Protein AF-A0A098G5D3-F1 (afdb_monomer)

Foldseek 3Di:
DADAAEPVQKDADDWDQPQATKGQQIWGHDPPPPDDIAGKIWTFPRVNDLVLQLLQQLLVLVLCLLAFQLQEWHKHFYAYPVRHTGTMITGDSLVSVCVVQPLPFFWWDQPDLAPARDIDTFRGPDSVSFDWDFQLRGDALVLLRVVVCVLVVQAAEPLLNVLSVLLSCLLQVAQQPWRRFKTWTWTQDPNHIYTHMHGYTRSCTNVLQACLLPDDDLCCLLADLQQSADALVCLLQPPDDDRHNRCADQLDANPAPDCPRSRGNNDNSRSVSNSCCSVDPSNNLSNLLSLVSLLLDDLVLSLQSLCNSFPCVFLQSVLVSLSVSLSSLLSSLSSQLSLVLDLSSLVSLLPDDPVSVVVSLVSNVVSHPDPHHPVSSVVVSVVSNVLSNDPPLDAAQDHSLLSLQSVLNAAQPSSCVRCVVQLAPAGPVRDGSLRSLLVVVVVDDPADPQPSNPSLQVNLSSVVSPRDDDPVNVVVCVPSVSVPDDHDDCLLVQLLVDQALVSNLVSLLVLSNPSSHRLVRSLVSNLNSLLSNCVNCLPRPCLLVSLVLVLCLLVVVDDSSSVSSNQSNQADDDSNSLCSHLQRGGHDDPSSVSSVVSSVVSNVVVVVVVVVVPPDDDDDDPPPVVVVVVVVVVVVVVVVVVVVVVNVVSNVVSVVVVVVSLVCLLPVVPDPDDPCVQVNVLSVVLSVQLVVLVVVLVVVVVCVVPPVDPQDNVNNVVVSSVSSSVSSVVSVVVVVVVVCVVVVVVVVVVVVVVLVVQLVVLVVLLVQLVVLLVVLVVVLVVDDPVQVVLSVLSVQLSVQLVVLSVQLSCCSNVCDDPRDGDDLVNSLVSSLVSNVVSLVVSQVSCCVRPVCNVVSVVSSVSSNVSSVCVVQVVCSPPPDDPPPVVVVVVVVVVVVVVVVVVVVVVDDDDD

pLDDT: mean 79.19, std 19.07, range [23.75, 98.5]

InterPro domains:
  IPR002110 Ankyrin repeat [PS50088] (396-428)
  IPR036770 Ankyrin repeat-containing domain superfamily [G3DSA:1.25.40.20] (390-555)
  IPR036770 Ankyrin repeat-containing domain superfamily [SSF48403] (396-473)
  IPR049972 Dot/Icm T4SS effector AnkK/LegA5 [NF043026] (1-617)

Structure (mmCIF, N/CA/C/O backbone):
data_AF-A0A098G5D3-F1
#
_entry.id   AF-A0A098G5D3-F1
#
loop_
_atom_site.group_PDB
_atom_site.id
_atom_site.type_symbol
_atom_site.label_atom_id
_atom_site.label_alt_id
_atom_site.label_comp_id
_atom_site.label_asym_id
_atom_site.label_entity_id
_atom_site.label_seq_id
_atom_site.pdbx_PDB_ins_code
_atom_site.Cartn_x
_atom_site.Cartn_y
_atom_site.Cartn_z
_atom_site.occupancy
_atom_site.B_iso_or_equiv
_atom_site.auth_seq_id
_atom_site.auth_comp_id
_atom_site.auth_asym_id
_atom_site.auth_atom_id
_atom_site.pdbx_PDB_model_num
ATOM 1 N N . MET A 1 1 ? 7.807 24.591 -5.733 1.00 51.72 1 MET A N 1
ATOM 2 C CA . MET A 1 1 ? 8.841 24.983 -4.747 1.00 51.72 1 MET A CA 1
ATOM 3 C C . MET A 1 1 ? 8.675 24.057 -3.554 1.00 51.72 1 MET A C 1
ATOM 5 O O . MET A 1 1 ? 7.588 24.029 -2.998 1.00 51.72 1 MET A O 1
ATOM 9 N N . VAL A 1 2 ? 9.691 23.255 -3.226 1.00 73.25 2 VAL A N 1
ATOM 10 C CA . VAL A 1 2 ? 9.621 22.284 -2.118 1.00 73.25 2 VAL A CA 1
ATOM 11 C C . VAL A 1 2 ? 9.628 23.028 -0.783 1.00 73.25 2 VAL A C 1
ATOM 13 O O . VAL A 1 2 ? 10.513 23.851 -0.540 1.00 73.25 2 VAL A O 1
ATOM 16 N N . TRP A 1 3 ? 8.666 22.740 0.093 1.00 76.19 3 TRP A N 1
ATOM 17 C CA . TRP A 1 3 ? 8.548 23.424 1.383 1.00 76.19 3 TRP A CA 1
ATOM 18 C C . TRP A 1 3 ? 9.537 22.841 2.401 1.00 76.19 3 TRP A C 1
ATOM 20 O O . TRP A 1 3 ? 9.471 21.664 2.752 1.00 76.19 3 TRP A O 1
ATOM 30 N N . GLN A 1 4 ? 10.458 23.668 2.901 1.00 89.00 4 GLN A N 1
ATOM 31 C CA . GLN A 1 4 ? 11.527 23.257 3.821 1.00 89.00 4 GLN A CA 1
ATOM 32 C C . GLN A 1 4 ? 11.666 24.260 4.969 1.00 89.00 4 GLN A C 1
ATOM 34 O O . GLN A 1 4 ? 11.330 25.434 4.815 1.00 89.00 4 GLN A O 1
ATOM 39 N N . TYR A 1 5 ? 12.185 23.811 6.111 1.00 92.56 5 TYR A N 1
ATOM 40 C CA . TYR A 1 5 ? 12.570 24.692 7.217 1.00 92.56 5 TYR A CA 1
ATOM 41 C C . TYR A 1 5 ? 14.080 24.888 7.254 1.00 92.56 5 TYR A C 1
ATOM 43 O O . TYR A 1 5 ? 14.839 23.946 7.021 1.00 92.56 5 TYR A O 1
ATOM 51 N N . ASN A 1 6 ? 14.525 26.095 7.598 1.00 92.88 6 ASN A N 1
ATOM 52 C CA . ASN A 1 6 ? 15.919 26.319 7.947 1.00 92.88 6 ASN A CA 1
ATOM 53 C C . ASN A 1 6 ? 16.126 25.978 9.430 1.00 92.88 6 ASN A C 1
ATOM 55 O O . ASN A 1 6 ? 15.341 26.375 10.287 1.00 92.88 6 ASN A O 1
ATOM 59 N N . ILE A 1 7 ? 17.197 25.255 9.753 1.00 94.81 7 ILE A N 1
ATOM 60 C CA . ILE A 1 7 ? 17.575 24.945 11.137 1.00 94.81 7 ILE A CA 1
ATOM 61 C C . ILE A 1 7 ? 17.798 26.206 11.985 1.00 94.81 7 ILE A C 1
ATOM 63 O O . ILE A 1 7 ? 17.567 26.169 13.188 1.00 94.81 7 ILE A O 1
ATOM 67 N N . GLY A 1 8 ? 18.216 27.319 11.372 1.00 92.62 8 GLY A N 1
ATOM 68 C CA . GLY A 1 8 ? 18.369 28.615 12.038 1.00 92.62 8 GLY A CA 1
ATOM 69 C C . GLY A 1 8 ? 17.053 29.193 12.566 1.00 92.62 8 GLY A C 1
ATOM 70 O O . GLY A 1 8 ? 17.076 29.956 13.527 1.00 92.62 8 GLY A O 1
ATOM 71 N N . ASP A 1 9 ? 15.924 28.762 12.002 1.00 93.50 9 ASP A N 1
ATOM 72 C CA . ASP A 1 9 ? 14.577 29.176 12.403 1.00 93.50 9 ASP A CA 1
ATOM 73 C C . ASP A 1 9 ? 13.982 28.249 13.479 1.00 93.50 9 ASP A C 1
ATOM 75 O O . ASP A 1 9 ? 12.862 28.461 13.948 1.00 93.50 9 ASP A O 1
ATOM 79 N N . ILE A 1 10 ? 14.704 27.192 13.875 1.00 95.25 10 ILE A N 1
ATOM 80 C CA . ILE A 1 10 ? 14.252 26.216 14.868 1.00 95.25 10 ILE A CA 1
ATOM 81 C C . ILE A 1 10 ? 15.061 26.391 16.151 1.00 95.25 10 ILE A C 1
ATOM 83 O O . ILE A 1 10 ? 16.245 26.053 16.236 1.00 95.25 10 ILE A O 1
ATOM 87 N N . LYS A 1 11 ? 14.390 26.849 17.207 1.00 95.88 11 LYS A N 1
ATOM 88 C CA . LYS A 1 11 ? 14.951 26.840 18.554 1.00 95.88 11 LYS A CA 1
ATOM 89 C C . LYS A 1 11 ? 14.867 25.426 19.122 1.00 95.88 11 LYS A C 1
ATOM 91 O O . LYS A 1 11 ? 13.780 24.905 19.368 1.00 95.88 11 LYS A O 1
ATOM 96 N N . LEU A 1 12 ? 16.028 24.821 19.350 1.00 94.81 12 LEU A N 1
ATOM 97 C CA . LEU A 1 12 ? 16.137 23.480 19.916 1.00 94.81 12 LEU A CA 1
ATOM 98 C C . LEU A 1 12 ? 15.788 23.474 21.412 1.00 94.81 12 LEU A C 1
ATOM 100 O O . LEU A 1 12 ? 16.213 24.351 22.166 1.00 94.81 12 LEU A O 1
ATOM 104 N N . GLY A 1 13 ? 15.023 22.463 21.828 1.00 90.12 13 GLY A N 1
ATOM 105 C CA . GLY A 1 13 ? 14.781 22.132 23.232 1.00 90.12 13 GLY A CA 1
ATOM 106 C C . GLY A 1 13 ? 15.877 21.233 23.817 1.00 90.12 13 GLY A C 1
ATOM 107 O O . GLY A 1 13 ? 17.011 21.199 23.335 1.00 90.12 13 GLY A O 1
ATOM 108 N N . LYS A 1 14 ? 15.539 20.458 24.854 1.00 91.19 14 LYS A N 1
ATOM 109 C CA . LYS A 1 14 ? 16.453 19.452 25.413 1.00 91.19 14 LYS A CA 1
ATOM 110 C C . LYS A 1 14 ? 16.555 18.247 24.459 1.00 91.19 14 LYS A C 1
ATOM 112 O O . LYS A 1 14 ? 15.519 17.769 23.990 1.00 91.19 14 LYS A O 1
ATOM 117 N N . PRO A 1 15 ? 17.764 17.732 24.172 1.00 91.75 15 PRO A N 1
ATOM 118 C CA . PRO A 1 15 ? 17.904 16.549 23.336 1.00 91.75 15 PRO A CA 1
ATOM 119 C C . PRO A 1 15 ? 17.349 15.313 24.052 1.00 91.75 15 PRO A C 1
ATOM 121 O O . PRO A 1 15 ? 17.557 15.115 25.252 1.00 91.75 15 PRO A O 1
ATOM 124 N N . THR A 1 16 ? 16.674 14.470 23.283 1.00 87.00 16 THR A N 1
ATOM 125 C CA . THR A 1 16 ? 16.162 13.153 23.667 1.00 87.00 16 THR A CA 1
ATOM 126 C C . THR A 1 16 ? 16.717 12.119 22.689 1.00 87.00 16 THR A C 1
ATOM 128 O O . THR A 1 16 ? 16.933 12.420 21.515 1.00 87.00 16 THR A O 1
ATOM 131 N N . TYR A 1 17 ? 16.979 10.899 23.157 1.00 74.88 17 TYR A N 1
ATOM 132 C CA . TYR A 1 17 ? 17.516 9.829 22.317 1.00 74.88 17 TYR A CA 1
ATOM 133 C C . TYR A 1 17 ? 16.481 8.713 22.150 1.00 74.88 17 TYR A C 1
ATOM 135 O O . TYR A 1 17 ? 16.288 7.895 23.047 1.00 74.88 17 TYR A O 1
ATOM 143 N N . LEU A 1 18 ? 15.814 8.690 20.995 1.00 62.41 18 LEU A N 1
ATOM 144 C CA . LEU A 1 18 ? 14.786 7.707 20.627 1.00 62.41 18 LEU A CA 1
ATOM 145 C C . LEU A 1 18 ? 15.260 6.949 19.381 1.00 62.41 18 LEU A C 1
ATOM 147 O O . LEU A 1 18 ? 14.765 7.137 18.275 1.00 62.41 18 LEU A O 1
ATOM 151 N N . GLY A 1 19 ? 16.326 6.163 19.541 1.00 66.44 19 GLY A N 1
ATOM 152 C CA . GLY A 1 19 ? 17.039 5.501 18.438 1.00 66.44 19 GLY A CA 1
ATOM 153 C C . GLY A 1 19 ? 18.017 6.419 17.692 1.00 66.44 19 GLY A C 1
ATOM 154 O O . GLY A 1 19 ? 19.091 5.973 17.299 1.00 66.44 19 GLY A O 1
ATOM 155 N N . HIS A 1 20 ? 17.690 7.704 17.554 1.00 77.19 20 HIS A N 1
ATOM 156 C CA . HIS A 1 20 ? 18.622 8.770 17.187 1.00 77.19 20 HIS A CA 1
ATOM 157 C C . HIS A 1 20 ? 18.248 10.078 17.905 1.00 77.19 20 HIS A C 1
ATOM 159 O O . HIS A 1 20 ? 17.261 10.140 18.639 1.00 77.19 20 HIS A O 1
ATOM 165 N N . GLU A 1 21 ? 19.085 11.104 17.761 1.00 88.25 21 GLU A N 1
ATOM 166 C CA . GLU A 1 21 ? 18.924 12.374 18.470 1.00 88.25 21 GLU A CA 1
ATOM 167 C C . GLU A 1 21 ? 17.714 13.168 17.946 1.00 88.25 21 GLU A C 1
ATOM 169 O O . GLU A 1 21 ? 17.652 13.521 16.764 1.00 88.25 21 GLU A O 1
ATOM 174 N N . ALA A 1 22 ? 16.778 13.472 18.845 1.00 91.81 22 ALA A N 1
ATOM 175 C CA . ALA A 1 22 ? 15.558 14.222 18.576 1.00 91.81 22 ALA A CA 1
ATOM 176 C C . ALA A 1 22 ? 15.315 15.300 19.647 1.00 91.81 22 ALA A C 1
ATOM 178 O O . ALA A 1 22 ? 15.796 15.208 20.774 1.00 91.81 22 ALA A O 1
ATOM 179 N N . TYR A 1 23 ? 14.543 16.322 19.299 1.00 93.44 23 TYR A N 1
ATOM 180 C CA . TYR A 1 23 ? 14.202 17.463 20.141 1.00 93.44 23 TYR A CA 1
ATOM 181 C C . TYR A 1 23 ? 12.683 17.610 20.132 1.00 93.44 23 TYR A C 1
ATOM 183 O O . TYR A 1 23 ? 12.112 18.138 19.179 1.00 93.44 23 TYR A O 1
ATOM 191 N N . ILE A 1 24 ? 12.038 17.088 21.175 1.00 90.12 24 ILE A N 1
ATOM 192 C CA . ILE A 1 24 ? 10.572 16.999 21.269 1.00 90.12 24 ILE A CA 1
ATOM 193 C C . ILE A 1 24 ? 9.955 18.374 21.573 1.00 90.12 24 ILE A C 1
ATOM 195 O O . ILE A 1 24 ? 8.889 18.695 21.065 1.00 90.12 24 ILE A O 1
ATOM 199 N N . ASP A 1 25 ? 10.676 19.215 22.320 1.00 89.56 25 ASP A N 1
ATOM 200 C CA . ASP A 1 25 ? 10.252 20.569 22.702 1.00 89.56 25 ASP A CA 1
ATOM 201 C C . ASP A 1 25 ? 10.810 21.661 21.769 1.00 89.56 25 ASP A C 1
ATOM 203 O O . ASP A 1 25 ? 11.112 22.774 22.213 1.00 89.56 25 ASP A O 1
ATOM 207 N N . ALA A 1 26 ? 11.049 21.349 20.491 1.00 94.44 26 ALA A N 1
ATOM 208 C CA . ALA A 1 26 ? 11.565 22.342 19.555 1.00 94.44 26 ALA A CA 1
ATOM 209 C C . ALA A 1 26 ? 10.469 23.340 19.139 1.00 94.44 26 ALA A C 1
ATOM 211 O O . ALA A 1 26 ? 9.277 23.029 19.095 1.00 94.44 26 ALA A O 1
ATOM 212 N N . VAL A 1 27 ? 10.878 24.573 18.838 1.00 95.00 27 VAL A N 1
ATOM 213 C CA . VAL A 1 27 ? 9.968 25.646 18.411 1.00 95.00 27 VAL A CA 1
ATOM 214 C C . VAL A 1 27 ? 10.452 26.205 17.085 1.00 95.00 27 VAL A C 1
ATOM 216 O O . VAL A 1 27 ? 11.589 26.667 16.987 1.00 95.00 27 VAL A O 1
ATOM 219 N N . TYR A 1 28 ? 9.587 26.166 16.079 1.00 94.25 28 TYR A N 1
ATOM 220 C CA . TYR A 1 28 ? 9.818 26.794 14.787 1.00 94.25 28 TYR A CA 1
ATOM 221 C C . TYR A 1 28 ? 9.283 28.228 14.803 1.00 94.25 28 TYR A C 1
ATOM 223 O O . TYR A 1 28 ? 8.112 28.456 15.118 1.00 94.25 28 TYR A O 1
ATOM 231 N N . SER A 1 29 ? 10.143 29.177 14.444 1.00 92.94 29 SER A N 1
ATOM 232 C CA . SER A 1 29 ? 9.831 30.599 14.325 1.00 92.94 29 SER A CA 1
ATOM 233 C C . SER A 1 29 ? 10.007 31.024 12.865 1.00 92.94 29 SER A C 1
ATOM 235 O O . SER A 1 29 ? 11.142 31.228 12.439 1.00 92.94 29 SER A O 1
ATOM 237 N N . PRO A 1 30 ? 8.923 31.128 12.078 1.00 84.31 30 PRO A N 1
ATOM 238 C CA . PRO A 1 30 ? 9.014 31.521 10.674 1.00 84.31 30 PRO A CA 1
ATOM 239 C C . PRO A 1 30 ? 9.644 32.912 10.502 1.00 84.31 30 PRO A C 1
ATOM 241 O O . PRO A 1 30 ? 9.499 33.786 11.354 1.00 84.31 30 PRO A O 1
ATOM 244 N N . ALA A 1 31 ? 10.320 33.124 9.370 1.00 77.75 31 ALA A N 1
ATOM 245 C CA . ALA A 1 31 ? 10.964 34.401 9.050 1.00 77.75 31 ALA A CA 1
ATOM 246 C C . ALA A 1 31 ? 9.963 35.556 8.832 1.00 77.75 31 ALA A C 1
ATOM 248 O O . ALA A 1 31 ? 10.325 36.724 8.976 1.00 77.75 31 ALA A O 1
ATOM 249 N N . ASP A 1 32 ? 8.710 35.238 8.490 1.00 78.75 32 ASP A N 1
ATOM 250 C CA . ASP A 1 32 ? 7.619 36.211 8.438 1.00 78.75 32 ASP A CA 1
ATOM 251 C C . ASP A 1 32 ? 7.222 36.631 9.860 1.00 78.75 32 ASP A C 1
ATOM 253 O O . ASP A 1 32 ? 6.693 35.832 10.632 1.00 78.75 32 ASP A O 1
ATOM 257 N N . GLN A 1 33 ? 7.443 37.906 10.189 1.00 64.06 33 GLN A N 1
ATOM 258 C CA . GLN A 1 33 ? 7.160 38.480 11.509 1.00 64.06 33 GLN A CA 1
ATOM 259 C C . GLN A 1 33 ? 5.670 38.434 11.893 1.00 64.06 33 GLN A C 1
ATOM 261 O O . GLN A 1 33 ? 5.346 38.587 13.072 1.00 64.06 33 GLN A O 1
ATOM 266 N N . ASN A 1 34 ? 4.767 38.214 10.932 1.00 68.62 34 ASN A N 1
ATOM 267 C CA . ASN A 1 34 ? 3.334 38.072 11.192 1.00 68.62 34 ASN A CA 1
ATOM 268 C C . ASN A 1 34 ? 2.919 36.631 11.535 1.00 68.62 34 ASN A C 1
ATOM 270 O O . ASN A 1 34 ? 1.821 36.419 12.060 1.00 68.62 34 ASN A O 1
ATOM 274 N N . ALA A 1 35 ? 3.768 35.638 11.259 1.00 76.19 35 ALA A N 1
ATOM 275 C CA . ALA A 1 35 ? 3.471 34.238 11.525 1.00 76.19 35 ALA A CA 1
ATOM 276 C C . ALA A 1 35 ? 3.901 33.850 12.951 1.00 76.19 35 ALA A C 1
ATOM 278 O O . ALA A 1 35 ? 5.009 34.131 13.406 1.00 76.19 35 ALA A O 1
ATOM 279 N N . ARG A 1 36 ? 2.992 33.209 13.697 1.00 82.12 36 ARG A N 1
ATOM 280 C CA . ARG A 1 36 ? 3.245 32.836 15.096 1.00 82.12 36 ARG A CA 1
ATOM 281 C C . ARG A 1 36 ? 4.224 31.657 15.183 1.00 82.12 36 ARG A C 1
ATOM 283 O O . ARG A 1 36 ? 4.116 30.733 14.375 1.00 82.12 36 ARG A O 1
ATOM 290 N N . PRO A 1 37 ? 5.127 31.638 16.183 1.00 89.06 37 PRO A N 1
ATOM 291 C CA . PRO A 1 37 ? 5.929 30.459 16.479 1.00 89.06 37 PRO A CA 1
ATOM 292 C C . PRO A 1 37 ? 5.047 29.239 16.756 1.00 89.06 37 PRO A C 1
ATOM 294 O O . PRO A 1 37 ? 3.973 29.367 17.346 1.00 89.06 37 PRO A O 1
ATOM 297 N N . SER A 1 38 ? 5.514 28.057 16.363 1.00 90.75 38 SER A N 1
ATOM 298 C CA . SER A 1 38 ? 4.783 26.794 16.523 1.00 90.75 38 SER A CA 1
ATOM 299 C C . SER A 1 38 ? 5.681 25.701 17.094 1.00 90.75 38 SER A C 1
ATOM 301 O O . SER A 1 38 ? 6.888 25.667 16.835 1.00 90.75 38 SER A O 1
ATOM 303 N N . LYS A 1 39 ? 5.103 24.800 17.895 1.00 93.81 39 LYS A N 1
ATOM 304 C CA . LYS A 1 39 ? 5.824 23.632 18.415 1.00 93.81 39 LYS A CA 1
ATOM 305 C C . LYS A 1 39 ? 6.048 22.598 17.314 1.00 93.81 39 LYS A C 1
ATOM 307 O O . LYS A 1 39 ? 5.129 22.245 16.573 1.00 93.81 39 LYS A O 1
ATOM 312 N N . VAL A 1 40 ? 7.265 22.073 17.250 1.00 94.44 40 VAL A N 1
ATOM 313 C CA . VAL A 1 40 ? 7.659 21.011 16.322 1.00 94.44 40 VAL A CA 1
ATOM 314 C C . VAL A 1 40 ? 8.517 19.978 17.044 1.00 94.44 40 VAL A C 1
ATOM 316 O O . VAL A 1 40 ? 9.235 20.295 17.987 1.00 94.44 40 VAL A O 1
ATOM 319 N N . ILE A 1 41 ? 8.489 18.742 16.562 1.00 93.62 41 ILE A N 1
ATOM 320 C CA . ILE A 1 41 ? 9.451 17.710 16.943 1.00 93.62 41 ILE A CA 1
ATOM 321 C C . ILE A 1 41 ? 10.535 17.697 15.872 1.00 93.62 41 ILE A C 1
ATOM 323 O O . ILE A 1 41 ? 10.262 17.379 14.715 1.00 93.62 41 ILE A O 1
ATOM 327 N N . PHE A 1 42 ? 11.767 18.041 16.240 1.00 95.00 42 PHE A N 1
ATOM 328 C CA . PHE A 1 42 ? 12.899 18.003 15.316 1.00 95.00 42 PHE A CA 1
ATOM 329 C C . PHE A 1 42 ? 13.721 16.728 15.514 1.00 95.00 42 PHE A C 1
ATOM 331 O O . PHE A 1 42 ? 14.325 16.530 16.566 1.00 95.00 42 PHE A O 1
ATOM 338 N N . LYS A 1 43 ? 13.781 15.877 14.490 1.00 94.00 43 LYS A N 1
ATOM 339 C CA . LYS A 1 43 ? 14.610 14.668 14.437 1.00 94.00 43 LYS A CA 1
ATOM 340 C C . LYS A 1 43 ? 15.840 14.938 13.568 1.00 94.00 43 LYS A C 1
ATOM 342 O O . LYS A 1 43 ? 15.698 15.356 12.418 1.00 94.00 43 LYS A O 1
ATOM 347 N N . LYS A 1 44 ? 17.057 14.710 14.077 1.00 94.19 44 LYS A N 1
ATOM 348 C CA . LYS A 1 44 ? 18.271 14.788 13.238 1.00 94.19 44 LYS A CA 1
ATOM 349 C C . LYS A 1 44 ? 18.321 13.618 12.254 1.00 94.19 44 LYS A C 1
ATOM 351 O O . LYS A 1 44 ? 17.718 12.582 12.485 1.00 94.19 44 LYS A O 1
ATOM 356 N N . ASN A 1 45 ? 19.111 13.739 11.187 1.00 90.94 45 ASN A N 1
ATOM 357 C CA . ASN A 1 45 ? 19.334 12.629 10.254 1.00 90.94 45 ASN A CA 1
ATOM 358 C C . ASN A 1 45 ? 19.728 11.328 10.986 1.00 90.94 45 ASN A C 1
ATOM 360 O O . ASN A 1 45 ? 20.809 11.243 11.580 1.00 90.94 45 ASN A O 1
ATOM 364 N N . LYS A 1 46 ? 18.897 10.285 10.869 1.00 83.38 46 LYS A N 1
ATOM 365 C CA . LYS A 1 46 ? 19.180 8.941 11.395 1.00 83.38 46 LYS A CA 1
ATOM 366 C C . LYS A 1 46 ? 20.495 8.412 10.801 1.00 83.38 46 LYS A C 1
ATOM 368 O O . LYS A 1 46 ? 20.660 8.379 9.579 1.00 83.38 46 LYS A O 1
ATOM 373 N N . TYR A 1 47 ? 21.451 8.052 11.661 1.00 81.94 47 TYR A N 1
ATOM 374 C CA . TYR A 1 47 ? 22.829 7.662 11.297 1.00 81.94 47 TYR A CA 1
ATOM 375 C C . TYR A 1 47 ? 23.611 8.714 10.483 1.00 81.94 47 TYR A C 1
ATOM 377 O O . TYR A 1 47 ? 24.514 8.369 9.724 1.00 81.94 47 TYR A O 1
ATOM 385 N N . GLY A 1 48 ? 23.234 9.995 10.565 1.00 82.44 48 GLY A N 1
ATOM 386 C CA . GLY A 1 48 ? 23.834 11.066 9.760 1.00 82.44 48 GLY A CA 1
ATOM 387 C C . GLY A 1 48 ? 23.457 11.030 8.272 1.00 82.44 48 GLY A C 1
ATOM 388 O O . GLY A 1 48 ? 23.955 11.841 7.492 1.00 82.44 48 GLY A O 1
ATOM 389 N N . LYS A 1 49 ? 22.558 10.127 7.853 1.00 83.62 49 LYS A N 1
ATOM 390 C CA . LYS A 1 49 ? 22.185 9.927 6.447 1.00 83.62 49 LYS A CA 1
ATOM 391 C C . LYS A 1 49 ? 20.962 10.775 6.080 1.00 83.62 49 LYS A C 1
ATOM 393 O O . LYS A 1 49 ? 19.831 10.404 6.371 1.00 83.62 49 LYS A O 1
ATOM 398 N N . ALA A 1 50 ? 21.179 11.869 5.346 1.00 88.00 50 ALA A N 1
ATOM 399 C CA . ALA A 1 50 ? 20.118 12.756 4.835 1.00 88.00 50 ALA A CA 1
ATOM 400 C C . ALA A 1 50 ? 19.031 12.041 4.009 1.00 88.00 50 ALA A C 1
ATOM 402 O O . ALA A 1 50 ? 17.891 12.492 3.933 1.00 88.00 50 ALA A O 1
ATOM 403 N N . ARG A 1 51 ? 19.383 10.916 3.380 1.00 84.69 51 ARG A N 1
ATOM 404 C CA . ARG A 1 51 ? 18.449 10.091 2.611 1.00 84.69 51 ARG A CA 1
ATOM 405 C C . ARG A 1 51 ? 17.301 9.543 3.465 1.00 84.69 51 ARG A C 1
ATOM 407 O O . ARG A 1 51 ? 16.192 9.462 2.957 1.00 84.69 51 ARG A O 1
ATOM 414 N N . ASN A 1 52 ? 17.559 9.194 4.726 1.00 86.44 52 ASN A N 1
ATOM 415 C CA . ASN A 1 52 ? 16.540 8.628 5.612 1.00 86.44 52 ASN A CA 1
ATOM 416 C C . ASN A 1 52 ? 15.457 9.669 5.913 1.00 86.44 52 ASN A C 1
ATOM 418 O O . ASN A 1 52 ? 14.285 9.384 5.729 1.00 86.44 52 ASN A O 1
ATOM 422 N N . SER A 1 53 ? 15.859 10.905 6.218 1.00 90.88 53 SER A N 1
ATOM 423 C CA . SER A 1 53 ? 14.950 12.045 6.398 1.00 90.88 53 SER A CA 1
ATOM 424 C C . SER A 1 53 ? 14.103 12.327 5.153 1.00 90.88 53 SER A C 1
ATOM 426 O O . SER A 1 53 ? 12.920 12.627 5.256 1.00 90.88 53 SER A O 1
ATOM 428 N N . ARG A 1 54 ? 14.693 12.204 3.953 1.00 90.88 54 ARG A N 1
ATOM 429 C CA . ARG A 1 54 ? 13.959 12.352 2.682 1.00 90.88 54 ARG A CA 1
ATOM 430 C C . ARG A 1 54 ? 12.901 11.271 2.489 1.00 90.88 54 ARG A C 1
ATOM 432 O O . ARG A 1 54 ? 11.821 11.590 2.012 1.00 90.88 54 ARG A O 1
ATOM 439 N N . PHE A 1 55 ? 13.205 10.025 2.845 1.00 90.81 55 PHE A N 1
ATOM 440 C CA . PHE A 1 55 ? 12.220 8.949 2.788 1.00 90.81 55 PHE A CA 1
ATOM 441 C C . PHE A 1 55 ? 11.143 9.097 3.856 1.00 90.81 55 PHE A C 1
ATOM 443 O O . PHE A 1 55 ? 9.980 8.978 3.511 1.00 90.81 55 PHE A O 1
ATOM 450 N N . GLU A 1 56 ? 11.500 9.425 5.098 1.00 92.31 56 GLU A N 1
ATOM 451 C CA . GLU A 1 56 ? 10.529 9.634 6.181 1.00 92.31 56 GLU A CA 1
ATOM 452 C C . GLU A 1 56 ? 9.492 10.700 5.798 1.00 92.31 56 GLU A C 1
ATOM 454 O O . GLU A 1 56 ? 8.293 10.441 5.871 1.00 92.31 56 GLU A O 1
ATOM 459 N N . VAL A 1 57 ? 9.938 11.850 5.274 1.00 94.00 57 VAL A N 1
ATOM 460 C CA . VAL A 1 57 ? 9.018 12.896 4.802 1.00 94.00 57 VAL A CA 1
ATOM 461 C C . VAL A 1 57 ? 8.185 12.411 3.612 1.00 94.00 57 VAL A C 1
ATOM 463 O O . VAL A 1 57 ? 6.975 12.604 3.623 1.00 94.00 57 VAL A O 1
ATOM 466 N N . ALA A 1 58 ? 8.788 11.756 2.614 1.00 94.56 58 ALA A N 1
ATOM 467 C CA . ALA A 1 58 ? 8.055 11.265 1.442 1.00 94.56 58 ALA A CA 1
ATOM 468 C C . ALA A 1 58 ? 7.006 10.197 1.797 1.00 94.56 58 ALA A C 1
ATOM 470 O O . ALA A 1 58 ? 5.869 10.269 1.336 1.00 94.56 58 ALA A O 1
ATOM 471 N N . PHE A 1 59 ? 7.350 9.244 2.665 1.00 95.25 59 PHE A N 1
ATOM 472 C CA . PHE A 1 59 ? 6.409 8.263 3.199 1.00 95.25 59 PHE A CA 1
ATOM 473 C C . PHE A 1 59 ? 5.330 8.930 4.032 1.00 95.25 59 PHE A C 1
ATOM 475 O O . PHE A 1 59 ? 4.175 8.543 3.928 1.00 95.25 59 PHE A O 1
ATOM 482 N N . SER A 1 60 ? 5.666 9.968 4.800 1.00 94.00 60 SER A N 1
ATOM 483 C CA . SER A 1 60 ? 4.661 10.726 5.533 1.00 94.00 60 SER A CA 1
ATOM 484 C C . SER A 1 60 ? 3.693 11.468 4.616 1.00 94.00 60 SER A C 1
ATOM 486 O O . SER A 1 60 ? 2.524 11.582 4.977 1.00 94.00 60 SER A O 1
ATOM 488 N N . GLN A 1 61 ? 4.141 11.958 3.456 1.00 92.94 61 GLN A N 1
ATOM 489 C CA . GLN A 1 61 ? 3.242 12.568 2.474 1.00 92.94 61 GLN A CA 1
ATOM 490 C C . GLN A 1 61 ? 2.323 11.535 1.828 1.00 92.94 61 GLN A C 1
ATOM 492 O O . GLN A 1 61 ? 1.121 11.763 1.752 1.00 92.94 61 GLN A O 1
ATOM 497 N N . LEU A 1 62 ? 2.850 10.363 1.466 1.00 94.00 62 LEU A N 1
ATOM 498 C CA . LEU A 1 62 ? 2.011 9.261 0.992 1.00 94.00 62 LEU A CA 1
ATOM 499 C C . LEU A 1 62 ? 1.022 8.813 2.069 1.00 94.00 62 LEU A C 1
ATOM 501 O O . LEU A 1 62 ? -0.170 8.753 1.805 1.00 94.00 62 LEU A O 1
ATOM 505 N N . ALA A 1 63 ? 1.479 8.565 3.297 1.00 94.56 63 ALA A N 1
ATOM 506 C CA . ALA A 1 63 ? 0.649 8.103 4.407 1.00 94.56 63 ALA A CA 1
ATOM 507 C C . ALA A 1 63 ? -0.571 8.994 4.652 1.00 94.56 63 ALA A C 1
ATOM 509 O O . ALA A 1 63 ? -1.640 8.475 4.955 1.00 94.56 63 ALA A O 1
ATOM 510 N N . ARG A 1 64 ? -0.433 10.316 4.484 1.00 92.69 64 ARG A N 1
ATOM 511 C CA . ARG A 1 64 ? -1.537 11.278 4.617 1.00 92.69 64 ARG A CA 1
ATOM 512 C C . ARG A 1 64 ? -2.680 11.032 3.632 1.00 92.69 64 ARG A C 1
ATOM 514 O O . ARG A 1 64 ? -3.815 11.302 3.992 1.00 92.69 64 ARG A O 1
ATOM 521 N N . LEU A 1 65 ? -2.393 10.510 2.440 1.00 93.19 65 LEU A N 1
ATOM 522 C CA . LEU A 1 65 ? -3.420 10.166 1.452 1.00 93.19 65 LEU A CA 1
ATOM 523 C C . LEU A 1 65 ? -4.228 8.937 1.879 1.00 93.19 65 LEU A C 1
ATOM 525 O O . LEU A 1 65 ? -5.429 8.854 1.640 1.00 93.19 65 LEU A O 1
ATOM 529 N N . PHE A 1 66 ? -3.567 7.963 2.506 1.00 95.06 66 PHE A N 1
ATOM 530 C CA . PHE A 1 66 ? -4.189 6.702 2.916 1.00 95.06 66 PHE A CA 1
ATOM 531 C C . PHE A 1 66 ? -4.941 6.875 4.240 1.00 95.06 66 PHE A C 1
ATOM 533 O O . PHE A 1 66 ? -6.104 6.491 4.354 1.00 95.06 66 PHE A O 1
ATOM 540 N N . LEU A 1 67 ? -4.330 7.568 5.199 1.00 94.94 67 LEU A N 1
ATOM 541 C CA . LEU A 1 67 ? -4.917 7.863 6.499 1.00 94.94 67 LEU A CA 1
ATOM 542 C C . LEU A 1 67 ? -6.102 8.830 6.394 1.00 94.94 67 LEU A C 1
ATOM 544 O O . LEU A 1 67 ? -6.153 9.703 5.531 1.00 94.94 67 LEU A O 1
ATOM 548 N N . ALA A 1 68 ? -7.050 8.695 7.314 1.00 92.50 68 ALA A N 1
ATOM 549 C CA . ALA A 1 68 ? -8.154 9.623 7.476 1.00 92.50 68 ALA A CA 1
ATOM 550 C C . ALA A 1 68 ? -7.648 11.030 7.799 1.00 92.50 68 ALA A C 1
ATOM 552 O O . ALA A 1 68 ? -6.659 11.206 8.522 1.00 92.50 68 ALA A O 1
ATOM 553 N N . ASP A 1 69 ? -8.360 12.040 7.301 1.00 88.69 69 ASP A N 1
ATOM 554 C CA . ASP A 1 69 ? -7.956 13.429 7.488 1.00 88.69 69 ASP A CA 1
ATOM 555 C C . ASP A 1 69 ? -7.768 13.782 8.976 1.00 88.69 69 ASP A C 1
ATOM 557 O O . ASP A 1 69 ? -8.515 13.340 9.860 1.00 88.69 69 ASP A O 1
ATOM 561 N N . GLY A 1 70 ? -6.727 14.563 9.257 1.00 87.75 70 GLY A N 1
ATOM 562 C CA . GLY A 1 70 ? -6.376 15.006 10.601 1.00 87.75 70 GLY A CA 1
ATOM 563 C C . GLY A 1 70 ? -5.960 13.889 11.566 1.00 87.75 70 GLY A C 1
ATOM 564 O O . GLY A 1 70 ? -6.010 14.099 12.776 1.00 87.75 70 GLY A O 1
ATOM 565 N N . THR A 1 71 ? -5.564 12.709 11.074 1.00 92.19 71 THR A N 1
ATOM 566 C CA . THR A 1 71 ? -5.069 11.606 11.927 1.00 92.19 71 THR A CA 1
ATOM 567 C C . THR A 1 71 ? -3.546 11.456 11.933 1.00 92.19 71 THR A C 1
ATOM 569 O O . THR A 1 71 ? -3.031 10.568 12.605 1.00 92.19 71 THR A O 1
ATOM 572 N N . THR A 1 72 ? -2.805 12.331 11.246 1.00 94.31 72 THR A N 1
ATOM 573 C CA . THR A 1 72 ? -1.334 12.367 11.292 1.00 94.31 72 THR A CA 1
ATOM 574 C C . THR A 1 72 ? -0.778 13.785 11.156 1.00 94.31 72 THR A C 1
ATOM 576 O O . THR A 1 72 ? -1.395 14.661 10.549 1.00 94.31 72 THR A O 1
ATOM 579 N N . SER A 1 73 ? 0.420 14.004 11.699 1.00 92.00 73 SER A N 1
ATOM 580 C CA . SER A 1 73 ? 1.170 15.258 11.594 1.00 92.00 73 SER A CA 1
ATOM 581 C C . SER A 1 73 ? 1.817 15.487 10.233 1.00 92.00 73 SER A C 1
ATOM 583 O O . SER A 1 73 ? 2.282 14.556 9.576 1.00 92.00 73 SER A O 1
ATOM 585 N N . HIS A 1 74 ? 1.933 16.765 9.864 1.00 90.50 74 HIS A N 1
ATOM 586 C CA . HIS A 1 74 ? 2.749 17.201 8.734 1.00 90.50 74 HIS A CA 1
ATOM 587 C C . HIS A 1 74 ? 4.232 17.085 9.064 1.00 90.50 74 HIS A C 1
ATOM 589 O O . HIS A 1 74 ? 4.659 17.384 10.183 1.00 90.50 74 HIS A O 1
ATOM 595 N N . GLN A 1 75 ? 5.029 16.726 8.063 1.00 92.94 75 GLN A N 1
ATOM 596 C CA . GLN A 1 75 ? 6.478 16.660 8.181 1.00 92.94 75 GLN A CA 1
ATOM 597 C C . GLN A 1 75 ? 7.147 17.476 7.085 1.00 92.94 75 GLN A C 1
ATOM 599 O O . GLN A 1 75 ? 6.680 17.519 5.947 1.00 92.94 75 GLN A O 1
ATOM 604 N N . LYS A 1 76 ? 8.263 18.119 7.428 1.00 93.06 76 LYS A N 1
ATOM 605 C CA . LYS A 1 76 ? 9.082 18.882 6.484 1.00 93.06 76 LYS A CA 1
ATOM 606 C C . LYS A 1 76 ? 10.555 18.583 6.671 1.00 93.06 76 LYS A C 1
ATOM 608 O O . LYS A 1 76 ? 11.029 18.337 7.782 1.00 93.06 76 LYS A O 1
ATOM 613 N N . LEU A 1 77 ? 11.295 18.658 5.569 1.00 94.81 77 LEU A N 1
ATOM 614 C CA . LEU A 1 77 ? 12.749 18.596 5.612 1.00 94.81 77 LEU A CA 1
ATOM 615 C C . LEU A 1 77 ? 13.306 19.839 6.298 1.00 94.81 77 LEU A C 1
ATOM 617 O O . LEU A 1 77 ? 12.850 20.959 6.058 1.00 94.81 77 LEU A O 1
ATOM 621 N N . VAL A 1 78 ? 14.334 19.629 7.114 1.00 95.25 78 VAL A N 1
ATOM 622 C CA . VAL A 1 78 ? 15.106 20.707 7.727 1.00 95.25 78 VAL A CA 1
ATOM 623 C C . VAL A 1 78 ? 16.458 20.783 7.043 1.00 95.25 78 VAL A C 1
ATOM 625 O O . VAL A 1 78 ? 17.179 19.783 6.964 1.00 95.25 78 VAL A O 1
ATOM 628 N N . VAL A 1 79 ? 16.815 21.969 6.566 1.00 94.94 79 VAL A N 1
ATOM 629 C CA . VAL A 1 79 ? 18.089 22.259 5.907 1.00 94.94 79 VAL A CA 1
ATOM 630 C C . VAL A 1 79 ? 18.918 23.247 6.716 1.00 94.94 79 VAL A C 1
ATOM 632 O O . VAL A 1 79 ? 18.402 24.016 7.520 1.00 94.94 79 VAL A O 1
ATOM 635 N N . ASN A 1 80 ? 20.231 23.226 6.516 1.00 93.69 80 ASN A N 1
ATOM 636 C CA . ASN A 1 80 ? 21.113 24.276 7.017 1.00 93.69 80 ASN A CA 1
ATOM 637 C C . ASN A 1 80 ? 21.265 25.424 6.000 1.00 93.69 80 ASN A C 1
ATOM 639 O O . ASN A 1 80 ? 20.785 25.341 4.872 1.00 93.69 80 ASN A O 1
ATOM 643 N N . ASN A 1 81 ? 22.033 26.456 6.359 1.00 89.88 81 ASN A N 1
ATOM 644 C CA . ASN A 1 81 ? 22.305 27.619 5.498 1.00 89.88 81 ASN A CA 1
ATOM 645 C C . ASN A 1 81 ? 23.022 27.296 4.171 1.00 89.88 81 ASN A C 1
ATOM 647 O O . ASN A 1 81 ? 23.088 28.148 3.295 1.00 89.88 81 ASN A O 1
ATOM 651 N N . SER A 1 82 ? 23.563 26.083 4.014 1.00 89.50 82 SER A N 1
ATOM 652 C CA . SER A 1 82 ? 24.160 25.604 2.754 1.00 89.50 82 SER A CA 1
ATOM 653 C C . SER A 1 82 ? 23.202 24.729 1.934 1.00 89.50 82 SER A C 1
ATOM 655 O O . SER A 1 82 ? 23.629 24.085 0.979 1.00 89.50 82 SER A O 1
ATOM 657 N N . GLY A 1 83 ? 21.927 24.645 2.327 1.00 86.88 83 GLY A N 1
ATOM 658 C CA . GLY A 1 83 ? 20.911 23.825 1.664 1.00 86.88 83 GLY A CA 1
ATOM 659 C C . GLY A 1 83 ? 21.058 22.318 1.904 1.00 86.88 83 GLY A C 1
ATOM 660 O O . GLY A 1 83 ? 20.381 21.517 1.263 1.00 86.88 83 GLY A O 1
ATOM 661 N N . ARG A 1 84 ? 21.937 21.886 2.822 1.00 90.75 84 ARG A N 1
ATOM 662 C CA . ARG A 1 84 ? 22.090 20.461 3.158 1.00 90.75 84 ARG A CA 1
ATOM 663 C C . ARG A 1 84 ? 21.012 20.041 4.148 1.00 90.75 84 ARG A C 1
ATOM 665 O O . ARG A 1 84 ? 20.845 20.688 5.178 1.00 90.75 84 ARG A O 1
ATOM 672 N N . VAL A 1 85 ? 20.344 18.922 3.870 1.00 93.62 85 VAL A N 1
ATOM 673 C CA . VAL A 1 85 ? 19.345 18.316 4.766 1.00 93.62 85 VAL A CA 1
ATOM 674 C C . VAL A 1 85 ? 20.019 17.826 6.049 1.00 93.62 85 VAL A C 1
ATOM 676 O O . VAL A 1 85 ? 20.929 16.994 5.997 1.00 93.62 85 VAL A O 1
ATOM 679 N N . VAL A 1 86 ? 19.556 18.320 7.195 1.00 95.50 86 VAL A N 1
ATOM 680 C CA . VAL A 1 86 ? 20.067 17.993 8.538 1.00 95.50 86 VAL A CA 1
ATOM 681 C C . VAL A 1 86 ? 19.088 17.169 9.379 1.00 95.50 86 VAL A C 1
ATOM 683 O O . VAL A 1 86 ? 19.502 16.593 10.388 1.00 95.50 86 VAL A O 1
ATOM 686 N N . GLY A 1 87 ? 17.822 17.074 8.968 1.00 94.88 87 GLY A N 1
ATOM 687 C CA . GLY A 1 87 ? 16.814 16.285 9.668 1.00 94.88 87 GLY A CA 1
ATOM 688 C C . GLY A 1 87 ? 15.396 16.491 9.142 1.00 94.88 87 GLY A C 1
ATOM 689 O O . GLY A 1 87 ? 15.203 16.987 8.028 1.00 94.88 87 GLY A O 1
ATOM 690 N N . VAL A 1 88 ? 14.423 16.134 9.978 1.00 94.88 88 VAL A N 1
ATOM 691 C CA . VAL A 1 88 ? 12.980 16.279 9.749 1.00 94.88 88 VAL A CA 1
ATOM 692 C C . VAL A 1 88 ? 12.366 17.064 10.902 1.00 94.88 88 VAL A C 1
ATOM 694 O O . VAL A 1 88 ? 12.697 16.832 12.064 1.00 94.88 88 VAL A O 1
ATOM 697 N N . ALA A 1 89 ? 11.462 17.986 10.591 1.00 95.06 89 ALA A N 1
ATOM 698 C CA . ALA A 1 89 ? 10.599 18.641 11.562 1.00 95.06 89 ALA A CA 1
ATOM 699 C C . ALA A 1 89 ? 9.174 18.120 11.380 1.00 95.06 89 ALA A C 1
ATOM 701 O O . ALA A 1 89 ? 8.613 18.206 10.289 1.00 95.06 89 ALA A O 1
ATOM 702 N N . THR A 1 90 ? 8.600 17.591 12.454 1.00 94.19 90 THR A N 1
ATOM 703 C CA . THR A 1 90 ? 7.216 17.117 12.509 1.00 94.19 90 THR A CA 1
ATOM 704 C C . THR A 1 90 ? 6.380 18.130 13.272 1.00 94.19 90 THR A C 1
ATOM 706 O O . THR A 1 90 ? 6.756 18.551 14.366 1.00 94.19 90 THR A O 1
ATOM 709 N N . GLU A 1 91 ? 5.250 18.536 12.707 1.00 92.94 91 GLU A N 1
ATOM 710 C CA . GLU A 1 91 ? 4.275 19.372 13.398 1.00 92.94 91 GLU A CA 1
ATOM 711 C C . GLU A 1 91 ? 3.750 18.662 14.651 1.00 92.94 91 GLU A C 1
ATOM 713 O O . GLU A 1 91 ? 3.461 17.462 14.632 1.00 92.94 91 GLU A O 1
ATOM 718 N N . HIS A 1 92 ? 3.603 19.397 15.752 1.00 92.88 92 HIS A N 1
ATOM 719 C CA . HIS A 1 92 ? 3.043 18.813 16.961 1.00 92.88 92 HIS A CA 1
ATOM 720 C C . HIS A 1 92 ? 1.575 18.405 16.748 1.00 92.88 92 HIS A C 1
ATOM 722 O O . HIS A 1 92 ? 0.755 19.188 16.264 1.00 92.88 92 HIS A O 1
ATOM 728 N N . LEU A 1 93 ? 1.235 17.178 17.146 1.00 92.88 93 LEU A N 1
ATOM 729 C CA . LEU A 1 93 ? -0.064 16.557 16.876 1.00 92.88 93 LEU A CA 1
ATOM 730 C C . LEU A 1 93 ? -1.254 17.372 17.404 1.00 92.88 93 LEU A C 1
ATOM 732 O O . LEU A 1 93 ? -2.323 17.385 16.802 1.00 92.88 93 LEU A O 1
ATOM 736 N N . CYS A 1 94 ? -1.063 18.106 18.500 1.00 93.31 94 CYS A N 1
ATOM 737 C CA . CYS A 1 94 ? -2.096 18.963 19.071 1.00 93.31 94 CYS A CA 1
ATOM 738 C C . CYS A 1 94 ? -2.678 19.969 18.057 1.00 93.31 94 CYS A C 1
ATOM 740 O O . CYS A 1 94 ? -3.876 20.232 18.080 1.00 93.31 94 CYS A O 1
ATOM 742 N N . TYR A 1 95 ? -1.872 20.485 17.119 1.00 94.00 95 TYR A N 1
ATOM 743 C CA . TYR A 1 95 ? -2.358 21.386 16.068 1.00 94.00 95 TYR A CA 1
ATOM 744 C C . TYR A 1 95 ? -3.200 20.656 15.021 1.00 94.00 95 TYR A C 1
ATOM 746 O O . TYR A 1 95 ? -4.170 21.214 14.513 1.00 94.00 95 TYR A O 1
ATOM 754 N N . VAL A 1 96 ? -2.862 19.400 14.732 1.00 93.06 96 VAL A N 1
ATOM 755 C CA . VAL A 1 96 ? -3.632 18.530 13.837 1.00 93.06 96 VAL A CA 1
ATOM 756 C C . VAL A 1 96 ? -5.003 18.246 14.446 1.00 93.06 96 VAL A C 1
ATOM 758 O O . VAL A 1 96 ? -6.022 18.499 13.806 1.00 93.06 96 VAL A O 1
ATOM 761 N N . ILE A 1 97 ? -5.030 17.819 15.713 1.00 94.88 97 ILE A N 1
ATOM 762 C CA . ILE A 1 97 ? -6.271 17.543 16.449 1.00 94.88 97 ILE A CA 1
ATOM 763 C C . ILE A 1 97 ? -7.111 18.821 16.566 1.00 94.88 97 ILE A C 1
ATOM 765 O O . ILE A 1 97 ? -8.311 18.800 16.306 1.00 94.88 97 ILE A O 1
ATOM 769 N N . GLY A 1 98 ? -6.480 19.954 16.890 1.00 94.31 98 GLY A N 1
ATOM 770 C CA . GLY A 1 98 ? -7.155 21.246 16.992 1.00 94.31 98 GLY A CA 1
ATOM 771 C C . GLY A 1 98 ? -7.801 21.703 15.681 1.00 94.31 98 GLY A C 1
ATOM 772 O O . GLY A 1 98 ? -8.883 22.284 15.723 1.00 94.31 98 GLY A O 1
ATOM 773 N N . ARG A 1 99 ? -7.189 21.411 14.522 1.00 92.19 99 ARG A N 1
ATOM 774 C CA . ARG A 1 99 ? -7.801 21.672 13.205 1.00 92.19 99 ARG A CA 1
ATOM 775 C C . ARG A 1 99 ? -8.956 20.723 12.898 1.00 92.19 99 ARG A C 1
ATOM 777 O O . ARG A 1 99 ? -9.976 21.185 12.400 1.00 92.19 99 ARG A O 1
ATOM 784 N N . LYS A 1 100 ? -8.809 19.433 13.217 1.00 91.50 100 LYS A N 1
ATOM 785 C CA . LYS A 1 100 ? -9.828 18.403 12.959 1.00 91.50 100 LYS A CA 1
ATOM 786 C C . LYS A 1 100 ? -11.088 18.598 13.804 1.00 91.50 100 LYS A C 1
ATOM 788 O O . LYS A 1 100 ? -12.199 18.504 13.295 1.00 91.50 100 LYS A O 1
ATOM 793 N N . GLU A 1 101 ? -10.921 18.855 15.098 1.00 93.06 101 GLU A N 1
ATOM 794 C CA . GLU A 1 101 ? -12.036 18.925 16.053 1.00 93.06 101 GLU A CA 1
ATOM 795 C C . GLU A 1 101 ? -12.539 20.350 16.306 1.00 93.06 101 GLU A C 1
ATOM 797 O O . GLU A 1 101 ? -13.674 20.539 16.750 1.00 93.06 101 GLU A O 1
ATOM 802 N N . GLY A 1 102 ? -11.699 21.353 16.036 1.00 92.00 102 GLY A N 1
ATOM 803 C CA . GLY A 1 102 ? -11.910 22.730 16.465 1.00 92.00 102 GLY A CA 1
ATOM 804 C C . GLY A 1 102 ? -11.655 22.921 17.965 1.00 92.00 102 GLY A C 1
ATOM 805 O O . GLY A 1 102 ? -11.953 22.065 18.796 1.00 92.00 102 GLY A O 1
ATOM 806 N N . LEU A 1 103 ? -11.153 24.097 18.351 1.00 90.31 103 LEU A N 1
ATOM 807 C CA . LEU A 1 103 ? -10.893 24.417 19.766 1.00 90.31 103 LEU A CA 1
ATOM 808 C C . LEU A 1 103 ? -12.173 24.597 20.599 1.00 90.31 103 LEU A C 1
ATOM 810 O O . LEU A 1 103 ? -12.128 24.519 21.820 1.00 90.31 103 LEU A O 1
ATOM 814 N N . ASN A 1 104 ? -13.321 24.794 19.943 1.00 84.75 104 ASN A N 1
ATOM 815 C CA . ASN A 1 104 ? -14.628 24.864 20.603 1.00 84.75 104 ASN A CA 1
ATOM 816 C C . ASN A 1 104 ? -15.172 23.474 20.993 1.00 84.75 104 ASN A C 1
ATOM 818 O O . ASN A 1 104 ? -16.217 23.382 21.640 1.00 84.75 104 ASN A O 1
ATOM 822 N N . GLY A 1 105 ? -14.503 22.392 20.576 1.00 82.69 105 GLY A N 1
ATOM 823 C CA . GLY A 1 105 ? -14.857 21.028 20.947 1.00 82.69 105 GLY A CA 1
ATOM 824 C C . GLY A 1 105 ? -14.699 20.775 22.449 1.00 82.69 105 GLY A C 1
ATOM 825 O O . GLY A 1 105 ? -13.830 21.332 23.114 1.00 82.69 105 GLY A O 1
ATOM 826 N N . THR A 1 106 ? -15.545 19.907 23.008 1.00 93.38 106 THR A N 1
ATOM 827 C CA . THR A 1 106 ? -15.405 19.472 24.406 1.00 93.38 106 THR A CA 1
ATOM 828 C C . THR A 1 106 ? -14.431 18.299 24.479 1.00 93.38 106 THR A C 1
ATOM 830 O O . THR A 1 106 ? -14.823 17.154 24.251 1.00 93.38 106 THR A O 1
ATOM 833 N N . PHE A 1 107 ? -13.170 18.581 24.791 1.00 96.94 107 PHE A N 1
ATOM 834 C CA . PHE A 1 107 ? -12.147 17.558 25.011 1.00 96.94 107 PHE A CA 1
ATOM 835 C C . PHE A 1 107 ? -12.259 16.943 26.406 1.00 96.94 107 PHE A C 1
ATOM 837 O O . PHE A 1 107 ? -12.689 17.600 27.360 1.00 96.94 107 PHE A O 1
ATOM 844 N N . LEU A 1 108 ? -11.857 15.680 26.526 1.00 96.38 108 LEU A N 1
ATOM 845 C CA . LEU A 1 108 ? -11.801 14.969 27.798 1.00 96.38 108 LEU A CA 1
ATOM 846 C C . LEU A 1 108 ? -10.387 14.460 28.070 1.00 96.38 108 LEU A C 1
ATOM 848 O O . LEU A 1 108 ? -9.650 14.102 27.154 1.00 96.38 108 LEU A O 1
ATOM 852 N N . THR A 1 109 ? -10.028 14.423 29.346 1.00 95.81 109 THR A N 1
ATOM 853 C CA . THR A 1 109 ? -8.797 13.812 29.852 1.00 95.81 109 THR A CA 1
ATOM 854 C C . THR A 1 109 ? -9.160 12.563 30.639 1.00 95.81 109 THR A C 1
ATOM 856 O O . THR A 1 109 ? -10.209 12.526 31.277 1.00 95.81 109 THR A O 1
ATOM 859 N N . LEU A 1 110 ? -8.294 11.554 30.612 1.00 94.44 110 LEU A N 1
ATOM 860 C CA . LEU A 1 110 ? -8.381 10.428 31.537 1.00 94.44 110 LEU A CA 1
ATOM 861 C C . LEU A 1 110 ? -8.108 10.922 32.964 1.00 94.44 110 LEU A C 1
ATOM 863 O O . LEU A 1 110 ? -7.159 11.687 33.170 1.00 94.44 110 LEU A O 1
ATOM 867 N N . ASP A 1 111 ? -8.930 10.487 33.919 1.00 90.56 111 ASP A N 1
ATOM 868 C CA . ASP A 1 111 ? -8.809 10.873 35.331 1.00 90.56 111 ASP A CA 1
ATOM 869 C C . ASP A 1 111 ? -7.611 10.182 35.996 1.00 90.56 111 ASP A C 1
ATOM 871 O O . ASP A 1 111 ? -6.816 10.823 36.684 1.00 90.56 111 ASP A O 1
ATOM 875 N N . ASP A 1 112 ? -7.449 8.880 35.739 1.00 86.75 112 ASP A N 1
ATOM 876 C CA . ASP A 1 112 ? -6.276 8.095 36.126 1.00 86.75 112 ASP A CA 1
ATOM 877 C C . ASP A 1 112 ? -5.856 7.167 34.966 1.00 86.75 112 ASP A C 1
ATOM 879 O O . ASP A 1 112 ? -6.336 6.030 34.873 1.00 86.75 112 ASP A O 1
ATOM 883 N N . PRO A 1 113 ? -4.919 7.613 34.099 1.00 81.81 113 PRO A N 1
ATOM 884 C CA . PRO A 1 113 ? -4.431 6.835 32.956 1.00 81.81 113 PRO A CA 1
ATOM 885 C C . PRO A 1 113 ? -3.813 5.478 33.328 1.00 81.81 113 PRO A C 1
ATOM 887 O O . PRO A 1 113 ? -3.542 4.663 32.449 1.00 81.81 113 PRO A O 1
ATOM 890 N N . THR A 1 114 ? -3.560 5.227 34.618 1.00 77.75 114 THR A N 1
ATOM 891 C CA . THR A 1 114 ? -2.944 3.987 35.100 1.00 77.75 114 THR A CA 1
ATOM 892 C C . THR A 1 114 ? -3.951 2.910 35.502 1.00 77.75 114 THR A C 1
ATOM 894 O O . THR A 1 114 ? -3.538 1.771 35.724 1.00 77.75 114 THR A O 1
ATOM 897 N N . LYS A 1 115 ? -5.251 3.233 35.602 1.00 73.75 115 LYS A N 1
ATOM 898 C CA . LYS A 1 115 ? -6.254 2.313 36.172 1.00 73.75 115 LYS A CA 1
ATOM 899 C C . LYS A 1 115 ? -7.463 2.039 35.291 1.00 73.75 115 LYS A C 1
ATOM 901 O O . LYS A 1 115 ? -7.882 0.886 35.223 1.00 73.75 115 LYS A O 1
ATOM 906 N N . ASN A 1 116 ? -8.069 3.062 34.691 1.00 79.38 116 ASN A N 1
ATOM 907 C CA . ASN A 1 116 ? -9.361 2.916 34.017 1.00 79.38 116 ASN A CA 1
ATOM 908 C C . ASN A 1 116 ? -9.534 3.900 32.848 1.00 79.38 116 ASN A C 1
ATOM 910 O O . ASN A 1 116 ? -8.607 4.617 32.472 1.00 79.38 116 ASN A O 1
ATOM 914 N N . CYS A 1 117 ? -10.724 3.882 32.247 1.00 89.31 117 CYS A N 1
ATOM 915 C CA . CYS A 1 117 ? -11.114 4.763 31.147 1.00 89.31 117 CYS A CA 1
ATOM 916 C C . CYS A 1 117 ? -12.038 5.907 31.604 1.00 89.31 117 CYS A C 1
ATOM 918 O O . CYS A 1 117 ? -12.695 6.527 30.765 1.00 89.31 117 CYS A O 1
ATOM 920 N N . ASP A 1 118 ? -12.104 6.183 32.913 1.00 89.81 118 ASP A N 1
ATOM 921 C CA . ASP A 1 118 ? -12.896 7.297 33.437 1.00 89.81 118 ASP A CA 1
ATOM 922 C C . ASP A 1 118 ? -12.298 8.617 32.951 1.00 89.81 118 ASP A C 1
ATOM 924 O O . ASP A 1 118 ? -11.075 8.783 32.867 1.00 89.81 118 ASP A O 1
ATOM 928 N N . CYS A 1 119 ? -13.171 9.554 32.591 1.00 93.06 119 CYS A N 1
ATOM 929 C CA . CYS A 1 119 ? -12.753 10.795 31.970 1.00 93.06 119 CYS A CA 1
ATOM 930 C C . CYS A 1 119 ? -13.532 12.009 32.472 1.00 93.06 119 CYS A C 1
ATOM 932 O O . CYS A 1 119 ? -14.748 11.975 32.682 1.00 93.06 119 CYS A O 1
ATOM 934 N N . SER A 1 120 ? -12.815 13.123 32.572 1.00 93.44 120 SER A N 1
ATOM 935 C CA . SER A 1 120 ? -13.351 14.427 32.939 1.00 93.44 120 SER A CA 1
ATOM 936 C C . SER A 1 120 ? -13.146 15.441 31.821 1.00 93.44 120 SER A C 1
ATOM 938 O O . SER A 1 120 ? -12.259 15.326 30.971 1.00 93.44 120 SER A O 1
ATOM 940 N N . VAL A 1 121 ? -14.014 16.451 31.792 1.00 94.00 121 VAL A N 1
ATOM 941 C CA . VAL A 1 121 ? -13.937 17.522 30.794 1.00 94.00 121 VAL A CA 1
ATOM 942 C C . VAL A 1 121 ? -12.673 18.348 31.026 1.00 94.00 121 VAL A C 1
ATOM 944 O O . VAL A 1 121 ? -12.431 18.836 32.131 1.00 94.00 121 VAL A O 1
ATOM 947 N N . LYS A 1 122 ? -11.902 18.562 29.958 1.00 93.38 122 LYS A N 1
ATOM 948 C CA . LYS A 1 122 ? -10.721 19.423 29.950 1.00 93.38 122 LYS A CA 1
ATOM 949 C C . LYS A 1 122 ? -11.048 20.735 29.243 1.00 93.38 122 LYS A C 1
ATOM 951 O O . LYS A 1 122 ? -11.474 20.740 28.092 1.00 93.38 122 LYS A O 1
ATOM 956 N N . GLN A 1 123 ? -10.811 21.856 29.920 1.00 89.00 123 GLN A N 1
ATOM 957 C CA . GLN A 1 123 ? -10.861 23.164 29.273 1.00 89.00 123 GLN A CA 1
ATOM 958 C C . GLN A 1 123 ? -9.633 23.331 28.370 1.00 89.00 123 GLN A C 1
ATOM 960 O O . GLN A 1 123 ? -8.502 23.252 28.850 1.00 89.00 123 GLN A O 1
ATOM 965 N N . VAL A 1 124 ? -9.877 23.562 27.082 1.00 93.00 124 VAL A N 1
ATOM 966 C CA . VAL A 1 124 ? -8.860 23.785 26.048 1.00 93.00 124 VAL A CA 1
ATOM 967 C C . VAL A 1 124 ? -9.005 25.225 25.563 1.00 93.00 124 VAL A C 1
ATOM 969 O O . VAL A 1 124 ? -10.060 25.593 25.052 1.00 93.00 124 VAL A O 1
ATOM 972 N N . LEU A 1 125 ? -7.981 26.059 25.771 1.00 90.69 125 LEU A N 1
ATOM 973 C CA . LEU A 1 125 ? -7.974 27.460 25.318 1.00 90.69 125 LEU A CA 1
ATOM 974 C C . LEU A 1 125 ? -7.124 27.641 24.057 1.00 90.69 125 LEU A C 1
ATOM 976 O O . LEU A 1 125 ? -7.401 28.508 23.229 1.00 90.69 125 LEU A O 1
ATOM 980 N N . GLN A 1 126 ? -6.102 26.806 23.910 1.00 93.19 126 GLN A N 1
ATOM 981 C CA . GLN A 1 126 ? -5.212 26.729 22.755 1.00 93.19 126 GLN A CA 1
ATOM 982 C C . GLN A 1 126 ? -4.941 25.260 22.416 1.00 93.19 126 GLN A C 1
ATOM 984 O O . GLN A 1 126 ? -5.164 24.373 23.240 1.00 93.19 126 GLN A O 1
ATOM 989 N N . ALA A 1 127 ? -4.460 24.990 21.202 1.00 92.88 127 ALA A N 1
ATOM 990 C CA . ALA A 1 127 ? -4.259 23.623 20.719 1.00 92.88 127 ALA A CA 1
ATOM 991 C C . ALA A 1 127 ? -3.338 22.807 21.643 1.00 92.88 127 ALA A C 1
ATOM 993 O O . ALA A 1 127 ? -3.581 21.634 21.887 1.00 92.88 127 ALA A O 1
ATOM 994 N N . GLU A 1 128 ? -2.317 23.436 22.213 1.00 92.81 128 GLU A N 1
ATOM 995 C CA . GLU A 1 128 ? -1.339 22.825 23.112 1.00 92.81 128 GLU A CA 1
ATOM 996 C C . GLU A 1 128 ? -1.936 22.301 24.426 1.00 92.81 128 GLU A C 1
ATOM 998 O O . GLU A 1 128 ? -1.272 21.518 25.103 1.00 92.81 128 GLU A O 1
ATOM 1003 N N . ASP A 1 129 ? -3.160 22.705 24.780 1.00 93.75 129 ASP A N 1
ATOM 1004 C CA . ASP A 1 129 ? -3.864 22.215 25.969 1.00 93.75 129 ASP A CA 1
ATOM 1005 C C . ASP A 1 129 ? -4.616 20.893 25.709 1.00 93.75 129 ASP A C 1
ATOM 1007 O O . ASP A 1 129 ? -5.148 20.298 26.652 1.00 93.75 129 ASP A O 1
ATOM 1011 N N . ILE A 1 130 ? -4.703 20.449 24.445 1.00 95.56 130 ILE A N 1
ATOM 1012 C CA . ILE A 1 130 ? -5.454 19.254 24.040 1.00 95.56 130 ILE A CA 1
ATOM 1013 C C . ILE A 1 130 ? -4.786 17.992 24.615 1.00 95.56 130 ILE A C 1
ATOM 1015 O O . ILE A 1 130 ? -3.625 17.718 24.293 1.00 95.56 130 ILE A O 1
ATOM 1019 N N . PRO A 1 131 ? -5.506 17.186 25.419 1.00 95.00 131 PRO A N 1
ATOM 1020 C CA . PRO A 1 131 ? -4.994 15.923 25.934 1.00 95.00 131 PRO A CA 1
ATOM 1021 C C . PRO A 1 131 ? -5.021 14.833 24.853 1.00 95.00 131 PRO A C 1
ATOM 1023 O O . PRO A 1 131 ? -6.014 14.656 24.147 1.00 95.00 131 PRO A O 1
ATOM 1026 N N . TYR A 1 132 ? -3.936 14.071 24.756 1.00 95.12 132 TYR A N 1
ATOM 1027 C CA . TYR A 1 132 ? -3.829 12.883 23.912 1.00 95.12 132 TYR A CA 1
ATOM 1028 C C . TYR A 1 132 ? -2.830 11.897 24.530 1.00 95.12 132 TYR A C 1
ATOM 1030 O O . TYR A 1 132 ? -1.990 12.287 25.344 1.00 95.12 132 TYR A O 1
ATOM 1038 N N . TYR A 1 133 ? -2.919 10.625 24.143 1.00 95.25 133 TYR A N 1
ATOM 1039 C CA . TYR A 1 133 ? -2.171 9.532 24.765 1.00 95.25 133 TYR A CA 1
ATOM 1040 C C . TYR A 1 133 ? -1.608 8.585 23.709 1.00 95.25 133 TYR A C 1
ATOM 1042 O O . TYR A 1 133 ? -2.314 8.212 22.773 1.00 95.25 133 TYR A O 1
ATOM 1050 N N . PHE A 1 134 ? -0.357 8.164 23.884 1.00 93.25 134 PHE A N 1
ATOM 1051 C CA . PHE A 1 134 ? 0.220 7.040 23.146 1.00 93.25 134 PHE A CA 1
ATOM 1052 C C . PHE A 1 134 ? 0.055 5.741 23.928 1.00 93.25 134 PHE A C 1
ATOM 1054 O O . PHE A 1 134 ? 0.078 5.746 25.160 1.00 93.25 134 PHE A O 1
ATOM 1061 N N . PHE A 1 135 ? -0.064 4.613 23.227 1.00 92.12 135 PHE A N 1
ATOM 1062 C CA . PHE A 1 135 ? -0.227 3.317 23.890 1.00 92.12 135 PHE A CA 1
ATOM 1063 C C . PHE A 1 135 ? 1.015 2.872 24.671 1.00 92.12 135 PHE A C 1
ATOM 1065 O O . PHE A 1 135 ? 0.875 2.133 25.640 1.00 92.12 135 PHE A O 1
ATOM 1072 N N . ASP A 1 136 ? 2.218 3.325 24.304 1.00 89.62 136 ASP A N 1
ATOM 1073 C CA . ASP A 1 136 ? 3.456 3.019 25.042 1.00 89.62 136 ASP A CA 1
ATOM 1074 C C . ASP A 1 136 ? 3.597 3.814 26.355 1.00 89.62 136 ASP A C 1
ATOM 1076 O O . ASP A 1 136 ? 4.460 3.512 27.184 1.00 89.62 136 ASP A O 1
ATOM 1080 N N . GLN A 1 137 ? 2.734 4.812 26.562 1.00 89.81 137 GLN A N 1
ATOM 1081 C CA . GLN A 1 137 ? 2.650 5.617 27.785 1.00 89.81 137 GLN A CA 1
ATOM 1082 C C . GLN A 1 137 ? 1.567 5.117 28.751 1.00 89.81 137 GLN A C 1
ATOM 1084 O O . GLN A 1 137 ? 1.453 5.629 29.865 1.00 89.81 137 GLN A O 1
ATOM 1089 N N . LEU A 1 138 ? 0.775 4.130 28.332 1.00 89.94 138 LEU A N 1
ATOM 1090 C CA . LEU A 1 138 ? -0.323 3.552 29.098 1.00 89.94 138 LEU A CA 1
ATOM 1091 C C . LEU A 1 138 ? 0.049 2.142 29.589 1.00 89.94 138 LEU A C 1
ATOM 1093 O O . LEU A 1 138 ? 0.969 1.520 29.050 1.00 89.94 138 LEU A O 1
ATOM 1097 N N . PRO A 1 139 ? -0.645 1.608 30.611 1.00 86.38 139 PRO A N 1
ATOM 1098 C CA . PRO A 1 139 ? -0.446 0.230 31.046 1.00 86.38 139 PRO A CA 1
ATOM 1099 C C . PRO A 1 139 ? -0.615 -0.775 29.898 1.00 86.38 139 PRO A C 1
ATOM 1101 O O . PRO A 1 139 ? -1.448 -0.603 29.008 1.00 86.38 139 PRO A O 1
ATOM 1104 N N . HIS A 1 140 ? 0.135 -1.875 29.938 1.00 84.50 140 HIS A N 1
ATOM 1105 C CA . HIS A 1 140 ? -0.123 -3.006 29.047 1.00 84.50 140 HIS A CA 1
ATOM 1106 C C . HIS A 1 140 ? -1.572 -3.499 29.212 1.00 84.50 140 HIS A C 1
ATOM 1108 O O . HIS A 1 140 ? -2.106 -3.473 30.319 1.00 84.50 140 HIS A O 1
ATOM 1114 N N . GLY A 1 141 ? -2.223 -3.907 28.117 1.00 85.25 141 GLY A N 1
ATOM 1115 C CA . GLY A 1 141 ? -3.638 -4.293 28.163 1.00 85.25 141 GLY A CA 1
ATOM 1116 C C . GLY A 1 141 ? -4.630 -3.137 28.017 1.00 85.25 141 GLY A C 1
ATOM 1117 O O . GLY A 1 141 ? -5.826 -3.393 27.910 1.00 85.25 141 GLY A O 1
ATOM 1118 N N . PHE A 1 142 ? -4.194 -1.870 27.965 1.00 91.75 142 PHE A N 1
ATOM 1119 C CA . PHE A 1 142 ? -5.124 -0.732 28.006 1.00 91.75 142 PHE A CA 1
ATOM 1120 C C . PHE A 1 142 ? -6.150 -0.722 26.861 1.00 91.75 142 PHE A C 1
ATOM 1122 O O . PHE A 1 142 ? -7.294 -0.323 27.066 1.00 91.75 142 PHE A O 1
ATOM 1129 N N . PHE A 1 143 ? -5.795 -1.208 25.666 1.00 94.38 143 PHE A N 1
ATOM 1130 C CA . PHE A 1 143 ? -6.769 -1.317 24.575 1.00 94.38 143 PHE A CA 1
ATOM 1131 C C . PHE A 1 143 ? -7.937 -2.267 24.908 1.00 94.38 143 PHE A C 1
ATOM 1133 O O . PHE A 1 143 ? -9.077 -1.994 24.533 1.00 94.38 143 PHE A O 1
ATOM 1140 N N . ALA A 1 144 ? -7.696 -3.332 25.682 1.00 92.12 144 ALA A N 1
ATOM 1141 C CA . ALA A 1 144 ? -8.763 -4.209 26.164 1.00 92.12 144 ALA A CA 1
ATOM 1142 C C . ALA A 1 144 ? -9.726 -3.464 27.105 1.00 92.12 144 ALA A C 1
ATOM 1144 O O . ALA A 1 144 ? -10.941 -3.649 27.014 1.00 92.12 144 ALA A O 1
ATOM 1145 N N . ASN A 1 145 ? -9.206 -2.556 27.938 1.00 92.62 145 ASN A N 1
ATOM 1146 C CA . ASN A 1 145 ? -10.032 -1.700 28.793 1.00 92.62 145 ASN A CA 1
ATOM 1147 C C . ASN A 1 145 ? -10.901 -0.741 27.969 1.00 92.62 145 ASN A C 1
ATOM 1149 O O . ASN A 1 145 ? -12.062 -0.547 28.315 1.00 92.62 145 ASN A O 1
ATOM 1153 N N . LEU A 1 146 ? -10.387 -0.195 26.858 1.00 94.88 146 LEU A N 1
ATOM 1154 C CA . LEU A 1 146 ? -11.182 0.643 25.948 1.00 94.88 146 LEU A CA 1
ATOM 1155 C C . LEU A 1 146 ? -12.361 -0.133 25.344 1.00 94.88 146 LEU A C 1
ATOM 1157 O O . LEU A 1 146 ? -13.488 0.359 25.370 1.00 94.88 146 LEU A O 1
ATOM 1161 N N . LEU A 1 147 ? -12.127 -1.357 24.852 1.00 94.44 147 LEU A N 1
ATOM 1162 C CA . LEU A 1 147 ? -13.204 -2.208 24.326 1.00 94.44 147 LEU A CA 1
ATOM 1163 C C . LEU A 1 147 ? -14.229 -2.583 25.402 1.00 94.44 147 LEU A C 1
ATOM 1165 O O . LEU A 1 147 ? -15.426 -2.669 25.121 1.00 94.44 147 LEU A O 1
ATOM 1169 N N . GLN A 1 148 ? -13.773 -2.817 26.633 1.00 93.00 148 GLN A N 1
ATOM 1170 C CA . GLN A 1 148 ? -14.661 -3.113 27.752 1.00 93.00 148 GLN A CA 1
ATOM 1171 C C . GLN A 1 148 ? -15.481 -1.877 28.159 1.00 93.00 148 GLN A C 1
ATOM 1173 O O . GLN A 1 148 ? -16.688 -1.987 28.346 1.00 93.00 148 GLN A O 1
ATOM 1178 N N . ALA A 1 149 ? -14.879 -0.687 28.202 1.00 93.81 149 ALA A N 1
ATOM 1179 C CA . ALA A 1 149 ? -15.586 0.563 28.484 1.00 93.81 149 ALA A CA 1
ATOM 1180 C C . ALA A 1 149 ? -16.634 0.900 27.407 1.00 93.81 149 ALA A C 1
ATOM 1182 O O . ALA A 1 149 ? -17.722 1.388 27.726 1.00 93.81 149 ALA A O 1
ATOM 1183 N N . GLU A 1 150 ? -16.351 0.599 26.135 1.00 95.25 150 GLU A N 1
ATOM 1184 C CA . GLU A 1 150 ? -17.351 0.688 25.067 1.00 95.25 150 GLU A CA 1
ATOM 1185 C C . GLU A 1 150 ? -18.510 -0.294 25.296 1.00 95.25 150 GLU A C 1
ATOM 1187 O O . GLU A 1 150 ? -19.675 0.106 25.226 1.00 95.25 150 GLU A O 1
ATOM 1192 N N . LYS A 1 151 ? -18.207 -1.557 25.640 1.00 93.31 151 LYS A N 1
ATOM 1193 C CA . LYS A 1 151 ? -19.216 -2.578 25.991 1.00 93.31 151 LYS A CA 1
ATOM 1194 C C . LYS A 1 151 ? -20.160 -2.106 27.085 1.00 93.31 151 LYS A C 1
ATOM 1196 O O . LYS A 1 151 ? -21.370 -2.311 27.003 1.00 93.31 151 LYS A O 1
ATOM 1201 N N . ASP A 1 152 ? -19.580 -1.475 28.098 1.00 94.25 152 ASP A N 1
ATOM 1202 C CA . ASP A 1 152 ? -20.279 -0.962 29.269 1.00 94.25 152 ASP A CA 1
ATOM 1203 C C . ASP A 1 152 ? -20.961 0.389 28.983 1.00 94.25 152 ASP A C 1
ATOM 1205 O O . ASP A 1 152 ? -21.519 1.019 29.883 1.00 94.25 152 ASP A O 1
ATOM 1209 N N . ASN A 1 153 ? -20.959 0.822 27.715 1.00 93.38 153 ASN A N 1
ATOM 1210 C CA . ASN A 1 153 ? -21.577 2.040 27.205 1.00 93.38 153 ASN A CA 1
ATOM 1211 C C . ASN A 1 153 ? -21.041 3.325 27.868 1.00 93.38 153 ASN A C 1
ATOM 1213 O O . ASN A 1 153 ? -21.741 4.338 27.922 1.00 93.38 153 ASN A O 1
ATOM 1217 N N . GLN A 1 154 ? -19.799 3.299 28.357 1.00 93.56 154 GLN A N 1
ATOM 1218 C CA . GLN A 1 154 ? -19.139 4.440 29.001 1.00 93.56 154 GLN A CA 1
ATOM 1219 C C . GLN A 1 154 ? -18.550 5.413 27.972 1.00 93.56 154 GLN A C 1
ATOM 1221 O O . GLN A 1 154 ? -18.579 6.627 28.167 1.00 93.56 154 GLN A O 1
ATOM 1226 N N . LEU A 1 155 ? -18.068 4.881 26.848 1.00 95.88 155 LEU A N 1
ATOM 1227 C CA . LEU A 1 155 ? -17.513 5.634 25.723 1.00 95.88 155 LEU A CA 1
ATOM 1228 C C . LEU A 1 155 ? -17.883 4.974 24.387 1.00 95.88 155 LEU A C 1
ATOM 1230 O O . LEU A 1 155 ? -18.447 3.880 24.378 1.00 95.88 155 LEU A O 1
ATOM 1234 N N . ASP A 1 156 ? -17.618 5.667 23.284 1.00 96.50 156 ASP A N 1
ATOM 1235 C CA . ASP A 1 156 ? -17.663 5.134 21.918 1.00 96.50 156 ASP A CA 1
ATOM 1236 C C . ASP A 1 156 ? -16.250 5.081 21.331 1.00 96.50 156 ASP A C 1
ATOM 1238 O O . ASP A 1 156 ? -15.425 5.964 21.597 1.00 96.50 156 ASP A O 1
ATOM 1242 N N . ILE A 1 157 ? -15.981 4.097 20.476 1.00 97.56 157 ILE A N 1
ATOM 1243 C CA . ILE A 1 157 ? -14.733 4.012 19.716 1.00 97.56 157 ILE A CA 1
ATOM 1244 C C . ILE A 1 157 ? -14.980 4.498 18.290 1.00 97.56 157 ILE A C 1
ATOM 1246 O O . ILE A 1 157 ? -15.899 4.062 17.597 1.00 97.56 157 ILE A O 1
ATOM 1250 N N . ASP A 1 158 ? -14.130 5.408 17.816 1.00 97.38 158 ASP A N 1
ATOM 1251 C CA . ASP A 1 158 ? -14.124 5.805 16.416 1.00 97.38 158 ASP A CA 1
ATOM 1252 C C . ASP A 1 158 ? -13.426 4.751 15.546 1.00 97.38 158 ASP A C 1
ATOM 1254 O O . ASP A 1 158 ? -12.259 4.897 15.158 1.00 97.38 158 ASP A O 1
ATOM 1258 N N . TYR A 1 159 ? -14.158 3.681 15.229 1.00 97.69 159 TYR A N 1
ATOM 1259 C CA . TYR A 1 159 ? -13.658 2.582 14.406 1.00 97.69 159 TYR A CA 1
ATOM 1260 C C . TYR A 1 159 ? -13.186 3.022 13.015 1.00 97.69 159 TYR A C 1
ATOM 1262 O O . TYR A 1 159 ? -12.306 2.365 12.467 1.00 97.69 159 TYR A O 1
ATOM 1270 N N . ALA A 1 160 ? -13.689 4.135 12.467 1.00 96.25 160 ALA A N 1
ATOM 1271 C CA . ALA A 1 160 ? -13.204 4.685 11.201 1.00 96.25 160 ALA A CA 1
ATOM 1272 C C . ALA A 1 160 ? -11.744 5.146 11.313 1.00 96.25 160 ALA A C 1
ATOM 1274 O O . ALA A 1 160 ? -10.905 4.743 10.507 1.00 96.25 160 ALA A O 1
ATOM 1275 N N . SER A 1 161 ? -11.412 5.912 12.359 1.00 97.31 161 SER A N 1
ATOM 1276 C CA . SER A 1 161 ? -10.033 6.361 12.604 1.00 97.31 161 SER A CA 1
ATOM 1277 C C . SER A 1 161 ? -9.075 5.193 12.879 1.00 97.31 161 SER A C 1
ATOM 1279 O O . SER A 1 161 ? -7.969 5.159 12.337 1.00 97.31 161 SER A O 1
ATOM 1281 N N . LEU A 1 162 ? -9.516 4.190 13.650 1.00 98.25 162 LEU A N 1
ATOM 1282 C CA . LEU A 1 162 ? -8.713 3.004 13.955 1.00 98.25 162 LEU A CA 1
ATOM 1283 C C . LEU A 1 162 ? -8.494 2.126 12.716 1.00 98.25 162 LEU A C 1
ATOM 1285 O O . LEU A 1 162 ? -7.365 1.720 12.438 1.00 98.25 162 LEU A O 1
ATOM 1289 N N . ALA A 1 163 ? -9.555 1.851 11.952 1.00 98.31 163 ALA A N 1
ATOM 1290 C CA . ALA A 1 163 ? -9.466 1.077 10.718 1.00 98.31 163 ALA A CA 1
ATOM 1291 C C . ALA A 1 163 ? -8.576 1.774 9.685 1.00 98.31 163 ALA A C 1
ATOM 1293 O O . ALA A 1 163 ? -7.750 1.107 9.071 1.00 98.31 163 ALA A O 1
ATOM 1294 N N . SER A 1 164 ? -8.678 3.101 9.557 1.00 97.38 164 SER A N 1
ATOM 1295 C CA . SER A 1 164 ? -7.796 3.913 8.714 1.00 97.38 164 SER A CA 1
ATOM 1296 C C . SER A 1 164 ? -6.317 3.675 9.039 1.00 97.38 164 SER A C 1
ATOM 1298 O O . SER A 1 164 ? -5.532 3.393 8.137 1.00 97.38 164 SER A O 1
ATOM 1300 N N . ILE A 1 165 ? -5.934 3.728 10.321 1.00 97.69 165 ILE A N 1
ATOM 1301 C CA . ILE A 1 165 ? -4.545 3.511 10.757 1.00 97.69 165 ILE A CA 1
ATOM 1302 C C . ILE A 1 165 ? -4.073 2.109 10.386 1.00 97.69 165 ILE A C 1
ATOM 1304 O O . ILE A 1 165 ? -3.067 1.959 9.694 1.00 97.69 165 ILE A O 1
ATOM 1308 N N . LEU A 1 166 ? -4.823 1.088 10.806 1.00 97.88 166 LEU A N 1
ATOM 1309 C CA . LEU A 1 166 ? -4.437 -0.305 10.596 1.00 97.88 166 LEU A CA 1
ATOM 1310 C C . LEU A 1 166 ? -4.380 -0.637 9.098 1.00 97.88 166 LEU A C 1
ATOM 1312 O O . LEU A 1 166 ? -3.394 -1.201 8.622 1.00 97.88 166 LEU A O 1
ATOM 1316 N N . ALA A 1 167 ? -5.410 -0.268 8.335 1.00 98.06 167 ALA A N 1
ATOM 1317 C CA . ALA A 1 167 ? -5.471 -0.540 6.904 1.00 98.06 167 ALA A CA 1
ATOM 1318 C C . ALA A 1 167 ? -4.367 0.207 6.141 1.00 98.06 167 ALA A C 1
ATOM 1320 O O . ALA A 1 167 ? -3.785 -0.363 5.214 1.00 98.06 167 ALA A O 1
ATOM 1321 N N . SER A 1 168 ? -4.060 1.458 6.513 1.00 97.25 168 SER A N 1
ATOM 1322 C CA . SER A 1 168 ? -2.998 2.251 5.870 1.00 97.25 168 SER A CA 1
ATOM 1323 C C . SER A 1 168 ? -1.633 1.623 6.111 1.00 97.25 168 SER A C 1
ATOM 1325 O O . SER A 1 168 ? -0.868 1.431 5.167 1.00 97.25 168 SER A O 1
ATOM 1327 N N . SER A 1 169 ? -1.352 1.227 7.355 1.00 96.12 169 SER A N 1
ATOM 1328 C CA . SER A 1 169 ? -0.126 0.517 7.726 1.00 96.12 169 SER A CA 1
ATOM 1329 C C . SER A 1 169 ? 0.038 -0.805 6.975 1.00 96.12 169 SER A C 1
ATOM 1331 O O . SER A 1 169 ? 1.126 -1.101 6.490 1.00 96.12 169 SER A O 1
ATOM 1333 N N . TYR A 1 170 ? -1.040 -1.576 6.812 1.00 95.88 170 TYR A N 1
ATOM 1334 C CA . TYR A 1 170 ? -1.008 -2.818 6.033 1.00 95.88 170 TYR A CA 1
ATOM 1335 C C . TYR A 1 170 ? -0.778 -2.569 4.535 1.00 95.88 170 TYR A C 1
ATOM 1337 O O . TYR A 1 170 ? 0.051 -3.223 3.891 1.00 95.88 170 TYR A O 1
ATOM 1345 N N . THR A 1 171 ? -1.499 -1.591 3.979 1.00 96.00 171 THR A N 1
ATOM 1346 C CA . THR A 1 171 ? -1.429 -1.243 2.555 1.00 96.00 171 THR A CA 1
ATOM 1347 C C . THR A 1 171 ? -0.032 -0.754 2.193 1.00 96.00 171 THR A C 1
ATOM 1349 O O . THR A 1 171 ? 0.547 -1.246 1.228 1.00 96.00 171 THR A O 1
ATOM 1352 N N . LEU A 1 172 ? 0.545 0.130 3.011 1.00 94.81 172 LEU A N 1
ATOM 1353 C CA . LEU A 1 172 ? 1.870 0.719 2.810 1.00 94.81 172 LEU A CA 1
ATOM 1354 C C . LEU A 1 172 ? 3.016 -0.118 3.401 1.00 94.81 172 LEU A C 1
ATOM 1356 O O . LEU A 1 172 ? 4.098 0.420 3.602 1.00 94.81 172 LEU A O 1
ATOM 1360 N N . GLU A 1 173 ? 2.812 -1.416 3.657 1.00 92.38 173 GLU A N 1
ATOM 1361 C CA . GLU A 1 173 ? 3.862 -2.355 4.098 1.00 92.38 173 GLU A CA 1
ATOM 1362 C C . GLU A 1 173 ? 4.662 -1.844 5.311 1.00 92.38 173 GLU A C 1
ATOM 1364 O O . GLU A 1 173 ? 5.892 -1.901 5.323 1.00 92.38 173 GLU A O 1
ATOM 1369 N N . GLU A 1 174 ? 3.992 -1.286 6.318 1.00 91.56 174 GLU A N 1
ATOM 1370 C CA . GLU A 1 174 ? 4.676 -0.797 7.511 1.00 91.56 174 GLU A CA 1
ATOM 1371 C C . GLU A 1 174 ? 5.137 -1.951 8.400 1.00 91.56 174 GLU A C 1
ATOM 1373 O O . GLU A 1 174 ? 4.332 -2.743 8.884 1.00 91.56 174 GLU A O 1
ATOM 1378 N N . ASP A 1 175 ? 6.435 -2.018 8.677 1.00 87.06 175 ASP A N 1
ATOM 1379 C CA . ASP A 1 175 ? 7.015 -3.083 9.504 1.00 87.06 175 ASP A CA 1
ATOM 1380 C C . ASP A 1 175 ? 7.074 -2.744 11.010 1.00 87.06 175 ASP A C 1
ATOM 1382 O O . ASP A 1 175 ? 7.332 -3.614 11.845 1.00 87.06 175 ASP A O 1
ATOM 1386 N N . ASP A 1 176 ? 6.844 -1.480 11.376 1.00 86.44 176 ASP A N 1
ATOM 1387 C CA . ASP A 1 176 ? 7.108 -0.943 12.717 1.00 86.44 176 ASP A CA 1
ATOM 1388 C C . ASP A 1 176 ? 5.888 -0.314 13.398 1.00 86.44 176 ASP A C 1
ATOM 1390 O O . ASP A 1 176 ? 6.011 0.703 14.077 1.00 86.44 176 ASP A O 1
ATOM 1394 N N . LEU A 1 177 ? 4.694 -0.895 13.252 1.00 91.31 177 LEU A N 1
ATOM 1395 C CA . LEU A 1 177 ? 3.499 -0.381 13.931 1.00 91.31 177 LEU A CA 1
ATOM 1396 C C . LEU A 1 177 ? 3.501 -0.761 15.424 1.00 91.31 177 LEU A C 1
ATOM 1398 O O . LEU A 1 177 ? 2.714 -1.591 15.880 1.00 91.31 177 LEU A O 1
ATOM 1402 N N . HIS A 1 178 ? 4.418 -0.180 16.195 1.00 89.38 178 HIS A N 1
ATOM 1403 C CA . HIS A 1 178 ? 4.556 -0.376 17.637 1.00 89.38 178 HIS A CA 1
ATOM 1404 C C . HIS A 1 178 ? 3.707 0.634 18.433 1.00 89.38 178 HIS A C 1
ATOM 1406 O O . HIS A 1 178 ? 3.293 1.669 17.906 1.00 89.38 178 HIS A O 1
ATOM 1412 N N . LYS A 1 179 ? 3.518 0.418 19.739 1.00 90.12 179 LYS A N 1
ATOM 1413 C CA . LYS A 1 179 ? 2.616 1.233 20.582 1.00 90.12 179 LYS A CA 1
ATOM 1414 C C . LYS A 1 179 ? 2.957 2.724 20.700 1.00 90.12 179 LYS A C 1
ATOM 1416 O O . LYS A 1 179 ? 2.088 3.522 21.025 1.00 90.12 179 LYS A O 1
ATOM 1421 N N . GLY A 1 180 ? 4.204 3.107 20.433 1.00 88.81 180 GLY A N 1
ATOM 1422 C CA . GLY A 1 180 ? 4.618 4.515 20.389 1.00 88.81 180 GLY A CA 1
ATOM 1423 C C . GLY A 1 180 ? 4.330 5.241 19.068 1.00 88.81 180 GLY A C 1
ATOM 1424 O O . GLY A 1 180 ? 4.562 6.442 18.991 1.00 88.81 180 GLY A O 1
ATOM 1425 N N . ASN A 1 181 ? 3.849 4.542 18.031 1.00 91.81 181 ASN A N 1
ATOM 1426 C CA . ASN A 1 181 ? 3.604 5.127 16.702 1.00 91.81 181 ASN A CA 1
ATOM 1427 C C . ASN A 1 181 ? 2.136 5.489 16.482 1.00 91.81 181 ASN A C 1
ATOM 1429 O O . ASN A 1 181 ? 1.790 6.129 15.497 1.00 91.81 181 ASN A O 1
ATOM 1433 N N . PHE A 1 182 ? 1.245 5.125 17.398 1.00 94.31 182 PHE A N 1
ATOM 1434 C CA . PHE A 1 182 ? -0.151 5.521 17.315 1.00 94.31 182 PHE A CA 1
ATOM 1435 C C . PHE A 1 182 ? -0.754 5.655 18.710 1.00 94.31 182 PHE A C 1
ATOM 1437 O O . PHE A 1 182 ? -0.244 5.123 19.698 1.00 94.31 182 PHE A O 1
ATOM 1444 N N . GLY A 1 183 ? -1.824 6.429 18.787 1.00 96.06 183 GLY A N 1
ATOM 1445 C CA . GLY A 1 183 ? -2.443 6.821 20.039 1.00 96.06 183 GLY A CA 1
ATOM 1446 C C . GLY A 1 183 ? -3.866 7.302 19.821 1.00 96.06 183 GLY A C 1
ATOM 1447 O O . GLY A 1 183 ? -4.444 7.102 18.750 1.00 96.06 183 GLY A O 1
ATOM 1448 N N . PHE A 1 184 ? -4.437 7.928 20.843 1.00 97.62 184 PHE A N 1
ATOM 1449 C CA . PHE A 1 184 ? -5.794 8.456 20.788 1.00 97.62 184 PHE A CA 1
ATOM 1450 C C . PHE A 1 184 ? -5.977 9.726 21.624 1.00 97.62 184 PHE A C 1
ATOM 1452 O O . PHE A 1 184 ? -5.213 10.018 22.547 1.00 97.62 184 PHE A O 1
ATOM 1459 N N . TYR A 1 185 ? -7.020 10.481 21.299 1.00 97.38 185 TYR A N 1
ATOM 1460 C CA . TYR A 1 185 ? -7.575 11.547 22.132 1.00 97.38 185 TYR A CA 1
ATOM 1461 C C . TYR A 1 185 ? -9.061 11.279 22.384 1.00 97.38 185 TYR A C 1
ATOM 1463 O O . TYR A 1 185 ? -9.670 10.422 21.737 1.00 97.38 185 TYR A O 1
ATOM 1471 N N . ILE A 1 186 ? -9.649 11.994 23.346 1.00 97.50 186 ILE A N 1
ATOM 1472 C CA . ILE A 1 186 ? -11.054 11.818 23.725 1.00 97.50 186 ILE A CA 1
ATOM 1473 C C . ILE A 1 186 ? -11.801 13.138 23.533 1.00 97.50 186 ILE A C 1
ATOM 1475 O O . ILE A 1 186 ? -11.411 14.181 24.063 1.00 97.50 186 ILE A O 1
ATOM 1479 N N . VAL A 1 187 ? -12.901 13.087 22.785 1.00 96.12 187 VAL A N 1
ATOM 1480 C CA . VAL A 1 187 ? -13.773 14.235 22.507 1.00 96.12 187 VAL A CA 1
ATOM 1481 C C . VAL A 1 187 ? -15.229 13.864 22.765 1.00 96.12 187 VAL A C 1
ATOM 1483 O O . VAL A 1 187 ? -15.647 12.731 22.538 1.00 96.12 187 VAL A O 1
ATOM 1486 N N . LYS A 1 188 ? -16.038 14.810 23.245 1.00 94.94 188 LYS A N 1
ATOM 1487 C CA . LYS A 1 188 ? -17.475 14.597 23.425 1.00 94.94 188 LYS A CA 1
ATOM 1488 C C . LYS A 1 188 ? -18.188 14.769 22.085 1.00 94.94 188 LYS A C 1
ATOM 1490 O O . LYS A 1 188 ? -18.203 15.869 21.531 1.00 94.94 188 LYS A O 1
ATOM 1495 N N . LYS A 1 189 ? -18.830 13.713 21.586 1.00 91.62 189 LYS A N 1
ATOM 1496 C CA . LYS A 1 189 ? -19.699 13.757 20.398 1.00 91.62 189 LYS A CA 1
ATOM 1497 C C . LYS A 1 189 ? -21.076 13.239 20.791 1.00 91.62 189 LYS A C 1
ATOM 1499 O O . LYS A 1 189 ? -21.184 12.254 21.510 1.00 91.62 189 LYS A O 1
ATOM 1504 N N . ASN A 1 190 ? -22.135 13.935 20.380 1.00 87.50 190 ASN A N 1
ATOM 1505 C CA . ASN A 1 190 ? -23.524 13.559 20.691 1.00 87.50 190 ASN A CA 1
ATOM 1506 C C . ASN A 1 190 ? -23.782 13.288 22.189 1.00 87.50 190 ASN A C 1
ATOM 1508 O O . ASN A 1 190 ? -24.564 12.420 22.557 1.00 87.50 190 ASN A O 1
ATOM 1512 N N . GLY A 1 191 ? -23.101 14.026 23.071 1.00 88.12 191 GLY A N 1
ATOM 1513 C CA . GLY A 1 191 ? -23.249 13.880 24.519 1.00 88.12 191 GLY A CA 1
ATOM 1514 C C . GLY A 1 191 ? -22.424 12.758 25.165 1.00 88.12 191 GLY A C 1
ATOM 1515 O O . GLY A 1 191 ? -22.367 12.732 26.395 1.00 88.12 191 GLY A O 1
ATOM 1516 N N . LYS A 1 192 ? -21.734 11.910 24.391 1.00 92.88 192 LYS A N 1
ATOM 1517 C CA . LYS A 1 192 ? -20.947 10.766 24.881 1.00 92.88 192 LYS A CA 1
ATOM 1518 C C . LYS A 1 192 ? -19.440 10.949 24.601 1.00 92.88 192 LYS A C 1
ATOM 1520 O O . LYS A 1 192 ? -19.091 11.581 23.598 1.00 92.88 192 LYS A O 1
ATOM 1525 N N . PRO A 1 193 ? -18.531 10.481 25.480 1.00 96.81 193 PRO A N 1
ATOM 1526 C CA . PRO A 1 193 ? -17.101 10.446 25.178 1.00 96.81 193 PRO A CA 1
ATOM 1527 C C . PRO A 1 193 ? -16.827 9.534 23.979 1.00 96.81 193 PRO A C 1
ATOM 1529 O O . PRO A 1 193 ? -17.307 8.405 23.945 1.00 96.81 193 PRO A O 1
ATOM 1532 N N . ARG A 1 194 ? -16.044 10.013 23.014 1.00 97.44 194 ARG A N 1
ATOM 1533 C CA . ARG A 1 194 ? -15.610 9.256 21.839 1.00 97.44 194 ARG A CA 1
ATOM 1534 C C . ARG A 1 194 ? -14.090 9.256 21.751 1.00 97.44 194 ARG A C 1
ATOM 1536 O O . ARG A 1 194 ? -13.467 10.317 21.807 1.00 97.44 194 ARG A O 1
ATOM 1543 N N . VAL A 1 195 ? -13.519 8.066 21.607 1.00 97.94 195 VAL A N 1
ATOM 1544 C CA . VAL A 1 195 ? -12.082 7.827 21.446 1.00 97.94 195 VAL A CA 1
ATOM 1545 C C . VAL A 1 195 ? -11.741 7.880 19.963 1.00 97.94 195 VAL A C 1
ATOM 1547 O O . VAL A 1 195 ? -12.286 7.099 19.185 1.00 97.94 195 VAL A O 1
ATOM 1550 N N . VAL A 1 196 ? -10.849 8.790 19.576 1.00 97.75 196 VAL A N 1
ATOM 1551 C CA . VAL A 1 196 ? -10.425 8.985 18.181 1.00 97.75 196 VAL A CA 1
ATOM 1552 C C . VAL A 1 196 ? -8.927 8.752 18.067 1.00 97.75 196 VAL A C 1
ATOM 1554 O O . VAL A 1 196 ? -8.152 9.273 18.872 1.00 97.75 196 VAL A O 1
ATOM 1557 N N . PHE A 1 197 ? -8.522 7.964 17.076 1.00 98.12 197 PHE A N 1
ATOM 1558 C CA . PHE A 1 197 ? -7.151 7.494 16.929 1.00 98.12 197 PHE A CA 1
ATOM 1559 C C . PHE A 1 197 ? -6.357 8.349 15.944 1.00 98.12 197 PHE A C 1
ATOM 1561 O O . PHE A 1 197 ? -6.891 8.892 14.975 1.00 98.12 197 PHE A O 1
ATOM 1568 N N . PHE A 1 198 ? -5.053 8.427 16.183 1.00 96.75 198 PHE A N 1
ATOM 1569 C CA . PHE A 1 198 ? -4.083 9.066 15.301 1.00 96.75 198 PHE A CA 1
ATOM 1570 C C . PHE A 1 198 ? -2.810 8.226 15.221 1.00 96.75 198 PHE A C 1
ATOM 1572 O O . PHE A 1 198 ? -2.534 7.400 16.095 1.00 96.75 198 PHE A O 1
ATOM 1579 N N . LYS A 1 199 ? -2.003 8.488 14.199 1.00 94.81 199 LYS A N 1
ATOM 1580 C CA . LYS A 1 199 ? -0.718 7.844 13.956 1.00 94.81 199 LYS A CA 1
ATOM 1581 C C . LYS A 1 199 ? 0.372 8.887 13.709 1.00 94.81 199 LYS A C 1
ATOM 1583 O O . LYS A 1 199 ? 0.110 9.972 13.195 1.00 94.81 199 LYS A O 1
ATOM 1588 N N . ILE A 1 200 ? 1.594 8.547 14.094 1.00 90.81 200 ILE A N 1
ATOM 1589 C CA . ILE A 1 200 ? 2.822 9.262 13.762 1.00 90.81 200 ILE A CA 1
ATOM 1590 C C . ILE A 1 200 ? 3.900 8.258 13.342 1.00 90.81 200 ILE A C 1
ATOM 1592 O O . ILE A 1 200 ? 3.742 7.058 13.529 1.00 90.81 200 ILE A O 1
ATOM 1596 N N . ASP A 1 201 ? 5.028 8.798 12.886 1.00 85.25 201 ASP A N 1
ATOM 1597 C CA . ASP A 1 201 ? 6.245 8.070 12.518 1.00 85.25 201 ASP A CA 1
ATOM 1598 C C . ASP A 1 201 ? 6.055 7.078 11.360 1.00 85.25 201 ASP A C 1
ATOM 1600 O O . ASP A 1 201 ? 5.345 6.084 11.449 1.00 85.25 201 ASP A O 1
ATOM 1604 N N . HIS A 1 202 ? 6.687 7.381 10.228 1.00 89.50 202 HIS A N 1
ATOM 1605 C CA . HIS A 1 202 ? 6.443 6.698 8.953 1.00 89.50 202 HIS A CA 1
ATOM 1606 C C . HIS A 1 202 ? 7.745 6.219 8.298 1.00 89.50 202 HIS A C 1
ATOM 1608 O O . HIS A 1 202 ? 7.782 5.952 7.098 1.00 89.50 202 HIS A O 1
ATOM 1614 N N . ASP A 1 203 ? 8.839 6.137 9.062 1.00 82.25 203 ASP A N 1
ATOM 1615 C CA . ASP A 1 203 ? 10.189 5.891 8.542 1.00 82.25 203 ASP A CA 1
ATOM 1616 C C . ASP A 1 203 ? 10.411 4.462 8.003 1.00 82.25 203 ASP A C 1
ATOM 1618 O O . ASP A 1 203 ? 11.394 4.221 7.297 1.00 82.25 203 ASP A O 1
ATOM 1622 N N . LEU A 1 204 ? 9.494 3.531 8.294 1.00 84.38 204 LEU A N 1
ATOM 1623 C CA . LEU A 1 204 ? 9.554 2.116 7.909 1.00 84.38 204 LEU A CA 1
ATOM 1624 C C . LEU A 1 204 ? 8.326 1.635 7.121 1.00 84.38 204 LEU A C 1
ATOM 1626 O O . LEU A 1 204 ? 7.930 0.471 7.213 1.00 84.38 204 LEU A O 1
ATOM 1630 N N . MET A 1 205 ? 7.753 2.531 6.317 1.00 90.88 205 MET A N 1
ATOM 1631 C CA . MET A 1 205 ? 6.807 2.181 5.255 1.00 90.88 205 MET A CA 1
ATOM 1632 C C . MET A 1 205 ? 7.518 1.653 4.008 1.00 90.88 205 MET A C 1
ATOM 1634 O O . MET A 1 205 ? 8.718 1.861 3.812 1.00 90.88 205 MET A O 1
ATOM 1638 N N . LEU A 1 206 ? 6.755 0.970 3.152 1.00 90.56 206 LEU A N 1
ATOM 1639 C CA . LEU A 1 206 ? 7.235 0.274 1.960 1.00 90.56 206 LEU A CA 1
ATOM 1640 C C . LEU A 1 206 ? 8.422 -0.627 2.321 1.00 90.56 206 LEU A C 1
ATOM 1642 O O . LEU A 1 206 ? 9.469 -0.610 1.659 1.00 90.56 206 LEU A O 1
ATOM 1646 N N . ALA A 1 207 ? 8.267 -1.363 3.432 1.00 86.44 207 ALA A N 1
ATOM 1647 C CA . ALA A 1 207 ? 9.319 -2.170 4.027 1.00 86.44 207 ALA A CA 1
ATOM 1648 C C . ALA A 1 207 ? 9.853 -3.200 3.035 1.00 86.44 207 ALA A C 1
ATOM 1650 O O . ALA A 1 207 ? 11.064 -3.278 2.843 1.00 86.44 207 ALA A O 1
ATOM 1651 N N . ASP A 1 208 ? 8.969 -3.928 2.352 1.00 85.00 208 ASP A N 1
ATOM 1652 C CA . ASP A 1 208 ? 9.371 -4.919 1.357 1.00 85.00 208 ASP A CA 1
ATOM 1653 C C . ASP A 1 208 ? 9.812 -4.255 0.051 1.00 85.00 208 ASP A C 1
ATOM 1655 O O . ASP A 1 208 ? 10.875 -4.578 -0.488 1.00 85.00 208 ASP A O 1
ATOM 1659 N N . SER A 1 209 ? 9.033 -3.288 -0.432 1.00 86.12 209 SER A N 1
ATOM 1660 C CA . SER A 1 209 ? 9.209 -2.718 -1.768 1.00 86.12 209 SER A CA 1
ATOM 1661 C C . SER A 1 209 ? 10.414 -1.776 -1.903 1.00 86.12 209 SER A C 1
ATOM 1663 O O . SER A 1 209 ? 11.007 -1.696 -2.981 1.00 86.12 209 SER A O 1
ATOM 1665 N N . ILE A 1 210 ? 10.800 -1.056 -0.840 1.00 86.56 210 ILE A N 1
ATOM 1666 C CA . ILE A 1 210 ? 11.845 -0.016 -0.897 1.00 86.56 210 ILE A CA 1
ATOM 1667 C C . ILE A 1 210 ? 12.843 -0.124 0.255 1.00 86.56 210 ILE A C 1
ATOM 1669 O O . ILE A 1 210 ? 14.057 -0.117 0.013 1.00 86.56 210 ILE A O 1
ATOM 1673 N N . MET A 1 211 ? 12.372 -0.176 1.502 1.00 82.38 211 MET A N 1
ATOM 1674 C CA . MET A 1 211 ? 13.261 -0.034 2.663 1.00 82.38 211 MET A CA 1
ATOM 1675 C C . MET A 1 211 ? 14.127 -1.268 2.912 1.00 82.38 211 MET A C 1
ATOM 1677 O O . MET A 1 211 ? 15.255 -1.122 3.388 1.00 82.38 211 MET A O 1
ATOM 1681 N N . SER A 1 212 ? 13.689 -2.443 2.465 1.00 74.75 212 SER A N 1
ATOM 1682 C CA . SER A 1 212 ? 14.471 -3.686 2.424 1.00 74.75 212 SER A CA 1
ATOM 1683 C C . SER A 1 212 ? 15.812 -3.548 1.691 1.00 74.75 212 SER A C 1
ATOM 1685 O O . SER A 1 212 ? 16.767 -4.258 1.992 1.00 74.75 212 SER A O 1
ATOM 1687 N N . PHE A 1 213 ? 15.924 -2.593 0.762 1.00 71.12 213 PHE A N 1
ATOM 1688 C CA . PHE A 1 213 ? 17.151 -2.285 0.023 1.00 71.12 213 PHE A CA 1
ATOM 1689 C C . PHE A 1 213 ? 18.045 -1.234 0.707 1.00 71.12 213 PHE A C 1
ATOM 1691 O O . PHE A 1 213 ? 18.990 -0.723 0.081 1.00 71.12 213 PHE A O 1
ATOM 1698 N N . LYS A 1 214 ? 17.678 -0.765 1.906 1.00 67.31 214 LYS A N 1
ATOM 1699 C CA . LYS A 1 214 ? 18.265 0.427 2.552 1.00 67.31 214 LYS A CA 1
ATOM 1700 C C . LYS A 1 214 ? 18.618 0.223 4.009 1.00 67.31 214 LYS A C 1
ATOM 1702 O O . LYS A 1 214 ? 19.639 0.740 4.457 1.00 67.31 214 LYS A O 1
ATOM 1707 N N . THR A 1 215 ? 17.747 -0.450 4.739 1.00 63.75 215 THR A N 1
ATOM 1708 C CA . THR A 1 215 ? 17.871 -0.657 6.174 1.00 63.75 215 THR A CA 1
ATOM 1709 C C . THR A 1 215 ? 17.514 -2.095 6.466 1.00 63.75 215 THR A C 1
ATOM 1711 O O . THR A 1 215 ? 16.417 -2.536 6.130 1.00 63.75 215 THR A O 1
ATOM 1714 N N . LEU A 1 216 ? 18.433 -2.814 7.096 1.00 56.19 216 LEU A N 1
ATOM 1715 C CA . LEU A 1 216 ? 18.201 -4.191 7.477 1.00 56.19 216 LEU A CA 1
ATOM 1716 C C . LEU A 1 216 ? 17.658 -4.263 8.901 1.00 56.19 216 LEU A C 1
ATOM 1718 O O . LEU A 1 216 ? 18.244 -3.687 9.822 1.00 56.19 216 LEU A O 1
ATOM 1722 N N . ARG A 1 217 ? 16.582 -5.028 9.094 1.00 60.97 217 ARG A N 1
ATOM 1723 C CA . ARG A 1 217 ? 16.263 -5.591 10.406 1.00 60.97 217 ARG A CA 1
ATOM 1724 C C . ARG A 1 217 ? 16.722 -7.049 10.433 1.00 60.97 217 ARG A C 1
ATOM 1726 O O . ARG A 1 217 ? 16.387 -7.796 9.514 1.00 60.97 217 ARG A O 1
ATOM 1733 N N . PRO A 1 218 ? 17.437 -7.485 11.483 1.00 52.94 218 PRO A N 1
ATOM 1734 C CA . PRO A 1 218 ? 17.990 -8.839 11.569 1.00 52.94 218 PRO A CA 1
ATOM 1735 C C . PRO A 1 218 ? 16.978 -9.980 11.444 1.00 52.94 218 PRO A C 1
ATOM 1737 O O . PRO A 1 218 ? 17.374 -11.111 11.208 1.00 52.94 218 PRO A O 1
ATOM 1740 N N . PHE A 1 219 ? 15.681 -9.717 11.603 1.00 57.53 219 PHE A N 1
ATOM 1741 C CA . PHE A 1 219 ? 14.639 -10.740 11.500 1.00 57.53 219 PHE A CA 1
ATOM 1742 C C . PHE A 1 219 ? 14.127 -10.945 10.070 1.00 57.53 219 PHE A C 1
ATOM 1744 O O . PHE A 1 219 ? 13.662 -12.032 9.736 1.00 57.53 219 PHE A O 1
ATOM 1751 N N . HIS A 1 220 ? 14.290 -9.951 9.190 1.00 62.19 220 HIS A N 1
ATOM 1752 C CA . HIS A 1 220 ? 13.813 -10.019 7.804 1.00 62.19 220 HIS A CA 1
ATOM 1753 C C . HIS A 1 220 ? 14.545 -11.066 6.958 1.00 62.19 220 HIS A C 1
ATOM 1755 O O . HIS A 1 220 ? 14.020 -11.528 5.953 1.00 62.19 220 HIS A O 1
ATOM 1761 N N . ILE A 1 221 ? 15.731 -11.514 7.372 1.00 53.34 221 ILE A N 1
ATOM 1762 C CA . ILE A 1 221 ? 16.428 -12.632 6.713 1.00 53.34 221 ILE A CA 1
ATOM 1763 C C . ILE A 1 221 ? 15.764 -13.994 6.966 1.00 53.34 221 ILE A C 1
ATOM 1765 O O . ILE A 1 221 ? 16.024 -14.931 6.215 1.00 53.34 221 ILE A O 1
ATOM 1769 N N . PHE A 1 222 ? 14.916 -14.110 7.997 1.00 53.09 222 PHE A N 1
ATOM 1770 C CA . PHE A 1 222 ? 14.094 -15.300 8.246 1.00 53.09 222 PHE A CA 1
ATOM 1771 C C . PHE A 1 222 ? 12.745 -15.230 7.530 1.00 53.09 222 PHE A C 1
ATOM 1773 O O . PHE A 1 222 ? 11.985 -16.196 7.558 1.00 53.09 222 PHE A O 1
ATOM 1780 N N . HIS A 1 223 ? 12.427 -14.096 6.905 1.00 64.25 223 HIS A N 1
ATOM 1781 C CA . HIS A 1 223 ? 11.179 -13.899 6.188 1.00 64.25 223 HIS A CA 1
ATOM 1782 C C . HIS A 1 223 ? 11.277 -14.480 4.773 1.00 64.25 223 HIS A C 1
ATOM 1784 O O . HIS A 1 223 ? 12.334 -14.477 4.142 1.00 64.25 223 HIS A O 1
ATOM 1790 N N . GLY A 1 224 ? 10.164 -15.035 4.288 1.00 57.88 224 GLY A N 1
ATOM 1791 C CA . GLY A 1 224 ? 10.064 -15.511 2.909 1.00 57.88 224 GLY A CA 1
ATOM 1792 C C . GLY A 1 224 ? 9.927 -14.354 1.928 1.00 57.88 224 GLY A C 1
ATOM 1793 O O . GLY A 1 224 ? 9.737 -13.201 2.314 1.00 57.88 224 GLY A O 1
ATOM 1794 N N . ALA A 1 225 ? 10.004 -14.669 0.637 1.00 65.50 225 ALA A N 1
ATOM 1795 C CA . ALA A 1 225 ? 9.748 -13.696 -0.422 1.00 65.50 225 ALA A CA 1
ATOM 1796 C C . ALA A 1 225 ? 8.324 -13.106 -0.348 1.00 65.50 225 ALA A C 1
ATOM 1798 O O . ALA A 1 225 ? 8.098 -12.004 -0.840 1.00 65.50 225 ALA A O 1
ATOM 1799 N N . ASP A 1 226 ? 7.401 -13.844 0.260 1.00 74.19 226 ASP A N 1
ATOM 1800 C CA . ASP A 1 226 ? 5.966 -13.616 0.443 1.00 74.19 226 ASP A CA 1
ATOM 1801 C C . ASP A 1 226 ? 5.607 -12.851 1.726 1.00 74.19 226 ASP A C 1
ATOM 1803 O O . ASP A 1 226 ? 4.437 -12.614 2.003 1.00 74.19 226 ASP A O 1
ATOM 1807 N N . ALA A 1 227 ? 6.596 -12.424 2.510 1.00 73.69 227 ALA A N 1
ATOM 1808 C CA . ALA A 1 227 ? 6.360 -11.964 3.873 1.00 73.69 227 ALA A CA 1
ATOM 1809 C C . ALA A 1 227 ? 5.520 -10.692 4.034 1.00 73.69 227 ALA A C 1
ATOM 1811 O O . ALA A 1 227 ? 5.160 -10.356 5.152 1.00 73.69 227 ALA A O 1
ATOM 1812 N N . PHE A 1 228 ? 5.215 -9.981 2.955 1.00 84.81 228 PHE A N 1
ATOM 1813 C CA . PHE A 1 228 ? 4.317 -8.827 2.964 1.00 84.81 228 PHE A CA 1
ATOM 1814 C C . PHE A 1 228 ? 3.192 -8.985 1.933 1.00 84.81 228 PHE A C 1
ATOM 1816 O O . PHE A 1 228 ? 2.553 -8.000 1.562 1.00 84.81 228 PHE A O 1
ATOM 1823 N N . ASP A 1 229 ? 2.943 -10.193 1.422 1.00 88.19 229 ASP A N 1
ATOM 1824 C CA . ASP A 1 229 ? 1.896 -10.415 0.425 1.00 88.19 229 ASP A CA 1
ATOM 1825 C C . ASP A 1 229 ? 0.500 -10.116 0.991 1.00 88.19 229 ASP A C 1
ATOM 1827 O O . ASP A 1 229 ? 0.194 -10.390 2.147 1.00 88.19 229 ASP A O 1
ATOM 1831 N N . ILE A 1 230 ? -0.347 -9.506 0.156 1.00 93.06 230 ILE A N 1
ATOM 1832 C CA . ILE A 1 230 ? -1.768 -9.297 0.448 1.00 93.06 230 ILE A CA 1
ATOM 1833 C C . ILE A 1 230 ? -2.515 -10.581 0.125 1.00 93.06 230 ILE A C 1
ATOM 1835 O O . ILE A 1 230 ? -2.522 -11.017 -1.028 1.00 93.06 230 ILE A O 1
ATOM 1839 N N . THR A 1 231 ? -3.169 -11.162 1.124 1.00 92.62 231 THR A N 1
ATOM 1840 C CA . THR A 1 231 ? -3.936 -12.400 0.969 1.00 92.62 231 THR A CA 1
ATOM 1841 C C . THR A 1 231 ? -5.401 -12.180 1.319 1.00 92.62 231 THR A C 1
ATOM 1843 O O . THR A 1 231 ? -5.755 -11.279 2.081 1.00 92.62 231 THR A O 1
ATOM 1846 N N . ALA A 1 232 ? -6.278 -13.002 0.738 1.00 94.06 232 ALA A N 1
ATOM 1847 C CA . ALA A 1 232 ? -7.702 -12.939 1.049 1.00 94.06 232 ALA A CA 1
ATOM 1848 C C . ALA A 1 232 ? -7.967 -13.278 2.524 1.00 94.06 232 ALA A C 1
ATOM 1850 O O . ALA A 1 232 ? -8.821 -12.657 3.148 1.00 94.06 232 ALA A O 1
ATOM 1851 N N . GLU A 1 233 ? -7.190 -14.212 3.081 1.00 92.56 233 GLU A N 1
ATOM 1852 C CA . GLU A 1 233 ? -7.234 -14.582 4.495 1.00 92.56 233 GLU A CA 1
ATOM 1853 C C . GLU A 1 233 ? -6.943 -13.375 5.394 1.00 92.56 233 GLU A C 1
ATOM 1855 O O . GLU A 1 233 ? -7.804 -13.011 6.192 1.00 92.56 233 GLU A O 1
ATOM 1860 N N . ASP A 1 234 ? -5.811 -12.687 5.186 1.00 93.88 234 ASP A N 1
ATOM 1861 C CA . ASP A 1 234 ? -5.429 -11.511 5.980 1.00 93.88 234 ASP A CA 1
ATOM 1862 C C . ASP A 1 234 ? -6.501 -10.411 5.932 1.00 93.88 234 ASP A C 1
ATOM 1864 O O . ASP A 1 234 ? -6.788 -9.784 6.951 1.00 93.88 234 ASP A O 1
ATOM 1868 N N . LEU A 1 235 ? -7.111 -10.168 4.764 1.00 96.75 235 LEU A N 1
ATOM 1869 C CA . LEU A 1 235 ? -8.156 -9.151 4.612 1.00 96.75 235 LEU A CA 1
ATOM 1870 C C . LEU A 1 235 ? -9.475 -9.562 5.289 1.00 96.75 235 LEU A C 1
ATOM 1872 O O . LEU A 1 235 ? -10.120 -8.728 5.938 1.00 96.75 235 LEU A O 1
ATOM 1876 N N . LEU A 1 236 ? -9.874 -10.833 5.188 1.00 94.75 236 LEU A N 1
ATOM 1877 C CA . LEU A 1 236 ? -11.080 -11.364 5.832 1.00 94.75 236 LEU A CA 1
ATOM 1878 C C . LEU A 1 236 ? -10.965 -11.301 7.359 1.00 94.75 236 LEU A C 1
ATOM 1880 O O . LEU A 1 236 ? -11.841 -10.719 8.008 1.00 94.75 236 LEU A O 1
ATOM 1884 N N . THR A 1 237 ? -9.855 -11.790 7.919 1.00 92.94 237 THR A N 1
ATOM 1885 C CA . THR A 1 237 ? -9.596 -11.810 9.370 1.00 92.94 237 THR A CA 1
ATOM 1886 C C . THR A 1 237 ? -8.995 -10.512 9.903 1.00 92.94 237 THR A C 1
ATOM 1888 O O . THR A 1 237 ? -8.705 -10.413 11.095 1.00 92.94 237 THR A O 1
ATOM 1891 N N . PHE A 1 238 ? -8.825 -9.494 9.053 1.00 96.44 238 PHE A N 1
ATOM 1892 C CA . PHE A 1 238 ? -8.202 -8.223 9.416 1.00 96.44 238 PHE A CA 1
ATOM 1893 C C . PHE A 1 238 ? -8.828 -7.606 10.685 1.00 96.44 238 PHE A C 1
ATOM 1895 O O . PHE A 1 238 ? -10.059 -7.467 10.720 1.00 96.44 238 PHE A O 1
ATOM 1902 N N . PRO A 1 239 ? -8.018 -7.200 11.689 1.00 95.25 239 PRO A N 1
ATOM 1903 C CA . PRO A 1 239 ? -6.568 -6.972 11.619 1.00 95.25 239 PRO A CA 1
ATOM 1904 C C . PRO A 1 239 ? -5.697 -8.174 12.014 1.00 95.25 239 PRO A C 1
ATOM 1906 O O . PRO A 1 239 ? -4.491 -8.010 12.190 1.00 95.25 239 PRO A O 1
ATOM 1909 N N . ASN A 1 240 ? -6.266 -9.370 12.176 1.00 91.50 240 ASN A N 1
ATOM 1910 C CA . ASN A 1 240 ? -5.495 -10.563 12.503 1.00 91.50 240 ASN A CA 1
ATOM 1911 C C . ASN A 1 240 ? -4.762 -11.097 11.261 1.00 91.50 240 ASN A C 1
ATOM 1913 O O . ASN A 1 240 ? -5.373 -11.751 10.418 1.00 91.50 240 ASN A O 1
ATOM 1917 N N . LEU A 1 241 ? -3.466 -10.787 11.152 1.00 87.25 241 LEU A N 1
ATOM 1918 C CA . LEU A 1 241 ? -2.628 -11.170 10.012 1.00 87.25 241 LEU A CA 1
ATOM 1919 C C . LEU A 1 241 ? -2.081 -12.593 10.178 1.00 87.25 241 LEU A C 1
ATOM 1921 O O . LEU A 1 241 ? -1.309 -12.859 11.109 1.00 87.25 241 LEU A O 1
ATOM 1925 N N . ALA A 1 242 ? -2.402 -13.471 9.233 1.00 76.50 242 ALA A N 1
ATOM 1926 C CA . ALA A 1 242 ? -1.877 -14.829 9.134 1.00 76.50 242 ALA A CA 1
ATOM 1927 C C . ALA A 1 242 ? -0.582 -14.884 8.306 1.00 76.50 242 ALA A C 1
ATOM 1929 O O . ALA A 1 242 ? 0.356 -15.586 8.682 1.00 76.50 242 ALA A O 1
ATOM 1930 N N . SER A 1 243 ? -0.514 -14.117 7.211 1.00 72.31 243 SER A N 1
ATOM 1931 C CA . SER A 1 243 ? 0.528 -14.254 6.179 1.00 72.31 243 SER A CA 1
ATOM 1932 C C . SER A 1 243 ? 1.593 -13.154 6.214 1.00 72.31 243 SER A C 1
ATOM 1934 O O . SER A 1 243 ? 2.770 -13.432 6.006 1.00 72.31 243 SER A O 1
ATOM 1936 N N . SER A 1 244 ? 1.222 -11.903 6.500 1.00 77.75 244 SER A N 1
ATOM 1937 C CA . SER A 1 244 ? 2.186 -10.789 6.502 1.00 77.75 244 SER A CA 1
ATOM 1938 C C . SER A 1 244 ? 3.046 -10.769 7.771 1.00 77.75 244 SER A C 1
ATOM 1940 O O . SER A 1 244 ? 2.498 -10.640 8.852 1.00 77.75 244 SER A O 1
ATOM 1942 N N . PHE A 1 245 ? 4.376 -10.862 7.703 1.00 73.31 245 PHE A N 1
ATOM 1943 C CA . PHE A 1 245 ? 5.322 -10.968 8.830 1.00 73.31 245 PHE A CA 1
ATOM 1944 C C . PHE A 1 245 ? 5.874 -9.616 9.321 1.00 73.31 245 PHE A C 1
ATOM 1946 O O . PHE A 1 245 ? 7.082 -9.425 9.405 1.00 73.31 245 PHE A O 1
ATOM 1953 N N . ASN A 1 246 ? 5.008 -8.667 9.677 1.00 81.94 246 ASN A N 1
ATOM 1954 C CA . ASN A 1 246 ? 5.439 -7.397 10.277 1.00 81.94 246 ASN A CA 1
ATOM 1955 C C . ASN A 1 246 ? 6.101 -7.642 11.648 1.00 81.94 246 ASN A C 1
ATOM 1957 O O . ASN A 1 246 ? 5.573 -8.420 12.454 1.00 81.94 246 ASN A O 1
ATOM 1961 N N . VAL A 1 247 ? 7.219 -6.962 11.928 1.00 74.75 247 VAL A N 1
ATOM 1962 C CA . VAL A 1 247 ? 7.935 -7.077 13.215 1.00 74.75 247 VAL A CA 1
ATOM 1963 C C . VAL A 1 247 ? 7.069 -6.593 14.379 1.00 74.75 247 VAL A C 1
ATOM 1965 O O . VAL A 1 247 ? 6.982 -7.277 15.399 1.00 74.75 247 VAL A O 1
ATOM 1968 N N . TYR A 1 248 ? 6.403 -5.446 14.222 1.00 81.62 248 TYR A N 1
ATOM 1969 C CA . TYR A 1 248 ? 5.405 -4.967 15.177 1.00 81.62 248 TYR A CA 1
ATOM 1970 C C . TYR A 1 248 ? 4.027 -4.905 14.533 1.00 81.62 248 TYR A C 1
ATOM 1972 O O . TYR A 1 248 ? 3.829 -4.222 13.529 1.00 81.62 248 TYR A O 1
ATOM 1980 N N . TRP A 1 249 ? 3.068 -5.597 15.150 1.00 90.19 249 TRP A N 1
ATOM 1981 C CA . TRP A 1 249 ? 1.667 -5.559 14.752 1.00 90.19 249 TRP A CA 1
ATOM 1982 C C . TRP A 1 249 ? 0.736 -5.815 15.951 1.00 90.19 249 TRP A C 1
ATOM 1984 O O . TRP A 1 249 ? 1.028 -6.725 16.731 1.00 90.19 249 TRP A O 1
ATOM 1994 N N . PRO A 1 250 ? -0.391 -5.088 16.104 1.00 90.44 250 PRO A N 1
ATOM 1995 C CA . PRO A 1 250 ? -1.232 -5.154 17.306 1.00 90.44 250 PRO A CA 1
ATOM 1996 C C . PRO A 1 250 ? -1.821 -6.521 17.672 1.00 90.44 250 PRO A C 1
ATOM 1998 O O . PRO A 1 250 ? -2.114 -6.754 18.839 1.00 90.44 250 PRO A O 1
ATOM 2001 N N . THR A 1 251 ? -1.999 -7.438 16.716 1.00 87.12 251 THR A N 1
ATOM 2002 C CA . THR A 1 251 ? -2.534 -8.791 16.984 1.00 87.12 251 THR A CA 1
ATOM 2003 C C . THR A 1 251 ? -1.446 -9.838 17.230 1.00 87.12 251 THR A C 1
ATOM 2005 O O . THR A 1 251 ? -1.735 -11.033 17.273 1.00 87.12 251 THR A O 1
ATOM 2008 N N . ARG A 1 252 ? -0.177 -9.426 17.367 1.00 80.69 252 ARG A N 1
ATOM 2009 C CA . ARG A 1 252 ? 0.959 -10.343 17.515 1.00 80.69 252 ARG A CA 1
ATOM 2010 C C . ARG A 1 252 ? 1.764 -10.050 18.760 1.00 80.69 252 ARG A C 1
ATOM 2012 O O . ARG A 1 252 ? 2.235 -8.938 18.965 1.00 80.69 252 ARG A O 1
ATOM 2019 N N . LEU A 1 253 ? 1.988 -11.094 19.550 1.00 69.62 253 LEU A N 1
ATOM 2020 C CA . LEU A 1 253 ? 2.859 -11.013 20.712 1.00 69.62 253 LEU A CA 1
ATOM 2021 C C . LEU A 1 253 ? 4.321 -10.885 20.271 1.00 69.62 253 LEU A C 1
ATOM 2023 O O . LEU A 1 253 ? 4.887 -11.769 19.624 1.00 69.62 253 LEU A O 1
ATOM 2027 N N . SER A 1 254 ? 4.938 -9.770 20.645 1.00 63.06 254 SER A N 1
ATOM 2028 C CA . SER A 1 254 ? 6.330 -9.461 20.336 1.00 63.06 254 SER A CA 1
ATOM 2029 C C . SER A 1 254 ? 7.249 -10.089 21.386 1.00 63.06 254 SER A C 1
ATOM 2031 O O . SER A 1 254 ? 7.642 -9.443 22.354 1.00 63.06 254 SER A O 1
ATOM 2033 N N . PHE A 1 255 ? 7.636 -11.350 21.189 1.00 49.47 255 PHE A N 1
ATOM 2034 C CA . PHE A 1 255 ? 8.542 -12.059 22.109 1.00 49.47 255 PHE A CA 1
ATOM 2035 C C . PHE A 1 255 ? 10.039 -11.801 21.857 1.00 49.47 255 PHE A C 1
ATOM 2037 O O . PHE A 1 255 ? 10.882 -12.251 22.631 1.00 49.47 255 PHE A O 1
ATOM 2044 N N . ILE A 1 256 ? 10.384 -11.111 20.766 1.00 44.31 256 ILE A N 1
ATOM 2045 C CA . ILE A 1 256 ? 11.712 -11.237 20.147 1.00 44.31 256 ILE A CA 1
ATOM 2046 C C . ILE A 1 256 ? 12.593 -9.987 20.342 1.00 44.31 256 ILE A C 1
ATOM 2048 O O . ILE A 1 256 ? 13.815 -10.102 20.409 1.00 44.31 256 ILE A O 1
ATOM 2052 N N . TYR A 1 257 ? 12.015 -8.790 20.492 1.00 43.84 257 TYR A N 1
ATOM 2053 C CA . TYR A 1 257 ? 12.788 -7.545 20.553 1.00 43.84 257 TYR A CA 1
ATOM 2054 C C . TYR A 1 257 ? 12.463 -6.739 21.812 1.00 43.84 257 TYR A C 1
ATOM 2056 O O . TYR A 1 257 ? 11.379 -6.182 21.939 1.00 43.84 257 TYR A O 1
ATOM 2064 N N . LYS A 1 258 ? 13.428 -6.698 22.743 1.00 44.72 258 LYS A N 1
ATOM 2065 C CA . LYS A 1 258 ? 13.364 -5.997 24.040 1.00 44.72 258 LYS A CA 1
ATOM 2066 C C . LYS A 1 258 ? 12.057 -6.278 24.810 1.00 44.72 258 LYS A C 1
ATOM 2068 O O . LYS A 1 258 ? 11.179 -5.424 24.846 1.00 44.72 258 LYS A O 1
ATOM 2073 N N . PRO A 1 259 ? 11.953 -7.420 25.513 1.00 40.84 259 PRO A N 1
ATOM 2074 C CA . PRO A 1 259 ? 10.734 -7.849 26.219 1.00 40.84 259 PRO A CA 1
ATOM 2075 C C . PRO A 1 259 ? 10.307 -6.947 27.397 1.00 40.84 259 PRO A C 1
ATOM 2077 O O . PRO A 1 259 ? 9.392 -7.291 28.130 1.00 40.84 259 PRO A O 1
ATOM 2080 N N . TRP A 1 260 ? 10.969 -5.805 27.585 1.00 45.84 260 TRP A N 1
ATOM 2081 C CA . TRP A 1 260 ? 10.706 -4.810 28.626 1.00 45.84 260 TRP A CA 1
ATOM 2082 C C . TRP A 1 260 ? 10.511 -3.402 28.038 1.00 45.84 260 TRP A C 1
ATOM 2084 O O . TRP A 1 260 ? 10.515 -2.422 28.775 1.00 45.84 260 TRP A O 1
ATOM 2094 N N . ASP A 1 261 ? 10.438 -3.283 26.707 1.00 65.12 261 ASP A N 1
ATOM 2095 C CA . ASP A 1 261 ? 10.137 -2.027 26.028 1.00 65.12 261 ASP A CA 1
ATOM 2096 C C . ASP A 1 261 ? 8.617 -1.846 25.978 1.00 65.12 261 ASP A C 1
ATOM 2098 O O . ASP A 1 261 ? 7.906 -2.672 25.399 1.00 65.12 261 ASP A O 1
ATOM 2102 N N . ASN A 1 262 ? 8.116 -0.754 26.557 1.00 72.19 262 ASN A N 1
ATOM 2103 C CA . ASN A 1 262 ? 6.688 -0.425 26.557 1.00 72.19 262 ASN A CA 1
ATOM 2104 C C . ASN A 1 262 ? 6.116 -0.265 25.139 1.00 72.19 262 ASN A C 1
ATOM 2106 O O . ASN A 1 262 ? 4.901 -0.272 24.962 1.00 72.19 262 ASN A O 1
ATOM 2110 N N . LYS A 1 263 ? 6.972 -0.139 24.118 1.00 78.56 263 LYS A N 1
ATOM 2111 C CA . LYS A 1 263 ? 6.566 -0.081 22.711 1.00 78.56 263 LYS A CA 1
ATOM 2112 C C . LYS A 1 263 ? 6.054 -1.416 22.165 1.00 78.56 263 LYS A C 1
ATOM 2114 O O . LYS A 1 263 ? 5.325 -1.416 21.173 1.00 78.56 263 LYS A O 1
ATOM 2119 N N . ALA A 1 264 ? 6.423 -2.541 22.777 1.00 77.75 264 ALA A N 1
ATOM 2120 C CA . ALA A 1 264 ? 6.076 -3.874 22.297 1.00 77.75 264 ALA A CA 1
ATOM 2121 C C . ALA A 1 264 ? 4.678 -4.342 22.752 1.00 77.75 264 ALA A C 1
ATOM 2123 O O . ALA A 1 264 ? 4.192 -4.001 23.834 1.00 77.75 264 ALA A O 1
ATOM 2124 N N . TYR A 1 265 ? 4.043 -5.191 21.938 1.00 79.88 265 TYR A N 1
ATOM 2125 C CA . TYR A 1 265 ? 2.813 -5.904 22.300 1.00 79.88 265 TYR A CA 1
ATOM 2126 C C . TYR A 1 265 ? 3.166 -7.155 23.104 1.00 79.88 265 TYR A C 1
ATOM 2128 O O . TYR A 1 265 ? 3.473 -8.205 22.544 1.00 79.88 265 TYR A O 1
ATOM 2136 N N . LEU A 1 266 ? 3.194 -7.013 24.426 1.00 72.25 266 LEU A N 1
ATOM 2137 C CA . LEU A 1 266 ? 3.586 -8.080 25.355 1.00 72.25 266 LEU A CA 1
ATOM 2138 C C . LEU A 1 266 ? 2.390 -8.744 26.047 1.00 72.25 266 LEU A C 1
ATOM 2140 O O . LEU A 1 266 ? 2.548 -9.792 26.667 1.00 72.25 266 LEU A O 1
ATOM 2144 N N . ASP A 1 267 ? 1.208 -8.137 25.954 1.00 77.81 267 ASP A N 1
ATOM 2145 C CA . ASP A 1 267 ? 0.022 -8.565 26.684 1.00 77.81 267 ASP A CA 1
ATOM 2146 C C . ASP A 1 267 ? -0.940 -9.355 25.790 1.00 77.81 267 ASP A C 1
ATOM 2148 O O . ASP A 1 267 ? -1.348 -8.917 24.709 1.00 77.81 267 ASP A O 1
ATOM 2152 N N . SER A 1 268 ? -1.294 -10.560 26.237 1.00 74.69 268 SER A N 1
ATOM 2153 C CA . SER A 1 268 ? -2.176 -11.446 25.478 1.00 74.69 268 SER A CA 1
ATOM 2154 C C . SER A 1 268 ? -3.612 -10.932 25.423 1.00 74.69 268 SER A C 1
ATOM 2156 O O . SER A 1 268 ? -4.263 -11.119 24.403 1.00 74.69 268 SER A O 1
ATOM 2158 N N . GLN A 1 269 ? -4.101 -10.260 26.471 1.00 81.06 269 GLN A N 1
ATOM 2159 C CA . GLN A 1 269 ? -5.461 -9.706 26.485 1.00 81.06 269 GLN A CA 1
ATOM 2160 C C . GLN A 1 269 ? -5.578 -8.530 25.513 1.00 81.06 269 GLN A C 1
ATOM 2162 O O . GLN A 1 269 ? -6.596 -8.367 24.851 1.00 81.06 269 GLN A O 1
ATOM 2167 N N . GLU A 1 270 ? -4.524 -7.730 25.384 1.00 86.00 270 GLU A N 1
ATOM 2168 C CA . GLU A 1 270 ? -4.443 -6.635 24.424 1.00 86.00 270 GLU A CA 1
ATOM 2169 C C . GLU A 1 270 ? -4.430 -7.131 22.978 1.00 86.00 270 GLU A C 1
ATOM 2171 O O . GLU A 1 270 ? -5.194 -6.646 22.145 1.00 86.00 270 GLU A O 1
ATOM 2176 N N . THR A 1 271 ? -3.577 -8.113 22.676 1.00 85.44 271 THR A N 1
ATOM 2177 C CA . THR A 1 271 ? -3.496 -8.699 21.328 1.00 85.44 271 THR A CA 1
ATOM 2178 C C . THR A 1 271 ? -4.788 -9.433 20.956 1.00 85.44 271 THR A C 1
ATOM 2180 O O . THR A 1 271 ? -5.248 -9.337 19.814 1.00 85.44 271 THR A O 1
ATOM 2183 N N . GLU A 1 272 ? -5.434 -10.094 21.921 1.00 86.25 272 GLU A N 1
ATOM 2184 C CA . GLU A 1 272 ? -6.774 -10.668 21.770 1.00 86.25 272 GLU A CA 1
ATOM 2185 C C . GLU A 1 272 ? -7.831 -9.577 21.543 1.00 86.25 272 GLU A C 1
ATOM 2187 O O . GLU A 1 272 ? -8.634 -9.696 20.620 1.00 86.25 272 GLU A O 1
ATOM 2192 N N . ALA A 1 273 ? -7.788 -8.471 22.290 1.00 91.75 273 ALA A N 1
ATOM 2193 C CA . ALA A 1 273 ? -8.683 -7.330 22.102 1.00 91.75 273 ALA A CA 1
ATOM 2194 C C . ALA A 1 273 ? -8.583 -6.742 20.684 1.00 91.75 273 ALA A C 1
ATOM 2196 O O . ALA A 1 273 ? -9.608 -6.546 20.030 1.00 91.75 273 ALA A O 1
ATOM 2197 N N . PHE A 1 274 ? -7.373 -6.534 20.157 1.00 94.69 274 PHE A N 1
ATOM 2198 C CA . PHE A 1 274 ? -7.203 -6.139 18.753 1.00 94.69 274 PHE A CA 1
ATOM 2199 C C . PHE A 1 274 ? -7.730 -7.199 17.779 1.00 94.69 274 PHE A C 1
ATOM 2201 O O . PHE A 1 274 ? -8.322 -6.849 16.760 1.00 94.69 274 PHE A O 1
ATOM 2208 N N . SER A 1 275 ? -7.565 -8.485 18.088 1.00 91.94 275 SER A N 1
ATOM 2209 C CA . SER A 1 275 ? -8.073 -9.574 17.243 1.00 91.94 275 SER A CA 1
ATOM 2210 C C . SER A 1 275 ? -9.606 -9.604 17.198 1.00 91.94 275 SER A C 1
ATOM 2212 O O . SER A 1 275 ? -10.180 -9.835 16.137 1.00 91.94 275 SER A O 1
ATOM 2214 N N . LEU A 1 276 ? -10.282 -9.280 18.307 1.00 91.62 276 LEU A N 1
ATOM 2215 C CA . LEU A 1 276 ? -11.747 -9.201 18.391 1.00 91.62 276 LEU A CA 1
ATOM 2216 C C . LEU A 1 276 ? -12.358 -8.108 17.498 1.00 91.62 276 LEU A C 1
ATOM 2218 O O . LEU A 1 276 ? -13.553 -8.169 17.206 1.00 91.62 276 LEU A O 1
ATOM 2222 N N . LEU A 1 277 ? -11.568 -7.136 17.023 1.00 95.31 277 LEU A N 1
ATOM 2223 C CA . LEU A 1 277 ? -12.019 -6.157 16.025 1.00 95.31 277 LEU A CA 1
ATOM 2224 C C . LEU A 1 277 ? -12.506 -6.835 14.744 1.00 95.31 277 LEU A C 1
ATOM 2226 O O . LEU A 1 277 ? -13.458 -6.360 14.125 1.00 95.31 277 LEU A O 1
ATOM 2230 N N . ALA A 1 278 ? -11.907 -7.977 14.392 1.00 92.69 278 ALA A N 1
ATOM 2231 C CA . ALA A 1 278 ? -12.300 -8.765 13.235 1.00 92.69 278 ALA A CA 1
ATOM 2232 C C . ALA A 1 278 ? -13.741 -9.278 13.321 1.00 92.69 278 ALA A C 1
ATOM 2234 O O . ALA A 1 278 ? -14.265 -9.668 12.290 1.00 92.69 278 ALA A O 1
ATOM 2235 N N . GLU A 1 279 ? -14.399 -9.238 14.487 1.00 91.62 279 GLU A N 1
ATOM 2236 C CA . GLU A 1 279 ? -15.799 -9.640 14.668 1.00 91.62 279 GLU A CA 1
ATOM 2237 C C . GLU A 1 279 ? -16.780 -8.470 14.817 1.00 91.62 279 GLU A C 1
ATOM 2239 O O . GLU A 1 279 ? -17.993 -8.681 14.834 1.00 91.62 279 GLU A O 1
ATOM 2244 N N . ARG A 1 280 ? -16.292 -7.225 14.867 1.00 94.75 280 ARG A N 1
ATOM 2245 C CA . ARG A 1 280 ? -17.129 -6.028 15.042 1.00 94.75 280 ARG A CA 1
ATOM 2246 C C . ARG A 1 280 ? -17.739 -5.567 13.720 1.00 94.75 280 ARG A C 1
ATOM 2248 O O . ARG A 1 280 ? -16.973 -5.242 12.813 1.00 94.75 280 ARG A O 1
ATOM 2255 N N . PRO A 1 281 ? -19.075 -5.472 13.585 1.00 95.50 281 PRO A N 1
ATOM 2256 C CA . PRO A 1 281 ? -19.706 -4.982 12.357 1.00 95.50 281 PRO A CA 1
ATOM 2257 C C . PRO A 1 281 ? -19.239 -3.578 11.945 1.00 95.50 281 PRO A C 1
ATOM 2259 O O . PRO A 1 281 ? -18.942 -3.346 10.772 1.00 95.50 281 PRO A O 1
ATOM 2262 N N . GLU A 1 282 ? -19.108 -2.663 12.905 1.00 95.62 282 GLU A N 1
ATOM 2263 C CA . GLU A 1 282 ? -18.688 -1.276 12.686 1.00 95.62 282 GLU A CA 1
ATOM 2264 C C . GLU A 1 282 ? -17.247 -1.210 12.174 1.00 95.62 282 GLU A C 1
ATOM 2266 O O . GLU A 1 282 ? -16.963 -0.516 11.198 1.00 95.62 282 GLU A O 1
ATOM 2271 N N . PHE A 1 283 ? -16.343 -1.992 12.776 1.00 97.81 283 PHE A N 1
ATOM 2272 C CA . PHE A 1 283 ? -14.963 -2.099 12.307 1.00 97.81 283 PHE A CA 1
ATOM 2273 C C . PHE A 1 283 ? -14.870 -2.809 10.953 1.00 97.81 283 PHE A C 1
ATOM 2275 O O . PHE A 1 283 ? -14.126 -2.349 10.091 1.00 97.81 283 PHE A O 1
ATOM 2282 N N . LYS A 1 284 ? -15.632 -3.894 10.729 1.00 96.88 284 LYS A N 1
ATOM 2283 C CA . LYS A 1 284 ? -15.699 -4.601 9.434 1.00 96.88 284 LYS A CA 1
ATOM 2284 C C . LYS A 1 284 ? -16.072 -3.634 8.311 1.00 96.88 284 LYS A C 1
ATOM 2286 O O . LYS A 1 284 ? -15.405 -3.613 7.280 1.00 96.88 284 LYS A O 1
ATOM 2291 N N . LYS A 1 285 ? -17.091 -2.798 8.527 1.00 96.06 285 LYS A N 1
ATOM 2292 C CA . LYS A 1 285 ? -17.484 -1.774 7.554 1.00 96.06 285 LYS A CA 1
ATOM 2293 C C . LYS A 1 285 ? -16.389 -0.720 7.380 1.00 96.06 285 LYS A C 1
ATOM 2295 O O . LYS A 1 285 ? -15.983 -0.442 6.255 1.00 96.06 285 LYS A O 1
ATOM 2300 N N . ALA A 1 286 ? -15.857 -0.193 8.483 1.00 97.25 286 ALA A N 1
ATOM 2301 C CA . ALA A 1 286 ? -14.805 0.819 8.459 1.00 97.25 286 ALA A CA 1
ATOM 2302 C C . ALA A 1 286 ? -13.530 0.350 7.733 1.00 97.25 286 ALA A C 1
ATOM 2304 O O . ALA A 1 286 ? -12.970 1.112 6.946 1.00 97.25 286 ALA A O 1
ATOM 2305 N N . LYS A 1 287 ? -13.090 -0.903 7.929 1.00 97.56 287 LYS A N 1
ATOM 2306 C CA . LYS A 1 287 ? -11.923 -1.449 7.216 1.00 97.56 287 LYS A CA 1
ATOM 2307 C C . LYS A 1 287 ? -12.171 -1.560 5.716 1.00 97.56 287 LYS A C 1
ATOM 2309 O O . LYS A 1 287 ? -11.268 -1.253 4.944 1.00 97.56 287 LYS A O 1
ATOM 2314 N N . TRP A 1 288 ? -13.375 -1.950 5.289 1.00 97.94 288 TRP A N 1
ATOM 2315 C CA . TRP A 1 288 ? -13.700 -2.031 3.865 1.00 97.94 288 TRP A CA 1
ATOM 2316 C C . TRP A 1 288 ? -13.727 -0.660 3.212 1.00 97.94 288 TRP A C 1
ATOM 2318 O O . TRP A 1 288 ? -13.166 -0.511 2.130 1.00 97.94 288 TRP A O 1
ATOM 2328 N N . LEU A 1 289 ? -14.278 0.349 3.888 1.00 96.94 289 LEU A N 1
ATOM 2329 C CA . LEU A 1 289 ? -14.241 1.730 3.407 1.00 96.94 289 LEU A CA 1
ATOM 2330 C C . LEU A 1 289 ? -12.808 2.274 3.327 1.00 96.94 289 LEU A C 1
ATOM 2332 O O . LEU A 1 289 ? -12.450 2.878 2.318 1.00 96.94 289 LEU A O 1
ATOM 2336 N N . ALA A 1 290 ? -11.965 1.995 4.327 1.00 97.56 290 ALA A N 1
ATOM 2337 C CA . ALA A 1 290 ? -10.554 2.383 4.298 1.00 97.56 290 ALA A CA 1
ATOM 2338 C C . ALA A 1 290 ? -9.808 1.715 3.129 1.00 97.56 290 ALA A C 1
ATOM 2340 O O . ALA A 1 290 ? -9.174 2.389 2.321 1.00 97.56 290 ALA A O 1
ATOM 2341 N N . PHE A 1 291 ? -9.940 0.396 2.960 1.00 98.50 291 PHE A N 1
ATOM 2342 C CA . PHE A 1 291 ? -9.332 -0.302 1.825 1.00 98.50 291 PHE A CA 1
ATOM 2343 C C . PHE A 1 291 ? -9.879 0.166 0.473 1.00 98.50 291 PHE A C 1
ATOM 2345 O O . PHE A 1 291 ? -9.116 0.252 -0.491 1.00 98.50 291 PHE A O 1
ATOM 2352 N N . TYR A 1 292 ? -11.167 0.507 0.399 1.00 97.69 292 TYR A N 1
ATOM 2353 C CA . TYR A 1 292 ? -11.770 1.052 -0.811 1.00 97.69 292 TYR A CA 1
ATOM 2354 C C . TYR A 1 292 ? -11.168 2.409 -1.175 1.00 97.69 292 TYR A C 1
ATOM 2356 O O . TYR A 1 292 ? -10.718 2.588 -2.305 1.00 97.69 292 TYR A O 1
ATOM 2364 N N . LYS A 1 293 ? -11.038 3.321 -0.202 1.00 95.75 293 LYS A N 1
ATOM 2365 C CA . LYS A 1 293 ? -10.310 4.585 -0.373 1.00 95.75 293 LYS A CA 1
ATOM 2366 C C . LYS A 1 293 ? -8.916 4.348 -0.952 1.00 95.75 293 LYS A C 1
ATOM 2368 O O . LYS A 1 293 ? -8.536 4.988 -1.928 1.00 95.75 293 LYS A O 1
ATOM 2373 N N . HIS A 1 294 ? -8.169 3.394 -0.397 1.00 97.12 294 HIS A N 1
ATOM 2374 C CA . HIS A 1 294 ? -6.791 3.138 -0.818 1.00 97.12 294 HIS A CA 1
ATOM 2375 C C . HIS A 1 294 ? -6.670 2.746 -2.290 1.00 97.12 294 HIS A C 1
ATOM 2377 O O . HIS A 1 294 ? -5.696 3.130 -2.927 1.00 97.12 294 HIS A O 1
ATOM 2383 N N . ILE A 1 295 ? -7.627 1.992 -2.840 1.00 96.25 295 ILE A N 1
ATOM 2384 C CA . ILE A 1 295 ? -7.598 1.570 -4.251 1.00 96.25 295 ILE A CA 1
ATOM 2385 C C . ILE A 1 295 ? -8.204 2.601 -5.218 1.00 96.25 295 ILE A C 1
ATOM 2387 O O . ILE A 1 295 ? -8.133 2.395 -6.432 1.00 96.25 295 ILE A O 1
ATOM 2391 N N . LEU A 1 296 ? -8.791 3.682 -4.691 1.00 94.19 296 LEU A N 1
ATOM 2392 C CA . LEU A 1 296 ? -9.306 4.823 -5.454 1.00 94.19 296 LEU A CA 1
ATOM 2393 C C . LEU A 1 296 ? -8.268 5.937 -5.638 1.00 94.19 296 LEU A C 1
ATOM 2395 O O . LEU A 1 296 ? -8.394 6.722 -6.573 1.00 94.19 296 LEU A O 1
ATOM 2399 N N . LEU A 1 297 ? -7.251 6.008 -4.772 1.00 92.19 297 LEU A N 1
ATOM 2400 C CA . LEU A 1 297 ? -6.172 6.992 -4.887 1.00 92.19 297 LEU A CA 1
ATOM 2401 C C . LEU A 1 297 ? -5.442 6.832 -6.227 1.00 92.19 297 LEU A C 1
ATOM 2403 O O . LEU A 1 297 ? -4.851 5.783 -6.500 1.00 92.19 297 LEU A O 1
ATOM 2407 N N . SER A 1 298 ? -5.482 7.878 -7.054 1.00 89.62 298 SER A N 1
ATOM 2408 C CA . SER A 1 298 ? -4.851 7.877 -8.370 1.00 89.62 298 SER A CA 1
ATOM 2409 C C . SER A 1 298 ? -3.360 8.209 -8.291 1.00 89.62 298 SER A C 1
ATOM 2411 O O . SER A 1 298 ? -2.855 8.734 -7.294 1.00 89.62 298 SER A O 1
ATOM 2413 N N . LYS A 1 299 ? -2.643 7.917 -9.379 1.00 89.56 299 LYS A N 1
ATOM 2414 C CA . LYS A 1 299 ? -1.232 8.285 -9.540 1.00 89.56 299 LYS A CA 1
ATOM 2415 C C . LYS A 1 299 ? -1.022 9.789 -9.388 1.00 89.56 299 LYS A C 1
ATOM 2417 O O . LYS A 1 299 ? -0.052 10.206 -8.771 1.00 89.56 299 LYS A O 1
ATOM 2422 N N . GLU A 1 300 ? -1.905 10.583 -9.974 1.00 88.38 300 GLU A N 1
ATOM 2423 C CA . GLU A 1 300 ? -1.782 12.037 -10.047 1.00 88.38 300 GLU A CA 1
ATOM 2424 C C . GLU A 1 300 ? -1.771 12.644 -8.641 1.00 88.38 300 GLU A C 1
ATOM 2426 O O . GLU A 1 300 ? -0.884 13.436 -8.334 1.00 88.38 300 GLU A O 1
ATOM 2431 N N . ILE A 1 301 ? -2.658 12.166 -7.761 1.00 89.31 301 ILE A N 1
ATOM 2432 C CA . ILE A 1 301 ? -2.702 12.571 -6.349 1.00 89.31 301 ILE A CA 1
ATOM 2433 C C . ILE A 1 301 ? -1.416 12.162 -5.617 1.00 89.31 301 ILE A C 1
ATOM 2435 O O . ILE A 1 301 ? -0.870 12.929 -4.823 1.00 89.31 301 ILE A O 1
ATOM 2439 N N . MET A 1 302 ? -0.903 10.955 -5.877 1.00 91.88 302 MET A N 1
ATOM 2440 C CA . MET A 1 302 ? 0.344 10.490 -5.259 1.00 91.88 302 MET A CA 1
ATOM 2441 C C . MET A 1 302 ? 1.551 11.330 -5.695 1.00 91.88 302 MET A C 1
ATOM 2443 O O . MET A 1 302 ? 2.363 11.717 -4.852 1.00 91.88 302 MET A O 1
ATOM 2447 N N . ASP A 1 303 ? 1.658 11.640 -6.987 1.00 90.94 303 ASP A N 1
ATOM 2448 C CA . ASP A 1 303 ? 2.737 12.467 -7.531 1.00 90.94 303 ASP A CA 1
ATOM 2449 C C . ASP A 1 303 ? 2.671 13.903 -6.992 1.00 90.94 303 ASP A C 1
ATOM 2451 O O . ASP A 1 303 ? 3.707 14.485 -6.666 1.00 90.94 303 ASP A O 1
ATOM 2455 N N . GLU A 1 304 ? 1.465 14.459 -6.854 1.00 89.25 304 GLU A N 1
ATOM 2456 C CA . GLU A 1 304 ? 1.229 15.777 -6.261 1.00 89.25 304 GLU A CA 1
ATOM 2457 C C . GLU A 1 304 ? 1.685 15.827 -4.796 1.00 89.25 304 GLU A C 1
ATOM 2459 O O . GLU A 1 304 ? 2.497 16.683 -4.430 1.00 89.25 304 GLU A O 1
ATOM 2464 N N . ALA A 1 305 ? 1.248 14.863 -3.978 1.00 90.75 305 ALA A N 1
ATOM 2465 C CA . ALA A 1 305 ? 1.627 14.780 -2.568 1.00 90.75 305 ALA A CA 1
ATOM 2466 C C . ALA A 1 305 ? 3.144 14.606 -2.388 1.00 90.75 305 ALA A C 1
ATOM 2468 O O . ALA A 1 305 ? 3.767 15.238 -1.529 1.00 90.75 305 ALA A O 1
ATOM 2469 N N . LEU A 1 306 ? 3.777 13.780 -3.226 1.00 92.88 306 LEU A N 1
ATOM 2470 C CA . LEU A 1 306 ? 5.232 13.627 -3.231 1.00 92.88 306 LEU A CA 1
ATOM 2471 C C . LEU A 1 306 ? 5.941 14.910 -3.695 1.00 92.88 306 LEU A C 1
ATOM 2473 O O . LEU A 1 306 ? 6.999 15.246 -3.152 1.00 92.88 306 LEU A O 1
ATOM 2477 N N . GLY A 1 307 ? 5.343 15.653 -4.629 1.00 91.00 307 GLY A N 1
ATOM 2478 C CA . GLY A 1 307 ? 5.810 16.949 -5.127 1.00 91.00 307 GLY A CA 1
ATOM 2479 C C . GLY A 1 307 ? 5.937 18.037 -4.052 1.00 91.00 307 GLY A C 1
ATOM 2480 O O . GLY A 1 307 ? 6.725 18.974 -4.206 1.00 91.00 307 GLY A O 1
ATOM 2481 N N . GLU A 1 308 ? 5.242 17.900 -2.915 1.00 87.25 308 GLU A N 1
ATOM 2482 C CA . GLU A 1 308 ? 5.415 18.798 -1.763 1.00 87.25 308 GLU A CA 1
ATOM 2483 C C . GLU A 1 308 ? 6.815 18.694 -1.134 1.00 87.25 308 GLU A C 1
ATOM 2485 O O . GLU A 1 308 ? 7.313 19.664 -0.546 1.00 87.25 308 GLU A O 1
ATOM 2490 N N . CYS A 1 309 ? 7.452 17.520 -1.245 1.00 89.12 309 CYS A N 1
ATOM 2491 C CA . CYS A 1 309 ? 8.723 17.194 -0.592 1.00 89.12 309 CYS A CA 1
ATOM 2492 C C . CYS A 1 309 ? 9.869 16.827 -1.555 1.00 89.12 309 CYS A C 1
ATOM 2494 O O . CYS A 1 309 ? 11.034 16.824 -1.139 1.00 89.12 309 CYS A O 1
ATOM 2496 N N . LEU A 1 310 ? 9.559 16.551 -2.824 1.00 90.50 310 LEU A N 1
ATOM 2497 C CA . LEU A 1 310 ? 10.494 16.197 -3.8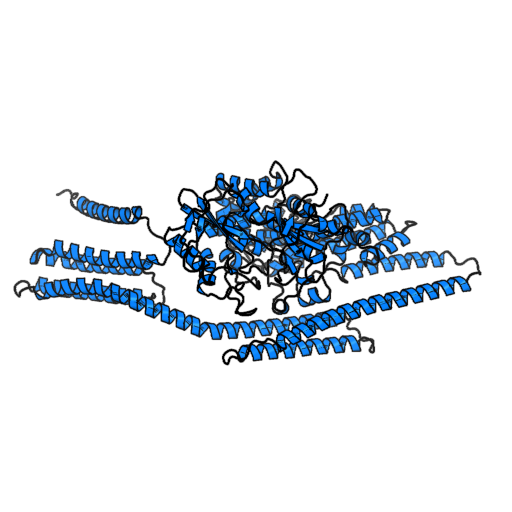93 1.00 90.50 310 LEU A CA 1
ATOM 2498 C C . LEU A 1 310 ? 10.272 17.123 -5.094 1.00 90.50 310 LEU A C 1
ATOM 2500 O O . LEU A 1 310 ? 9.142 17.315 -5.531 1.00 90.50 310 LEU A O 1
ATOM 2504 N N . ASP A 1 311 ? 11.341 17.700 -5.643 1.00 88.62 311 ASP A N 1
ATOM 2505 C CA . ASP A 1 311 ? 11.209 18.621 -6.777 1.00 88.62 311 ASP A CA 1
ATOM 2506 C C . ASP A 1 311 ? 11.142 17.852 -8.104 1.00 88.62 311 ASP A C 1
ATOM 2508 O O . ASP A 1 311 ? 12.129 17.257 -8.537 1.00 88.62 311 ASP A O 1
ATOM 2512 N N . ASN A 1 312 ? 9.988 17.885 -8.775 1.00 86.88 312 ASN A N 1
ATOM 2513 C CA . ASN A 1 312 ? 9.793 17.199 -10.056 1.00 86.88 312 ASN A CA 1
ATOM 2514 C C . ASN A 1 312 ? 10.620 17.812 -11.213 1.00 86.88 312 ASN A C 1
ATOM 2516 O O . ASN A 1 312 ? 10.814 17.179 -12.250 1.00 86.88 312 ASN A O 1
ATOM 2520 N N . LEU A 1 313 ? 11.153 19.029 -11.047 1.00 88.75 313 LEU A N 1
ATOM 2521 C CA . LEU A 1 313 ? 12.084 19.629 -12.013 1.00 88.75 313 LEU A CA 1
ATOM 2522 C C . LEU A 1 313 ? 13.511 19.084 -11.865 1.00 88.75 313 LEU A C 1
ATOM 2524 O O . LEU A 1 313 ? 14.338 19.261 -12.761 1.00 88.75 313 LEU A O 1
ATOM 2528 N N . VAL A 1 314 ? 13.811 18.420 -10.746 1.00 89.81 314 VAL A N 1
ATOM 2529 C CA . VAL A 1 314 ? 15.125 17.853 -10.452 1.00 89.81 314 VAL A CA 1
ATOM 2530 C C . VAL A 1 314 ? 15.132 16.366 -10.836 1.00 89.81 314 VAL A C 1
ATOM 2532 O O . VAL A 1 314 ? 14.407 15.578 -10.221 1.00 89.81 314 VAL A O 1
ATOM 2535 N N . PRO A 1 315 ? 15.971 15.927 -11.801 1.00 89.88 315 PRO A N 1
ATOM 2536 C CA . PRO A 1 315 ? 15.896 14.574 -12.363 1.00 89.88 315 PRO A CA 1
ATOM 2537 C C . PRO A 1 315 ? 15.925 13.442 -11.329 1.00 89.88 315 PRO A C 1
ATOM 2539 O O . PRO A 1 315 ? 15.151 12.491 -11.423 1.00 89.88 315 PRO A O 1
ATOM 2542 N N . HIS A 1 316 ? 16.784 13.530 -10.310 1.00 88.50 316 HIS A N 1
ATOM 2543 C CA . HIS A 1 316 ? 16.888 12.479 -9.294 1.00 88.50 316 HIS A CA 1
ATOM 2544 C C . HIS A 1 316 ? 15.720 12.439 -8.298 1.00 88.50 316 HIS A C 1
ATOM 2546 O O . HIS A 1 316 ? 15.477 11.387 -7.700 1.00 88.50 316 HIS A O 1
ATOM 2552 N N . ASP A 1 317 ? 15.043 13.566 -8.068 1.00 90.56 317 ASP A N 1
ATOM 2553 C CA . ASP A 1 317 ? 13.855 13.628 -7.215 1.00 90.56 317 ASP A CA 1
ATOM 2554 C C . ASP A 1 317 ? 12.632 13.150 -8.007 1.00 90.56 317 ASP A C 1
ATOM 2556 O O . ASP A 1 317 ? 11.903 12.298 -7.505 1.00 90.56 317 ASP A O 1
ATOM 2560 N N . ARG A 1 318 ? 12.507 13.528 -9.284 1.00 91.75 318 ARG A N 1
ATOM 2561 C CA . ARG A 1 318 ? 11.538 12.958 -10.236 1.00 91.75 318 ARG A CA 1
ATOM 2562 C C . ARG A 1 318 ? 11.644 11.435 -10.367 1.00 91.75 318 ARG A C 1
ATOM 2564 O O . ARG A 1 318 ? 10.651 10.734 -10.200 1.00 91.75 318 ARG A O 1
ATOM 2571 N N . ALA A 1 319 ? 12.851 10.892 -10.537 1.00 90.75 319 ALA A N 1
ATOM 2572 C CA . ALA A 1 319 ? 13.061 9.438 -10.545 1.00 90.75 319 ALA A CA 1
ATOM 2573 C C . ALA A 1 319 ? 12.671 8.771 -9.207 1.00 90.75 319 ALA A C 1
ATOM 2575 O O . ALA A 1 319 ? 12.292 7.600 -9.172 1.00 90.75 319 ALA A O 1
ATOM 2576 N N . ARG A 1 320 ? 12.761 9.501 -8.085 1.00 90.94 320 ARG A N 1
ATOM 2577 C CA . ARG A 1 320 ? 12.318 9.009 -6.773 1.00 90.94 320 ARG A CA 1
ATOM 2578 C C . ARG A 1 320 ? 10.799 9.048 -6.629 1.00 90.94 320 ARG A C 1
ATOM 2580 O O . ARG A 1 320 ? 10.267 8.105 -6.052 1.00 90.94 320 ARG A O 1
ATOM 2587 N N . ILE A 1 321 ? 10.134 10.083 -7.149 1.00 93.56 321 ILE A N 1
ATOM 2588 C CA . ILE A 1 321 ? 8.670 10.130 -7.267 1.00 93.56 321 ILE A CA 1
ATOM 2589 C C . ILE A 1 321 ? 8.215 8.900 -8.054 1.00 93.56 321 ILE A C 1
ATOM 2591 O O . ILE A 1 321 ? 7.476 8.084 -7.516 1.00 93.56 321 ILE A O 1
ATOM 2595 N N . ALA A 1 322 ? 8.789 8.675 -9.241 1.00 92.75 322 ALA A N 1
ATOM 2596 C CA . ALA A 1 322 ? 8.448 7.529 -10.078 1.00 92.75 322 ALA A CA 1
ATOM 2597 C C . ALA A 1 322 ? 8.610 6.182 -9.344 1.00 92.75 322 ALA A C 1
ATOM 2599 O O . ALA A 1 322 ? 7.710 5.349 -9.377 1.00 92.75 322 ALA A O 1
ATOM 2600 N N . LEU A 1 323 ? 9.714 5.986 -8.612 1.00 92.81 323 LEU A N 1
ATOM 2601 C CA . LEU A 1 323 ? 9.941 4.784 -7.799 1.00 92.81 323 LEU A CA 1
ATOM 2602 C C . LEU A 1 323 ? 8.870 4.580 -6.710 1.00 92.81 323 LEU A C 1
ATOM 2604 O O . LEU A 1 323 ? 8.399 3.459 -6.513 1.00 92.81 323 LEU A O 1
ATOM 2608 N N . LEU A 1 324 ? 8.542 5.636 -5.961 1.00 93.94 324 LEU A N 1
ATOM 2609 C CA . LEU A 1 324 ? 7.584 5.583 -4.850 1.00 93.94 324 LEU A CA 1
ATOM 2610 C C . LEU A 1 324 ? 6.158 5.350 -5.358 1.00 93.94 324 LEU A C 1
ATOM 2612 O O . LEU A 1 324 ? 5.432 4.514 -4.812 1.00 93.94 324 LEU A O 1
ATOM 2616 N N . THR A 1 325 ? 5.792 6.042 -6.433 1.00 94.06 325 THR A N 1
ATOM 2617 C CA . THR A 1 325 ? 4.511 5.889 -7.115 1.00 94.06 325 THR A CA 1
ATOM 2618 C C . THR A 1 325 ? 4.387 4.494 -7.729 1.00 94.06 325 THR A C 1
ATOM 2620 O O . THR A 1 325 ? 3.382 3.833 -7.497 1.00 94.06 325 THR A O 1
ATOM 2623 N N . ASP A 1 326 ? 5.415 3.975 -8.416 1.00 91.88 326 ASP A N 1
ATOM 2624 C CA . ASP A 1 326 ? 5.416 2.603 -8.956 1.00 91.88 326 ASP A CA 1
ATOM 2625 C C . ASP A 1 326 ? 5.195 1.551 -7.864 1.00 91.88 326 ASP A C 1
ATOM 2627 O O . ASP A 1 326 ? 4.360 0.659 -8.023 1.00 91.88 326 ASP A O 1
ATOM 2631 N N . ALA A 1 327 ? 5.931 1.654 -6.751 1.00 92.56 327 ALA A N 1
ATOM 2632 C CA . ALA A 1 327 ? 5.800 0.721 -5.636 1.00 92.56 327 ALA A CA 1
ATOM 2633 C C . ALA A 1 327 ? 4.377 0.745 -5.055 1.00 92.56 327 ALA A C 1
ATOM 2635 O O . ALA A 1 327 ? 3.773 -0.309 -4.845 1.00 92.56 327 ALA A O 1
ATOM 2636 N N . THR A 1 328 ? 3.820 1.943 -4.860 1.00 94.88 328 THR A N 1
ATOM 2637 C CA . THR A 1 328 ? 2.470 2.120 -4.313 1.00 94.88 328 THR A CA 1
ATOM 2638 C C . THR A 1 328 ? 1.391 1.637 -5.286 1.00 94.88 328 THR A C 1
ATOM 2640 O O . THR A 1 328 ? 0.510 0.882 -4.881 1.00 94.88 328 THR A O 1
ATOM 2643 N N . VAL A 1 329 ? 1.488 1.962 -6.579 1.00 93.00 329 VAL A N 1
ATOM 2644 C CA . VAL A 1 329 ? 0.540 1.508 -7.614 1.00 93.00 329 VAL A CA 1
ATOM 2645 C C . VAL A 1 329 ? 0.558 -0.013 -7.758 1.00 93.00 329 VAL A C 1
ATOM 2647 O O . VAL A 1 329 ? -0.500 -0.643 -7.814 1.00 93.00 329 VAL A O 1
ATOM 2650 N N . ALA A 1 330 ? 1.742 -0.634 -7.773 1.00 92.56 330 ALA A N 1
ATOM 2651 C CA . ALA A 1 330 ? 1.852 -2.092 -7.815 1.00 92.56 330 ALA A CA 1
ATOM 2652 C C . ALA A 1 330 ? 1.170 -2.731 -6.595 1.00 92.56 330 ALA A C 1
ATOM 2654 O O . ALA A 1 330 ? 0.476 -3.743 -6.715 1.00 92.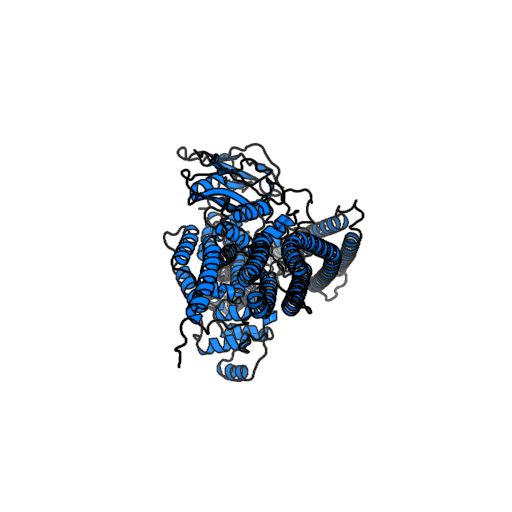56 330 ALA A O 1
ATOM 2655 N N . ARG A 1 331 ? 1.322 -2.117 -5.419 1.00 93.69 331 ARG A N 1
ATOM 2656 C CA . ARG A 1 331 ? 0.693 -2.557 -4.174 1.00 93.69 331 ARG A CA 1
ATOM 2657 C C . ARG A 1 331 ? -0.830 -2.379 -4.185 1.00 93.69 331 ARG A C 1
ATOM 2659 O O . ARG A 1 331 ? -1.540 -3.311 -3.808 1.00 93.69 331 ARG A O 1
ATOM 2666 N N . GLN A 1 332 ? -1.335 -1.250 -4.682 1.00 95.81 332 GLN A N 1
ATOM 2667 C CA . GLN A 1 332 ? -2.769 -1.000 -4.865 1.00 95.81 332 GLN A CA 1
ATOM 2668 C C . GLN A 1 332 ? -3.406 -1.996 -5.838 1.00 95.81 332 GLN A C 1
ATOM 2670 O O . GLN A 1 332 ? -4.484 -2.506 -5.549 1.00 95.81 332 GLN A O 1
ATOM 2675 N N . ALA A 1 333 ? -2.751 -2.316 -6.958 1.00 95.00 333 ALA A N 1
ATOM 2676 C CA . ALA A 1 333 ? -3.268 -3.285 -7.927 1.00 95.00 333 ALA A CA 1
ATOM 2677 C C . ALA A 1 333 ? -3.413 -4.687 -7.310 1.00 95.00 333 ALA A C 1
ATOM 2679 O O . ALA A 1 333 ? -4.428 -5.359 -7.504 1.00 95.00 333 ALA A O 1
ATOM 2680 N N . ARG A 1 334 ? -2.434 -5.105 -6.494 1.00 95.38 334 ARG A N 1
ATOM 2681 C CA . ARG A 1 334 ? -2.503 -6.355 -5.718 1.00 95.38 334 ARG A CA 1
ATOM 2682 C C . ARG A 1 334 ? -3.657 -6.329 -4.720 1.00 95.38 334 ARG A C 1
ATOM 2684 O O . ARG A 1 334 ? -4.448 -7.267 -4.687 1.00 95.38 334 ARG A O 1
ATOM 2691 N N . LEU A 1 335 ? -3.775 -5.247 -3.947 1.00 97.94 335 LEU A N 1
ATOM 2692 C CA . LEU A 1 335 ? -4.861 -5.062 -2.985 1.00 97.94 335 LEU A CA 1
ATOM 2693 C C . LEU A 1 335 ? -6.225 -5.140 -3.676 1.00 97.94 335 LEU A C 1
ATOM 2695 O O . LEU A 1 335 ? -7.087 -5.899 -3.249 1.00 97.94 335 LEU A O 1
ATOM 2699 N N . LYS A 1 336 ? -6.388 -4.414 -4.782 1.00 97.69 336 LYS A N 1
ATOM 2700 C CA . LYS A 1 336 ? -7.611 -4.374 -5.584 1.00 97.69 336 LYS A CA 1
ATOM 2701 C C . LYS A 1 336 ? -7.998 -5.765 -6.087 1.00 97.69 336 LYS A C 1
ATOM 2703 O O . LYS A 1 336 ? -9.122 -6.195 -5.859 1.00 97.69 336 LYS A O 1
ATOM 2708 N N . ALA A 1 337 ? -7.066 -6.500 -6.691 1.00 97.94 337 ALA A N 1
ATOM 2709 C CA . ALA A 1 337 ? -7.319 -7.856 -7.175 1.00 97.94 337 ALA A CA 1
ATOM 2710 C C . ALA A 1 337 ? -7.824 -8.796 -6.063 1.00 97.94 337 ALA A C 1
ATOM 2712 O O . ALA A 1 337 ? -8.786 -9.536 -6.264 1.00 97.94 337 ALA A O 1
ATOM 2713 N N . VAL A 1 338 ? -7.222 -8.738 -4.870 1.00 98.25 338 VAL A N 1
ATOM 2714 C CA . VAL A 1 338 ? -7.655 -9.568 -3.736 1.00 98.25 338 VAL A CA 1
ATOM 2715 C C . VAL A 1 338 ? -9.001 -9.096 -3.182 1.00 98.25 338 VAL A C 1
ATOM 2717 O O . VAL A 1 338 ? -9.889 -9.923 -2.995 1.00 98.25 338 VAL A O 1
ATOM 2720 N N . LEU A 1 339 ? -9.203 -7.791 -2.981 1.00 98.44 339 LEU A N 1
ATOM 2721 C CA . LEU A 1 339 ? -10.470 -7.241 -2.486 1.00 98.44 339 LEU A CA 1
ATOM 2722 C C . LEU A 1 339 ? -11.653 -7.652 -3.367 1.00 98.44 339 LEU A C 1
ATOM 2724 O O . LEU A 1 339 ? -12.646 -8.162 -2.859 1.00 98.44 339 LEU A O 1
ATOM 2728 N N . PHE A 1 340 ? -11.534 -7.509 -4.688 1.00 97.62 340 PHE A N 1
ATOM 2729 C CA . PHE A 1 340 ? -12.611 -7.884 -5.606 1.00 97.62 340 PHE A CA 1
ATOM 2730 C C . PHE A 1 340 ? -12.802 -9.397 -5.745 1.00 97.62 340 PHE A C 1
ATOM 2732 O O . PHE A 1 340 ? -13.868 -9.817 -6.186 1.00 97.62 340 PHE A O 1
ATOM 2739 N N . SER A 1 341 ? -11.846 -10.229 -5.318 1.00 96.81 341 SER A N 1
ATOM 2740 C CA . SER A 1 341 ? -12.067 -11.678 -5.183 1.00 96.81 341 SER A CA 1
ATOM 2741 C C . SER A 1 341 ? -12.934 -12.038 -3.962 1.00 96.81 341 SER A C 1
ATOM 2743 O O . SER A 1 341 ? -13.636 -13.049 -3.974 1.00 96.81 341 SER A O 1
ATOM 2745 N N . ILE A 1 342 ? -12.986 -11.168 -2.946 1.00 97.19 342 ILE A N 1
ATOM 2746 C CA . ILE A 1 342 ? -13.725 -11.383 -1.694 1.00 97.19 342 ILE A CA 1
ATOM 2747 C C . ILE A 1 342 ? -15.180 -10.925 -1.839 1.00 97.19 342 ILE A C 1
ATOM 2749 O O . ILE A 1 342 ? -15.459 -9.757 -2.120 1.00 97.19 342 ILE A O 1
ATOM 2753 N N . LYS A 1 343 ? -16.130 -11.832 -1.591 1.00 95.00 343 LYS A N 1
ATOM 2754 C CA . LYS A 1 343 ? -17.564 -11.540 -1.722 1.00 95.00 343 LYS A CA 1
ATOM 2755 C C . LYS A 1 343 ? -18.029 -10.475 -0.726 1.00 95.00 343 LYS A C 1
ATOM 2757 O O . LYS A 1 343 ? -18.742 -9.557 -1.109 1.00 95.00 343 LYS A O 1
ATOM 2762 N N . GLU A 1 344 ? -17.582 -10.554 0.522 1.00 95.81 344 GLU A N 1
ATOM 2763 C CA . GLU A 1 344 ? -17.948 -9.637 1.605 1.00 95.81 344 GLU A CA 1
ATOM 2764 C C . GLU A 1 344 ? -17.561 -8.187 1.293 1.00 95.81 344 GLU A C 1
ATOM 2766 O O . GLU A 1 344 ? -18.290 -7.258 1.643 1.00 95.81 344 GLU A O 1
ATOM 2771 N N . PHE A 1 345 ? -16.430 -7.986 0.611 1.00 97.50 345 PHE A N 1
ATOM 2772 C CA . PHE A 1 345 ? -16.025 -6.667 0.142 1.00 97.50 345 PHE A CA 1
ATOM 2773 C C . PHE A 1 345 ? -16.936 -6.188 -0.992 1.00 97.50 345 PHE A C 1
ATOM 2775 O O . PHE A 1 345 ? -17.453 -5.074 -0.919 1.00 97.50 345 PHE A O 1
ATOM 2782 N N . ARG A 1 346 ? -17.194 -7.029 -2.006 1.00 96.62 346 ARG A N 1
ATOM 2783 C CA . ARG A 1 346 ? -18.101 -6.676 -3.113 1.00 96.62 346 ARG A CA 1
ATOM 2784 C C . ARG A 1 346 ? -19.500 -6.313 -2.615 1.00 96.62 346 ARG A C 1
ATOM 2786 O O . ARG A 1 346 ? -20.037 -5.288 -3.026 1.00 96.62 346 ARG A O 1
ATOM 2793 N N . ASP A 1 347 ? -20.048 -7.095 -1.686 1.00 94.94 347 ASP A N 1
ATOM 2794 C CA . ASP A 1 347 ? -21.344 -6.827 -1.056 1.00 94.94 347 ASP A CA 1
ATOM 2795 C C . ASP A 1 347 ? -21.331 -5.470 -0.325 1.00 94.94 347 ASP A C 1
ATOM 2797 O O . ASP A 1 347 ? -22.267 -4.680 -0.463 1.00 94.94 347 ASP A O 1
ATOM 2801 N N . CYS A 1 348 ? -20.245 -5.159 0.398 1.00 95.69 348 CYS A N 1
ATOM 2802 C CA . CYS A 1 348 ? -20.071 -3.863 1.056 1.00 95.69 348 CYS A CA 1
ATOM 2803 C C . CYS A 1 348 ? -20.129 -2.709 0.044 1.00 95.69 348 CYS A C 1
ATOM 2805 O O . CYS A 1 348 ? -20.888 -1.764 0.257 1.00 95.69 348 CYS A O 1
ATOM 2807 N N . ILE A 1 349 ? -19.389 -2.801 -1.068 1.00 95.75 349 ILE A N 1
ATOM 2808 C CA . ILE A 1 349 ? -19.367 -1.766 -2.115 1.00 95.75 349 ILE A CA 1
ATOM 2809 C C . ILE A 1 349 ? -20.724 -1.640 -2.820 1.00 95.75 349 ILE A C 1
ATOM 2811 O O . ILE A 1 349 ? -21.206 -0.529 -3.041 1.00 95.75 349 ILE A O 1
ATOM 2815 N N . ALA A 1 350 ? -21.381 -2.761 -3.125 1.00 94.06 350 ALA A N 1
ATOM 2816 C CA . ALA A 1 350 ? -22.710 -2.760 -3.734 1.00 94.06 350 ALA A CA 1
ATOM 2817 C C . ALA A 1 350 ? -23.751 -2.042 -2.853 1.00 94.06 350 ALA A C 1
ATOM 2819 O O . ALA A 1 350 ? -24.659 -1.400 -3.387 1.00 94.06 350 ALA A O 1
ATOM 2820 N N . SER A 1 351 ? -23.586 -2.126 -1.526 1.00 93.50 351 SER A N 1
ATOM 2821 C CA . SER A 1 351 ? -24.498 -1.586 -0.506 1.00 93.50 351 SER A CA 1
ATOM 2822 C C . SER A 1 351 ? -24.196 -0.160 -0.015 1.00 93.50 351 SER A C 1
ATOM 2824 O O . SER A 1 351 ? -24.867 0.303 0.909 1.00 93.50 351 SER A O 1
ATOM 2826 N N . LEU A 1 352 ? -23.209 0.538 -0.593 1.00 93.19 352 LEU A N 1
ATOM 2827 C CA . LEU A 1 352 ? -22.831 1.893 -0.161 1.00 93.19 352 LEU A CA 1
ATOM 2828 C C . LEU A 1 352 ? -24.004 2.876 -0.237 1.00 93.19 352 LEU A C 1
ATOM 2830 O O . LEU A 1 352 ? -24.664 2.991 -1.275 1.00 93.19 352 LEU A O 1
ATOM 2834 N N . THR A 1 353 ? -24.228 3.629 0.844 1.00 90.88 353 THR A N 1
ATOM 2835 C CA . THR A 1 353 ? -25.263 4.673 0.868 1.00 90.88 353 THR A CA 1
ATOM 2836 C C . THR A 1 353 ? -24.773 5.975 0.213 1.00 90.88 353 THR A C 1
ATOM 2838 O O . THR A 1 353 ? -23.563 6.199 0.100 1.00 90.88 353 THR A O 1
ATOM 2841 N N . PRO A 1 354 ? -25.680 6.878 -0.212 1.00 89.44 354 PRO A N 1
ATOM 2842 C CA . PRO A 1 354 ? -25.299 8.192 -0.743 1.00 89.44 354 PRO A CA 1
ATOM 2843 C C . PRO A 1 354 ? -24.448 9.031 0.225 1.00 89.44 354 PRO A C 1
ATOM 2845 O O . PRO A 1 354 ? -23.543 9.756 -0.199 1.00 89.44 354 PRO A O 1
ATOM 2848 N N . GLU A 1 355 ? -24.709 8.924 1.529 1.00 89.31 355 GLU A N 1
ATOM 2849 C CA . GLU A 1 355 ? -23.939 9.608 2.571 1.00 89.31 355 GLU A CA 1
ATOM 2850 C C . GLU A 1 355 ? -22.513 9.060 2.662 1.00 89.31 355 GLU A C 1
ATOM 2852 O O . GLU A 1 355 ? -21.567 9.831 2.809 1.00 89.31 355 GLU A O 1
ATOM 2857 N N . GLU A 1 356 ? -22.340 7.744 2.528 1.00 91.00 356 GLU A N 1
ATOM 2858 C CA . GLU A 1 356 ? -21.022 7.101 2.550 1.00 91.00 356 GLU A CA 1
ATOM 2859 C C . GLU A 1 356 ? -20.203 7.448 1.313 1.00 91.00 356 GLU A C 1
ATOM 2861 O O . GLU A 1 356 ? -19.015 7.748 1.429 1.00 91.00 356 GLU A O 1
ATOM 2866 N N . HIS A 1 357 ? -20.853 7.504 0.148 1.00 88.44 357 HIS A N 1
ATOM 2867 C CA . HIS A 1 357 ? -20.244 8.027 -1.075 1.00 88.44 357 HIS A CA 1
ATOM 2868 C C . HIS A 1 357 ? -19.750 9.456 -0.892 1.00 88.44 357 HIS A C 1
ATOM 2870 O O . HIS A 1 357 ? -18.596 9.750 -1.195 1.00 88.44 357 HIS A O 1
ATOM 2876 N N . THR A 1 358 ? -20.597 10.325 -0.341 1.00 87.44 358 THR A N 1
ATOM 2877 C CA . THR A 1 358 ? -20.253 11.732 -0.099 1.00 87.44 358 THR A CA 1
ATOM 2878 C C . THR A 1 358 ? -19.119 11.863 0.921 1.00 87.44 358 THR A C 1
ATOM 2880 O O . THR A 1 358 ? -18.207 12.666 0.734 1.00 87.44 358 THR A O 1
ATOM 2883 N N . SER A 1 359 ? -19.136 11.055 1.985 1.00 88.38 359 SER A N 1
ATOM 2884 C CA . SER A 1 359 ? -18.078 11.044 3.000 1.00 88.38 359 SER A CA 1
ATOM 2885 C C . SER A 1 359 ? -16.734 10.610 2.416 1.00 88.38 359 SER A C 1
ATOM 2887 O O . SER A 1 359 ? -15.717 11.242 2.693 1.00 88.38 359 SER A O 1
ATOM 2889 N N . LEU A 1 360 ? -16.724 9.556 1.597 1.00 89.62 360 LEU A N 1
ATOM 2890 C CA . LEU A 1 360 ? -15.513 9.058 0.947 1.00 89.62 360 LEU A CA 1
ATOM 2891 C C . LEU A 1 360 ? -14.969 10.061 -0.077 1.00 89.62 360 LEU A C 1
ATOM 2893 O O . LEU A 1 360 ? -13.766 10.302 -0.133 1.00 89.62 360 LEU A O 1
ATOM 2897 N N . GLN A 1 361 ? -15.862 10.687 -0.843 1.00 87.94 361 GLN A N 1
ATOM 2898 C CA . GLN A 1 361 ? -15.532 11.775 -1.758 1.00 87.94 361 GLN A CA 1
ATOM 2899 C C . GLN A 1 361 ? -14.871 12.948 -1.025 1.00 87.94 361 GLN A C 1
ATOM 2901 O O . GLN A 1 361 ? -13.804 13.402 -1.431 1.00 87.94 361 GLN A O 1
ATOM 2906 N N . TYR A 1 362 ? -15.456 13.399 0.086 1.00 84.56 362 TYR A N 1
ATOM 2907 C CA . TYR A 1 362 ? -14.875 14.467 0.899 1.00 84.56 362 TYR A CA 1
ATOM 2908 C C . TYR A 1 362 ? -13.479 14.096 1.419 1.00 84.56 362 TYR A C 1
ATOM 2910 O O . TYR A 1 362 ? -12.558 14.905 1.353 1.00 84.56 362 TYR A O 1
ATOM 2918 N N . GLU A 1 363 ? -13.294 12.861 1.888 1.00 85.19 363 GLU A N 1
ATOM 2919 C CA . GLU A 1 363 ? -11.995 12.388 2.376 1.00 85.19 363 GLU A CA 1
ATOM 2920 C C . GLU A 1 363 ? -10.923 12.350 1.271 1.00 85.19 363 GLU A C 1
ATOM 2922 O O . GLU A 1 363 ? -9.762 12.697 1.509 1.00 85.19 363 GLU A O 1
ATOM 2927 N N . LEU A 1 364 ? -11.311 11.976 0.048 1.00 84.50 364 LEU A N 1
ATOM 2928 C CA . LEU A 1 364 ? -10.433 12.007 -1.122 1.00 84.50 364 LEU A CA 1
ATOM 2929 C C . LEU A 1 364 ? -10.115 13.445 -1.553 1.00 84.50 364 LEU A C 1
ATOM 2931 O O . LEU A 1 364 ? -8.963 13.723 -1.866 1.00 84.50 364 LEU A O 1
ATOM 2935 N N . LEU A 1 365 ? -11.081 14.368 -1.492 1.00 81.19 365 LEU A N 1
ATOM 2936 C CA . LEU A 1 365 ? -10.868 15.784 -1.815 1.00 81.19 365 LEU A CA 1
ATOM 2937 C C . LEU A 1 365 ? -9.849 16.436 -0.874 1.00 81.19 365 LEU A C 1
ATOM 2939 O O . LEU A 1 365 ? -8.930 17.104 -1.334 1.00 81.19 365 LEU A O 1
ATOM 2943 N N . VAL A 1 366 ? -9.971 16.201 0.437 1.00 74.38 366 VAL A N 1
ATOM 2944 C CA . VAL A 1 366 ? -9.032 16.741 1.441 1.00 74.38 366 VAL A CA 1
ATOM 2945 C C . VAL A 1 366 ? -7.607 16.207 1.245 1.00 74.38 366 VAL A C 1
ATOM 2947 O O . VAL A 1 366 ? -6.636 16.830 1.674 1.00 74.38 366 VAL A O 1
ATOM 2950 N N . SER A 1 367 ? -7.470 15.072 0.561 1.00 67.44 367 SER A N 1
ATOM 2951 C CA . SER A 1 367 ? -6.178 14.488 0.204 1.00 67.44 367 SER A CA 1
ATOM 2952 C C . SER A 1 367 ? -5.530 15.152 -1.027 1.00 67.44 367 SER A C 1
ATOM 2954 O O . SER A 1 367 ? -4.399 14.811 -1.359 1.00 67.44 367 SER A O 1
ATOM 2956 N N . THR A 1 368 ? -6.209 16.097 -1.688 1.00 64.38 368 THR A N 1
ATOM 2957 C CA . THR A 1 368 ? -5.729 16.837 -2.873 1.00 64.38 368 THR A CA 1
ATOM 2958 C C . THR A 1 368 ? -5.615 18.334 -2.581 1.00 64.38 368 THR A C 1
ATOM 2960 O O . THR A 1 368 ? -6.318 18.846 -1.707 1.00 64.38 368 THR A O 1
ATOM 2963 N N . SER A 1 369 ? -4.768 19.071 -3.312 1.00 63.41 369 SER A N 1
ATOM 2964 C CA . SER A 1 369 ? -4.811 20.546 -3.271 1.00 63.41 369 SER A CA 1
ATOM 2965 C C . SER A 1 369 ? -5.910 21.143 -4.164 1.00 63.41 369 SER A C 1
ATOM 2967 O O . SER A 1 369 ? -6.050 22.368 -4.242 1.00 63.41 369 SER A O 1
ATOM 2969 N N . GLU A 1 370 ? -6.696 20.292 -4.828 1.00 64.81 370 GLU A N 1
ATOM 2970 C CA . GLU A 1 370 ? -7.747 20.686 -5.756 1.00 64.81 370 GLU A CA 1
ATOM 2971 C C . GLU A 1 370 ? -9.039 21.113 -5.039 1.00 64.81 370 GLU A C 1
ATOM 2973 O O . GLU A 1 370 ? -9.337 20.726 -3.910 1.00 64.81 370 GLU A O 1
ATOM 2978 N N . LEU A 1 371 ? -9.825 21.954 -5.719 1.00 62.53 371 LEU A N 1
ATOM 2979 C CA . LEU A 1 371 ? -11.141 22.400 -5.243 1.00 62.53 371 LEU A CA 1
ATOM 2980 C C . LEU A 1 371 ? -12.258 21.399 -5.576 1.00 62.53 371 LEU A C 1
ATOM 2982 O O . LEU A 1 371 ? -13.356 21.509 -5.031 1.00 62.53 371 LEU A O 1
ATOM 2986 N N . GLU A 1 372 ? -11.987 20.444 -6.466 1.00 69.75 372 GLU A N 1
ATOM 2987 C CA . GLU A 1 372 ? -12.926 19.428 -6.935 1.00 69.75 372 GLU A CA 1
ATOM 2988 C C . GLU A 1 372 ? -12.221 18.072 -7.023 1.00 69.75 372 GLU A C 1
ATOM 2990 O O . GLU A 1 372 ? -11.011 18.003 -7.202 1.00 69.75 372 GLU A O 1
ATOM 2995 N N . ILE A 1 373 ? -12.978 16.983 -6.871 1.00 72.06 373 ILE A N 1
ATOM 2996 C CA . ILE A 1 373 ? -12.420 15.629 -6.947 1.00 72.06 373 ILE A CA 1
ATOM 2997 C C . ILE A 1 373 ? -12.121 15.313 -8.412 1.00 72.06 373 ILE A C 1
ATOM 2999 O O . ILE A 1 373 ? -13.013 15.499 -9.250 1.00 72.06 373 ILE A O 1
ATOM 3003 N N . PRO A 1 374 ? -10.943 14.745 -8.727 1.00 79.31 374 PRO A N 1
ATOM 3004 C CA . PRO A 1 374 ? -10.629 14.311 -10.079 1.00 79.31 374 PRO A CA 1
ATOM 3005 C C . PRO A 1 374 ? -11.732 13.423 -10.664 1.00 79.31 374 PRO A C 1
ATOM 3007 O O . PRO A 1 374 ? -12.142 12.425 -10.060 1.00 79.31 374 PRO A O 1
ATOM 3010 N N . THR A 1 375 ? -12.206 13.757 -11.868 1.00 81.25 375 THR A N 1
ATOM 3011 C CA . THR A 1 375 ? -13.309 13.040 -12.533 1.00 81.25 375 THR A CA 1
ATOM 3012 C C . THR A 1 375 ? -13.035 11.538 -12.642 1.00 81.25 375 THR A C 1
ATOM 3014 O O . THR A 1 375 ? -13.949 10.737 -12.462 1.00 81.25 375 THR A O 1
ATOM 3017 N N . GLN A 1 376 ? -11.770 11.138 -12.824 1.00 82.56 376 GLN A N 1
ATOM 3018 C CA . GLN A 1 376 ? -11.378 9.728 -12.918 1.00 82.56 376 GLN A CA 1
ATOM 3019 C C . GLN A 1 376 ? -11.689 8.930 -11.641 1.00 82.56 376 GLN A C 1
ATOM 3021 O O . GLN A 1 376 ? -11.977 7.733 -11.715 1.00 82.56 376 GLN A O 1
ATOM 3026 N N . ILE A 1 377 ? -11.639 9.566 -10.467 1.00 85.50 377 ILE A N 1
ATOM 3027 C CA . ILE A 1 377 ? -11.961 8.918 -9.188 1.00 85.50 377 ILE A CA 1
ATOM 3028 C C . ILE A 1 377 ? -13.459 8.674 -9.097 1.00 85.50 377 ILE A C 1
ATOM 3030 O O . ILE A 1 377 ? -13.877 7.570 -8.759 1.00 85.50 377 ILE A O 1
ATOM 3034 N N . ILE A 1 378 ? -14.260 9.677 -9.456 1.00 85.56 378 ILE A N 1
ATOM 3035 C CA . ILE A 1 378 ? -15.721 9.568 -9.485 1.00 85.56 378 ILE A CA 1
ATOM 3036 C C . ILE A 1 378 ? -16.143 8.462 -10.465 1.00 85.56 378 ILE A C 1
ATOM 3038 O O . ILE A 1 378 ? -16.924 7.582 -10.105 1.00 85.56 378 ILE A O 1
ATOM 3042 N N . GLU A 1 379 ? -15.573 8.454 -11.672 1.00 88.06 379 GLU A N 1
ATOM 3043 C CA . GLU A 1 379 ? -15.800 7.406 -12.675 1.00 88.06 379 GLU A CA 1
ATOM 3044 C C . GLU A 1 379 ? -15.402 6.017 -12.157 1.00 88.06 379 GLU A C 1
ATOM 3046 O O . GLU A 1 379 ? -16.153 5.056 -12.328 1.00 88.06 379 GLU A O 1
ATOM 3051 N N . SER A 1 380 ? -14.259 5.909 -11.470 1.00 90.62 380 SER A N 1
ATOM 3052 C CA . SER A 1 380 ? -13.812 4.651 -10.860 1.00 90.62 380 SER A CA 1
ATOM 3053 C C . SER A 1 380 ? -14.776 4.175 -9.774 1.00 90.62 380 SER A C 1
ATOM 3055 O O . SER A 1 380 ? -15.108 2.993 -9.736 1.00 90.62 380 SER A O 1
ATOM 3057 N N . MET A 1 381 ? -15.268 5.081 -8.923 1.00 91.31 381 MET A N 1
ATOM 3058 C CA . MET A 1 381 ? -16.224 4.745 -7.867 1.00 91.31 381 MET A CA 1
ATOM 3059 C C . MET A 1 381 ? -17.530 4.186 -8.433 1.00 91.31 381 MET A C 1
ATOM 3061 O O . MET A 1 381 ? -18.011 3.155 -7.958 1.00 91.31 381 MET A O 1
ATOM 3065 N N . PHE A 1 382 ? -18.085 4.839 -9.460 1.00 89.31 382 PHE A N 1
ATOM 3066 C CA . PHE A 1 382 ? -19.296 4.365 -10.129 1.00 89.31 382 PHE A CA 1
ATOM 3067 C C . PHE A 1 382 ? -19.070 3.027 -10.831 1.00 89.31 382 PHE A C 1
ATOM 3069 O O . PHE A 1 382 ? -19.849 2.100 -10.625 1.00 89.31 382 PHE A O 1
ATOM 3076 N N . SER A 1 383 ? -17.977 2.905 -11.588 1.00 91.31 383 SER A N 1
ATOM 3077 C CA . SER A 1 383 ? -17.621 1.674 -12.300 1.00 91.31 383 SER A CA 1
ATOM 3078 C C . SER A 1 383 ? -17.477 0.486 -11.344 1.00 91.31 383 SER A C 1
ATOM 3080 O O . SER A 1 383 ? -18.061 -0.573 -11.560 1.00 91.31 383 SER A O 1
ATOM 3082 N N . TYR A 1 384 ? -16.770 0.661 -10.226 1.00 94.25 384 TYR A N 1
ATOM 3083 C CA . TYR A 1 384 ? -16.609 -0.393 -9.226 1.00 94.25 384 TYR A CA 1
ATOM 3084 C C . TYR A 1 384 ? -17.919 -0.771 -8.538 1.00 94.25 384 TYR A C 1
ATOM 3086 O O . TYR A 1 384 ? -18.162 -1.956 -8.308 1.00 94.25 384 TYR A O 1
ATOM 3094 N N . GLN A 1 385 ? -18.777 0.202 -8.227 1.00 92.06 385 GLN A N 1
ATOM 3095 C CA . GLN A 1 385 ? -20.084 -0.095 -7.649 1.00 92.06 385 GLN A CA 1
ATOM 3096 C C . GLN A 1 385 ? -20.987 -0.841 -8.639 1.00 92.06 385 GLN A C 1
ATOM 3098 O O . GLN A 1 385 ? -21.611 -1.829 -8.254 1.00 92.06 385 GLN A O 1
ATOM 3103 N N . GLU A 1 386 ? -21.010 -0.425 -9.906 1.00 92.00 386 GLU A N 1
ATOM 3104 C CA . GLU A 1 386 ? -21.751 -1.102 -10.975 1.00 92.00 386 GLU A CA 1
ATOM 3105 C C . GLU A 1 386 ? -21.259 -2.543 -11.165 1.00 92.00 386 GLU A C 1
ATOM 3107 O O . GLU A 1 386 ? -22.064 -3.477 -11.210 1.00 92.00 386 GLU A O 1
ATOM 3112 N N . LEU A 1 387 ? -19.939 -2.751 -11.185 1.00 91.94 387 LEU A N 1
ATOM 3113 C CA . LEU A 1 387 ? -19.341 -4.084 -11.248 1.00 91.94 387 LEU A CA 1
ATOM 3114 C C . LEU A 1 387 ? -19.746 -4.953 -10.049 1.00 91.94 387 LEU A C 1
ATOM 3116 O O . LEU A 1 387 ? -20.035 -6.131 -10.224 1.00 91.94 387 LEU A O 1
ATOM 3120 N N . CYS A 1 388 ? -19.811 -4.400 -8.838 1.00 93.06 388 CYS A N 1
ATOM 3121 C CA . CYS A 1 388 ? -20.248 -5.151 -7.657 1.00 93.06 388 CYS A CA 1
ATOM 3122 C C . CYS A 1 388 ? -21.758 -5.451 -7.646 1.00 93.06 388 CYS A C 1
ATOM 3124 O O . CYS A 1 388 ? -22.176 -6.418 -7.011 1.00 93.06 388 CYS A O 1
ATOM 3126 N N . GLN A 1 389 ? -22.576 -4.647 -8.328 1.00 90.38 389 GLN A N 1
ATOM 3127 C CA . GLN A 1 389 ? -24.027 -4.851 -8.442 1.00 90.38 389 GLN A CA 1
ATOM 3128 C C . GLN A 1 389 ? -24.410 -5.781 -9.603 1.00 90.38 389 GLN A C 1
ATOM 3130 O O . GLN A 1 389 ? -25.487 -6.382 -9.587 1.00 90.38 389 GLN A O 1
ATOM 3135 N N . SER A 1 390 ? -23.546 -5.909 -10.610 1.00 89.25 390 SER A N 1
ATOM 3136 C CA . SER A 1 390 ? -23.792 -6.745 -11.779 1.00 89.25 390 SER A CA 1
ATOM 3137 C C . SER A 1 390 ? -23.665 -8.242 -11.446 1.00 89.25 390 SER A C 1
ATOM 3139 O O . SER A 1 390 ? -22.595 -8.690 -11.025 1.00 89.25 390 SER A O 1
ATOM 3141 N N . PRO A 1 391 ? -24.702 -9.064 -11.703 1.00 78.25 391 PRO A N 1
ATOM 3142 C CA . PRO A 1 391 ? -24.721 -10.485 -11.336 1.00 78.25 391 PRO A CA 1
ATOM 3143 C C . PRO A 1 391 ? -23.735 -11.361 -12.128 1.00 78.25 391 PRO A C 1
ATOM 3145 O O . PRO A 1 391 ? -23.582 -12.538 -11.811 1.00 78.25 391 PRO A O 1
ATOM 3148 N N . HIS A 1 392 ? -23.093 -10.822 -13.169 1.00 77.25 392 HIS A N 1
ATOM 3149 C CA . HIS A 1 392 ? -22.161 -11.554 -14.036 1.00 77.25 392 HIS A CA 1
ATOM 3150 C C . HIS A 1 392 ? -20.771 -10.913 -14.122 1.00 77.25 392 HIS A C 1
ATOM 3152 O O . HIS A 1 392 ? -19.930 -11.383 -14.885 1.00 77.25 392 HIS A O 1
ATOM 3158 N N . ALA A 1 393 ? -20.517 -9.835 -13.373 1.00 87.19 393 ALA A N 1
ATOM 3159 C CA . ALA A 1 393 ? -19.203 -9.201 -13.368 1.00 87.19 393 ALA A CA 1
ATOM 3160 C C . ALA A 1 393 ? -18.175 -10.069 -12.630 1.00 87.19 393 ALA A C 1
ATOM 3162 O O . ALA A 1 393 ? -17.126 -10.388 -13.185 1.00 87.19 393 ALA A O 1
ATOM 3163 N N . PHE A 1 394 ? -18.501 -10.526 -11.420 1.00 92.69 394 PHE A N 1
ATOM 3164 C CA . PHE A 1 394 ? -17.669 -11.437 -10.632 1.00 92.69 394 PHE A CA 1
ATOM 3165 C C . PHE A 1 394 ? -18.421 -12.732 -10.354 1.00 92.69 394 PHE A C 1
ATOM 3167 O O . PHE A 1 394 ? -19.578 -12.701 -9.941 1.00 92.69 394 PHE A O 1
ATOM 3174 N N . ASP A 1 395 ? -17.749 -13.856 -10.574 1.00 92.12 395 ASP A N 1
ATOM 3175 C CA . ASP A 1 395 ? -18.296 -15.179 -10.297 1.00 92.12 395 ASP A CA 1
ATOM 3176 C C . ASP A 1 395 ? -17.841 -15.623 -8.902 1.00 92.12 395 ASP A C 1
ATOM 3178 O O . ASP A 1 395 ? -16.747 -15.279 -8.439 1.00 92.12 395 ASP A O 1
ATOM 3182 N N . ASP A 1 396 ? -18.660 -16.419 -8.217 1.00 90.06 396 ASP A N 1
ATOM 3183 C CA . ASP A 1 396 ? -18.227 -17.022 -6.959 1.00 90.06 396 ASP A CA 1
ATOM 3184 C C . ASP A 1 396 ? -16.990 -17.904 -7.190 1.00 90.06 396 ASP A C 1
ATOM 3186 O O . ASP A 1 396 ? -16.865 -18.599 -8.200 1.00 90.06 396 ASP A O 1
ATOM 3190 N N . GLY A 1 397 ? -16.049 -17.876 -6.248 1.00 92.06 397 GLY A N 1
ATOM 3191 C CA . GLY A 1 397 ? -14.782 -18.596 -6.382 1.00 92.06 397 GLY A CA 1
ATOM 3192 C C . GLY A 1 397 ? -13.782 -17.962 -7.356 1.00 92.06 397 GLY A C 1
ATOM 3193 O O . GLY A 1 397 ? -12.734 -18.563 -7.596 1.00 92.06 397 GLY A O 1
ATOM 3194 N N . ASP A 1 398 ? -14.054 -16.771 -7.907 1.00 96.75 398 ASP A N 1
ATOM 3195 C CA . ASP A 1 398 ? -13.032 -15.994 -8.614 1.00 96.75 398 ASP A CA 1
ATOM 3196 C C . ASP A 1 398 ? -11.806 -15.798 -7.712 1.00 96.75 398 ASP A C 1
ATOM 3198 O O . ASP A 1 398 ? -11.888 -15.239 -6.620 1.00 96.75 398 ASP A O 1
ATOM 3202 N N . THR A 1 399 ? -10.646 -16.249 -8.182 1.00 97.88 399 THR A N 1
ATOM 3203 C CA . THR A 1 399 ? -9.363 -15.980 -7.517 1.00 97.88 399 THR A CA 1
ATOM 3204 C C . THR A 1 399 ? -8.914 -14.534 -7.780 1.00 97.88 399 THR A C 1
ATOM 3206 O O . THR A 1 399 ? -9.376 -13.913 -8.745 1.00 97.88 399 THR A O 1
ATOM 3209 N N . PRO A 1 400 ? -7.943 -13.992 -7.018 1.00 98.12 400 PRO A N 1
ATOM 3210 C CA . PRO A 1 400 ? -7.362 -12.679 -7.313 1.00 98.12 400 PRO A CA 1
ATOM 3211 C C . PRO A 1 400 ? -6.842 -12.540 -8.752 1.00 98.12 400 PRO A C 1
ATOM 3213 O O . PRO A 1 400 ? -6.883 -11.456 -9.329 1.00 98.12 400 PRO A O 1
ATOM 3216 N N . LEU A 1 401 ? -6.399 -13.641 -9.370 1.00 98.25 401 LEU A N 1
ATOM 3217 C CA . LEU A 1 401 ? -5.971 -13.637 -10.766 1.00 98.25 401 LEU A CA 1
ATOM 3218 C C . LEU A 1 401 ? -7.141 -13.410 -11.741 1.00 98.25 401 LEU A C 1
ATOM 3220 O O . LEU A 1 401 ? -6.996 -12.629 -12.677 1.00 98.25 401 LEU A O 1
ATOM 3224 N N . HIS A 1 402 ? -8.306 -14.023 -11.502 1.00 98.00 402 HIS A N 1
ATOM 3225 C CA . HIS A 1 402 ? -9.518 -13.732 -12.281 1.00 98.00 402 HIS A CA 1
ATOM 3226 C C . HIS A 1 402 ? -9.923 -12.266 -12.119 1.00 98.00 402 HIS A C 1
ATOM 3228 O O . HIS A 1 402 ? -10.179 -11.576 -13.107 1.00 98.00 402 HIS A O 1
ATOM 3234 N N . ALA A 1 403 ? -9.932 -11.778 -10.874 1.00 97.44 403 ALA A N 1
ATOM 3235 C CA . ALA A 1 403 ? -10.322 -10.411 -10.562 1.00 97.44 403 ALA A CA 1
ATOM 3236 C C . ALA A 1 403 ? -9.414 -9.379 -11.249 1.00 97.44 403 ALA A C 1
ATOM 3238 O O . ALA A 1 403 ? -9.921 -8.432 -11.842 1.00 97.44 403 ALA A O 1
ATOM 3239 N N . ALA A 1 404 ? -8.090 -9.583 -11.252 1.00 97.44 404 ALA A N 1
ATOM 3240 C CA . ALA A 1 404 ? -7.148 -8.693 -11.938 1.00 97.44 404 ALA A CA 1
ATOM 3241 C C . ALA A 1 404 ? -7.445 -8.550 -13.444 1.00 97.44 404 ALA A C 1
ATOM 3243 O O . ALA A 1 404 ? -7.346 -7.450 -13.988 1.00 97.44 404 ALA A O 1
ATOM 3244 N N . ILE A 1 405 ? -7.841 -9.647 -14.104 1.00 96.31 405 ILE A N 1
ATOM 3245 C CA . ILE A 1 405 ? -8.215 -9.657 -15.527 1.00 96.31 405 ILE A CA 1
ATOM 3246 C C . ILE A 1 405 ? -9.541 -8.916 -15.732 1.00 96.31 405 ILE A C 1
ATOM 3248 O O . ILE A 1 405 ? -9.608 -8.014 -16.565 1.00 96.31 405 ILE A O 1
ATOM 3252 N N . LYS A 1 406 ? -10.571 -9.243 -14.938 1.00 94.56 406 LYS A N 1
ATOM 3253 C CA . LYS A 1 406 ? -11.911 -8.628 -15.015 1.00 94.56 406 LYS A CA 1
ATOM 3254 C C . LYS A 1 406 ? -11.887 -7.118 -14.776 1.00 94.56 406 LYS A C 1
ATOM 3256 O O . LYS A 1 406 ? -12.621 -6.381 -15.424 1.00 94.56 406 LYS A O 1
ATOM 3261 N N . LEU A 1 407 ? -11.008 -6.662 -13.887 1.00 93.06 407 LEU A N 1
ATOM 3262 C CA . LEU A 1 407 ? -10.795 -5.246 -13.589 1.00 93.06 407 LEU A CA 1
ATOM 3263 C C . LEU A 1 407 ? -9.974 -4.505 -14.660 1.00 93.06 407 LEU A C 1
ATOM 3265 O O . LEU A 1 407 ? -9.888 -3.281 -14.601 1.00 93.06 407 LEU A O 1
ATOM 3269 N N . GLY A 1 408 ? -9.336 -5.213 -15.601 1.00 92.31 408 GLY A N 1
ATOM 3270 C CA . GLY A 1 408 ? -8.401 -4.608 -16.555 1.00 92.31 408 GLY A CA 1
ATOM 3271 C C . GLY A 1 408 ? -7.144 -4.029 -15.893 1.00 92.31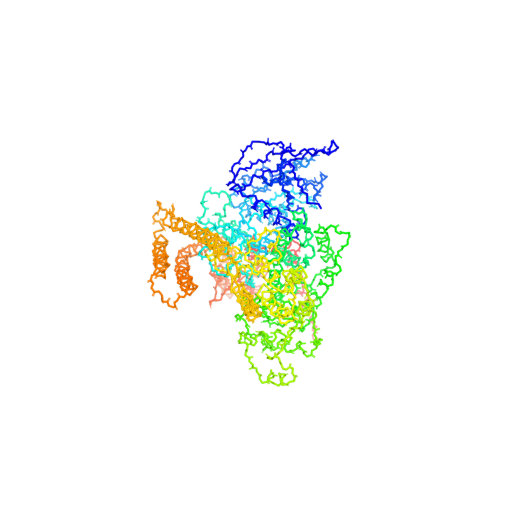 408 GLY A C 1
ATOM 3272 O O . GLY A 1 408 ? -6.562 -3.076 -16.407 1.00 92.31 408 GLY A O 1
ATOM 3273 N N . ASP A 1 409 ? -6.736 -4.578 -14.744 1.00 92.75 409 ASP A N 1
ATOM 3274 C CA . ASP A 1 409 ? -5.571 -4.136 -13.958 1.00 92.75 409 ASP A CA 1
ATOM 3275 C C . ASP A 1 409 ? -4.516 -5.256 -13.870 1.00 92.75 409 ASP A C 1
ATOM 3277 O O . ASP A 1 409 ? -3.836 -5.446 -12.859 1.00 92.75 409 ASP A O 1
ATOM 3281 N N . TYR A 1 410 ? -4.400 -6.049 -14.939 1.00 95.19 410 TYR A N 1
ATOM 3282 C CA . TYR A 1 410 ? -3.433 -7.136 -15.044 1.00 95.19 410 TYR A CA 1
ATOM 3283 C C . TYR A 1 410 ? -2.028 -6.578 -15.334 1.00 95.19 410 TYR A C 1
ATOM 3285 O O . TYR A 1 410 ? -1.757 -6.039 -16.405 1.00 95.19 410 TYR A O 1
ATOM 3293 N N . ARG A 1 411 ? -1.102 -6.718 -14.378 1.00 94.25 411 ARG A N 1
ATOM 3294 C CA . ARG A 1 411 ? 0.254 -6.129 -14.398 1.00 94.25 411 ARG A CA 1
ATOM 3295 C C . ARG A 1 411 ? 1.359 -7.140 -14.727 1.00 94.25 411 ARG A C 1
ATOM 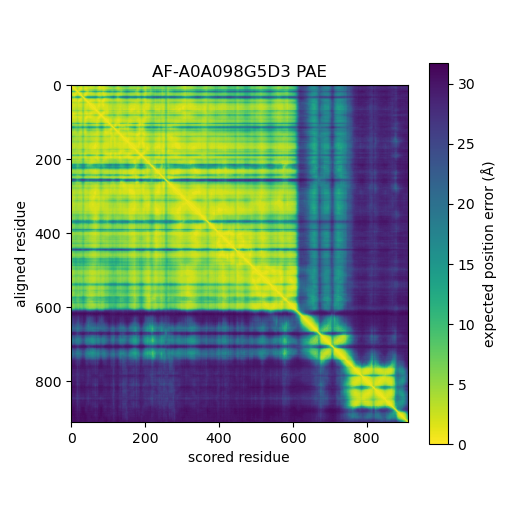3297 O O . ARG A 1 411 ? 2.486 -7.027 -14.239 1.00 94.25 411 ARG A O 1
ATOM 3304 N N . TYR A 1 412 ? 1.048 -8.131 -15.561 1.00 94.12 412 TYR A N 1
ATOM 3305 C CA . TYR A 1 412 ? 2.011 -9.093 -16.116 1.00 94.12 412 TYR A CA 1
ATOM 3306 C C . TYR A 1 412 ? 2.852 -9.780 -15.042 1.00 94.12 412 TYR A C 1
ATOM 3308 O O . TYR A 1 412 ? 2.304 -10.515 -14.218 1.00 94.12 412 TYR A O 1
ATOM 3316 N N . GLU A 1 413 ? 4.169 -9.572 -15.017 1.00 91.69 413 GLU A N 1
ATOM 3317 C CA . GLU A 1 413 ? 5.031 -10.274 -14.071 1.00 91.69 413 GLU A CA 1
ATOM 3318 C C . GLU A 1 413 ? 4.772 -9.911 -12.616 1.00 91.69 413 GLU A C 1
ATOM 3320 O O . GLU A 1 413 ? 4.964 -10.768 -11.764 1.00 91.69 413 GLU A O 1
ATOM 3325 N N . GLU A 1 414 ? 4.270 -8.711 -12.316 1.00 91.56 414 GLU A N 1
ATOM 3326 C CA . GLU A 1 414 ? 3.863 -8.369 -10.948 1.00 91.56 414 GLU A CA 1
ATOM 3327 C C . GLU A 1 414 ? 2.632 -9.175 -10.511 1.00 91.56 414 GLU A C 1
ATOM 3329 O O . GLU A 1 414 ? 2.570 -9.620 -9.365 1.00 91.56 414 GLU A O 1
ATOM 3334 N N . THR A 1 415 ? 1.686 -9.410 -11.427 1.00 94.62 415 THR A N 1
ATOM 3335 C CA . THR A 1 415 ? 0.489 -10.226 -11.177 1.00 94.62 415 THR A CA 1
ATOM 3336 C C . THR A 1 415 ? 0.831 -11.715 -11.118 1.00 94.62 415 THR A C 1
ATOM 3338 O O . THR A 1 415 ? 0.402 -12.393 -10.188 1.00 94.62 415 THR A O 1
ATOM 3341 N N . MET A 1 416 ? 1.643 -12.237 -12.045 1.00 93.12 416 MET A N 1
ATOM 3342 C CA . MET A 1 416 ? 2.065 -13.648 -12.032 1.00 93.12 416 MET A CA 1
ATOM 3343 C C . MET A 1 416 ? 2.940 -13.988 -10.829 1.00 93.12 416 MET A C 1
ATOM 3345 O O . MET A 1 416 ? 2.773 -15.049 -10.235 1.00 93.12 416 MET A O 1
ATOM 3349 N N . GLN A 1 417 ? 3.835 -13.085 -10.428 1.00 88.44 417 GLN A N 1
ATOM 3350 C CA . GLN A 1 417 ? 4.682 -13.279 -9.252 1.00 88.44 417 GLN A CA 1
ATOM 3351 C C . GLN A 1 417 ? 3.861 -13.503 -7.975 1.00 88.44 417 GLN A C 1
ATOM 3353 O O . GLN A 1 417 ? 4.337 -14.183 -7.067 1.00 88.44 417 GLN A O 1
ATOM 3358 N N . MET A 1 418 ? 2.662 -12.925 -7.893 1.00 87.81 418 MET A N 1
ATOM 3359 C CA . MET A 1 418 ? 1.816 -13.015 -6.707 1.00 87.81 418 MET A CA 1
ATOM 3360 C C . MET A 1 418 ? 0.718 -14.073 -6.837 1.00 87.81 418 MET A C 1
ATOM 3362 O O . MET A 1 418 ? 0.493 -14.857 -5.921 1.00 87.81 418 MET A O 1
ATOM 3366 N N . PHE A 1 419 ? 0.048 -14.122 -7.986 1.00 95.00 419 PHE A N 1
ATOM 3367 C CA . PHE A 1 419 ? -1.161 -14.920 -8.191 1.00 95.00 419 PHE A CA 1
ATOM 3368 C C . PHE A 1 419 ? -0.983 -16.033 -9.228 1.00 95.00 419 PHE A C 1
ATOM 3370 O O . PHE A 1 419 ? -1.951 -16.709 -9.563 1.00 95.00 419 PHE A O 1
ATOM 3377 N N . GLY A 1 420 ? 0.233 -16.261 -9.736 1.00 94.25 420 GLY A N 1
ATOM 3378 C CA . GLY A 1 420 ? 0.508 -17.278 -10.759 1.00 94.25 420 GLY A CA 1
ATOM 3379 C C . GLY A 1 420 ? 0.175 -18.705 -10.318 1.00 94.25 420 GLY A C 1
ATOM 3380 O O . GLY A 1 420 ? -0.179 -19.535 -11.145 1.00 94.25 420 GLY A O 1
ATOM 3381 N N . HIS A 1 421 ? 0.169 -18.985 -9.013 1.00 93.19 421 HIS A N 1
ATOM 3382 C CA . HIS A 1 421 ? -0.300 -20.270 -8.482 1.00 93.19 421 HIS A CA 1
ATOM 3383 C C . HIS A 1 421 ? -1.801 -20.529 -8.738 1.00 93.19 421 HIS A C 1
ATOM 3385 O O . HIS A 1 421 ? -2.247 -21.668 -8.634 1.00 93.19 421 HIS A O 1
ATOM 3391 N N . PHE A 1 422 ? -2.573 -19.506 -9.126 1.00 97.12 422 PHE A N 1
ATOM 3392 C CA . PHE A 1 422 ? -3.974 -19.624 -9.533 1.00 97.12 422 PHE A CA 1
ATOM 3393 C C . PHE A 1 422 ? -4.182 -19.755 -11.052 1.00 97.12 422 PHE A C 1
ATOM 3395 O O . PHE A 1 422 ? -5.330 -19.748 -11.492 1.00 97.12 422 PHE A O 1
ATOM 3402 N N . ILE A 1 423 ? -3.122 -19.858 -11.865 1.00 97.62 423 ILE A N 1
ATOM 3403 C CA . ILE A 1 423 ? -3.207 -19.736 -13.335 1.00 97.62 423 ILE A CA 1
ATOM 3404 C C . ILE A 1 423 ? -4.156 -20.737 -14.010 1.00 97.62 423 ILE A C 1
ATOM 3406 O O . ILE A 1 423 ? -4.773 -20.392 -15.012 1.00 97.62 423 ILE A O 1
ATOM 3410 N N . ASN A 1 424 ? -4.327 -21.925 -13.423 1.00 97.56 424 ASN A N 1
ATOM 3411 C CA . ASN A 1 424 ? -5.234 -22.977 -13.902 1.00 97.56 424 ASN A CA 1
ATOM 3412 C C . ASN A 1 424 ? -6.361 -23.297 -12.901 1.00 97.56 424 ASN A C 1
ATOM 3414 O O . ASN A 1 424 ? -7.082 -24.282 -13.061 1.00 97.56 424 ASN A O 1
ATOM 3418 N N . VAL A 1 425 ? -6.518 -22.492 -11.843 1.00 97.75 425 VAL A N 1
ATOM 3419 C CA . VAL A 1 425 ? -7.581 -22.699 -10.851 1.00 97.75 425 VAL A CA 1
ATOM 3420 C C . VAL A 1 425 ? -8.900 -22.237 -11.444 1.00 97.75 425 VAL A C 1
ATOM 3422 O O . VAL A 1 425 ? -8.986 -21.135 -11.973 1.00 97.75 425 VAL A O 1
ATOM 3425 N N . LYS A 1 426 ? -9.925 -23.083 -11.355 1.00 97.62 426 LYS A N 1
ATOM 3426 C CA . LYS A 1 426 ? -11.266 -22.765 -11.844 1.00 97.62 426 LYS A CA 1
ATOM 3427 C C . LYS A 1 426 ? -12.090 -22.085 -10.758 1.00 97.62 426 LYS A C 1
ATOM 3429 O O . LYS A 1 426 ? -12.051 -22.522 -9.609 1.00 97.62 426 LYS A O 1
ATOM 3434 N N . ASN A 1 427 ? -12.852 -21.063 -11.133 1.00 96.38 427 ASN A N 1
ATOM 3435 C CA . ASN A 1 427 ? -13.901 -20.501 -10.283 1.00 96.38 427 ASN A CA 1
ATOM 3436 C C . ASN A 1 427 ? -15.124 -21.445 -10.198 1.00 96.38 427 ASN A C 1
ATOM 3438 O O . ASN A 1 427 ? -15.148 -22.514 -10.822 1.00 96.38 427 ASN A O 1
ATOM 3442 N N . ASN A 1 428 ? -16.175 -21.059 -9.465 1.00 95.38 428 ASN A N 1
ATOM 3443 C CA . ASN A 1 428 ? -17.376 -21.895 -9.306 1.00 95.38 428 ASN A CA 1
ATOM 3444 C C . ASN A 1 428 ? -18.208 -22.008 -10.596 1.00 95.38 428 ASN A C 1
ATOM 3446 O O . ASN A 1 428 ? -19.032 -22.914 -10.709 1.00 95.38 428 ASN A O 1
ATOM 3450 N N . ALA A 1 429 ? -17.971 -21.141 -11.586 1.00 93.69 429 ALA A N 1
ATOM 3451 C CA . ALA A 1 429 ? -18.518 -21.270 -12.937 1.00 93.69 429 ALA A CA 1
ATOM 3452 C C . ALA A 1 429 ? -17.699 -22.234 -13.826 1.00 93.69 429 ALA A C 1
ATOM 3454 O O . ALA A 1 429 ? -18.020 -22.419 -15.001 1.00 93.69 429 ALA A O 1
ATOM 3455 N N . GLY A 1 430 ? -16.639 -22.850 -13.290 1.00 95.69 430 GLY A N 1
ATOM 3456 C CA . GLY A 1 430 ? -15.779 -23.791 -14.005 1.00 95.69 430 GLY A CA 1
ATOM 3457 C C . GLY A 1 430 ? -14.776 -23.137 -14.959 1.00 95.69 430 GLY A C 1
ATOM 3458 O O . GLY A 1 430 ? -14.161 -23.853 -15.753 1.00 95.69 430 GLY A O 1
ATOM 3459 N N . LYS A 1 431 ? -14.604 -21.811 -14.890 1.00 96.12 431 LYS A N 1
ATOM 3460 C CA . LYS A 1 431 ? -13.718 -21.032 -15.765 1.00 96.12 431 LYS A CA 1
ATOM 3461 C C . LYS A 1 431 ? -12.361 -20.819 -15.113 1.00 96.12 431 LYS A C 1
ATOM 3463 O O . LYS A 1 431 ? -12.297 -20.506 -13.930 1.00 96.12 431 LYS A O 1
ATOM 3468 N N . THR A 1 432 ? -11.299 -20.973 -15.893 1.00 97.69 432 THR A N 1
ATOM 3469 C CA . THR A 1 432 ? -9.940 -20.544 -15.538 1.00 97.69 432 THR A CA 1
ATOM 3470 C C . THR A 1 432 ? -9.739 -19.049 -15.838 1.00 97.69 432 THR A C 1
ATOM 3472 O O . THR A 1 432 ? -10.541 -18.449 -16.563 1.00 97.69 432 THR A O 1
ATOM 3475 N N . PRO A 1 433 ? -8.635 -18.430 -15.380 1.00 98.19 433 PRO A N 1
ATOM 3476 C CA . PRO A 1 433 ? -8.276 -17.073 -15.784 1.00 98.19 433 PRO A CA 1
ATOM 3477 C C . PRO A 1 433 ? -8.154 -16.896 -17.306 1.00 98.19 433 PRO A C 1
ATOM 3479 O O . PRO A 1 433 ? -8.535 -15.849 -17.830 1.00 98.19 433 PRO A O 1
ATOM 3482 N N . LEU A 1 434 ? -7.672 -17.920 -18.025 1.00 97.88 434 LEU A N 1
ATOM 3483 C CA . LEU A 1 434 ? -7.604 -17.902 -19.490 1.00 97.88 434 LEU A CA 1
ATOM 3484 C C . LEU A 1 434 ? -9.007 -17.882 -20.115 1.00 97.88 434 LEU A C 1
ATOM 3486 O O . LEU A 1 434 ? -9.254 -17.083 -21.017 1.00 97.88 434 LEU A O 1
ATOM 3490 N N . ASP A 1 435 ? -9.939 -18.689 -19.595 1.00 96.31 435 ASP A N 1
ATOM 3491 C CA . ASP A 1 435 ? -11.334 -18.705 -20.061 1.00 96.31 435 ASP A CA 1
ATOM 3492 C C . ASP A 1 435 ? -12.017 -17.344 -19.863 1.00 96.31 435 ASP A C 1
ATOM 3494 O O . ASP A 1 435 ? -12.726 -16.864 -20.748 1.00 96.31 435 ASP A O 1
ATOM 3498 N N . VAL A 1 436 ? -11.773 -16.694 -18.721 1.00 95.44 436 VAL A N 1
ATOM 3499 C CA . VAL A 1 436 ? -12.296 -15.349 -18.440 1.00 95.44 436 VAL A CA 1
ATOM 3500 C C . VAL A 1 436 ? -11.720 -14.317 -19.409 1.00 95.44 436 VAL A C 1
ATOM 3502 O O . VAL A 1 436 ? -12.473 -13.514 -19.963 1.00 95.44 436 VAL A O 1
ATOM 3505 N N . ALA A 1 437 ? -10.411 -14.351 -19.669 1.00 95.56 437 ALA A N 1
ATOM 3506 C CA . ALA A 1 437 ? -9.787 -13.442 -20.628 1.00 95.56 437 ALA A CA 1
ATOM 3507 C C . ALA A 1 437 ? -10.346 -13.628 -22.054 1.00 95.56 437 ALA A C 1
ATOM 3509 O O . ALA A 1 437 ? -10.587 -12.639 -22.751 1.00 95.56 437 ALA A O 1
ATOM 3510 N N . MET A 1 438 ? -10.617 -14.873 -22.467 1.00 94.06 438 MET A N 1
ATOM 3511 C CA . MET A 1 438 ? -11.263 -15.175 -23.749 1.00 94.06 438 MET A CA 1
ATOM 3512 C C . MET A 1 438 ? -12.691 -14.626 -23.833 1.00 94.06 438 MET A C 1
ATOM 3514 O O . MET A 1 438 ? -13.054 -14.011 -24.837 1.00 94.06 438 MET A O 1
ATOM 3518 N N . ASP A 1 439 ? -13.499 -14.827 -22.787 1.00 92.12 439 ASP A N 1
ATOM 3519 C CA . ASP A 1 439 ? -14.874 -14.313 -22.728 1.00 92.12 439 ASP A CA 1
ATOM 3520 C C . ASP A 1 439 ? -14.900 -12.784 -22.872 1.00 92.12 439 ASP A C 1
ATOM 3522 O O . ASP A 1 439 ? -15.717 -12.233 -23.613 1.00 92.12 439 ASP A O 1
ATOM 3526 N N . MET A 1 440 ? -13.961 -12.095 -22.220 1.00 91.19 440 MET A N 1
ATOM 3527 C CA . MET A 1 440 ? -13.817 -10.643 -22.338 1.00 91.19 440 MET A CA 1
ATOM 3528 C C . MET A 1 440 ? -13.348 -10.222 -23.736 1.00 91.19 440 MET A C 1
ATOM 3530 O O . MET A 1 440 ? -13.863 -9.249 -24.291 1.00 91.19 440 MET A O 1
ATOM 3534 N N . ALA A 1 441 ? -12.415 -10.959 -24.346 1.00 90.25 441 ALA A N 1
ATOM 3535 C CA . ALA A 1 441 ? -11.888 -10.644 -25.674 1.00 90.25 441 ALA A CA 1
ATOM 3536 C C . ALA A 1 441 ? -12.958 -10.653 -26.778 1.00 90.25 441 ALA A C 1
ATOM 3538 O O . ALA A 1 441 ? -12.843 -9.868 -27.723 1.00 90.25 441 ALA A O 1
ATOM 3539 N N . ALA A 1 442 ? -14.020 -11.454 -26.624 1.00 81.25 442 ALA A N 1
ATOM 3540 C CA . ALA A 1 442 ? -15.161 -11.487 -27.544 1.00 81.25 442 ALA A CA 1
ATOM 3541 C C . ALA A 1 442 ? -15.946 -10.160 -27.605 1.00 81.25 442 ALA A C 1
ATOM 3543 O O . ALA A 1 442 ? -16.633 -9.891 -28.589 1.00 81.25 442 ALA A O 1
ATOM 3544 N N . THR A 1 443 ? -15.842 -9.321 -26.570 1.00 80.94 443 THR A N 1
ATOM 3545 C CA . THR A 1 443 ? -16.545 -8.026 -26.474 1.00 80.94 443 THR A CA 1
ATOM 3546 C C . THR A 1 443 ? -15.596 -6.822 -26.489 1.00 80.94 443 THR A C 1
ATOM 3548 O O . THR A 1 443 ? -16.034 -5.680 -26.635 1.00 80.94 443 THR A O 1
ATOM 3551 N N . ALA A 1 444 ? -14.286 -7.058 -26.369 1.00 77.69 444 ALA A N 1
ATOM 3552 C CA . ALA A 1 444 ? -13.279 -6.015 -26.239 1.00 77.69 444 ALA A CA 1
ATOM 3553 C C . ALA A 1 444 ? -12.957 -5.310 -27.571 1.00 77.69 444 ALA A C 1
ATOM 3555 O O . ALA A 1 444 ? -12.874 -5.925 -28.637 1.00 77.69 444 ALA A O 1
ATOM 3556 N N . LYS A 1 445 ? -12.662 -4.003 -27.495 1.00 66.75 445 LYS A N 1
ATOM 3557 C CA . LYS A 1 445 ? -12.061 -3.241 -28.608 1.00 66.75 445 LYS A CA 1
ATOM 3558 C C . LYS A 1 445 ? -10.731 -3.887 -29.020 1.00 66.75 445 LYS A C 1
ATOM 3560 O O . LYS A 1 445 ? -10.006 -4.394 -28.169 1.00 66.75 445 LYS A O 1
ATOM 3565 N N . LYS A 1 446 ? -10.380 -3.832 -30.314 1.00 67.81 446 LYS A N 1
ATOM 3566 C CA . LYS A 1 446 ? -9.204 -4.554 -30.838 1.00 67.81 446 LYS A CA 1
ATOM 3567 C C . LYS A 1 446 ? -7.874 -4.168 -30.172 1.00 67.81 446 LYS A C 1
ATOM 3569 O O . LYS A 1 446 ? -7.077 -5.069 -29.958 1.00 67.81 446 LYS A O 1
ATOM 3574 N N . HIS A 1 447 ? -7.657 -2.901 -29.791 1.00 71.44 447 HIS A N 1
ATOM 3575 C CA . HIS A 1 447 ? -6.411 -2.467 -29.136 1.00 71.44 447 HIS A CA 1
ATOM 3576 C C . HIS A 1 447 ? -6.647 -1.336 -28.117 1.00 71.44 447 HIS A C 1
ATOM 3578 O O . HIS A 1 447 ? -6.946 -0.209 -28.527 1.00 71.44 447 HIS A O 1
ATOM 3584 N N . PRO A 1 448 ? -6.543 -1.595 -26.802 1.00 83.06 448 PRO A N 1
ATOM 3585 C CA . PRO A 1 448 ? -6.575 -0.541 -25.794 1.00 83.06 448 PRO A CA 1
ATOM 3586 C C . PRO A 1 448 ? -5.238 0.211 -25.722 1.00 83.06 448 PRO A C 1
ATOM 3588 O O . PRO A 1 448 ? -4.182 -0.315 -26.061 1.00 83.06 448 PRO A O 1
ATOM 3591 N N . VAL A 1 449 ? -5.291 1.467 -25.264 1.00 82.25 449 VAL A N 1
ATOM 3592 C CA . VAL A 1 449 ? -4.093 2.299 -25.035 1.00 82.25 449 VAL A CA 1
ATOM 3593 C C . VAL A 1 449 ? -3.355 1.878 -23.760 1.00 82.25 449 VAL A C 1
ATOM 3595 O O . VAL A 1 449 ? -2.135 2.009 -23.680 1.00 82.25 449 VAL A O 1
ATOM 3598 N N . ASP A 1 450 ? -4.090 1.398 -22.755 1.00 88.44 450 ASP A N 1
ATOM 3599 C CA . ASP A 1 450 ? -3.526 0.844 -21.528 1.00 88.44 450 ASP A CA 1
ATOM 3600 C C . ASP A 1 450 ? -3.264 -0.650 -21.710 1.00 88.44 450 ASP A C 1
ATOM 3602 O O . ASP A 1 450 ? -4.185 -1.422 -21.981 1.00 88.44 450 ASP A O 1
ATOM 3606 N N . ILE A 1 451 ? -2.003 -1.043 -21.544 1.00 90.44 451 ILE A N 1
ATOM 3607 C CA . ILE A 1 451 ? -1.570 -2.430 -21.677 1.00 90.44 451 ILE A CA 1
ATOM 3608 C C . ILE A 1 451 ? -2.303 -3.350 -20.697 1.00 90.44 451 ILE A C 1
ATOM 3610 O O . ILE A 1 451 ? -2.663 -4.458 -21.068 1.00 90.44 451 ILE A O 1
ATOM 3614 N N . ARG A 1 452 ? -2.614 -2.879 -19.483 1.00 91.81 452 ARG A N 1
ATOM 3615 C CA . ARG A 1 452 ? -3.260 -3.688 -18.435 1.00 91.81 452 ARG A CA 1
ATOM 3616 C C . ARG A 1 452 ? -4.663 -4.156 -18.822 1.00 91.81 452 ARG A C 1
ATOM 3618 O O . ARG A 1 452 ? -5.127 -5.184 -18.334 1.00 91.81 452 ARG A O 1
ATOM 3625 N N . ALA A 1 453 ? -5.309 -3.414 -19.721 1.00 90.62 453 ALA A N 1
ATOM 3626 C CA . ALA A 1 453 ? -6.618 -3.728 -20.277 1.00 90.62 453 ALA A CA 1
ATOM 3627 C C . ALA A 1 453 ? -6.538 -4.533 -21.591 1.00 90.62 453 ALA A C 1
ATOM 3629 O O . ALA A 1 453 ? -7.577 -4.911 -22.139 1.00 90.62 453 ALA A O 1
ATOM 3630 N N . ASP A 1 454 ? -5.340 -4.798 -22.131 1.00 93.12 454 ASP A N 1
ATOM 3631 C CA . ASP A 1 454 ? -5.168 -5.622 -23.330 1.00 93.12 454 ASP A CA 1
ATOM 3632 C C . ASP A 1 454 ? -5.337 -7.104 -22.978 1.00 93.12 454 ASP A C 1
ATOM 3634 O O . ASP A 1 454 ? -4.397 -7.819 -22.615 1.00 93.12 454 ASP A O 1
ATOM 3638 N N . VAL A 1 455 ? -6.578 -7.575 -23.096 1.00 93.88 455 VAL A N 1
ATOM 3639 C CA . VAL A 1 455 ? -6.945 -8.971 -22.836 1.00 93.88 455 VAL A CA 1
ATOM 3640 C C . VAL A 1 455 ? -6.249 -9.949 -23.786 1.00 93.88 455 VAL A C 1
ATOM 3642 O O . VAL A 1 455 ? -5.936 -11.061 -23.371 1.00 93.88 455 VAL A O 1
ATOM 3645 N N . ARG A 1 456 ? -5.923 -9.549 -25.026 1.00 93.81 456 ARG A N 1
ATOM 3646 C CA . ARG A 1 456 ? -5.200 -10.409 -25.984 1.00 93.81 456 ARG A CA 1
ATOM 3647 C C . ARG A 1 456 ? -3.752 -10.590 -25.566 1.00 93.81 456 ARG A C 1
ATOM 3649 O O . ARG A 1 456 ? -3.260 -11.719 -25.527 1.00 93.81 456 ARG A O 1
ATOM 3656 N N . PHE A 1 457 ? -3.100 -9.503 -25.162 1.00 94.19 457 PHE A N 1
ATOM 3657 C CA . PHE A 1 457 ? -1.753 -9.583 -24.610 1.00 94.19 457 PHE A CA 1
ATOM 3658 C C . PHE A 1 457 ? -1.724 -10.313 -23.260 1.00 94.19 457 PHE A C 1
ATOM 3660 O O . PHE A 1 457 ? -0.803 -11.077 -22.982 1.00 94.19 457 PHE A O 1
ATOM 3667 N N . THR A 1 458 ? -2.763 -10.148 -22.439 1.00 96.00 458 THR A N 1
ATOM 3668 C CA . THR A 1 458 ? -2.932 -10.908 -21.193 1.00 96.00 458 THR A CA 1
ATOM 3669 C C . THR A 1 458 ? -3.031 -12.410 -21.458 1.00 96.00 458 THR A C 1
ATOM 3671 O O . THR A 1 458 ? -2.296 -13.171 -20.834 1.00 96.00 458 THR A O 1
ATOM 3674 N N . MET A 1 459 ? -3.854 -12.851 -22.419 1.00 96.62 459 MET A N 1
ATOM 3675 C CA . MET A 1 459 ? -3.933 -14.268 -22.806 1.00 96.62 459 MET A CA 1
ATOM 3676 C C . MET A 1 459 ? -2.575 -14.802 -23.275 1.00 96.62 459 MET A C 1
ATOM 3678 O O . MET A 1 459 ? -2.139 -15.852 -22.807 1.00 96.62 459 MET A O 1
ATOM 3682 N N . GLN A 1 460 ? -1.875 -14.057 -24.137 1.00 96.06 460 GLN A N 1
ATOM 3683 C CA . GLN A 1 460 ? -0.530 -14.418 -24.595 1.00 96.06 460 GLN A CA 1
ATOM 3684 C C . GLN A 1 460 ? 0.431 -14.618 -23.412 1.00 96.06 460 GLN A C 1
ATOM 3686 O O . GLN A 1 460 ? 1.148 -15.620 -23.350 1.00 96.06 460 GLN A O 1
ATOM 3691 N N . HIS A 1 461 ? 0.399 -13.708 -22.438 1.00 96.75 461 HIS A N 1
ATOM 3692 C CA . HIS A 1 461 ? 1.250 -13.795 -21.259 1.00 96.75 461 HIS A CA 1
ATOM 3693 C C . HIS A 1 461 ? 0.870 -14.962 -20.338 1.00 96.75 461 HIS A C 1
ATOM 3695 O O . HIS A 1 461 ? 1.758 -15.606 -19.783 1.00 96.75 461 HIS A O 1
ATOM 3701 N N . LEU A 1 462 ? -0.421 -15.253 -20.156 1.00 97.75 462 LEU A N 1
ATOM 3702 C CA . LEU A 1 462 ? -0.879 -16.408 -19.374 1.00 97.75 462 LEU A CA 1
ATOM 3703 C C . LEU A 1 462 ? -0.358 -17.720 -19.982 1.00 97.75 462 LEU A C 1
ATOM 3705 O O . LEU A 1 462 ? 0.217 -18.543 -19.272 1.00 97.75 462 LEU A O 1
ATOM 3709 N N . LEU A 1 463 ? -0.461 -17.884 -21.303 1.00 97.19 463 LEU A N 1
ATOM 3710 C CA . LEU A 1 463 ? 0.057 -19.064 -22.012 1.00 97.19 463 LEU A CA 1
ATOM 3711 C C . LEU A 1 463 ? 1.571 -19.211 -21.839 1.00 97.19 463 LEU A C 1
ATOM 3713 O O . LEU A 1 463 ? 2.058 -20.297 -21.529 1.00 97.19 463 LEU A O 1
ATOM 3717 N N . ALA A 1 464 ? 2.312 -18.105 -21.953 1.00 95.50 464 ALA A N 1
ATOM 3718 C CA . ALA A 1 464 ? 3.758 -18.087 -21.736 1.00 95.50 464 ALA A CA 1
ATOM 3719 C C . ALA A 1 464 ? 4.171 -18.478 -20.301 1.00 95.50 464 ALA A C 1
ATOM 3721 O O . ALA A 1 464 ? 5.328 -18.827 -20.076 1.00 95.50 464 ALA A O 1
ATOM 3722 N N . ASN A 1 465 ? 3.240 -18.434 -19.340 1.00 95.75 465 ASN A N 1
ATOM 3723 C CA . ASN A 1 465 ? 3.459 -18.805 -17.940 1.00 95.75 465 ASN A CA 1
ATOM 3724 C C . ASN A 1 465 ? 2.755 -20.119 -17.542 1.00 95.75 465 ASN A C 1
ATOM 3726 O O . ASN A 1 465 ? 2.670 -20.423 -16.354 1.00 95.75 465 ASN A O 1
ATOM 3730 N N . GLY A 1 466 ? 2.296 -20.919 -18.512 1.00 96.12 466 GLY A N 1
ATOM 3731 C CA . GLY A 1 466 ? 1.790 -22.274 -18.263 1.00 96.12 466 GLY A CA 1
ATOM 3732 C C . GLY A 1 466 ? 0.275 -22.396 -18.090 1.00 96.12 466 GLY A C 1
ATOM 3733 O O . GLY A 1 466 ? -0.183 -23.378 -17.504 1.00 96.12 466 GLY A O 1
ATOM 3734 N N . ALA A 1 467 ? -0.506 -21.431 -18.588 1.00 97.44 467 ALA A N 1
ATOM 3735 C CA . ALA A 1 467 ? -1.955 -21.594 -18.675 1.00 97.44 467 ALA A CA 1
ATOM 3736 C C . ALA A 1 467 ? -2.323 -22.760 -19.612 1.00 97.44 467 ALA A C 1
ATOM 3738 O O . ALA A 1 467 ? -1.820 -22.855 -20.736 1.00 97.44 467 ALA A O 1
ATOM 3739 N N . GLU A 1 468 ? -3.203 -23.643 -19.146 1.00 96.75 468 GLU A N 1
ATOM 3740 C CA . GLU A 1 468 ? -3.660 -24.806 -19.905 1.00 96.75 468 GLU A CA 1
ATOM 3741 C C . GLU A 1 468 ? -4.635 -24.398 -21.012 1.00 96.75 468 GLU A C 1
ATOM 3743 O O . GLU A 1 468 ? -5.618 -23.692 -20.782 1.00 96.75 468 GLU A O 1
ATOM 3748 N N . LYS A 1 469 ? -4.377 -24.882 -22.228 1.00 95.19 469 LYS A N 1
ATOM 3749 C CA . LYS A 1 469 ? -5.259 -24.673 -23.377 1.00 95.19 469 LYS A CA 1
ATOM 3750 C C . LYS A 1 469 ? -6.380 -25.702 -23.361 1.00 95.19 469 LYS A C 1
ATOM 3752 O O . LYS A 1 469 ? -6.138 -26.889 -23.144 1.00 95.19 469 LYS A O 1
ATOM 3757 N N . ASN A 1 470 ? -7.595 -25.259 -23.655 1.00 90.50 470 ASN A N 1
ATOM 3758 C CA . ASN A 1 470 ? -8.724 -26.141 -23.926 1.00 90.50 470 ASN A CA 1
ATOM 3759 C C . ASN A 1 470 ? -9.132 -26.061 -25.407 1.00 90.50 470 ASN A C 1
ATOM 3761 O O . ASN A 1 470 ? -8.676 -25.191 -26.148 1.00 90.50 470 ASN A O 1
ATOM 3765 N N . GLU A 1 471 ? -10.012 -26.964 -25.845 1.00 92.69 471 GLU A N 1
ATOM 3766 C CA . GLU A 1 471 ? -10.485 -27.010 -27.240 1.00 92.69 471 GLU A CA 1
ATOM 3767 C C . GLU A 1 471 ? -11.109 -25.681 -27.696 1.00 92.69 471 GLU A C 1
ATOM 3769 O O . GLU A 1 471 ? -10.947 -25.265 -28.844 1.00 92.69 471 GLU A O 1
ATOM 3774 N N . ARG A 1 472 ? -11.781 -24.977 -26.776 1.00 91.50 472 ARG A N 1
ATOM 3775 C CA . ARG A 1 472 ? -12.383 -23.667 -27.035 1.00 91.50 472 ARG A CA 1
ATOM 3776 C C . ARG A 1 472 ? -11.318 -22.609 -27.337 1.00 91.50 472 ARG A C 1
ATOM 3778 O O . ARG A 1 472 ? -11.512 -21.802 -28.244 1.00 91.50 472 ARG A O 1
ATOM 3785 N N . PHE A 1 473 ? -10.212 -22.611 -26.594 1.00 94.06 473 PHE A N 1
ATOM 3786 C CA . PHE A 1 473 ? -9.083 -21.714 -26.826 1.00 94.06 473 PHE A CA 1
ATOM 3787 C C . PHE A 1 473 ? -8.439 -21.986 -28.184 1.00 94.06 473 PHE A C 1
ATOM 3789 O O . PHE A 1 473 ? -8.179 -21.043 -28.922 1.00 94.06 473 PHE A O 1
ATOM 3796 N N . GLU A 1 474 ? -8.224 -23.254 -28.541 1.00 93.50 474 GLU A N 1
ATOM 3797 C CA . GLU A 1 474 ? -7.613 -23.605 -29.830 1.00 93.50 474 GLU A CA 1
ATOM 3798 C C . GLU A 1 474 ? -8.435 -23.079 -31.013 1.00 93.50 474 GLU A C 1
ATOM 3800 O O . GLU A 1 474 ? -7.875 -22.518 -31.952 1.00 93.50 474 GLU A O 1
ATOM 3805 N N . TRP A 1 475 ? -9.766 -23.178 -30.942 1.00 91.38 475 TRP A N 1
ATOM 3806 C CA . TRP A 1 475 ? -10.647 -22.594 -31.955 1.00 91.38 475 TRP A CA 1
ATOM 3807 C C . TRP A 1 475 ? -10.549 -21.062 -31.998 1.00 91.38 475 TRP A C 1
ATOM 3809 O O . TRP A 1 475 ? -10.372 -20.483 -33.066 1.00 91.38 475 TRP A O 1
ATOM 3819 N N . PHE A 1 476 ? -10.584 -20.403 -30.838 1.00 91.44 476 PHE A N 1
ATOM 3820 C CA . PHE A 1 476 ? -10.440 -18.948 -30.743 1.00 91.44 476 PHE A CA 1
ATOM 3821 C C . PHE A 1 476 ? -9.084 -18.451 -31.287 1.00 91.44 476 PHE A C 1
ATOM 3823 O O . PHE A 1 476 ? -9.004 -17.441 -31.989 1.00 91.44 476 PHE A O 1
ATOM 3830 N N . ASN A 1 477 ? -8.002 -19.182 -31.011 1.00 93.56 477 ASN A N 1
ATOM 3831 C CA . ASN A 1 477 ? -6.641 -18.825 -31.409 1.00 93.56 477 ASN A CA 1
ATOM 3832 C C . ASN A 1 477 ? -6.401 -18.943 -32.926 1.00 93.56 477 ASN A C 1
ATOM 3834 O O . ASN A 1 477 ? -5.521 -18.258 -33.452 1.00 93.56 477 ASN A O 1
ATOM 3838 N N . GLN A 1 478 ? -7.179 -19.764 -33.642 1.00 91.44 478 GLN A N 1
ATOM 3839 C CA . GLN A 1 478 ? -7.100 -19.854 -35.107 1.00 91.44 478 GLN A CA 1
ATOM 3840 C C . GLN A 1 478 ? -7.443 -18.526 -35.790 1.00 91.44 478 GLN A C 1
ATOM 3842 O O . GLN A 1 478 ? -6.868 -18.225 -36.835 1.00 91.44 478 GLN A O 1
ATOM 3847 N N . GLU A 1 479 ? -8.343 -17.737 -35.200 1.00 87.31 479 GLU A N 1
ATOM 3848 C CA . GLU A 1 479 ? -8.755 -16.438 -35.739 1.00 87.31 479 GLU A CA 1
ATOM 3849 C C . GLU A 1 479 ? -7.936 -15.274 -35.162 1.00 87.31 479 GLU A C 1
ATOM 3851 O O . GLU A 1 479 ? -7.586 -14.339 -35.881 1.00 87.31 479 GLU A O 1
ATOM 3856 N N . GLU A 1 480 ? -7.622 -15.318 -33.865 1.00 89.12 480 GLU A N 1
ATOM 3857 C CA . GLU A 1 480 ? -7.037 -14.177 -33.143 1.00 89.12 480 GLU A CA 1
ATOM 3858 C C . GLU A 1 480 ? -5.501 -14.229 -33.025 1.00 89.12 480 GLU A C 1
ATOM 3860 O O . GLU A 1 480 ? -4.877 -13.227 -32.673 1.00 89.12 480 GLU A O 1
ATOM 3865 N N . HIS A 1 481 ? -4.873 -15.370 -33.339 1.00 92.56 481 HIS A N 1
ATOM 3866 C CA . HIS A 1 481 ? -3.413 -15.564 -33.349 1.00 92.56 481 HIS A CA 1
ATOM 3867 C C . HIS A 1 481 ? -2.696 -15.104 -32.061 1.00 92.56 481 HIS A C 1
ATOM 3869 O O . HIS A 1 481 ? -1.602 -14.525 -32.104 1.00 92.56 481 HIS A O 1
ATOM 3875 N N . ILE A 1 482 ? -3.305 -15.392 -30.908 1.00 93.88 482 ILE A N 1
ATOM 3876 C CA . ILE A 1 482 ? -2.916 -14.924 -29.571 1.00 93.88 482 ILE A CA 1
ATOM 3877 C C . ILE A 1 482 ? -1.456 -15.226 -29.233 1.00 93.88 482 ILE A C 1
ATOM 3879 O O . ILE A 1 482 ? -0.766 -14.369 -28.693 1.00 93.88 482 ILE A O 1
ATOM 3883 N N . GLU A 1 483 ? -0.940 -16.400 -29.586 1.00 91.88 483 GLU A N 1
ATOM 3884 C CA . GLU A 1 483 ? 0.447 -16.778 -29.264 1.00 91.88 483 GLU A CA 1
ATOM 3885 C C . GLU A 1 483 ? 1.498 -15.867 -29.917 1.00 91.88 483 GLU A C 1
ATOM 3887 O O . GLU A 1 483 ? 2.593 -15.686 -29.383 1.00 91.88 483 GLU A O 1
ATOM 3892 N N . SER A 1 484 ? 1.153 -15.271 -31.060 1.00 91.75 484 SER A N 1
ATOM 3893 C CA . SER A 1 484 ? 2.003 -14.331 -31.797 1.00 91.75 484 SER A CA 1
ATOM 3894 C C . SER A 1 484 ? 1.669 -12.863 -31.520 1.00 91.75 484 SER A C 1
ATOM 3896 O O . SER A 1 484 ? 2.336 -11.968 -32.048 1.00 91.75 484 SER A O 1
ATOM 3898 N N . TYR A 1 485 ? 0.640 -12.608 -30.706 1.00 91.75 485 TYR A N 1
ATOM 3899 C CA . TYR A 1 485 ? 0.147 -11.267 -30.435 1.00 91.75 485 TYR A CA 1
ATOM 3900 C C . TYR A 1 485 ? 1.214 -10.421 -29.735 1.00 91.75 485 TYR A C 1
ATOM 3902 O O . TYR A 1 485 ? 1.869 -10.855 -28.785 1.00 91.75 485 TYR A O 1
ATOM 3910 N N . LYS A 1 486 ? 1.363 -9.174 -30.190 1.00 88.56 486 LYS A N 1
ATOM 3911 C CA . LYS A 1 486 ? 2.264 -8.186 -29.595 1.00 88.56 486 LYS A CA 1
ATOM 3912 C C . LYS A 1 486 ? 1.498 -6.927 -29.236 1.00 88.56 486 LYS A C 1
ATOM 3914 O O . LYS A 1 486 ? 0.724 -6.407 -30.041 1.00 88.56 486 LYS A O 1
ATOM 3919 N N . PHE A 1 487 ? 1.773 -6.404 -28.046 1.00 88.62 487 PHE A N 1
ATOM 3920 C CA . PHE A 1 487 ? 1.286 -5.091 -27.659 1.00 88.62 487 PHE A CA 1
ATOM 3921 C C . PHE A 1 487 ? 1.978 -4.000 -28.487 1.00 88.62 487 PHE A C 1
ATOM 3923 O O . PHE A 1 487 ? 3.205 -3.972 -28.605 1.00 88.62 487 PHE A O 1
ATOM 3930 N N . HIS A 1 488 ? 1.186 -3.095 -29.061 1.00 84.50 488 HIS A N 1
ATOM 3931 C CA . HIS A 1 488 ? 1.692 -1.998 -29.879 1.00 84.50 488 HIS A CA 1
ATOM 3932 C C . HIS A 1 488 ? 1.851 -0.745 -29.026 1.00 84.50 488 HIS A C 1
ATOM 3934 O O . HIS A 1 488 ? 0.900 -0.279 -28.406 1.00 84.50 488 HIS A O 1
ATOM 3940 N N . THR A 1 489 ? 3.050 -0.166 -29.033 1.00 88.56 489 THR A N 1
ATOM 3941 C CA . THR A 1 489 ? 3.355 1.034 -28.256 1.00 88.56 489 THR A CA 1
ATOM 3942 C C . THR A 1 489 ? 4.048 2.103 -29.089 1.00 88.56 489 THR A C 1
ATOM 3944 O O . THR A 1 489 ? 4.844 1.813 -29.986 1.00 88.56 489 THR A O 1
ATOM 3947 N N . LEU A 1 490 ? 3.759 3.366 -28.771 1.00 91.62 490 LEU A N 1
ATOM 3948 C CA . LEU A 1 490 ? 4.342 4.520 -29.448 1.00 91.62 490 LEU A CA 1
ATOM 3949 C C . LEU A 1 490 ? 5.836 4.682 -29.142 1.00 91.62 490 LEU A C 1
ATOM 3951 O O . LEU A 1 490 ? 6.543 5.257 -29.970 1.00 91.62 490 LEU A O 1
ATOM 3955 N N . TYR A 1 491 ? 6.340 4.137 -28.028 1.00 95.19 491 TYR A N 1
ATOM 3956 C CA . TYR A 1 491 ? 7.746 4.282 -27.629 1.00 95.19 491 TYR A CA 1
ATOM 3957 C C . TYR A 1 491 ? 8.726 3.758 -28.679 1.00 95.19 491 TYR A C 1
ATOM 3959 O O . TYR A 1 491 ? 9.702 4.440 -28.978 1.00 95.19 491 TYR A O 1
ATOM 3967 N N . ILE A 1 492 ? 8.424 2.621 -29.316 1.00 93.81 492 ILE A N 1
ATOM 3968 C CA . ILE A 1 492 ? 9.267 2.055 -30.382 1.00 93.81 492 ILE A CA 1
ATOM 3969 C C . ILE A 1 492 ? 9.325 3.017 -31.576 1.00 93.81 492 ILE A C 1
ATOM 3971 O O . ILE A 1 492 ? 10.389 3.308 -32.115 1.00 93.81 492 ILE A O 1
ATOM 3975 N N . SER A 1 493 ? 8.180 3.571 -31.985 1.00 93.50 493 SER A N 1
ATOM 3976 C CA . SER A 1 493 ? 8.141 4.537 -33.089 1.00 93.50 493 SER A CA 1
ATOM 3977 C C . SER A 1 493 ? 8.839 5.860 -32.742 1.00 93.50 493 SER A C 1
ATOM 3979 O O . SER A 1 493 ? 9.449 6.491 -33.606 1.00 93.50 493 SER A O 1
ATOM 3981 N N . SER A 1 494 ? 8.778 6.288 -31.480 1.00 95.94 494 SER A N 1
ATOM 3982 C CA . SER A 1 494 ? 9.479 7.475 -30.992 1.00 95.94 494 SER A CA 1
ATOM 3983 C C . SER A 1 494 ? 10.987 7.248 -30.910 1.00 95.94 494 SER A C 1
ATOM 3985 O O . SER A 1 494 ? 11.733 8.127 -31.336 1.00 95.94 494 SER A O 1
ATOM 3987 N N . SER A 1 495 ? 11.449 6.065 -30.490 1.00 95.94 495 SER A N 1
ATOM 3988 C CA . SER A 1 495 ? 12.881 5.742 -30.477 1.00 95.94 495 SER A CA 1
ATOM 3989 C C . SER A 1 495 ? 13.464 5.699 -31.891 1.00 95.94 495 SER A C 1
ATOM 3991 O O . SER A 1 495 ? 14.533 6.246 -32.127 1.00 95.94 495 SER A O 1
ATOM 3993 N N . VAL A 1 496 ? 12.736 5.164 -32.876 1.00 95.62 496 VAL A N 1
ATOM 3994 C CA . VAL A 1 496 ? 13.154 5.188 -34.293 1.00 95.62 496 VAL A CA 1
ATOM 3995 C C . VAL A 1 496 ? 13.260 6.615 -34.847 1.00 95.62 496 VAL A C 1
ATOM 3997 O O . VAL A 1 496 ? 14.076 6.877 -35.736 1.00 95.62 496 VAL A O 1
ATOM 4000 N N . ARG A 1 497 ? 12.438 7.552 -34.357 1.00 95.62 497 ARG A N 1
ATOM 4001 C CA . ARG A 1 497 ? 12.445 8.960 -34.790 1.00 95.62 497 ARG A CA 1
ATOM 4002 C C . ARG A 1 497 ? 13.513 9.809 -34.107 1.00 95.62 497 ARG A C 1
ATOM 4004 O O . ARG A 1 497 ? 13.893 10.817 -34.693 1.00 95.62 497 ARG A O 1
ATOM 4011 N N . ALA A 1 498 ? 14.001 9.404 -32.937 1.00 96.06 498 ALA A N 1
ATOM 4012 C CA . ALA A 1 498 ? 15.083 10.102 -32.257 1.00 96.06 498 ALA A CA 1
ATOM 4013 C C . ALA A 1 498 ? 16.352 10.140 -33.132 1.00 96.06 498 ALA A C 1
ATOM 4015 O O . ALA A 1 498 ? 16.693 9.171 -33.825 1.00 96.06 498 ALA A O 1
ATOM 4016 N N . ARG A 1 499 ? 17.031 11.285 -33.110 1.00 93.69 499 ARG A N 1
ATOM 4017 C CA . ARG A 1 499 ? 18.279 11.589 -33.828 1.00 93.69 499 ARG A CA 1
ATOM 4018 C C . ARG A 1 499 ? 19.400 11.991 -32.880 1.00 93.69 499 ARG A C 1
ATOM 4020 O O . ARG A 1 499 ? 20.564 11.811 -33.215 1.00 93.69 499 ARG A O 1
ATOM 4027 N N . THR A 1 500 ? 19.064 12.497 -31.695 1.00 95.94 500 THR A N 1
ATOM 4028 C CA . THR A 1 500 ? 20.049 12.896 -30.681 1.00 95.94 500 THR A CA 1
ATOM 4029 C C . THR A 1 500 ? 20.003 11.996 -29.450 1.00 95.94 500 THR A C 1
ATOM 4031 O O . THR A 1 500 ? 19.002 11.326 -29.181 1.00 95.94 500 THR A O 1
ATOM 4034 N N . TYR A 1 501 ? 21.078 12.023 -28.655 1.00 96.38 501 TYR A N 1
ATOM 4035 C CA . TYR A 1 501 ? 21.099 11.347 -27.358 1.00 96.38 501 TYR A CA 1
ATOM 4036 C C . TYR A 1 501 ? 19.974 11.838 -26.435 1.00 96.38 501 TYR A C 1
ATOM 4038 O O . TYR A 1 501 ? 19.325 11.025 -25.788 1.00 96.38 501 TYR A O 1
ATOM 4046 N N . GLN A 1 502 ? 19.698 13.146 -26.409 1.00 96.50 502 GLN A N 1
ATOM 4047 C CA . GLN A 1 502 ? 18.670 13.717 -25.532 1.00 96.50 502 GLN A CA 1
ATOM 4048 C C . GLN A 1 502 ? 17.254 13.284 -25.928 1.00 96.50 502 GLN A C 1
ATOM 4050 O O . GLN A 1 502 ? 16.447 12.966 -25.060 1.00 96.50 502 GLN A O 1
ATOM 4055 N N . GLU A 1 503 ? 16.962 13.191 -27.227 1.00 97.19 503 GLU A N 1
ATOM 4056 C CA . GLU A 1 503 ? 15.678 12.663 -27.704 1.00 97.19 503 GLU A CA 1
ATOM 4057 C C . GLU A 1 503 ? 15.504 11.186 -27.332 1.00 97.19 503 GLU A C 1
ATOM 4059 O O . GLU A 1 503 ? 14.447 10.798 -26.836 1.00 97.19 503 GLU A O 1
ATOM 4064 N N . LEU A 1 504 ? 16.546 10.362 -27.509 1.00 97.44 504 LEU A N 1
ATOM 4065 C CA . LEU A 1 504 ? 16.509 8.958 -27.093 1.00 97.44 504 LEU A CA 1
ATOM 4066 C C . LEU A 1 504 ? 16.347 8.830 -25.571 1.00 97.44 504 LEU A C 1
ATOM 4068 O O . LEU A 1 504 ? 15.523 8.048 -25.101 1.00 97.44 504 LEU A O 1
ATOM 4072 N N . LYS A 1 505 ? 17.106 9.616 -24.802 1.00 97.25 505 LYS A N 1
ATOM 4073 C CA . LYS A 1 505 ? 17.043 9.654 -23.339 1.00 97.25 505 LYS A CA 1
ATOM 4074 C C . LYS A 1 505 ? 15.651 10.048 -22.853 1.00 97.25 505 LYS A C 1
ATOM 4076 O O . LYS A 1 505 ? 15.158 9.405 -21.934 1.00 97.25 505 LYS A O 1
ATOM 4081 N N . SER A 1 506 ? 14.998 11.013 -23.503 1.00 97.00 506 SER A N 1
ATOM 4082 C CA . SER A 1 506 ? 13.607 11.385 -23.214 1.00 97.00 506 SER A CA 1
ATOM 4083 C C . SER A 1 506 ? 12.655 10.208 -23.426 1.00 97.00 506 SER A C 1
ATOM 4085 O O . SER A 1 506 ? 11.855 9.917 -22.548 1.00 97.00 506 SER A O 1
ATOM 4087 N N . VAL A 1 507 ? 12.781 9.465 -24.533 1.00 97.75 507 VAL A N 1
ATOM 4088 C CA . VAL A 1 507 ? 11.945 8.271 -24.772 1.00 97.75 507 VAL A CA 1
ATOM 4089 C C . VAL A 1 507 ? 12.159 7.216 -23.682 1.00 97.75 507 VAL A C 1
ATOM 4091 O O . VAL A 1 507 ? 11.198 6.636 -23.182 1.00 97.75 507 VAL A O 1
ATOM 4094 N N . LEU A 1 508 ? 13.413 6.958 -23.300 1.00 97.69 508 LEU A N 1
ATOM 4095 C CA . LEU A 1 508 ? 13.738 5.993 -22.245 1.00 97.69 508 LEU A CA 1
ATOM 4096 C C . LEU A 1 508 ? 13.254 6.446 -20.868 1.00 97.69 508 LEU A C 1
ATOM 4098 O O . LEU A 1 508 ? 12.851 5.604 -20.064 1.00 97.69 508 LEU A O 1
ATOM 4102 N N . GLN A 1 509 ? 13.282 7.751 -20.614 1.00 96.25 509 GLN A N 1
ATOM 4103 C CA . GLN A 1 509 ? 12.751 8.361 -19.408 1.00 96.25 509 GLN A CA 1
ATOM 4104 C C . GLN A 1 509 ? 11.235 8.190 -19.318 1.00 96.25 509 GLN A C 1
ATOM 4106 O O . GLN A 1 509 ? 10.739 7.719 -18.296 1.00 96.25 509 GLN A O 1
ATOM 4111 N N . ASP A 1 510 ? 10.519 8.491 -20.403 1.00 96.00 510 ASP A N 1
ATOM 4112 C CA . ASP A 1 510 ? 9.065 8.353 -20.466 1.00 96.00 510 ASP A CA 1
ATOM 4113 C C . ASP A 1 510 ? 8.629 6.896 -20.230 1.00 96.00 510 ASP A C 1
ATOM 4115 O O . ASP A 1 510 ? 7.590 6.658 -19.625 1.00 96.00 510 ASP A O 1
ATOM 4119 N N . ILE A 1 511 ? 9.434 5.908 -20.649 1.00 95.69 511 ILE A N 1
ATOM 4120 C CA . ILE A 1 511 ? 9.210 4.488 -20.316 1.00 95.69 511 ILE A CA 1
ATOM 4121 C C . ILE A 1 511 ? 9.384 4.240 -18.812 1.00 95.69 511 ILE A C 1
ATOM 4123 O O . ILE A 1 511 ? 8.576 3.541 -18.198 1.00 95.69 511 ILE A O 1
ATOM 4127 N N . GLY A 1 512 ? 10.447 4.784 -18.213 1.00 93.44 512 GLY A N 1
ATOM 4128 C CA . GLY A 1 512 ? 10.729 4.647 -16.783 1.00 93.44 512 GLY A CA 1
ATOM 4129 C C . GLY A 1 512 ? 9.614 5.209 -15.900 1.00 93.44 512 GLY A C 1
ATOM 4130 O O . GLY A 1 512 ? 9.322 4.652 -14.843 1.00 93.44 512 GLY A O 1
ATOM 4131 N N . GLU A 1 513 ? 8.951 6.259 -16.374 1.00 93.38 513 GLU A N 1
ATOM 4132 C CA . GLU A 1 513 ? 7.920 7.018 -15.659 1.00 93.38 513 GLU A CA 1
ATOM 4133 C C . GLU A 1 513 ? 6.486 6.624 -16.059 1.00 93.38 513 GLU A C 1
ATOM 4135 O O . GLU A 1 513 ? 5.517 7.192 -15.560 1.00 93.38 513 GLU A O 1
ATOM 4140 N N . ASP A 1 514 ? 6.315 5.617 -16.921 1.00 92.38 514 ASP A N 1
ATOM 4141 C CA . ASP A 1 514 ? 4.994 5.107 -17.289 1.00 92.38 514 ASP A CA 1
ATOM 4142 C C . ASP A 1 514 ? 4.558 3.945 -16.385 1.00 92.38 514 ASP A C 1
ATOM 4144 O O . ASP A 1 514 ? 4.878 2.774 -16.597 1.00 92.38 514 ASP A O 1
ATOM 4148 N N . HIS A 1 515 ? 3.772 4.280 -15.367 1.00 90.44 515 HIS A N 1
ATOM 4149 C CA . HIS A 1 515 ? 3.297 3.364 -14.325 1.00 90.44 515 HIS A CA 1
ATOM 4150 C C . HIS A 1 515 ? 2.304 2.299 -14.811 1.00 90.44 515 HIS A C 1
ATOM 4152 O O . HIS A 1 515 ? 1.960 1.384 -14.050 1.00 90.44 515 HIS A O 1
ATOM 4158 N N . ARG A 1 516 ? 1.839 2.374 -16.065 1.00 89.38 516 ARG A N 1
ATOM 4159 C CA . ARG A 1 516 ? 1.014 1.313 -16.666 1.00 89.38 516 ARG A CA 1
ATOM 4160 C C . ARG A 1 516 ? 1.823 0.035 -16.865 1.00 89.38 516 ARG A C 1
ATOM 4162 O O . ARG A 1 516 ? 1.267 -1.057 -16.788 1.00 89.38 516 ARG A O 1
ATOM 4169 N N . PHE A 1 517 ? 3.134 0.162 -17.071 1.00 91.00 517 PHE A N 1
ATOM 4170 C CA . PHE A 1 517 ? 4.034 -0.975 -17.218 1.00 91.00 517 PHE A CA 1
ATOM 4171 C C . PHE A 1 517 ? 4.612 -1.410 -15.872 1.00 91.00 517 PHE A C 1
ATOM 4173 O O . PHE A 1 517 ? 5.011 -0.589 -15.047 1.00 91.00 517 PHE A O 1
ATOM 4180 N N . CYS A 1 518 ? 4.733 -2.721 -15.677 1.00 91.56 518 CYS A N 1
ATOM 4181 C CA . CYS A 1 518 ? 5.554 -3.267 -14.603 1.00 91.56 518 CYS A CA 1
ATOM 4182 C C . CYS A 1 518 ? 7.048 -3.040 -14.900 1.00 91.56 518 CYS A C 1
ATOM 4184 O O . CYS A 1 518 ? 7.464 -2.887 -16.055 1.00 91.56 518 CYS A O 1
ATOM 4186 N N . LEU A 1 519 ? 7.894 -3.092 -13.869 1.00 91.06 519 LEU A N 1
ATOM 4187 C CA . LEU A 1 519 ? 9.331 -2.819 -14.022 1.00 91.06 519 LEU A CA 1
ATOM 4188 C C . LEU A 1 519 ? 10.033 -3.749 -15.031 1.00 91.06 519 LEU A C 1
ATOM 4190 O O . LEU A 1 519 ? 10.946 -3.320 -15.738 1.00 91.06 519 LEU A O 1
ATOM 4194 N N . LYS A 1 520 ? 9.636 -5.027 -15.118 1.00 91.56 520 LYS A N 1
ATOM 4195 C CA . LYS A 1 520 ? 10.227 -5.954 -16.100 1.00 91.56 520 LYS A CA 1
ATOM 4196 C C . LYS A 1 520 ? 9.844 -5.567 -17.529 1.00 91.56 520 LYS A C 1
ATOM 4198 O O . LYS A 1 520 ? 10.715 -5.551 -18.395 1.00 91.56 520 LYS A O 1
ATOM 4203 N N . PHE A 1 521 ? 8.591 -5.189 -17.757 1.00 92.31 521 PHE A N 1
ATOM 4204 C CA . PHE A 1 521 ? 8.146 -4.734 -19.067 1.00 92.31 521 PHE A CA 1
ATOM 4205 C C . PHE A 1 521 ? 8.848 -3.435 -19.481 1.00 92.31 521 PHE A C 1
ATOM 4207 O O . PHE A 1 521 ? 9.359 -3.367 -20.596 1.00 92.31 521 PHE A O 1
ATOM 4214 N N . LYS A 1 522 ? 8.977 -2.452 -18.572 1.00 94.69 522 LYS A N 1
ATOM 4215 C CA . LYS A 1 522 ? 9.746 -1.212 -18.815 1.00 94.69 522 LYS A CA 1
ATOM 4216 C C . LYS A 1 522 ? 11.162 -1.517 -19.313 1.00 94.69 522 LYS A C 1
ATOM 4218 O O . LYS A 1 522 ? 11.613 -0.962 -20.309 1.00 94.69 522 LYS A O 1
ATOM 4223 N N . LYS A 1 523 ? 11.851 -2.443 -18.641 1.00 95.12 523 LYS A N 1
ATOM 4224 C CA . LYS A 1 523 ? 13.211 -2.880 -18.994 1.00 95.12 523 LYS A CA 1
ATOM 4225 C C . LYS A 1 523 ? 13.290 -3.537 -20.371 1.00 95.12 523 LYS A C 1
ATOM 4227 O O . LYS A 1 523 ? 14.164 -3.187 -21.157 1.00 95.12 523 LYS A O 1
ATOM 4232 N N . ASN A 1 524 ? 12.372 -4.453 -20.671 1.00 94.06 524 ASN A N 1
ATOM 4233 C CA . ASN A 1 524 ? 12.323 -5.119 -21.973 1.00 94.06 524 ASN A CA 1
ATOM 4234 C C . ASN A 1 524 ? 12.012 -4.120 -23.096 1.00 94.06 524 ASN A C 1
ATOM 4236 O O . ASN A 1 524 ? 12.632 -4.150 -24.154 1.00 94.06 524 ASN A O 1
ATOM 4240 N N . LEU A 1 525 ? 11.095 -3.186 -22.844 1.00 95.00 525 LEU A N 1
ATOM 4241 C CA . LEU A 1 525 ? 10.762 -2.136 -23.795 1.00 95.00 525 LEU A CA 1
ATOM 4242 C C . LEU A 1 525 ? 11.942 -1.184 -24.037 1.00 95.00 525 LEU A C 1
ATOM 4244 O O . LEU A 1 525 ? 12.158 -0.768 -25.172 1.00 95.00 525 LEU A O 1
ATOM 4248 N N . ALA A 1 526 ? 12.734 -0.873 -23.007 1.00 97.25 526 ALA A N 1
ATOM 4249 C CA . ALA A 1 526 ? 13.958 -0.087 -23.155 1.00 97.25 526 ALA A CA 1
ATOM 4250 C C . ALA A 1 526 ? 14.972 -0.773 -24.087 1.00 97.25 526 ALA A C 1
ATOM 4252 O O . ALA A 1 526 ? 15.497 -0.120 -24.991 1.00 97.25 526 ALA A O 1
ATOM 4253 N N . ILE A 1 527 ? 15.193 -2.084 -23.916 1.00 96.81 527 ILE A N 1
ATOM 4254 C CA . ILE A 1 527 ? 16.048 -2.892 -24.804 1.00 96.81 527 ILE A CA 1
ATOM 4255 C C . ILE A 1 527 ? 15.553 -2.794 -26.252 1.00 96.81 527 ILE A C 1
ATOM 4257 O O . ILE A 1 527 ? 16.323 -2.439 -27.148 1.00 96.81 527 ILE A O 1
ATOM 4261 N N . GLU A 1 528 ? 14.262 -3.047 -26.481 1.00 96.31 528 GLU A N 1
ATOM 4262 C CA . GLU A 1 528 ? 13.665 -2.987 -27.820 1.00 96.31 528 GLU A CA 1
ATOM 4263 C C . GLU A 1 528 ? 13.802 -1.593 -28.444 1.00 96.31 528 GLU A C 1
ATOM 4265 O O . GLU A 1 528 ? 14.242 -1.456 -29.589 1.00 96.31 528 GLU A O 1
ATOM 4270 N N . CYS A 1 529 ? 13.508 -0.536 -27.685 1.00 97.31 529 CYS A N 1
ATOM 4271 C CA . CYS A 1 529 ? 13.642 0.842 -28.146 1.00 97.31 529 CYS A CA 1
ATOM 4272 C C . CYS A 1 529 ? 15.078 1.183 -28.561 1.00 97.31 529 CYS A C 1
ATOM 4274 O O . CYS A 1 529 ? 15.258 1.811 -29.609 1.00 97.31 529 CYS A O 1
ATOM 4276 N N . ILE A 1 530 ? 16.083 0.755 -27.789 1.00 97.62 530 ILE A N 1
ATOM 4277 C CA . ILE A 1 530 ? 17.506 0.981 -28.092 1.00 97.62 530 ILE A CA 1
ATOM 4278 C C . ILE A 1 530 ? 17.928 0.179 -29.325 1.00 97.62 530 ILE A C 1
ATOM 4280 O O . ILE A 1 530 ? 18.549 0.734 -30.231 1.00 97.62 530 ILE A O 1
ATOM 4284 N N . ASN A 1 531 ? 17.535 -1.091 -29.420 1.00 97.31 531 ASN A N 1
ATOM 4285 C CA . ASN A 1 531 ? 17.809 -1.935 -30.585 1.00 97.31 531 ASN A CA 1
ATOM 4286 C C . ASN A 1 531 ? 17.233 -1.320 -31.876 1.00 97.31 531 ASN A C 1
ATOM 4288 O O . ASN A 1 531 ? 17.907 -1.241 -32.908 1.00 97.31 531 ASN A O 1
ATOM 4292 N N . HIS A 1 532 ? 15.991 -0.833 -31.816 1.00 96.69 532 HIS A N 1
ATOM 4293 C CA . HIS A 1 532 ? 15.335 -0.156 -32.932 1.00 96.69 532 HIS A CA 1
ATOM 4294 C C . HIS A 1 532 ? 15.981 1.195 -33.272 1.00 96.69 532 HIS A C 1
ATOM 4296 O O . HIS A 1 532 ? 16.180 1.480 -34.456 1.00 96.69 532 HIS A O 1
ATOM 4302 N N . PHE A 1 533 ? 16.367 1.990 -32.268 1.00 97.50 533 PHE A N 1
ATOM 4303 C CA . PHE A 1 533 ? 17.122 3.231 -32.468 1.00 97.50 533 PHE A CA 1
ATOM 4304 C C . PHE A 1 533 ? 18.450 2.959 -33.181 1.00 97.50 533 PHE A C 1
ATOM 4306 O O . PHE A 1 533 ? 18.747 3.614 -34.183 1.00 97.50 533 PHE A O 1
ATOM 4313 N N . ILE A 1 534 ? 19.209 1.957 -32.715 1.00 96.88 534 ILE A N 1
ATOM 4314 C CA . ILE A 1 534 ? 20.487 1.558 -33.309 1.00 96.88 534 ILE A CA 1
ATOM 4315 C C . ILE A 1 534 ? 20.295 1.188 -34.774 1.00 96.88 534 ILE A C 1
ATOM 4317 O O . ILE A 1 534 ? 20.971 1.737 -35.639 1.00 96.88 534 ILE A O 1
ATOM 4321 N N . LYS A 1 535 ? 19.334 0.307 -35.073 1.00 95.44 535 LYS A N 1
ATOM 4322 C CA . LYS A 1 535 ? 19.039 -0.135 -36.445 1.00 95.44 535 LYS A CA 1
ATOM 4323 C C . LYS A 1 535 ? 18.632 1.018 -37.365 1.00 95.44 535 LYS A C 1
ATOM 4325 O O . LYS A 1 535 ? 19.072 1.047 -38.513 1.00 95.44 535 LYS A O 1
ATOM 4330 N N . ALA A 1 536 ? 17.817 1.952 -36.878 1.00 94.38 536 ALA A N 1
ATOM 4331 C CA . ALA A 1 536 ? 17.330 3.080 -37.669 1.00 94.38 536 ALA A CA 1
ATOM 4332 C C . ALA A 1 536 ? 18.407 4.148 -37.927 1.00 94.38 536 ALA A C 1
ATOM 4334 O O . ALA A 1 536 ? 18.405 4.770 -38.988 1.00 94.38 536 ALA A O 1
ATOM 4335 N N . ASN A 1 537 ? 19.341 4.334 -36.990 1.00 92.88 537 ASN A N 1
ATOM 4336 C CA . ASN A 1 537 ? 20.347 5.398 -37.028 1.00 92.88 537 ASN A CA 1
ATOM 4337 C C . ASN A 1 537 ? 21.777 4.885 -37.304 1.00 92.88 537 ASN A C 1
ATOM 4339 O O . ASN A 1 537 ? 22.738 5.620 -37.105 1.00 92.88 537 ASN A O 1
ATOM 4343 N N . ARG A 1 538 ? 21.948 3.658 -37.828 1.00 89.88 538 ARG A N 1
ATOM 4344 C CA . ARG A 1 538 ? 23.270 3.021 -38.065 1.00 89.88 538 ARG A CA 1
ATOM 4345 C C . ARG A 1 538 ? 24.291 3.861 -38.839 1.00 89.88 538 ARG A C 1
ATOM 4347 O O . ARG A 1 538 ? 25.492 3.648 -38.691 1.00 89.88 538 ARG A O 1
ATOM 4354 N N . ASN A 1 539 ? 23.821 4.741 -39.720 1.00 88.19 539 ASN A N 1
ATOM 4355 C CA . ASN A 1 539 ? 24.667 5.590 -40.565 1.00 88.19 539 ASN A CA 1
ATOM 4356 C C . ASN A 1 539 ? 24.684 7.056 -40.096 1.00 88.19 539 ASN A C 1
ATOM 4358 O O . ASN A 1 539 ? 25.129 7.926 -40.841 1.00 88.19 539 ASN A O 1
ATOM 4362 N N . HIS A 1 540 ? 24.151 7.349 -38.909 1.00 89.38 540 HIS A N 1
ATOM 4363 C CA . HIS A 1 540 ? 24.136 8.697 -38.360 1.00 89.38 540 HIS A CA 1
ATOM 4364 C C . HIS A 1 540 ? 25.567 9.128 -37.985 1.00 89.38 540 HIS A C 1
ATOM 4366 O O . HIS A 1 540 ? 26.272 8.346 -37.345 1.00 89.38 540 HIS A O 1
ATOM 4372 N N . PRO A 1 541 ? 26.012 10.345 -38.350 1.00 87.62 541 PRO A N 1
ATOM 4373 C CA . PRO A 1 541 ? 27.386 10.794 -38.103 1.00 87.62 541 PRO A CA 1
ATOM 4374 C C . PRO A 1 541 ? 27.743 10.808 -36.610 1.00 87.62 541 PRO A C 1
ATOM 4376 O O . PRO A 1 541 ? 28.832 10.394 -36.235 1.00 87.62 541 PRO A O 1
ATOM 4379 N N . ASP A 1 542 ? 26.793 11.176 -35.749 1.00 91.50 542 ASP A N 1
ATOM 4380 C CA . ASP A 1 542 ? 27.007 11.241 -34.296 1.00 91.50 542 ASP A CA 1
ATOM 4381 C C . ASP A 1 542 ? 26.682 9.930 -33.559 1.00 91.50 542 ASP A C 1
ATOM 4383 O O . ASP A 1 542 ? 26.484 9.925 -32.344 1.00 91.50 542 ASP A O 1
ATOM 4387 N N . MET A 1 543 ? 26.586 8.797 -34.261 1.00 93.44 543 MET A N 1
ATOM 4388 C CA . MET A 1 543 ? 26.148 7.543 -33.636 1.00 93.44 543 MET A CA 1
ATOM 4389 C C . MET A 1 543 ? 27.091 7.083 -32.514 1.00 93.44 543 MET A C 1
ATOM 4391 O O . MET A 1 543 ? 26.637 6.715 -31.433 1.00 93.44 543 MET A O 1
ATOM 4395 N N . GLN A 1 544 ? 28.405 7.151 -32.736 1.00 93.94 544 GLN A N 1
ATOM 4396 C CA . GLN A 1 544 ? 29.407 6.769 -31.739 1.00 93.94 544 GLN A CA 1
ATOM 4397 C C . GLN A 1 544 ? 29.330 7.600 -30.444 1.00 93.94 544 GLN A C 1
ATOM 4399 O O . GLN A 1 544 ? 29.192 6.988 -29.380 1.00 93.94 544 GLN A O 1
ATOM 4404 N N . PRO A 1 545 ? 29.357 8.951 -30.474 1.00 95.31 545 PRO A N 1
ATOM 4405 C CA . PRO A 1 545 ? 29.234 9.741 -29.248 1.00 95.31 545 PRO A CA 1
ATOM 4406 C C . PRO A 1 545 ? 27.875 9.559 -28.552 1.00 95.31 545 PRO A C 1
ATOM 4408 O O . PRO A 1 545 ? 27.827 9.548 -27.321 1.00 95.31 545 PRO A O 1
ATOM 4411 N N . ILE A 1 546 ? 26.780 9.345 -29.297 1.00 96.88 546 ILE A N 1
ATOM 4412 C CA . ILE A 1 546 ? 25.465 9.036 -28.706 1.00 96.88 546 ILE A CA 1
ATOM 4413 C C . ILE A 1 546 ? 25.519 7.732 -27.900 1.00 96.88 546 ILE A C 1
ATOM 4415 O O . ILE A 1 546 ? 25.075 7.696 -26.751 1.00 96.88 546 ILE A O 1
ATOM 4419 N N . LEU A 1 547 ? 26.069 6.665 -28.485 1.00 96.56 547 LEU A N 1
ATOM 4420 C CA . LEU A 1 547 ? 26.159 5.354 -27.842 1.00 96.56 547 LEU A CA 1
ATOM 4421 C C . LEU A 1 547 ? 27.091 5.355 -26.626 1.00 96.56 547 LEU A C 1
ATOM 4423 O O . LEU A 1 547 ? 26.762 4.758 -25.600 1.00 96.56 547 LEU A O 1
ATOM 4427 N N . GLN A 1 548 ? 28.220 6.062 -26.709 1.00 95.88 548 GLN A N 1
ATOM 4428 C CA . GLN A 1 548 ? 29.139 6.222 -25.580 1.00 95.88 548 GLN A CA 1
ATOM 4429 C C . GLN A 1 548 ? 28.470 6.951 -24.408 1.00 95.88 548 GLN A C 1
ATOM 4431 O O . GLN A 1 548 ? 28.593 6.511 -23.263 1.00 95.88 548 GLN A O 1
ATOM 4436 N N . GLN A 1 549 ? 27.716 8.022 -24.680 1.00 96.88 549 GLN A N 1
ATOM 4437 C CA . GLN A 1 549 ? 27.001 8.749 -23.631 1.00 96.88 549 GLN A CA 1
ATOM 4438 C C . GLN A 1 549 ? 25.865 7.914 -23.018 1.00 96.88 549 GLN A C 1
ATOM 4440 O O . GLN A 1 549 ? 25.712 7.907 -21.796 1.00 96.88 549 GLN A O 1
ATOM 4445 N N . LEU A 1 550 ? 25.115 7.167 -23.838 1.00 96.31 550 LEU A N 1
ATOM 4446 C CA . LEU A 1 550 ? 24.090 6.233 -23.360 1.00 96.31 550 LEU A CA 1
ATOM 4447 C C . LEU A 1 550 ? 24.682 5.196 -22.401 1.00 96.31 550 LEU A C 1
ATOM 4449 O O . LEU A 1 550 ? 24.143 4.991 -21.313 1.00 96.31 550 LEU A O 1
ATOM 4453 N N . LYS A 1 551 ? 25.803 4.576 -22.785 1.00 95.06 551 LYS A N 1
ATOM 4454 C CA . LYS A 1 551 ? 26.505 3.591 -21.954 1.00 95.06 551 LYS A CA 1
ATOM 4455 C C . LYS A 1 551 ? 26.943 4.199 -20.621 1.00 95.06 551 LYS A C 1
ATOM 4457 O O . LYS A 1 551 ? 26.656 3.631 -19.568 1.00 95.06 551 LYS A O 1
ATOM 4462 N N . LYS A 1 552 ? 27.547 5.390 -20.662 1.00 94.25 552 LYS A N 1
ATOM 4463 C CA . LYS A 1 552 ? 28.016 6.117 -19.477 1.00 94.25 552 LYS A CA 1
ATOM 4464 C C . LYS A 1 552 ? 26.883 6.415 -18.484 1.00 94.25 552 LYS A C 1
ATOM 4466 O O . LYS A 1 552 ? 26.988 6.093 -17.298 1.00 94.25 552 LYS A O 1
ATOM 4471 N N . ASP A 1 553 ? 25.777 6.989 -18.958 1.00 93.19 553 ASP A N 1
ATOM 4472 C CA . ASP A 1 553 ? 24.631 7.335 -18.104 1.00 93.19 553 ASP A CA 1
ATOM 4473 C C . ASP A 1 553 ? 23.939 6.080 -17.558 1.00 93.19 553 ASP A C 1
ATOM 4475 O O . ASP A 1 553 ? 23.618 6.010 -16.369 1.00 93.19 553 ASP A O 1
ATOM 4479 N N . MET A 1 554 ? 23.756 5.056 -18.399 1.00 92.06 554 MET A N 1
ATOM 4480 C CA . MET A 1 554 ? 23.151 3.787 -17.993 1.00 92.06 554 MET A CA 1
ATOM 4481 C C . MET A 1 554 ? 24.003 3.045 -16.957 1.00 92.06 554 MET A C 1
ATOM 4483 O O . MET A 1 554 ? 23.445 2.409 -16.066 1.00 92.06 554 MET A O 1
ATOM 4487 N N . ASN A 1 555 ? 25.333 3.130 -17.026 1.00 86.88 555 ASN A N 1
ATOM 4488 C CA . ASN A 1 555 ? 26.232 2.493 -16.059 1.00 86.88 555 ASN A CA 1
ATOM 4489 C C . ASN A 1 555 ? 26.410 3.305 -14.766 1.00 86.88 555 ASN A C 1
ATOM 4491 O O . ASN A 1 555 ? 26.935 2.796 -13.772 1.00 86.88 555 ASN A O 1
ATOM 4495 N N . GLY A 1 556 ? 25.883 4.530 -14.709 1.00 84.81 556 GLY A N 1
ATOM 4496 C CA . GLY A 1 556 ? 26.032 5.427 -13.562 1.00 84.81 556 GLY A CA 1
ATOM 4497 C C . GLY A 1 556 ? 27.390 6.112 -13.474 1.00 84.81 556 GLY A C 1
ATOM 4498 O O . GLY A 1 556 ? 27.790 6.496 -12.379 1.00 84.81 556 GLY A O 1
ATOM 4499 N N . GLU A 1 557 ? 28.098 6.222 -14.594 1.00 88.12 557 GLU A N 1
ATOM 4500 C CA . GLU A 1 557 ? 29.416 6.860 -14.695 1.00 88.12 557 GLU A CA 1
ATOM 4501 C C . GLU A 1 557 ? 29.303 8.387 -14.901 1.00 88.12 557 GLU A C 1
ATOM 4503 O O . GLU A 1 557 ? 30.297 9.117 -14.867 1.00 88.12 557 GLU A O 1
ATOM 4508 N N . SER A 1 558 ? 28.087 8.890 -15.128 1.00 89.88 558 SER A N 1
ATOM 4509 C CA . SER A 1 558 ? 27.771 10.319 -15.195 1.00 89.88 558 SER A CA 1
ATOM 4510 C C . SER A 1 558 ? 27.296 10.872 -13.847 1.00 89.88 558 SER A C 1
ATOM 4512 O O . SER A 1 558 ? 27.237 10.173 -12.835 1.00 89.88 558 SER A O 1
ATOM 4514 N N . SER A 1 559 ? 26.958 12.165 -13.803 1.00 89.69 559 SER A N 1
ATOM 4515 C CA . SER A 1 559 ? 26.394 12.778 -12.596 1.00 89.69 559 SER A CA 1
ATOM 4516 C C . SER A 1 559 ? 25.074 12.100 -12.192 1.00 89.69 559 SER A C 1
ATOM 4518 O O . SER A 1 559 ? 24.394 11.481 -13.013 1.00 89.69 559 SER A O 1
ATOM 4520 N N . LYS A 1 560 ? 24.671 12.241 -10.922 1.00 85.56 560 LYS A N 1
ATOM 4521 C CA . LYS A 1 560 ? 23.408 11.661 -10.428 1.00 85.56 560 LYS A CA 1
ATOM 4522 C C . LYS A 1 560 ? 22.190 12.129 -11.223 1.00 85.56 560 LYS A C 1
ATOM 4524 O O . LYS A 1 560 ? 21.289 11.327 -11.437 1.00 85.56 560 LYS A O 1
ATOM 4529 N N . ASP A 1 561 ? 22.181 13.388 -11.649 1.00 88.50 561 ASP A N 1
ATOM 4530 C CA . ASP A 1 561 ? 21.079 13.964 -12.420 1.00 88.50 561 ASP A CA 1
ATOM 4531 C C . ASP A 1 561 ? 21.065 13.443 -13.856 1.00 88.50 561 ASP A C 1
ATOM 4533 O O . ASP A 1 561 ? 20.001 13.121 -14.376 1.00 88.50 561 ASP A O 1
ATOM 4537 N N . GLU A 1 562 ? 22.238 13.257 -14.465 1.00 90.94 562 GLU A N 1
ATOM 4538 C CA . GLU A 1 562 ? 22.330 12.664 -15.799 1.00 90.94 562 GLU A CA 1
ATOM 4539 C C . GLU A 1 562 ? 21.907 11.192 -15.797 1.00 90.94 562 GLU A C 1
ATOM 4541 O O . GLU A 1 562 ? 21.222 10.745 -16.712 1.00 90.94 562 GLU A O 1
ATOM 4546 N N . CYS A 1 563 ? 22.249 10.430 -14.761 1.00 90.88 563 CYS A N 1
ATOM 4547 C CA . CYS A 1 563 ? 21.890 9.012 -14.695 1.00 90.88 563 CYS A CA 1
ATOM 4548 C C . CYS A 1 563 ? 20.424 8.785 -14.290 1.00 90.88 563 CYS A C 1
ATOM 4550 O O . CYS A 1 563 ? 19.869 7.725 -14.580 1.00 90.88 563 CYS A O 1
ATOM 4552 N N . ALA A 1 564 ? 19.801 9.751 -13.601 1.00 91.19 564 ALA A N 1
ATOM 4553 C CA . ALA A 1 564 ? 18.485 9.600 -12.982 1.00 91.19 564 ALA A CA 1
ATOM 4554 C C . ALA A 1 564 ? 17.387 9.061 -13.921 1.00 91.19 564 ALA A C 1
ATOM 4556 O O . ALA A 1 564 ? 16.715 8.106 -13.520 1.00 91.19 564 ALA A O 1
ATOM 4557 N N . PRO A 1 565 ? 17.243 9.562 -15.166 1.00 93.94 565 PRO A N 1
ATOM 4558 C CA . PRO A 1 565 ? 16.224 9.085 -16.105 1.00 93.94 565 PRO A CA 1
ATOM 4559 C C . PRO A 1 565 ? 16.329 7.597 -16.469 1.00 93.94 565 PRO A C 1
ATOM 4561 O O . PRO A 1 565 ? 15.347 6.983 -16.874 1.00 93.94 565 PRO A O 1
ATOM 4564 N N . LEU A 1 566 ? 17.519 7.005 -16.326 1.00 95.00 566 LEU A N 1
ATOM 4565 C CA . LEU A 1 566 ? 17.811 5.625 -16.723 1.00 95.00 566 LEU A CA 1
ATOM 4566 C C . LEU A 1 566 ? 17.928 4.673 -15.520 1.00 95.00 566 LEU A C 1
ATOM 4568 O O . LEU A 1 566 ? 18.172 3.479 -15.697 1.00 95.00 566 LEU A O 1
ATOM 4572 N N . LEU A 1 567 ? 17.736 5.160 -14.286 1.00 91.75 567 LEU A N 1
ATOM 4573 C CA . LEU A 1 567 ? 17.952 4.368 -13.065 1.00 91.75 567 LEU A CA 1
ATOM 4574 C C . LEU A 1 567 ? 17.091 3.102 -12.993 1.00 91.75 567 LEU A C 1
ATOM 4576 O O . LEU A 1 567 ? 17.555 2.091 -12.458 1.00 91.75 567 LEU A O 1
ATOM 4580 N N . TYR A 1 568 ? 15.875 3.121 -13.549 1.00 93.75 568 TYR A N 1
ATOM 4581 C CA . TYR A 1 568 ? 14.989 1.953 -13.549 1.00 93.75 568 TYR A CA 1
ATOM 4582 C C . TYR A 1 568 ? 15.612 0.754 -14.284 1.00 93.75 568 TYR A C 1
ATOM 4584 O O . TYR A 1 568 ? 15.395 -0.388 -13.879 1.00 93.75 568 TYR A O 1
ATOM 4592 N N . ILE A 1 569 ? 16.470 0.980 -15.290 1.00 91.88 569 ILE A N 1
ATOM 4593 C CA . ILE A 1 569 ? 17.203 -0.085 -15.997 1.00 91.88 569 ILE A CA 1
ATOM 4594 C C . ILE A 1 569 ? 18.076 -0.867 -15.011 1.00 91.88 569 ILE A C 1
ATOM 4596 O O . ILE A 1 569 ? 18.129 -2.095 -15.066 1.00 91.88 569 ILE A O 1
ATOM 4600 N N . ARG A 1 570 ? 18.674 -0.180 -14.034 1.00 87.75 570 ARG A N 1
ATOM 4601 C CA . ARG A 1 570 ? 19.523 -0.765 -12.985 1.00 87.75 570 ARG A CA 1
ATOM 4602 C C . ARG A 1 570 ? 18.764 -1.210 -11.738 1.00 87.75 570 ARG A C 1
ATOM 4604 O O . ARG A 1 570 ? 19.364 -1.786 -10.831 1.00 87.75 570 ARG A O 1
ATOM 4611 N N . GLN A 1 571 ? 17.465 -0.936 -11.651 1.00 88.44 571 GLN A N 1
ATOM 4612 C CA . GLN A 1 571 ? 16.675 -1.285 -10.475 1.00 88.44 571 GLN A CA 1
ATOM 4613 C C . GLN A 1 571 ? 16.558 -2.803 -10.331 1.00 88.44 571 GLN A C 1
ATOM 4615 O O . GLN A 1 571 ? 16.210 -3.514 -11.280 1.00 88.44 571 GLN A O 1
ATOM 4620 N N . LEU A 1 572 ? 16.854 -3.319 -9.144 1.00 81.06 572 LEU A N 1
ATOM 4621 C CA . LEU A 1 572 ? 16.797 -4.749 -8.868 1.00 81.06 572 LEU A CA 1
ATOM 4622 C C . LEU A 1 572 ? 15.361 -5.208 -8.598 1.00 81.06 572 LEU A C 1
ATOM 4624 O O . LEU A 1 572 ? 14.572 -4.501 -7.981 1.00 81.06 572 LEU A O 1
ATOM 4628 N N . ARG A 1 573 ? 15.033 -6.417 -9.071 1.00 78.69 573 ARG A N 1
ATOM 4629 C CA . ARG A 1 573 ? 13.691 -7.029 -8.974 1.00 78.69 573 ARG A CA 1
ATOM 4630 C C . ARG A 1 573 ? 13.611 -8.188 -7.976 1.00 78.69 573 ARG A C 1
ATOM 4632 O O . ARG A 1 573 ? 12.593 -8.864 -7.908 1.00 78.69 573 ARG A O 1
ATOM 4639 N N . SER A 1 574 ? 14.693 -8.471 -7.248 1.00 72.25 574 SER A N 1
ATOM 4640 C CA . SER A 1 574 ? 14.730 -9.615 -6.331 1.00 72.25 574 SER A CA 1
ATOM 4641 C C . SER A 1 574 ? 13.757 -9.426 -5.167 1.00 72.25 574 SER A C 1
ATOM 4643 O O . SER A 1 574 ? 13.682 -8.331 -4.610 1.00 72.25 574 SER A O 1
ATOM 4645 N N . ARG A 1 575 ? 13.064 -10.503 -4.774 1.00 71.88 575 ARG A N 1
ATOM 4646 C CA . ARG A 1 575 ? 12.270 -10.581 -3.534 1.00 71.88 575 ARG A CA 1
ATOM 4647 C C . ARG A 1 575 ? 13.076 -11.061 -2.325 1.00 71.88 575 ARG A C 1
ATOM 4649 O O . ARG A 1 575 ? 12.600 -11.006 -1.199 1.00 71.88 575 ARG A O 1
ATOM 4656 N N . LEU A 1 576 ? 14.284 -11.573 -2.551 1.00 66.69 576 LEU A N 1
ATOM 4657 C CA . LEU A 1 576 ? 15.104 -12.139 -1.488 1.00 66.69 576 LEU A CA 1
ATOM 4658 C C . LEU A 1 576 ? 15.818 -11.020 -0.741 1.00 66.69 576 LEU A C 1
ATOM 4660 O O . LEU A 1 576 ? 16.707 -10.373 -1.294 1.00 66.69 576 LEU A O 1
ATOM 4664 N N . TRP A 1 577 ? 15.456 -10.835 0.526 1.00 66.50 577 TRP A N 1
ATOM 4665 C CA . TRP A 1 577 ? 15.981 -9.790 1.407 1.00 66.50 577 TRP A CA 1
ATOM 4666 C C . TRP A 1 577 ? 17.510 -9.733 1.439 1.00 66.50 577 TRP A C 1
ATOM 4668 O O . TRP A 1 577 ? 18.086 -8.652 1.344 1.00 66.50 577 TRP A O 1
ATOM 4678 N N . ILE A 1 578 ? 18.181 -10.888 1.448 1.00 58.50 578 ILE A N 1
ATOM 4679 C CA . ILE A 1 578 ? 19.647 -10.952 1.400 1.00 58.50 578 ILE A CA 1
ATOM 4680 C C . ILE A 1 578 ? 20.227 -10.375 0.098 1.00 58.50 578 ILE A C 1
ATOM 4682 O O . ILE A 1 578 ? 21.233 -9.677 0.121 1.00 58.50 578 ILE A O 1
ATOM 4686 N N . ILE A 1 579 ? 19.570 -10.581 -1.048 1.00 62.34 579 ILE A N 1
ATOM 4687 C CA . ILE A 1 579 ? 20.016 -10.005 -2.328 1.00 62.34 579 ILE A CA 1
ATOM 4688 C C . ILE A 1 579 ? 19.813 -8.488 -2.323 1.00 62.34 579 ILE A C 1
ATOM 4690 O O . ILE A 1 579 ? 20.669 -7.748 -2.814 1.00 62.34 579 ILE A O 1
ATOM 4694 N N . ARG A 1 580 ? 18.686 -8.031 -1.765 1.00 70.25 580 ARG A N 1
ATOM 4695 C CA . ARG A 1 580 ? 18.347 -6.607 -1.651 1.00 70.25 580 ARG A CA 1
ATOM 4696 C C . ARG A 1 580 ? 19.344 -5.851 -0.771 1.00 70.25 580 ARG A C 1
ATOM 4698 O O . ARG A 1 580 ? 19.708 -4.728 -1.113 1.00 70.25 580 ARG A O 1
ATOM 4705 N N . LEU A 1 581 ? 19.808 -6.487 0.304 1.00 61.47 581 LEU A N 1
ATOM 4706 C CA . LEU A 1 581 ? 20.839 -5.958 1.193 1.00 61.47 581 LEU A CA 1
ATOM 4707 C C . LEU A 1 581 ? 22.155 -5.728 0.443 1.00 61.47 581 LEU A C 1
ATOM 4709 O O . LEU A 1 581 ? 22.665 -4.615 0.387 1.00 61.47 581 LEU A O 1
ATOM 4713 N N . ILE A 1 582 ? 22.660 -6.785 -0.191 1.00 59.00 582 ILE A N 1
ATOM 4714 C CA . ILE A 1 582 ? 24.023 -6.825 -0.729 1.00 59.00 582 ILE A CA 1
ATOM 4715 C C . ILE A 1 582 ? 24.161 -5.960 -1.978 1.00 59.00 582 ILE A C 1
ATOM 4717 O O . ILE A 1 582 ? 25.152 -5.257 -2.156 1.00 59.00 582 ILE A O 1
ATOM 4721 N N . ARG A 1 583 ? 23.163 -6.003 -2.865 1.00 61.69 583 ARG A N 1
ATOM 4722 C CA . ARG A 1 583 ? 23.221 -5.279 -4.142 1.00 61.69 583 ARG A CA 1
ATOM 4723 C C . ARG A 1 583 ? 22.536 -3.913 -4.084 1.00 61.69 583 ARG A C 1
ATOM 4725 O O . ARG A 1 583 ? 22.611 -3.151 -5.047 1.00 61.69 583 ARG A O 1
ATOM 4732 N N . GLY A 1 584 ? 21.865 -3.597 -2.977 1.00 68.81 584 GLY A N 1
ATOM 4733 C CA . GLY A 1 584 ? 21.060 -2.392 -2.842 1.00 68.81 584 GLY A CA 1
ATOM 4734 C C . GLY A 1 584 ? 19.903 -2.338 -3.845 1.00 68.81 584 GLY A C 1
ATOM 4735 O O . GLY A 1 584 ? 19.505 -3.330 -4.440 1.00 68.81 584 GLY A O 1
ATOM 4736 N N . LEU A 1 585 ? 19.338 -1.143 -4.031 1.00 79.19 585 LEU A N 1
ATOM 4737 C CA . LEU A 1 585 ? 18.175 -0.934 -4.913 1.00 79.19 585 LEU A CA 1
ATOM 4738 C C . LEU A 1 585 ? 18.573 -0.869 -6.394 1.00 79.19 585 LEU A C 1
ATOM 4740 O O . LEU A 1 585 ? 17.826 -1.313 -7.261 1.00 79.19 585 LEU A O 1
ATOM 4744 N N . TYR A 1 586 ? 19.743 -0.293 -6.666 1.00 81.94 586 TYR A N 1
ATOM 4745 C CA . TYR A 1 586 ? 20.290 -0.110 -8.003 1.00 81.94 586 TYR A CA 1
ATOM 4746 C C . TYR A 1 586 ? 21.611 -0.868 -8.072 1.00 81.94 586 TYR A C 1
ATOM 4748 O O . TYR A 1 586 ? 22.503 -0.594 -7.270 1.00 81.94 586 TYR A O 1
ATOM 4756 N N . GLY A 1 587 ? 21.734 -1.795 -9.016 1.00 72.31 587 GLY A N 1
ATOM 4757 C CA . GLY A 1 587 ? 22.931 -2.615 -9.196 1.00 72.31 587 GLY A CA 1
ATOM 4758 C C . GLY A 1 587 ? 23.081 -3.069 -10.644 1.00 72.31 587 GLY A C 1
ATOM 4759 O O . GLY A 1 587 ? 22.336 -2.620 -11.514 1.00 72.31 587 GLY A O 1
ATOM 4760 N N . SER A 1 588 ? 24.041 -3.957 -10.911 1.00 69.75 588 SER A N 1
ATOM 4761 C CA . SER A 1 588 ? 24.155 -4.590 -12.230 1.00 69.75 588 SER A CA 1
ATOM 4762 C C . SER A 1 588 ? 22.903 -5.416 -12.513 1.00 69.75 588 SER A C 1
ATOM 4764 O O . SER A 1 588 ? 22.395 -6.073 -11.604 1.00 69.75 588 SER A O 1
ATOM 4766 N N . THR A 1 589 ? 22.370 -5.396 -13.730 1.00 78.31 589 THR A N 1
ATOM 4767 C CA . THR A 1 589 ? 21.186 -6.200 -14.088 1.00 78.31 589 THR A CA 1
ATOM 4768 C C . THR A 1 589 ? 21.364 -6.833 -15.458 1.00 78.31 589 THR A C 1
ATOM 4770 O O . THR A 1 589 ? 22.087 -6.284 -16.282 1.00 78.31 589 THR A O 1
ATOM 4773 N N . SER A 1 590 ? 20.668 -7.941 -15.726 1.00 78.38 590 SER A N 1
ATOM 4774 C CA . SER A 1 590 ? 20.699 -8.584 -17.046 1.00 78.38 590 SER A CA 1
ATOM 4775 C C . SER A 1 590 ? 20.305 -7.619 -18.169 1.00 78.38 590 SER A C 1
ATOM 4777 O O . SER A 1 590 ? 20.964 -7.578 -19.195 1.00 78.38 590 SER A O 1
ATOM 4779 N N . THR A 1 591 ? 19.304 -6.765 -17.932 1.00 85.00 591 THR A N 1
ATOM 4780 C CA . THR A 1 591 ? 18.879 -5.716 -18.872 1.00 85.00 591 THR A CA 1
ATOM 4781 C C . THR A 1 591 ? 20.010 -4.746 -19.199 1.00 85.00 591 THR A C 1
ATOM 4783 O O . THR A 1 591 ? 20.219 -4.405 -20.356 1.00 85.00 591 THR A O 1
ATOM 4786 N N . GLN A 1 592 ? 20.751 -4.298 -18.185 1.00 88.00 592 GLN A N 1
ATOM 4787 C CA . GLN A 1 592 ? 21.901 -3.424 -18.396 1.00 88.00 592 GLN A CA 1
ATOM 4788 C C . GLN A 1 592 ? 22.991 -4.136 -19.209 1.00 88.00 592 GLN A C 1
ATOM 4790 O O . GLN A 1 592 ? 23.560 -3.530 -20.112 1.00 88.00 592 GLN A O 1
ATOM 4795 N N . SER A 1 593 ? 23.274 -5.407 -18.905 1.00 82.38 593 SER A N 1
ATOM 4796 C CA . SER A 1 593 ? 24.252 -6.209 -19.648 1.00 82.38 593 SER A CA 1
ATOM 4797 C C . SER A 1 593 ? 23.858 -6.380 -21.116 1.00 82.38 593 SER A C 1
ATOM 4799 O O . SER A 1 593 ? 24.690 -6.172 -21.988 1.00 82.38 593 SER A O 1
ATOM 4801 N N . GLU A 1 594 ? 22.588 -6.674 -21.392 1.00 90.50 594 GLU A N 1
ATOM 4802 C CA . GLU A 1 594 ? 22.063 -6.835 -22.753 1.00 90.50 594 GLU A CA 1
ATOM 4803 C C . GLU A 1 594 ? 22.126 -5.525 -23.552 1.00 90.50 594 GLU A C 1
ATOM 4805 O O . GLU A 1 594 ? 22.539 -5.513 -24.710 1.00 90.50 594 GLU A O 1
ATOM 4810 N N . ILE A 1 595 ? 21.797 -4.389 -22.928 1.00 92.75 595 ILE A N 1
ATOM 4811 C CA . ILE A 1 595 ? 21.959 -3.080 -23.576 1.00 92.75 595 ILE A CA 1
ATOM 4812 C C . ILE A 1 595 ? 23.441 -2.783 -23.834 1.00 92.75 595 ILE A C 1
ATOM 4814 O O . ILE A 1 595 ? 23.775 -2.299 -24.914 1.00 92.75 595 ILE A O 1
ATOM 4818 N N . ASN A 1 596 ? 24.330 -3.075 -22.880 1.00 92.88 596 ASN A N 1
ATOM 4819 C CA . ASN A 1 596 ? 25.772 -2.908 -23.072 1.00 92.88 596 ASN A CA 1
ATOM 4820 C C . ASN A 1 596 ? 26.276 -3.743 -24.255 1.00 92.88 596 ASN A C 1
ATOM 4822 O O . ASN A 1 596 ? 27.000 -3.212 -25.087 1.00 92.88 596 ASN A O 1
ATOM 4826 N N . GLU A 1 597 ? 25.834 -4.994 -24.381 1.00 93.94 597 GLU A N 1
ATOM 4827 C CA . GLU A 1 597 ? 26.180 -5.860 -25.510 1.00 93.94 597 GLU A CA 1
ATOM 4828 C C . GLU A 1 597 ? 25.684 -5.287 -26.849 1.00 93.94 597 GLU A C 1
ATOM 4830 O O . GLU A 1 597 ? 26.440 -5.232 -27.820 1.00 93.94 597 GLU A O 1
ATOM 4835 N N . LEU A 1 598 ? 24.440 -4.793 -26.913 1.00 95.19 598 LEU A N 1
ATOM 4836 C CA . LEU A 1 598 ? 23.910 -4.128 -28.112 1.00 95.19 598 LEU A CA 1
ATOM 4837 C C . LEU A 1 598 ? 24.737 -2.897 -28.507 1.00 95.19 598 LEU A C 1
ATOM 4839 O O . LEU A 1 598 ? 24.990 -2.675 -29.694 1.00 95.19 598 LEU A O 1
ATOM 4843 N N . VAL A 1 599 ? 25.139 -2.096 -27.519 1.00 95.56 599 VAL A N 1
ATOM 4844 C CA . VAL A 1 599 ? 25.956 -0.896 -27.719 1.00 95.56 599 VAL A CA 1
ATOM 4845 C C . VAL A 1 599 ? 27.365 -1.266 -28.183 1.00 95.56 599 VAL A C 1
ATOM 4847 O O . VAL A 1 599 ? 27.845 -0.697 -29.163 1.00 95.56 599 VAL A O 1
ATOM 4850 N N . ASP A 1 600 ? 28.007 -2.226 -27.523 1.00 95.19 600 ASP A N 1
ATOM 4851 C CA . ASP A 1 600 ? 29.388 -2.628 -27.800 1.00 95.19 600 ASP A CA 1
ATOM 4852 C C . ASP A 1 600 ? 29.523 -3.248 -29.191 1.00 95.19 600 ASP A C 1
ATOM 4854 O O . ASP A 1 600 ? 30.380 -2.823 -29.968 1.00 95.19 600 ASP A O 1
ATOM 4858 N N . ASN A 1 601 ? 28.593 -4.130 -29.568 1.00 94.31 601 ASN A N 1
ATOM 4859 C CA . ASN A 1 601 ? 28.534 -4.706 -30.913 1.00 94.31 601 ASN A CA 1
ATOM 4860 C C . ASN A 1 601 ? 28.432 -3.627 -32.007 1.00 94.31 601 ASN A C 1
ATOM 4862 O O . ASN A 1 601 ? 29.054 -3.730 -33.069 1.00 94.31 601 ASN A O 1
ATOM 4866 N N . GLU A 1 602 ? 27.646 -2.573 -31.775 1.00 95.00 602 GLU A N 1
ATOM 4867 C CA . GLU A 1 602 ? 27.498 -1.492 -32.750 1.00 95.00 602 GLU A CA 1
ATOM 4868 C C . GLU A 1 602 ? 28.720 -0.557 -32.776 1.00 95.00 602 GLU A C 1
ATOM 4870 O O . GLU A 1 602 ? 29.133 -0.128 -33.857 1.00 95.00 602 GLU A O 1
ATOM 4875 N N . LEU A 1 603 ? 29.341 -0.278 -31.626 1.00 93.44 603 LEU A N 1
ATOM 4876 C CA . LEU A 1 603 ? 30.586 0.495 -31.548 1.00 93.44 603 LEU A CA 1
ATOM 4877 C C . LEU A 1 603 ? 31.742 -0.219 -32.267 1.00 93.44 603 LEU A C 1
ATOM 4879 O O . LEU A 1 603 ? 32.454 0.410 -33.052 1.00 93.44 603 LEU A O 1
ATOM 4883 N N . GLU A 1 604 ? 31.893 -1.533 -32.087 1.00 92.50 604 GLU A N 1
ATOM 4884 C CA . GLU A 1 604 ? 32.876 -2.344 -32.823 1.00 92.50 604 GLU A CA 1
ATOM 4885 C C . GLU A 1 604 ? 32.647 -2.290 -34.342 1.00 92.50 604 GLU A C 1
ATOM 4887 O O . GLU A 1 604 ? 33.589 -2.154 -35.136 1.00 92.50 604 GLU A O 1
ATOM 4892 N N . ARG A 1 605 ? 31.382 -2.318 -34.776 1.00 92.00 605 ARG A N 1
ATOM 4893 C CA . ARG A 1 605 ? 31.003 -2.174 -36.190 1.00 92.00 605 ARG A CA 1
ATOM 4894 C C . ARG A 1 605 ? 31.348 -0.794 -36.763 1.00 92.00 605 ARG A C 1
ATOM 4896 O O . ARG A 1 605 ? 31.629 -0.683 -37.959 1.00 92.00 605 ARG A O 1
ATOM 4903 N N . ILE A 1 606 ? 31.254 0.270 -35.968 1.00 89.06 606 ILE A N 1
ATOM 4904 C CA . ILE A 1 606 ? 31.631 1.627 -36.396 1.00 89.06 606 ILE A CA 1
ATOM 4905 C C . ILE A 1 606 ? 33.157 1.711 -36.531 1.00 89.06 606 ILE A C 1
ATOM 4907 O O . ILE A 1 606 ? 33.653 2.028 -37.614 1.00 89.06 606 ILE A O 1
ATOM 4911 N N . ASN A 1 607 ? 33.890 1.283 -35.500 1.00 85.31 607 ASN A N 1
ATOM 4912 C CA . ASN A 1 607 ? 35.357 1.308 -35.471 1.00 85.31 607 ASN A CA 1
ATOM 4913 C C . ASN A 1 607 ? 35.991 0.466 -36.600 1.00 85.31 607 ASN A C 1
ATOM 4915 O O . ASN A 1 607 ? 36.996 0.857 -37.193 1.00 85.31 607 ASN A O 1
ATOM 4919 N N . SER A 1 608 ? 35.389 -0.676 -36.951 1.00 79.62 608 SER A N 1
ATOM 4920 C CA . SER A 1 608 ? 35.850 -1.533 -38.059 1.00 79.62 608 SER A CA 1
ATOM 4921 C C . SER A 1 608 ? 35.579 -0.963 -39.460 1.00 79.62 608 SER A C 1
ATOM 4923 O O . SER A 1 608 ? 36.252 -1.343 -40.422 1.00 79.62 608 SER A O 1
ATOM 4925 N N . LYS A 1 609 ? 34.617 -0.043 -39.619 1.00 66.00 609 LYS A N 1
ATOM 4926 C CA . LYS A 1 609 ? 34.427 0.696 -40.881 1.00 66.00 609 LYS A CA 1
ATOM 4927 C C . LYS A 1 609 ? 35.437 1.829 -41.024 1.00 66.00 609 LYS A C 1
ATOM 4929 O O . LYS A 1 609 ? 35.956 2.026 -42.121 1.00 66.00 609 LYS A O 1
ATOM 4934 N N . GLU A 1 610 ? 35.743 2.527 -39.934 1.00 59.97 610 GLU A N 1
ATOM 4935 C CA . GLU A 1 610 ? 36.760 3.581 -39.935 1.00 59.97 610 GLU A CA 1
ATOM 4936 C C . GLU A 1 610 ? 38.155 3.011 -40.226 1.00 59.97 610 GLU A C 1
ATOM 4938 O O . GLU A 1 610 ? 38.852 3.535 -41.099 1.00 59.97 610 GLU A O 1
ATOM 4943 N N . SER A 1 611 ? 38.520 1.870 -39.626 1.00 52.75 611 SER A N 1
ATOM 4944 C CA . SER A 1 611 ? 39.819 1.219 -39.872 1.00 52.75 611 SER A CA 1
ATOM 4945 C C . SER A 1 611 ? 40.011 0.754 -41.324 1.00 52.75 611 SER A C 1
ATOM 4947 O O . SER A 1 611 ? 41.119 0.829 -41.853 1.00 52.75 611 SER A O 1
ATOM 4949 N N . ASN A 1 612 ? 38.935 0.354 -42.011 1.00 46.31 612 ASN A N 1
ATOM 4950 C CA . ASN A 1 612 ? 38.977 -0.008 -43.431 1.00 46.31 612 ASN A CA 1
ATOM 4951 C C . ASN A 1 612 ? 39.038 1.213 -44.372 1.00 46.31 612 ASN A C 1
ATOM 4953 O O . ASN A 1 612 ? 39.487 1.083 -45.511 1.00 46.31 612 ASN A O 1
ATOM 4957 N N . SER A 1 613 ? 38.624 2.397 -43.909 1.00 46.19 613 SER A N 1
ATOM 4958 C CA . SER A 1 613 ? 38.601 3.634 -44.709 1.00 46.19 613 SER A CA 1
ATOM 4959 C C . SER A 1 613 ? 39.910 4.439 -44.684 1.00 46.19 613 SER A C 1
ATOM 4961 O O . SER A 1 613 ? 40.100 5.315 -45.523 1.00 46.19 613 SER A O 1
ATOM 4963 N N . PHE A 1 614 ? 40.837 4.109 -43.777 1.00 41.69 614 PHE A N 1
ATOM 4964 C CA . PHE A 1 614 ? 42.107 4.824 -43.576 1.00 41.69 614 PHE A CA 1
ATOM 4965 C C . PHE A 1 614 ? 43.357 4.085 -44.095 1.00 41.69 614 PHE A C 1
ATOM 4967 O O . PHE A 1 614 ? 44.483 4.484 -43.803 1.00 41.69 614 PHE A O 1
ATOM 4974 N N . SER A 1 615 ? 43.205 3.049 -44.928 1.00 37.00 615 SER A N 1
ATOM 4975 C CA . SER A 1 615 ? 44.334 2.290 -45.505 1.00 37.00 615 SER A CA 1
ATOM 4976 C C . SER A 1 615 ? 45.071 3.000 -46.661 1.00 37.00 615 SER A C 1
ATOM 4978 O O . SER A 1 615 ? 45.550 2.368 -47.600 1.00 37.00 615 SER A O 1
ATOM 4980 N N . SER A 1 616 ? 45.226 4.322 -46.579 1.00 42.06 616 SER A N 1
ATOM 4981 C CA . SER A 1 616 ? 46.134 5.086 -47.438 1.00 42.06 616 SER A CA 1
ATOM 4982 C C . SER A 1 616 ? 46.486 6.425 -46.790 1.00 42.06 616 SER A C 1
ATOM 4984 O O . SER A 1 616 ? 45.753 7.389 -46.960 1.00 42.06 616 SER A O 1
ATOM 4986 N N . PHE A 1 617 ? 47.562 6.445 -45.999 1.00 39.09 617 PHE A N 1
ATOM 4987 C CA . PHE A 1 617 ? 48.649 7.442 -45.939 1.00 39.09 617 PHE A CA 1
ATOM 4988 C C . PHE A 1 617 ? 49.431 7.234 -44.630 1.00 39.09 617 PHE A C 1
ATOM 4990 O O . PHE A 1 617 ? 48.877 7.235 -43.537 1.00 39.09 617 PHE A O 1
ATOM 4997 N N . HIS A 1 618 ? 50.733 6.986 -44.762 1.00 38.88 618 HIS A N 1
ATOM 4998 C CA . HIS A 1 618 ? 51.635 6.643 -43.666 1.00 38.88 618 HIS A CA 1
ATOM 4999 C C . HIS A 1 618 ? 52.088 7.857 -42.831 1.00 38.88 618 HIS A C 1
ATOM 5001 O O . HIS A 1 618 ? 52.335 8.934 -43.366 1.00 38.88 618 HIS A O 1
ATOM 5007 N N . THR A 1 619 ? 52.331 7.561 -41.545 1.00 44.78 619 THR A N 1
ATOM 5008 C CA . THR A 1 619 ? 53.358 8.102 -40.625 1.00 44.78 619 THR A CA 1
ATOM 5009 C C . THR A 1 619 ? 53.295 9.574 -40.213 1.00 44.78 619 THR A C 1
ATOM 5011 O O . THR A 1 619 ? 53.779 10.440 -40.934 1.00 44.78 619 THR A O 1
ATOM 5014 N N . ALA A 1 620 ? 52.842 9.814 -38.975 1.00 44.47 620 ALA A N 1
ATOM 5015 C CA . ALA A 1 620 ? 53.596 10.487 -37.903 1.00 44.47 620 ALA A CA 1
ATOM 5016 C C . ALA A 1 620 ? 52.666 10.756 -36.701 1.00 44.47 620 ALA A C 1
ATOM 5018 O O . ALA A 1 620 ? 51.984 11.773 -36.706 1.00 44.47 620 ALA A O 1
ATOM 5019 N N . ASN A 1 621 ? 52.614 9.850 -35.708 1.00 47.16 621 ASN A N 1
ATOM 5020 C CA . ASN A 1 621 ? 52.364 10.177 -34.283 1.00 47.16 621 ASN A CA 1
ATOM 5021 C C . ASN A 1 621 ? 52.372 8.958 -33.329 1.00 47.16 621 ASN A C 1
ATOM 5023 O O . ASN A 1 621 ? 51.681 8.945 -32.313 1.00 47.16 621 ASN A O 1
ATOM 5027 N N . ASP A 1 622 ? 53.217 7.953 -33.581 1.00 49.03 622 ASP A N 1
ATOM 5028 C CA . ASP A 1 622 ? 53.278 6.752 -32.728 1.00 49.03 622 ASP A CA 1
ATOM 5029 C C . ASP A 1 622 ? 53.767 7.024 -31.291 1.00 49.03 622 ASP A C 1
ATOM 5031 O O . ASP A 1 622 ? 53.555 6.202 -30.407 1.00 49.03 622 ASP A O 1
ATOM 5035 N N . ALA A 1 623 ? 54.401 8.169 -31.014 1.00 46.06 623 ALA A N 1
ATOM 5036 C CA . ALA A 1 623 ? 54.834 8.518 -29.658 1.00 46.06 623 ALA A CA 1
ATOM 5037 C C . ALA A 1 623 ? 53.694 9.115 -28.810 1.00 46.06 623 ALA A C 1
ATOM 5039 O O . ALA A 1 623 ? 53.504 8.701 -27.670 1.00 46.06 623 ALA A O 1
ATOM 5040 N N . ASP A 1 624 ? 52.904 10.026 -29.382 1.00 49.88 624 ASP A N 1
ATOM 5041 C CA . ASP A 1 624 ? 51.846 10.759 -28.670 1.00 49.88 624 ASP A CA 1
ATOM 5042 C C . ASP A 1 624 ? 50.572 9.901 -28.526 1.00 49.88 624 ASP A C 1
ATOM 5044 O O . ASP A 1 624 ? 49.898 9.921 -27.498 1.00 49.88 624 ASP A O 1
ATOM 5048 N N . GLU A 1 625 ? 50.279 9.045 -29.514 1.00 48.34 625 GLU A N 1
ATOM 5049 C CA . GLU A 1 625 ? 49.158 8.097 -29.455 1.00 48.34 625 GLU A CA 1
ATOM 5050 C C . GLU A 1 625 ? 49.429 6.935 -28.488 1.00 48.34 625 GLU A C 1
ATOM 5052 O O . GLU A 1 625 ? 48.528 6.496 -27.772 1.00 48.34 625 GLU A O 1
ATOM 5057 N N . ASN A 1 626 ? 50.679 6.469 -28.406 1.00 49.72 626 ASN A N 1
ATOM 5058 C CA . ASN A 1 626 ? 51.073 5.433 -27.456 1.00 49.72 626 ASN A CA 1
ATOM 5059 C C . ASN A 1 626 ? 51.111 5.989 -26.023 1.00 49.72 626 ASN A C 1
ATOM 5061 O O . ASN A 1 626 ? 50.660 5.323 -25.097 1.00 49.72 626 ASN A O 1
ATOM 5065 N N . GLU A 1 627 ? 51.537 7.240 -25.824 1.00 53.81 627 GLU A N 1
ATOM 5066 C CA . GLU A 1 627 ? 51.485 7.898 -24.512 1.00 53.81 627 GLU A CA 1
ATOM 5067 C C . GLU A 1 627 ? 50.038 8.176 -24.053 1.00 53.81 627 GLU A C 1
ATOM 5069 O O . GLU A 1 627 ? 49.719 8.013 -22.869 1.00 53.81 627 GLU A O 1
ATOM 5074 N N . ARG A 1 628 ? 49.129 8.501 -24.985 1.00 55.03 628 ARG A N 1
ATOM 5075 C CA . ARG A 1 628 ? 47.686 8.642 -24.722 1.00 55.03 628 ARG A CA 1
ATOM 5076 C C . ARG A 1 628 ? 47.023 7.300 -24.411 1.00 55.03 628 ARG A C 1
ATOM 5078 O O . ARG A 1 628 ? 46.341 7.212 -23.397 1.00 55.03 628 ARG A O 1
ATOM 5085 N N . LYS A 1 629 ? 47.318 6.241 -25.177 1.00 54.16 629 LYS A N 1
ATOM 5086 C CA . LYS A 1 629 ? 46.867 4.859 -24.909 1.00 54.16 629 LYS A CA 1
ATOM 5087 C C . LYS A 1 629 ? 47.404 4.320 -23.585 1.00 54.16 629 LYS A C 1
ATOM 5089 O O . LYS A 1 629 ? 46.673 3.650 -22.865 1.00 54.16 629 LYS A O 1
ATOM 5094 N N . ILE A 1 630 ? 48.645 4.644 -23.216 1.00 63.56 630 ILE A N 1
ATOM 5095 C CA . ILE A 1 630 ? 49.225 4.284 -21.913 1.00 63.56 630 ILE A CA 1
ATOM 5096 C C . ILE A 1 630 ? 48.529 5.051 -20.781 1.00 63.56 630 ILE A C 1
ATOM 5098 O O . ILE A 1 630 ? 48.227 4.453 -19.749 1.00 63.56 630 ILE A O 1
ATOM 5102 N N . LYS A 1 631 ? 48.233 6.347 -20.958 1.00 60.28 631 LYS A N 1
ATOM 5103 C CA . LYS A 1 631 ? 47.460 7.134 -19.980 1.00 60.28 631 LYS A CA 1
ATOM 5104 C C . LYS A 1 631 ? 46.021 6.642 -19.850 1.00 60.28 631 LYS A C 1
ATOM 5106 O O . LYS A 1 631 ? 45.560 6.481 -18.729 1.00 60.28 631 LYS A O 1
ATOM 5111 N N . GLU A 1 632 ? 45.337 6.357 -20.950 1.00 52.66 632 GLU A N 1
ATOM 5112 C CA . GLU A 1 632 ? 43.968 5.830 -20.967 1.00 52.66 632 GLU A CA 1
ATOM 5113 C C . GLU A 1 632 ? 43.901 4.416 -20.387 1.00 52.66 632 GLU A C 1
ATOM 5115 O O . GLU A 1 632 ? 43.036 4.148 -19.564 1.00 52.66 632 GLU A O 1
ATOM 5120 N N . ALA A 1 633 ? 44.856 3.537 -20.706 1.00 52.03 633 ALA A N 1
ATOM 5121 C CA . ALA A 1 633 ? 44.957 2.211 -20.097 1.00 52.03 633 ALA A CA 1
ATOM 5122 C C . ALA A 1 633 ? 45.287 2.290 -18.602 1.00 52.03 633 ALA A C 1
ATOM 5124 O O . ALA A 1 633 ? 44.790 1.483 -17.819 1.00 52.03 633 ALA A O 1
ATOM 5125 N N . LYS A 1 634 ? 46.100 3.266 -18.181 1.00 59.69 634 LYS A N 1
ATOM 5126 C CA . LYS A 1 634 ? 46.398 3.503 -16.766 1.00 59.69 634 LYS A CA 1
ATOM 5127 C C . LYS A 1 634 ? 45.172 4.024 -16.018 1.00 59.69 634 LYS A C 1
ATOM 5129 O O . LYS A 1 634 ? 44.858 3.480 -14.969 1.00 59.69 634 LYS A O 1
ATOM 5134 N N . VAL A 1 635 ? 44.454 4.994 -16.583 1.00 56.56 635 VAL A N 1
ATOM 5135 C CA . VAL A 1 635 ? 43.207 5.539 -16.023 1.00 56.56 635 VAL A CA 1
ATOM 5136 C C . VAL A 1 635 ? 42.110 4.475 -16.002 1.00 56.56 635 VAL A C 1
ATOM 5138 O O . VAL A 1 635 ? 41.452 4.325 -14.986 1.00 56.56 635 VAL A O 1
ATOM 5141 N N . ALA A 1 636 ? 41.956 3.671 -17.056 1.00 44.94 636 ALA A N 1
ATOM 5142 C CA . ALA A 1 636 ? 41.011 2.554 -17.097 1.00 44.94 636 ALA A CA 1
ATOM 5143 C C . ALA A 1 636 ? 41.369 1.458 -16.086 1.00 44.94 636 ALA A C 1
ATOM 5145 O O . ALA A 1 636 ? 40.481 0.878 -15.473 1.00 44.94 636 ALA A O 1
ATOM 5146 N N . LYS A 1 637 ? 42.662 1.195 -15.866 1.00 50.41 637 LYS A N 1
ATOM 5147 C CA . LYS A 1 637 ? 43.131 0.253 -14.843 1.00 50.41 637 LYS A CA 1
ATOM 5148 C C . LYS A 1 637 ? 42.941 0.801 -13.427 1.00 50.41 637 LYS A C 1
ATOM 5150 O O . LYS A 1 637 ? 42.617 0.029 -12.536 1.00 50.41 637 LYS A O 1
ATOM 5155 N N . GLU A 1 638 ? 43.115 2.106 -13.225 1.00 51.69 638 GLU A N 1
ATOM 5156 C CA . GLU A 1 638 ? 42.835 2.794 -11.958 1.00 51.69 638 GLU A CA 1
ATOM 5157 C C . GLU A 1 638 ? 41.325 2.847 -11.670 1.00 51.69 638 GLU A C 1
ATOM 5159 O O . GLU A 1 638 ? 40.930 2.520 -10.560 1.00 51.69 638 GLU A O 1
ATOM 5164 N N . LEU A 1 639 ? 40.478 3.128 -12.667 1.00 46.81 639 LEU A N 1
ATOM 5165 C CA . LEU A 1 639 ? 39.011 3.074 -12.563 1.00 46.81 639 LEU A CA 1
ATOM 5166 C C . LEU A 1 639 ? 38.492 1.651 -12.359 1.00 46.81 639 LEU A C 1
ATOM 5168 O O . LEU A 1 639 ? 37.611 1.448 -11.535 1.00 46.81 639 LEU A O 1
ATOM 5172 N N . ALA A 1 640 ? 39.047 0.658 -13.057 1.00 42.19 640 ALA A N 1
ATOM 5173 C CA . ALA A 1 640 ? 38.707 -0.745 -12.838 1.00 42.19 640 ALA A CA 1
ATOM 5174 C C . ALA A 1 640 ? 39.140 -1.204 -11.441 1.00 42.19 640 ALA A C 1
ATOM 5176 O O . ALA A 1 640 ? 38.399 -1.927 -10.786 1.00 42.19 640 ALA A O 1
ATOM 5177 N N . ALA A 1 641 ? 40.299 -0.745 -10.957 1.00 43.97 641 ALA A N 1
ATOM 5178 C CA . ALA A 1 641 ? 40.749 -0.998 -9.593 1.00 43.97 641 ALA A CA 1
ATOM 5179 C C . ALA A 1 641 ? 39.887 -0.268 -8.551 1.00 43.97 641 ALA A C 1
ATOM 5181 O O . ALA A 1 641 ? 39.643 -0.824 -7.488 1.00 43.97 641 ALA A O 1
ATOM 5182 N N . GLU A 1 642 ? 39.398 0.941 -8.839 1.00 43.34 642 GLU A N 1
ATOM 5183 C CA . GLU A 1 642 ? 38.498 1.698 -7.962 1.00 43.34 642 GLU A CA 1
ATOM 5184 C C . GLU A 1 642 ? 37.090 1.090 -7.942 1.00 43.34 642 GLU A C 1
ATOM 5186 O O . GLU A 1 642 ? 36.509 0.921 -6.876 1.00 43.34 642 GLU A O 1
ATOM 5191 N N . GLU A 1 643 ? 36.557 0.667 -9.089 1.00 42.16 643 GLU A N 1
ATOM 5192 C CA . GLU A 1 643 ? 35.279 -0.041 -9.183 1.00 42.16 643 GLU A CA 1
ATOM 5193 C C . GLU A 1 643 ? 35.364 -1.424 -8.530 1.00 42.16 643 GLU A C 1
ATOM 5195 O O . GLU A 1 643 ? 34.449 -1.827 -7.812 1.00 42.16 643 GLU A O 1
ATOM 5200 N N . GLN A 1 644 ? 36.479 -2.134 -8.715 1.00 43.38 644 GLN A N 1
ATOM 5201 C CA . GLN A 1 644 ? 36.760 -3.381 -8.017 1.00 43.38 644 GLN A CA 1
ATOM 5202 C C . GLN A 1 644 ? 36.914 -3.147 -6.513 1.00 43.38 644 GLN A C 1
ATOM 5204 O O . GLN A 1 644 ? 36.299 -3.874 -5.745 1.00 43.38 644 GLN A O 1
ATOM 5209 N N . ALA A 1 645 ? 37.604 -2.092 -6.076 1.00 44.94 645 ALA A N 1
ATOM 5210 C CA . ALA A 1 645 ? 37.709 -1.732 -4.664 1.00 44.94 645 ALA A CA 1
ATOM 5211 C C . ALA A 1 645 ? 36.353 -1.331 -4.065 1.00 44.94 645 ALA A C 1
ATOM 5213 O O . ALA A 1 645 ? 36.063 -1.698 -2.931 1.00 44.94 645 ALA A O 1
ATOM 5214 N N . ILE A 1 646 ? 35.486 -0.642 -4.814 1.00 44.31 646 ILE A N 1
ATOM 5215 C CA . ILE A 1 646 ? 34.112 -0.327 -4.402 1.00 44.31 646 ILE A CA 1
ATOM 5216 C C . ILE A 1 646 ? 33.274 -1.606 -4.335 1.00 44.31 646 ILE A C 1
ATOM 5218 O O . ILE A 1 646 ? 32.526 -1.781 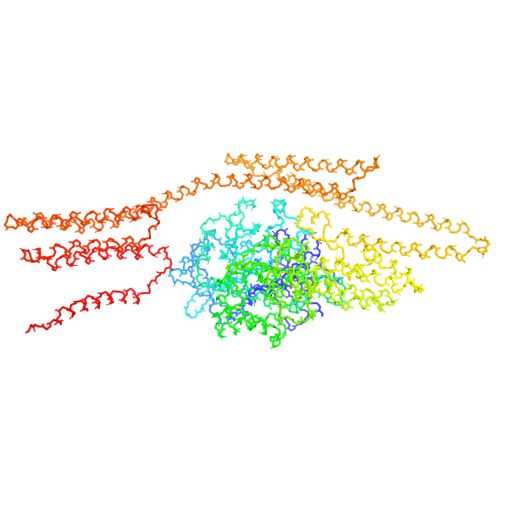-3.379 1.00 44.31 646 ILE A O 1
ATOM 5222 N N . ARG A 1 647 ? 33.398 -2.526 -5.299 1.00 44.69 647 ARG A N 1
ATOM 5223 C CA . ARG A 1 647 ? 32.708 -3.828 -5.280 1.00 44.69 647 ARG A CA 1
ATOM 5224 C C . ARG A 1 647 ? 33.192 -4.701 -4.131 1.00 44.69 647 ARG A C 1
ATOM 5226 O O . ARG A 1 647 ? 32.365 -5.295 -3.449 1.00 44.69 647 ARG A O 1
ATOM 5233 N N . GLU A 1 648 ? 34.494 -4.754 -3.885 1.00 48.44 648 GLU A N 1
ATOM 5234 C CA . GLU A 1 648 ? 35.109 -5.447 -2.755 1.00 48.44 648 GLU A CA 1
ATOM 5235 C C . GLU A 1 648 ? 34.712 -4.795 -1.438 1.00 48.44 648 GLU A C 1
ATOM 5237 O O . GLU A 1 648 ? 34.420 -5.505 -0.485 1.00 48.44 648 GLU A O 1
ATOM 5242 N N . GLN A 1 649 ? 34.622 -3.466 -1.379 1.00 45.44 649 GLN A N 1
ATOM 5243 C CA . GLN A 1 649 ? 34.180 -2.745 -0.194 1.00 45.44 649 GLN A CA 1
ATOM 5244 C C . GLN A 1 649 ? 32.688 -2.940 0.069 1.00 45.44 649 GLN A C 1
ATOM 5246 O O . GLN A 1 649 ? 32.335 -3.227 1.202 1.00 45.44 649 GLN A O 1
ATOM 5251 N N . ILE A 1 650 ? 31.824 -2.888 -0.946 1.00 45.47 650 ILE A N 1
ATOM 5252 C CA . ILE A 1 650 ? 30.394 -3.216 -0.826 1.00 45.47 650 ILE A CA 1
ATOM 5253 C C . ILE A 1 650 ? 30.230 -4.680 -0.426 1.00 45.47 650 ILE A C 1
ATOM 5255 O O . ILE A 1 650 ? 29.444 -4.978 0.463 1.00 45.47 650 ILE A O 1
ATOM 5259 N N . THR A 1 651 ? 30.993 -5.594 -1.030 1.00 47.47 651 THR A N 1
ATOM 5260 C CA . THR A 1 651 ? 30.970 -7.022 -0.684 1.00 47.47 651 THR A CA 1
ATOM 5261 C C . THR A 1 651 ? 31.479 -7.239 0.735 1.00 47.47 651 THR A C 1
ATOM 5263 O O . THR A 1 651 ? 30.906 -8.031 1.466 1.00 47.47 651 THR A O 1
ATOM 5266 N N . LYS A 1 652 ? 32.507 -6.511 1.170 1.00 51.59 652 LYS A N 1
ATOM 5267 C CA . LYS A 1 652 ? 33.052 -6.564 2.527 1.00 51.59 652 LYS A CA 1
ATOM 5268 C C . LYS A 1 652 ? 32.117 -5.924 3.545 1.00 51.59 652 LYS A C 1
ATOM 5270 O O . LYS A 1 652 ? 31.991 -6.462 4.629 1.00 51.59 652 LYS A O 1
ATOM 5275 N N . GLU A 1 653 ? 31.454 -4.820 3.224 1.00 47.28 653 GLU A N 1
ATOM 5276 C CA . GLU A 1 653 ? 30.428 -4.186 4.060 1.00 47.28 653 GLU A CA 1
ATOM 5277 C C . GLU A 1 653 ? 29.205 -5.099 4.179 1.00 47.28 653 GLU A C 1
ATOM 5279 O O . GLU A 1 653 ? 28.774 -5.380 5.288 1.00 47.28 653 GLU A O 1
ATOM 5284 N N . ALA A 1 654 ? 28.744 -5.680 3.072 1.00 46.72 654 ALA A N 1
ATOM 5285 C CA . ALA A 1 654 ? 27.718 -6.715 3.043 1.00 46.72 654 ALA A CA 1
ATOM 5286 C C . ALA A 1 654 ? 28.116 -7.970 3.831 1.00 46.72 654 ALA A C 1
ATOM 5288 O O . ALA A 1 654 ? 27.300 -8.514 4.565 1.00 46.72 654 ALA A O 1
ATOM 5289 N N . MET A 1 655 ? 29.357 -8.446 3.696 1.00 54.28 655 MET A N 1
ATOM 5290 C CA . MET A 1 655 ? 29.863 -9.593 4.454 1.00 54.28 655 MET A CA 1
ATOM 5291 C C . MET A 1 655 ? 30.073 -9.246 5.925 1.00 54.28 655 MET A C 1
ATOM 5293 O O . MET A 1 655 ? 29.819 -10.095 6.761 1.00 54.28 655 MET A O 1
ATOM 5297 N N . ASN A 1 656 ? 30.448 -8.011 6.260 1.00 53.97 656 ASN A N 1
ATOM 5298 C CA . ASN A 1 656 ? 30.499 -7.525 7.637 1.00 53.97 656 ASN A CA 1
ATOM 5299 C C . ASN A 1 656 ? 29.092 -7.428 8.232 1.00 53.97 656 ASN A C 1
ATOM 5301 O O . ASN A 1 656 ? 28.922 -7.774 9.390 1.00 53.97 656 ASN A O 1
ATOM 5305 N N . GLU A 1 657 ? 28.089 -7.003 7.460 1.00 47.41 657 GLU A N 1
ATOM 5306 C CA . GLU A 1 657 ? 26.683 -7.022 7.872 1.00 47.41 657 GLU A CA 1
ATOM 5307 C C . GLU A 1 657 ? 26.185 -8.465 8.030 1.00 47.41 657 GLU A C 1
ATOM 5309 O O . GLU A 1 657 ? 25.529 -8.773 9.018 1.00 47.41 657 GLU A O 1
ATOM 5314 N N . VAL A 1 658 ? 26.550 -9.386 7.129 1.00 48.75 658 VAL A N 1
ATOM 5315 C CA . VAL A 1 658 ? 26.277 -10.830 7.267 1.00 48.75 658 VAL A CA 1
ATOM 5316 C C . VAL A 1 658 ? 26.985 -11.418 8.484 1.00 48.75 658 VAL A C 1
ATOM 5318 O O . VAL A 1 658 ? 26.383 -12.202 9.211 1.00 48.75 658 VAL A O 1
ATOM 5321 N N . ASP A 1 659 ? 28.226 -11.031 8.749 1.00 55.97 659 ASP A N 1
ATOM 5322 C CA . ASP A 1 659 ? 28.999 -11.488 9.898 1.00 55.97 659 ASP A CA 1
ATOM 5323 C C . ASP A 1 659 ? 28.453 -10.865 11.195 1.00 55.97 659 ASP A C 1
ATOM 5325 O O . ASP A 1 659 ? 28.368 -11.558 12.204 1.00 55.97 659 ASP A O 1
ATOM 5329 N N . GLU A 1 660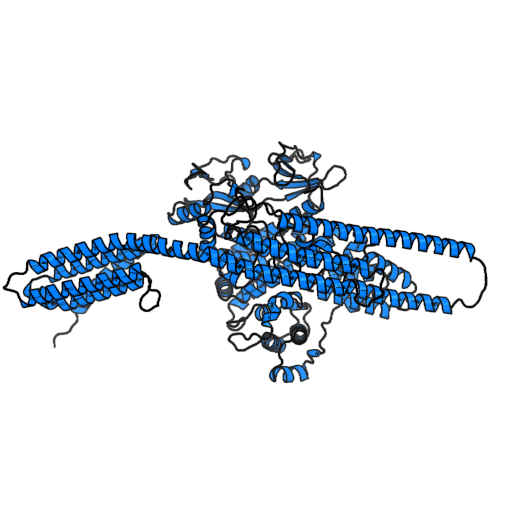 ? 27.981 -9.614 11.176 1.00 52.00 660 GLU A N 1
ATOM 5330 C CA . GLU A 1 660 ? 27.273 -8.958 12.282 1.00 52.00 660 GLU A CA 1
ATOM 5331 C C . GLU A 1 660 ? 25.911 -9.618 12.536 1.00 52.00 660 GLU A C 1
ATOM 5333 O O . GLU A 1 660 ? 25.549 -9.838 13.689 1.00 52.00 660 GLU A O 1
ATOM 5338 N N . LEU A 1 661 ? 25.193 -10.033 11.491 1.00 49.44 661 LEU A N 1
ATOM 5339 C CA . LEU A 1 661 ? 23.957 -10.814 11.590 1.00 49.44 661 LEU A CA 1
ATOM 5340 C C . LEU A 1 661 ? 24.215 -12.211 12.145 1.00 49.44 661 LEU A C 1
ATOM 5342 O O . LEU A 1 661 ? 23.540 -12.630 13.080 1.00 49.44 661 LEU A O 1
ATOM 5346 N N . LEU A 1 662 ? 25.203 -12.936 11.617 1.00 50.34 662 LEU A N 1
ATOM 5347 C CA . LEU A 1 662 ? 25.626 -14.232 12.146 1.00 50.34 662 LEU A CA 1
ATOM 5348 C C . LEU A 1 662 ? 26.057 -14.087 13.606 1.00 50.34 662 LEU A C 1
ATOM 5350 O O . LEU A 1 662 ? 25.718 -14.937 14.431 1.00 50.34 662 LEU A O 1
ATOM 5354 N N . CYS A 1 663 ? 26.736 -12.989 13.934 1.00 52.72 663 CYS A N 1
ATOM 5355 C CA . CYS A 1 663 ? 27.094 -12.618 15.289 1.00 52.72 663 CYS A CA 1
ATOM 5356 C C . CYS A 1 663 ? 25.842 -12.362 16.131 1.00 52.72 663 CYS A C 1
ATOM 5358 O O . CYS A 1 663 ? 25.747 -12.943 17.193 1.00 52.72 663 CYS A O 1
ATOM 5360 N N . GLN A 1 664 ? 24.833 -11.623 15.668 1.00 48.31 664 GLN A N 1
ATOM 5361 C CA . GLN A 1 664 ? 23.576 -11.390 16.396 1.00 48.31 664 GLN A CA 1
ATOM 5362 C C . GLN A 1 664 ? 22.734 -12.664 16.578 1.00 48.31 664 GLN A C 1
ATOM 5364 O O . GLN A 1 664 ? 22.163 -12.865 17.649 1.00 48.31 664 GLN A O 1
ATOM 5369 N N . ILE A 1 665 ? 22.703 -13.559 15.585 1.00 50.53 665 ILE A N 1
ATOM 5370 C CA . ILE A 1 665 ? 22.077 -14.889 15.685 1.00 50.53 665 ILE A CA 1
ATOM 5371 C C . ILE A 1 665 ? 22.824 -15.744 16.714 1.00 50.53 665 ILE A C 1
ATOM 5373 O O . ILE A 1 665 ? 22.202 -16.389 17.556 1.00 50.53 665 ILE A O 1
ATOM 5377 N N . GLY A 1 666 ? 24.160 -15.736 16.676 1.00 45.34 666 GLY A N 1
ATOM 5378 C CA . GLY A 1 666 ? 25.007 -16.477 17.614 1.00 45.34 666 GLY A CA 1
ATOM 5379 C C . GLY A 1 666 ? 25.059 -15.865 19.019 1.00 45.34 666 GLY A C 1
ATOM 5380 O O . GLY A 1 666 ? 25.224 -16.585 20.003 1.00 45.34 666 GLY A O 1
ATOM 5381 N N . GLN A 1 667 ? 24.893 -14.546 19.119 1.00 46.75 667 GLN A N 1
ATOM 5382 C CA . GLN A 1 667 ? 24.915 -13.748 20.342 1.00 46.75 667 GLN A CA 1
ATOM 5383 C C . GLN A 1 667 ? 23.529 -13.517 20.919 1.00 46.75 667 GLN A C 1
ATOM 5385 O O . GLN A 1 667 ? 23.486 -12.860 21.958 1.00 46.75 667 GLN A O 1
ATOM 5390 N N . SER A 1 668 ? 22.434 -13.983 20.292 1.00 45.34 668 SER A N 1
ATOM 5391 C CA . SER A 1 668 ? 21.068 -13.699 20.742 1.00 45.34 668 SER A CA 1
ATOM 5392 C C . SER A 1 668 ? 21.015 -13.880 22.257 1.00 45.34 668 SER A C 1
ATOM 5394 O O . SER A 1 668 ? 21.077 -15.001 22.766 1.00 45.34 668 SER A O 1
ATOM 5396 N N . LYS A 1 669 ? 21.006 -12.760 22.991 1.00 40.16 669 LYS A N 1
ATOM 5397 C CA . LYS A 1 669 ? 21.183 -12.711 24.451 1.00 40.16 669 LYS A CA 1
ATOM 5398 C C . LYS A 1 669 ? 19.919 -13.167 25.178 1.00 40.16 669 LYS A C 1
ATOM 5400 O O . LYS A 1 669 ? 19.677 -12.796 26.319 1.00 40.16 669 LYS A O 1
ATOM 5405 N N . HIS A 1 670 ? 19.111 -13.995 24.537 1.00 45.00 670 HIS A N 1
ATOM 5406 C CA . HIS A 1 670 ? 18.163 -14.835 25.226 1.00 45.00 670 HIS A CA 1
ATOM 5407 C C . HIS A 1 670 ? 18.967 -16.046 25.660 1.00 45.00 670 HIS A C 1
ATOM 5409 O O . HIS A 1 670 ? 19.290 -16.878 24.828 1.00 45.00 670 HIS A O 1
ATOM 5415 N N . VAL A 1 671 ? 19.412 -16.067 26.915 1.00 38.81 671 VAL A N 1
ATOM 5416 C CA . VAL A 1 671 ? 19.380 -17.228 27.818 1.00 38.81 671 VAL A CA 1
ATOM 5417 C C . VAL A 1 671 ? 20.266 -16.919 29.029 1.00 38.81 671 VAL A C 1
ATOM 5419 O O . VAL A 1 671 ? 21.472 -17.162 29.033 1.00 38.81 671 VAL A O 1
ATOM 5422 N N . GLN A 1 672 ? 19.597 -16.555 30.119 1.00 33.41 672 GLN A N 1
ATOM 5423 C CA . GLN A 1 672 ? 19.879 -17.149 31.428 1.00 33.41 672 GLN A CA 1
ATOM 5424 C C . GLN A 1 672 ? 18.619 -17.801 32.025 1.00 33.41 672 GLN A C 1
ATOM 5426 O O . GLN A 1 672 ? 18.494 -17.886 33.239 1.00 33.41 672 GLN A O 1
ATOM 5431 N N . GLU A 1 673 ? 17.690 -18.293 31.193 1.00 37.16 673 GLU A N 1
ATOM 5432 C CA . GLU A 1 673 ? 16.502 -18.995 31.691 1.00 37.16 673 GLU A CA 1
ATOM 5433 C C . GLU A 1 673 ? 16.340 -20.412 31.107 1.00 37.16 673 GLU A C 1
ATOM 5435 O O . GLU A 1 673 ? 16.592 -20.628 29.916 1.00 37.16 673 GLU A O 1
ATOM 5440 N N . PRO A 1 674 ? 15.938 -21.393 31.939 1.00 37.22 674 PRO A N 1
ATOM 5441 C CA . PRO A 1 674 ? 15.970 -22.822 31.618 1.00 37.22 674 PRO A CA 1
ATOM 5442 C C . PRO A 1 674 ? 14.915 -23.304 30.603 1.00 37.22 674 PRO A C 1
ATOM 5444 O O . PRO A 1 674 ? 15.048 -24.419 30.112 1.00 37.22 674 PRO A O 1
ATOM 5447 N N . ASN A 1 675 ? 13.922 -22.489 30.223 1.00 44.88 675 ASN A N 1
ATOM 5448 C CA . ASN A 1 675 ? 12.784 -22.925 29.390 1.00 44.88 675 ASN A CA 1
ATOM 5449 C C . ASN A 1 675 ? 12.933 -22.705 27.865 1.00 44.88 675 ASN A C 1
ATOM 5451 O O . ASN A 1 675 ? 11.995 -22.976 27.123 1.00 44.88 675 ASN A O 1
ATOM 5455 N N . PHE A 1 676 ? 14.087 -22.235 27.372 1.00 52.00 676 PHE A N 1
ATOM 5456 C CA . PHE A 1 676 ? 14.289 -21.893 25.948 1.00 52.00 676 PHE A CA 1
ATOM 5457 C C . PHE A 1 676 ? 15.502 -22.593 25.294 1.00 52.00 676 PHE A C 1
ATOM 5459 O O . PHE A 1 676 ? 16.079 -22.079 24.333 1.00 52.00 676 PHE A O 1
ATOM 5466 N N . SER A 1 677 ? 15.937 -23.754 25.801 1.00 55.84 677 SER A N 1
ATOM 5467 C CA . SER A 1 677 ? 17.058 -24.518 25.211 1.00 55.84 677 SER A CA 1
ATOM 5468 C C . SER A 1 677 ? 16.815 -24.891 23.748 1.00 55.84 677 SER A C 1
ATOM 5470 O O . SER A 1 677 ? 17.705 -24.716 22.920 1.00 55.84 677 SER A O 1
ATOM 5472 N N . ASP A 1 678 ? 15.596 -25.310 23.419 1.00 56.97 678 ASP A N 1
ATOM 5473 C CA . ASP A 1 678 ? 15.281 -25.898 22.116 1.00 56.97 678 ASP A CA 1
ATOM 5474 C C . ASP A 1 678 ? 15.301 -24.847 20.995 1.00 56.97 678 ASP A C 1
ATOM 5476 O O . ASP A 1 678 ? 15.860 -25.083 19.925 1.00 56.97 678 ASP A O 1
ATOM 5480 N N . PHE A 1 679 ? 14.800 -23.634 21.261 1.00 50.56 679 PHE A N 1
ATOM 5481 C CA . PHE A 1 679 ? 14.931 -22.508 20.329 1.00 50.56 679 PHE A CA 1
ATOM 5482 C C . PHE A 1 679 ? 16.394 -22.122 20.098 1.00 50.56 679 PHE A C 1
ATOM 5484 O O . PHE A 1 679 ? 16.777 -21.791 18.974 1.00 50.56 679 PHE A O 1
ATOM 5491 N N . ARG A 1 680 ? 17.228 -22.203 21.143 1.00 58.69 680 ARG A N 1
ATOM 5492 C CA . ARG A 1 680 ? 18.663 -21.916 21.038 1.00 58.69 680 ARG A CA 1
ATOM 5493 C C . ARG A 1 680 ? 19.367 -22.927 20.145 1.00 58.69 680 ARG A C 1
ATOM 5495 O O . ARG A 1 680 ? 20.223 -22.543 19.353 1.00 58.69 680 ARG A O 1
ATOM 5502 N N . ASP A 1 681 ? 19.026 -24.201 20.273 1.00 63.25 681 ASP A N 1
ATOM 5503 C CA . ASP A 1 681 ? 19.663 -25.261 19.498 1.00 63.25 681 ASP A CA 1
ATOM 5504 C C . ASP A 1 681 ? 19.245 -25.209 18.023 1.00 63.25 681 ASP A C 1
ATOM 5506 O O . ASP A 1 681 ? 20.099 -25.355 17.144 1.00 63.25 681 ASP A O 1
ATOM 5510 N N . ILE A 1 682 ? 17.983 -24.863 17.737 1.00 56.38 682 ILE A N 1
ATOM 5511 C CA . ILE A 1 682 ? 17.512 -24.592 16.369 1.00 56.38 682 ILE A CA 1
ATOM 5512 C C . ILE A 1 682 ? 18.239 -23.370 15.776 1.00 56.38 682 ILE A C 1
ATOM 5514 O O . ILE A 1 682 ? 18.753 -23.447 14.658 1.00 56.38 682 ILE A O 1
ATOM 5518 N N . ALA A 1 683 ? 18.351 -22.264 16.520 1.00 50.09 683 ALA A N 1
ATOM 5519 C CA . ALA A 1 683 ? 19.056 -21.061 16.065 1.00 50.09 683 ALA A CA 1
ATOM 5520 C C . ALA A 1 683 ? 20.559 -21.311 15.827 1.00 50.09 683 ALA A C 1
ATOM 5522 O O . ALA A 1 683 ? 21.111 -20.863 14.822 1.00 50.09 683 ALA A O 1
ATOM 5523 N N . LYS A 1 684 ? 21.222 -22.092 16.693 1.00 65.38 684 LYS A N 1
ATOM 5524 C CA . LYS A 1 684 ? 22.615 -22.538 16.496 1.00 65.38 684 LYS A CA 1
ATOM 5525 C C . LYS A 1 684 ? 22.772 -23.434 15.268 1.00 65.38 684 LYS A C 1
ATOM 5527 O O . LYS A 1 684 ? 23.766 -23.312 14.550 1.00 65.38 684 LYS A O 1
ATOM 5532 N N . GLY A 1 685 ? 21.816 -24.333 15.026 1.00 64.62 685 GLY A N 1
ATOM 5533 C CA . GLY A 1 685 ? 21.790 -25.192 13.841 1.00 64.62 685 GLY A CA 1
ATOM 5534 C C . GLY A 1 685 ? 21.678 -24.381 12.551 1.00 64.62 685 GLY A C 1
ATOM 5535 O O . GLY A 1 685 ? 22.424 -24.627 11.595 1.00 64.62 685 GLY A O 1
ATOM 5536 N N . LEU A 1 686 ? 20.820 -23.358 12.560 1.00 59.03 686 LEU A N 1
ATOM 5537 C CA . LEU A 1 686 ? 20.705 -22.414 11.455 1.00 59.03 686 LEU A CA 1
ATOM 5538 C C . LEU A 1 686 ? 21.995 -21.609 11.275 1.00 59.03 686 LEU A C 1
ATOM 5540 O O . LEU A 1 686 ? 22.536 -21.604 10.175 1.00 59.03 686 LEU A O 1
ATOM 5544 N N . HIS A 1 687 ? 22.539 -21.015 12.343 1.00 64.75 687 HIS A N 1
ATOM 5545 C CA . HIS A 1 687 ? 23.810 -20.283 12.301 1.00 64.75 687 HIS A CA 1
ATOM 5546 C C . HIS A 1 687 ? 24.918 -21.124 11.658 1.00 64.75 687 HIS A C 1
ATOM 5548 O O . HIS A 1 687 ? 25.527 -20.695 10.686 1.00 64.75 687 HIS A O 1
ATOM 5554 N N . LYS A 1 688 ? 25.113 -22.368 12.114 1.00 72.06 688 LYS A N 1
ATOM 5555 C CA . LYS A 1 688 ? 26.118 -23.283 11.551 1.00 72.06 688 LYS A CA 1
ATOM 5556 C C . LYS A 1 688 ? 25.906 -23.542 10.056 1.00 72.06 688 LYS A C 1
ATOM 5558 O O . LYS A 1 688 ? 26.877 -23.589 9.301 1.00 72.06 688 LYS A O 1
ATOM 5563 N N . THR A 1 689 ? 24.656 -23.723 9.637 1.00 68.75 689 THR A N 1
ATOM 5564 C CA . THR A 1 689 ? 24.298 -23.964 8.232 1.00 68.75 689 THR A CA 1
ATOM 5565 C C . THR A 1 689 ? 24.564 -22.730 7.372 1.00 68.75 689 THR A C 1
ATOM 5567 O O . THR A 1 689 ? 25.223 -22.838 6.342 1.00 68.75 689 THR A O 1
ATOM 5570 N N . LEU A 1 690 ? 24.139 -21.550 7.824 1.00 61.75 690 LEU A N 1
ATOM 5571 C CA . LEU A 1 690 ? 24.352 -20.289 7.112 1.00 61.75 690 LEU A CA 1
ATOM 5572 C C . LEU A 1 690 ? 25.839 -19.910 7.050 1.00 61.75 690 LEU A C 1
ATOM 5574 O O . LEU A 1 690 ? 26.317 -19.503 5.995 1.00 61.75 690 LEU A O 1
ATOM 5578 N N . THR A 1 691 ? 26.603 -20.122 8.128 1.00 70.75 691 THR A N 1
ATOM 5579 C CA . THR A 1 691 ? 28.064 -19.941 8.132 1.00 70.75 691 THR A CA 1
ATOM 5580 C C . THR A 1 691 ? 28.746 -20.877 7.138 1.00 70.75 691 THR A C 1
ATOM 5582 O O . THR A 1 691 ? 29.675 -20.463 6.448 1.00 70.75 691 THR A O 1
ATOM 5585 N N . LYS A 1 692 ? 28.284 -22.130 7.023 1.00 77.94 692 LYS A N 1
ATOM 5586 C CA . LYS A 1 692 ? 28.801 -23.072 6.022 1.00 77.94 692 LYS A CA 1
ATOM 5587 C C . LYS A 1 692 ? 28.542 -22.562 4.600 1.00 77.94 692 LYS A C 1
ATOM 5589 O O . LYS A 1 692 ? 29.491 -22.479 3.830 1.00 77.94 692 LYS A O 1
ATOM 5594 N N . ILE A 1 693 ? 27.307 -22.159 4.295 1.00 69.44 693 ILE A N 1
ATOM 5595 C CA . ILE A 1 693 ? 26.916 -21.616 2.982 1.00 69.44 693 ILE A CA 1
ATOM 5596 C C . ILE A 1 693 ? 27.732 -20.347 2.645 1.00 69.44 693 ILE A C 1
ATOM 5598 O O . ILE A 1 693 ? 28.252 -20.215 1.540 1.00 69.44 693 ILE A O 1
ATOM 5602 N N . ARG A 1 694 ? 27.930 -19.445 3.620 1.00 71.62 694 ARG A N 1
ATOM 5603 C CA . ARG A 1 694 ? 28.782 -18.244 3.496 1.00 71.62 694 ARG A CA 1
ATOM 5604 C C . ARG A 1 694 ? 30.238 -18.592 3.189 1.00 71.62 694 ARG A C 1
ATOM 5606 O O . ARG A 1 694 ? 30.828 -18.000 2.291 1.00 71.62 694 ARG A O 1
ATOM 5613 N N . ASN A 1 695 ? 30.815 -19.558 3.902 1.00 74.69 695 ASN A N 1
ATOM 5614 C CA . ASN A 1 695 ? 32.201 -19.977 3.681 1.00 74.69 695 ASN A CA 1
ATOM 5615 C C . ASN A 1 695 ? 32.387 -20.668 2.322 1.00 74.69 695 ASN A C 1
ATOM 5617 O O . ASN A 1 695 ? 33.397 -20.439 1.664 1.00 74.69 695 ASN A O 1
ATOM 5621 N N . GLU A 1 696 ? 31.421 -21.479 1.884 1.00 75.75 696 GLU A N 1
ATOM 5622 C CA . GLU A 1 696 ? 31.434 -22.106 0.555 1.00 75.75 696 GLU A CA 1
ATOM 5623 C C . GLU A 1 696 ? 31.409 -21.053 -0.561 1.00 75.75 696 GLU A C 1
ATOM 5625 O O . GLU A 1 696 ? 32.182 -21.153 -1.514 1.00 75.75 696 GLU A O 1
ATOM 5630 N N . TYR A 1 697 ? 30.607 -19.997 -0.404 1.00 70.75 697 TYR A N 1
ATOM 5631 C CA . TYR A 1 697 ? 30.582 -18.882 -1.349 1.00 70.75 697 TYR A CA 1
ATOM 5632 C C . TYR A 1 697 ? 31.876 -18.050 -1.341 1.00 70.75 697 TYR A C 1
ATOM 5634 O O . TYR A 1 697 ? 32.383 -17.688 -2.400 1.00 70.75 697 TYR A O 1
ATOM 5642 N N . GLU A 1 698 ? 32.472 -17.791 -0.173 1.00 67.31 698 GLU A N 1
ATOM 5643 C CA . GLU A 1 698 ? 33.756 -17.079 -0.092 1.00 67.31 698 GLU A CA 1
ATOM 5644 C C . GLU A 1 698 ? 34.900 -17.874 -0.750 1.00 67.31 698 GLU A C 1
ATOM 5646 O O . GLU A 1 698 ? 35.756 -17.301 -1.426 1.00 67.31 698 GLU A O 1
ATOM 5651 N N . ILE A 1 699 ? 34.912 -19.202 -0.584 1.00 71.75 699 ILE A N 1
ATOM 5652 C CA . ILE A 1 699 ? 35.858 -20.091 -1.277 1.00 71.75 699 ILE A CA 1
ATOM 5653 C C . ILE A 1 699 ? 35.643 -20.014 -2.791 1.00 71.75 699 ILE A C 1
ATOM 5655 O O . ILE A 1 699 ? 36.616 -19.967 -3.546 1.00 71.75 699 ILE A O 1
ATOM 5659 N N . TYR A 1 700 ? 34.386 -19.964 -3.231 1.00 67.25 700 TYR A N 1
ATOM 5660 C CA . TYR A 1 700 ? 34.040 -19.837 -4.640 1.00 67.25 700 TYR A CA 1
ATOM 5661 C C . TYR A 1 700 ? 34.585 -18.536 -5.251 1.00 67.25 700 TYR A C 1
ATOM 5663 O O . TYR A 1 700 ? 35.300 -18.578 -6.251 1.00 67.25 700 TYR A O 1
ATOM 5671 N N . LEU A 1 701 ? 34.348 -17.392 -4.598 1.00 60.69 701 LEU A N 1
ATOM 5672 C CA . LEU A 1 701 ? 34.862 -16.090 -5.046 1.00 60.69 701 LEU A CA 1
ATOM 5673 C C . LEU A 1 701 ? 36.393 -16.068 -5.180 1.00 60.69 701 LEU A C 1
ATOM 5675 O O . LEU A 1 701 ? 36.922 -15.445 -6.093 1.00 60.69 701 LEU A O 1
ATOM 5679 N N . LYS A 1 702 ? 37.109 -16.782 -4.303 1.00 64.19 702 LYS A N 1
ATOM 5680 C CA . LYS A 1 702 ? 38.580 -16.872 -4.329 1.00 64.19 702 LYS A CA 1
ATOM 5681 C C . LYS A 1 702 ? 39.128 -17.853 -5.373 1.00 64.19 702 LYS A C 1
ATOM 5683 O O . LYS A 1 702 ? 40.301 -17.771 -5.728 1.00 64.19 702 LYS A O 1
ATOM 5688 N N . THR A 1 703 ? 38.332 -18.820 -5.832 1.00 58.12 703 THR A N 1
ATOM 5689 C CA . THR A 1 703 ? 38.785 -19.875 -6.763 1.00 58.12 703 THR A CA 1
ATOM 5690 C C . THR A 1 703 ? 38.539 -19.537 -8.235 1.00 58.12 703 THR A C 1
ATOM 5692 O O . THR A 1 703 ? 39.238 -20.072 -9.102 1.00 58.12 703 THR A O 1
ATOM 5695 N N . ASP A 1 704 ? 37.635 -18.600 -8.524 1.00 49.38 704 ASP A N 1
ATOM 5696 C CA . ASP A 1 704 ? 37.374 -18.099 -9.881 1.00 49.38 704 ASP A CA 1
ATOM 5697 C C . ASP A 1 704 ? 38.551 -17.260 -10.431 1.00 49.38 704 ASP A C 1
ATOM 5699 O O . ASP A 1 704 ? 38.906 -17.364 -11.603 1.00 49.38 704 ASP A O 1
ATOM 5703 N N . GLU A 1 705 ? 39.290 -16.555 -9.560 1.00 47.41 705 GLU A N 1
ATOM 5704 C CA . GLU A 1 705 ? 40.488 -15.780 -9.945 1.00 47.41 705 GLU A CA 1
ATOM 5705 C C . GLU A 1 705 ? 41.668 -16.637 -10.448 1.00 47.41 705 GLU A C 1
ATOM 5707 O O . GLU A 1 705 ? 42.607 -16.107 -11.042 1.00 47.41 705 GLU A O 1
ATOM 5712 N N . SER A 1 706 ? 41.653 -17.959 -10.226 1.00 42.78 706 SER A N 1
ATOM 5713 C CA . SER A 1 706 ? 42.818 -18.826 -10.478 1.00 42.78 706 SER A CA 1
ATOM 5714 C C . SER A 1 706 ? 42.585 -20.004 -11.427 1.00 42.78 706 SER A C 1
ATOM 5716 O O . SER A 1 706 ? 43.565 -20.626 -11.841 1.00 42.78 706 SER A O 1
ATOM 5718 N N . SER A 1 707 ? 41.339 -20.340 -11.789 1.00 44.75 707 SER A N 1
ATOM 5719 C CA . SER A 1 707 ? 41.048 -21.656 -12.391 1.00 44.75 707 SER A CA 1
ATOM 5720 C C . SER A 1 707 ? 40.339 -21.674 -13.749 1.00 44.75 707 SER A C 1
ATOM 5722 O O . SER A 1 707 ? 40.256 -22.750 -14.344 1.00 44.75 707 SER A O 1
ATOM 5724 N N . GLY A 1 708 ? 39.875 -20.536 -14.283 1.00 46.53 708 GLY A N 1
ATOM 5725 C CA . GLY A 1 708 ? 39.308 -20.462 -15.641 1.00 46.53 708 GLY A CA 1
ATOM 5726 C C . GLY A 1 708 ? 38.146 -21.433 -15.909 1.00 46.53 708 GLY A C 1
ATOM 5727 O O . GLY A 1 708 ? 37.967 -21.873 -17.046 1.00 46.53 708 GLY A O 1
ATOM 5728 N N . ARG A 1 709 ? 37.389 -21.826 -14.873 1.00 38.59 709 ARG A N 1
ATOM 5729 C CA . ARG A 1 709 ? 36.232 -22.726 -14.992 1.00 38.59 709 ARG A CA 1
ATOM 5730 C C . ARG A 1 709 ? 34.928 -21.948 -15.161 1.00 38.59 709 ARG A C 1
ATOM 5732 O O . ARG A 1 709 ? 34.724 -20.887 -14.599 1.00 38.59 709 ARG A O 1
ATOM 5739 N N . THR A 1 710 ? 34.042 -22.540 -15.951 1.00 42.12 710 THR A N 1
ATOM 5740 C CA . THR A 1 710 ? 32.848 -21.972 -16.590 1.00 42.12 710 THR A CA 1
ATOM 5741 C C . THR A 1 710 ? 31.592 -21.960 -15.714 1.00 42.12 710 THR A C 1
ATOM 5743 O O . THR A 1 710 ? 30.525 -22.333 -16.192 1.00 42.12 710 THR A O 1
ATOM 5746 N N . THR A 1 711 ? 31.689 -21.582 -14.446 1.00 47.72 711 THR A N 1
ATOM 5747 C CA . THR A 1 711 ? 30.487 -21.225 -13.676 1.00 47.72 711 THR A CA 1
ATOM 5748 C C . THR A 1 711 ? 30.652 -19.773 -13.263 1.00 47.72 711 THR A C 1
ATOM 5750 O O . THR A 1 711 ? 31.502 -19.444 -12.440 1.00 47.72 711 THR A O 1
ATOM 5753 N N . GLY A 1 712 ? 29.912 -18.876 -13.914 1.00 52.06 712 GLY A N 1
ATOM 5754 C CA . GLY A 1 712 ? 30.091 -17.440 -13.707 1.00 52.06 712 GLY A CA 1
ATOM 5755 C C . GLY A 1 712 ? 29.776 -17.031 -12.258 1.00 52.06 712 GLY A C 1
ATOM 5756 O O . GLY A 1 712 ? 29.004 -17.725 -11.584 1.00 52.06 712 GLY A O 1
ATOM 5757 N N . PRO A 1 713 ? 30.283 -15.879 -11.775 1.00 52.28 713 PRO A N 1
ATOM 5758 C CA . PRO A 1 713 ? 29.951 -15.336 -10.452 1.00 52.28 713 PRO A CA 1
ATOM 5759 C C . PRO A 1 713 ? 28.440 -15.283 -10.171 1.00 52.28 713 PRO A C 1
ATOM 5761 O O . PRO A 1 713 ? 28.002 -15.410 -9.031 1.00 52.28 713 PRO A O 1
ATOM 5764 N N . GLU A 1 714 ? 27.627 -15.137 -11.219 1.00 47.97 714 GLU A N 1
ATOM 5765 C CA . GLU A 1 714 ? 26.167 -15.120 -11.151 1.00 47.97 714 GLU A CA 1
ATOM 5766 C C . GLU A 1 714 ? 25.546 -16.504 -10.870 1.00 47.97 714 GLU A C 1
ATOM 5768 O O . GLU A 1 714 ? 24.606 -16.598 -10.083 1.00 47.97 714 GLU A O 1
ATOM 5773 N N . GLU A 1 715 ? 26.089 -17.592 -11.420 1.00 54.88 715 GLU A N 1
ATOM 5774 C CA . GLU A 1 715 ? 25.576 -18.957 -11.204 1.00 54.88 715 GLU A CA 1
ATOM 5775 C C . GLU A 1 715 ? 25.913 -19.483 -9.806 1.00 54.88 715 GLU A C 1
ATOM 5777 O O . GLU A 1 715 ? 25.063 -20.058 -9.122 1.00 54.88 715 GLU A O 1
ATOM 5782 N N . ALA A 1 716 ? 27.131 -19.216 -9.334 1.00 57.62 716 ALA A N 1
ATOM 5783 C CA . ALA A 1 716 ? 27.521 -19.524 -7.962 1.00 57.62 716 ALA A CA 1
ATOM 5784 C C . ALA A 1 716 ? 26.711 -18.731 -6.936 1.00 57.62 716 ALA A C 1
ATOM 5786 O O . ALA A 1 716 ? 26.382 -19.232 -5.859 1.00 57.62 716 ALA A O 1
ATOM 5787 N N . TRP A 1 717 ? 26.330 -17.507 -7.298 1.00 56.53 717 TRP A N 1
ATOM 5788 C CA . TRP A 1 717 ? 25.450 -16.685 -6.487 1.00 56.53 717 TRP A CA 1
ATOM 5789 C C . TRP A 1 717 ? 24.011 -17.207 -6.454 1.00 56.53 717 TRP A C 1
ATOM 5791 O O . TRP A 1 717 ? 23.396 -17.235 -5.386 1.00 56.53 717 TRP A O 1
ATOM 5801 N N . ILE A 1 718 ? 23.474 -17.667 -7.589 1.00 55.84 718 ILE A N 1
ATOM 5802 C CA . ILE A 1 718 ? 22.165 -18.340 -7.645 1.00 55.84 718 ILE A CA 1
ATOM 5803 C C . ILE A 1 718 ? 22.174 -19.574 -6.738 1.00 55.84 718 ILE A C 1
ATOM 5805 O O . ILE A 1 718 ? 21.231 -19.778 -5.965 1.00 55.84 718 ILE A O 1
ATOM 5809 N N . LEU A 1 719 ? 23.254 -20.357 -6.772 1.00 63.38 719 LEU A N 1
ATOM 5810 C CA . LEU A 1 719 ? 23.422 -21.518 -5.904 1.00 63.38 719 LEU A CA 1
ATOM 5811 C C . LEU A 1 719 ? 23.454 -21.120 -4.419 1.00 63.38 719 LEU A C 1
ATOM 5813 O O . LEU A 1 719 ? 22.699 -21.693 -3.631 1.00 63.38 719 LEU A O 1
ATOM 5817 N N . PHE A 1 720 ? 24.241 -20.102 -4.051 1.00 66.19 720 PHE A N 1
ATOM 5818 C CA . PHE A 1 720 ? 24.280 -19.549 -2.691 1.00 66.19 720 PHE A CA 1
ATOM 5819 C C . PHE A 1 720 ? 22.885 -19.119 -2.212 1.00 66.19 720 PHE A C 1
ATOM 5821 O O . PHE A 1 720 ? 22.445 -19.525 -1.136 1.00 66.19 720 PHE A O 1
ATOM 5828 N N . CYS A 1 721 ? 22.152 -18.354 -3.026 1.00 50.69 721 CYS A N 1
ATOM 5829 C CA . CYS A 1 721 ? 20.813 -17.873 -2.679 1.00 50.69 721 CYS A CA 1
ATOM 5830 C C . CYS A 1 721 ? 19.817 -19.027 -2.505 1.00 50.69 721 CYS A C 1
ATOM 5832 O O . CYS A 1 721 ? 19.022 -19.020 -1.565 1.00 50.69 721 CYS A O 1
ATOM 5834 N N . THR A 1 722 ? 19.889 -20.037 -3.375 1.00 63.62 722 THR A N 1
ATOM 5835 C CA . THR A 1 722 ? 19.025 -21.226 -3.320 1.00 63.62 722 THR A CA 1
ATOM 5836 C C . THR A 1 722 ? 19.273 -22.031 -2.045 1.00 63.62 722 THR A C 1
ATOM 5838 O O . THR A 1 722 ? 18.329 -22.429 -1.356 1.00 63.62 722 THR A O 1
ATOM 5841 N N . GLN A 1 723 ? 20.544 -22.238 -1.693 1.00 69.25 723 GLN A N 1
ATOM 5842 C CA . GLN A 1 723 ? 20.934 -22.928 -0.464 1.00 69.25 723 GLN A CA 1
ATOM 5843 C C . GLN A 1 723 ? 20.531 -22.135 0.783 1.00 69.25 723 GLN A C 1
ATOM 5845 O O . GLN A 1 723 ? 19.998 -22.716 1.730 1.00 69.25 723 GLN A O 1
ATOM 5850 N N . TRP A 1 724 ? 20.727 -20.813 0.764 1.00 66.31 724 TRP A N 1
ATOM 5851 C CA . TRP A 1 724 ? 20.318 -19.917 1.844 1.00 66.31 724 TRP A CA 1
ATOM 5852 C C . TRP A 1 724 ? 18.808 -19.988 2.080 1.00 66.31 724 TRP A C 1
ATOM 5854 O O . TRP A 1 724 ? 18.369 -20.247 3.198 1.00 66.31 724 TRP A O 1
ATOM 5864 N N . GLN A 1 725 ? 18.004 -19.832 1.026 1.00 56.91 725 GLN A N 1
ATOM 5865 C CA . GLN A 1 725 ? 16.545 -19.887 1.121 1.00 56.91 725 GLN A CA 1
ATOM 5866 C C . GLN A 1 725 ? 16.060 -21.254 1.619 1.00 56.91 725 GLN A C 1
ATOM 5868 O O . GLN A 1 725 ? 15.212 -21.316 2.505 1.00 56.91 725 GLN A O 1
ATOM 5873 N N . SER A 1 726 ? 16.655 -22.345 1.130 1.00 67.12 726 SER A N 1
ATOM 5874 C CA . SER A 1 726 ? 16.326 -23.701 1.589 1.00 67.12 726 SER A CA 1
ATOM 5875 C C . SER A 1 726 ? 16.608 -23.896 3.084 1.00 67.12 726 SER A C 1
ATOM 5877 O O . SER A 1 726 ? 15.810 -24.511 3.792 1.00 67.12 726 SER A O 1
ATOM 5879 N N . ALA A 1 727 ? 17.716 -23.343 3.590 1.00 61.88 727 ALA A N 1
ATOM 5880 C CA . ALA A 1 727 ? 18.051 -23.392 5.013 1.00 61.88 727 ALA A CA 1
ATOM 5881 C C . ALA A 1 727 ? 17.057 -22.590 5.875 1.00 61.88 727 ALA A C 1
ATOM 5883 O O . ALA A 1 727 ? 16.679 -23.041 6.959 1.00 61.88 727 ALA A O 1
ATOM 5884 N N . ILE A 1 728 ? 16.605 -21.431 5.385 1.00 53.75 728 ILE A N 1
ATOM 5885 C CA . ILE A 1 728 ? 15.598 -20.603 6.061 1.00 53.75 728 ILE A CA 1
ATOM 5886 C C . ILE A 1 728 ? 14.230 -21.300 6.088 1.00 53.75 728 ILE A C 1
ATOM 5888 O O . ILE A 1 728 ? 13.602 -21.346 7.144 1.00 53.75 728 ILE A O 1
ATOM 5892 N N . GLU A 1 729 ? 13.784 -21.901 4.983 1.00 56.97 729 GLU A N 1
ATOM 5893 C CA . GLU A 1 729 ? 12.514 -22.644 4.951 1.00 56.97 729 GLU A CA 1
ATOM 5894 C C . GLU A 1 729 ? 12.533 -23.857 5.894 1.00 56.97 729 GLU A C 1
ATOM 5896 O O . GLU A 1 729 ? 11.597 -24.067 6.669 1.00 56.97 729 GLU A O 1
ATOM 5901 N N . ALA A 1 730 ? 13.640 -24.606 5.930 1.00 62.47 730 ALA A N 1
ATOM 5902 C CA . ALA A 1 730 ? 13.809 -25.702 6.884 1.00 62.47 730 ALA A CA 1
ATOM 5903 C C . ALA A 1 730 ? 13.752 -25.218 8.349 1.00 62.47 730 ALA A C 1
ATOM 5905 O O . ALA A 1 730 ? 13.146 -25.872 9.207 1.00 62.47 730 ALA A O 1
ATOM 5906 N N . TYR A 1 731 ? 14.341 -24.052 8.640 1.00 59.94 731 TYR A N 1
ATOM 5907 C CA . TYR A 1 731 ? 14.233 -23.416 9.953 1.00 59.94 731 TYR A CA 1
ATOM 5908 C C . TYR A 1 731 ? 12.789 -23.040 10.290 1.00 59.94 731 TYR A C 1
ATOM 5910 O O . TYR A 1 731 ? 12.334 -23.384 11.379 1.00 59.94 731 TYR A O 1
ATOM 5918 N N . LYS A 1 732 ? 12.055 -22.392 9.374 1.00 49.50 732 LYS A N 1
ATOM 5919 C CA . LYS A 1 732 ? 10.659 -21.979 9.601 1.00 49.50 732 LYS A CA 1
ATOM 5920 C C . LYS A 1 732 ? 9.774 -23.158 9.969 1.00 49.50 732 LYS A C 1
ATOM 5922 O O . LYS A 1 732 ? 9.050 -23.076 10.956 1.00 49.50 732 LYS A O 1
ATOM 5927 N N . VAL A 1 733 ? 9.874 -24.262 9.228 1.00 57.34 733 VAL A N 1
ATOM 5928 C CA . VAL A 1 733 ? 9.110 -25.486 9.515 1.00 57.34 733 VAL A CA 1
ATOM 5929 C C . VAL A 1 733 ? 9.447 -26.011 10.912 1.00 57.34 733 VAL A C 1
ATOM 5931 O O . VAL A 1 733 ? 8.556 -26.309 11.706 1.00 57.34 733 VAL A O 1
ATOM 5934 N N . THR A 1 734 ? 10.735 -26.063 11.257 1.00 59.41 734 THR A N 1
ATOM 5935 C CA . THR A 1 734 ? 11.190 -26.546 12.571 1.00 59.41 734 THR A CA 1
ATOM 5936 C C . THR A 1 734 ? 10.734 -25.626 13.710 1.00 59.41 734 THR A C 1
ATOM 5938 O O . THR A 1 734 ? 10.273 -26.101 14.749 1.00 59.41 734 THR A O 1
ATOM 5941 N N . HIS A 1 735 ? 10.815 -24.310 13.509 1.00 51.06 735 HIS A N 1
ATOM 5942 C CA . HIS A 1 735 ? 10.383 -23.292 14.460 1.00 51.06 735 HIS A CA 1
ATOM 5943 C C . HIS A 1 735 ? 8.863 -23.310 14.656 1.00 51.06 735 HIS A C 1
ATOM 5945 O O . HIS A 1 735 ? 8.401 -23.338 15.794 1.00 51.06 735 HIS A O 1
ATOM 5951 N N . ALA A 1 736 ? 8.082 -23.350 13.572 1.00 47.03 736 ALA A N 1
ATOM 5952 C CA . ALA A 1 736 ? 6.624 -23.438 13.616 1.00 47.03 736 ALA A CA 1
ATOM 5953 C C . ALA A 1 736 ? 6.161 -24.688 14.377 1.00 47.03 736 ALA A C 1
ATOM 5955 O O . ALA A 1 736 ? 5.306 -24.589 15.256 1.00 47.03 736 ALA A O 1
ATOM 5956 N N . ASN A 1 737 ? 6.801 -25.835 14.131 1.00 57.84 737 ASN A N 1
ATOM 5957 C CA . ASN A 1 737 ? 6.523 -27.072 14.859 1.00 57.84 737 ASN A CA 1
ATOM 5958 C C . ASN A 1 737 ? 6.824 -26.945 16.364 1.00 57.84 737 ASN A C 1
ATOM 5960 O O . ASN A 1 737 ? 6.056 -27.440 17.191 1.00 57.84 737 ASN A O 1
ATOM 5964 N N . LEU A 1 738 ? 7.917 -26.269 16.743 1.00 53.66 738 LEU A N 1
ATOM 5965 C CA . LEU A 1 738 ? 8.252 -26.036 18.152 1.00 53.66 738 LEU A CA 1
ATOM 5966 C C . LEU A 1 738 ? 7.272 -25.061 18.820 1.00 53.66 738 LEU A C 1
ATOM 5968 O O . LEU A 1 738 ? 6.793 -25.339 19.918 1.00 53.66 738 LEU A O 1
ATOM 5972 N N . VAL A 1 739 ? 6.930 -23.956 18.151 1.00 45.06 739 VAL A N 1
ATOM 5973 C CA . VAL A 1 739 ? 5.924 -22.992 18.624 1.00 45.06 739 VAL A CA 1
ATOM 5974 C C . VAL A 1 739 ? 4.585 -23.691 18.835 1.00 45.06 739 VAL A C 1
ATOM 5976 O O . VAL A 1 739 ? 4.009 -23.577 19.913 1.00 45.06 739 VAL A O 1
ATOM 5979 N N . GLN A 1 740 ? 4.134 -24.494 17.871 1.00 50.12 740 GLN A N 1
ATOM 5980 C CA . GLN A 1 740 ? 2.899 -25.268 17.986 1.00 50.12 740 GLN A CA 1
ATOM 5981 C C . GLN A 1 740 ? 2.945 -26.246 19.172 1.00 50.12 740 GLN A C 1
ATOM 5983 O O . GLN A 1 740 ? 1.979 -26.342 19.933 1.00 50.12 740 GLN A O 1
ATOM 5988 N N . ARG A 1 741 ? 4.080 -26.929 19.377 1.00 56.50 741 ARG A N 1
ATOM 5989 C CA . ARG A 1 741 ? 4.292 -27.857 20.500 1.00 56.50 741 ARG A CA 1
ATOM 5990 C C . ARG A 1 741 ? 4.277 -27.159 21.863 1.00 56.50 741 ARG A C 1
ATOM 5992 O O . ARG A 1 741 ? 3.801 -27.751 22.826 1.00 56.50 741 ARG A O 1
ATOM 5999 N N . LEU A 1 742 ? 4.783 -25.929 21.957 1.00 47.94 742 LEU A N 1
ATOM 6000 C CA . LEU A 1 742 ? 4.807 -25.138 23.197 1.00 47.94 742 LEU A CA 1
ATOM 6001 C C . LEU A 1 742 ? 3.491 -24.395 23.458 1.00 47.94 742 LEU A C 1
ATOM 6003 O O . LEU A 1 742 ? 3.112 -24.196 24.611 1.00 47.94 742 LEU A O 1
ATOM 6007 N N . GLN A 1 743 ? 2.765 -24.029 22.403 1.00 42.72 743 GLN A N 1
ATOM 6008 C CA . GLN A 1 743 ? 1.442 -23.416 22.500 1.00 42.72 743 GLN A CA 1
ATOM 6009 C C . GLN A 1 743 ? 0.347 -24.440 22.815 1.00 42.72 743 GLN A C 1
ATOM 6011 O O . GLN A 1 743 ? -0.636 -24.084 23.455 1.00 42.72 743 GLN A O 1
ATOM 6016 N N . GLN A 1 744 ? 0.502 -25.711 22.432 1.00 42.84 744 GLN A N 1
ATOM 6017 C CA . GLN A 1 744 ? -0.483 -26.766 22.709 1.00 42.84 744 GLN A CA 1
ATOM 6018 C C . GLN A 1 744 ? -0.810 -26.948 24.205 1.00 42.84 744 GLN A C 1
ATOM 6020 O O . GLN A 1 744 ? -1.994 -26.988 24.533 1.00 42.84 744 GLN A O 1
ATOM 6025 N N . PRO A 1 745 ? 0.170 -27.027 25.127 1.00 42.88 745 PRO A N 1
ATOM 6026 C CA . PRO A 1 745 ? -0.093 -27.103 26.563 1.00 42.88 745 PRO A CA 1
ATOM 6027 C C . PRO A 1 745 ? -0.771 -25.849 27.117 1.00 42.88 745 PRO A C 1
ATOM 6029 O O . PRO A 1 745 ? -1.656 -25.973 27.953 1.00 42.88 745 PRO A O 1
ATOM 6032 N N . LEU A 1 746 ? -0.397 -24.656 26.638 1.00 38.28 746 LEU A N 1
ATOM 6033 C CA . LEU A 1 746 ? -1.013 -23.383 27.037 1.00 38.28 746 LEU A CA 1
ATOM 6034 C C . LEU A 1 746 ? -2.451 -23.268 26.532 1.00 38.28 746 LEU A C 1
ATOM 6036 O O . LEU A 1 746 ? -3.332 -22.876 27.286 1.00 38.28 746 LEU A O 1
ATOM 6040 N N . LYS A 1 747 ? -2.700 -23.675 25.286 1.00 37.19 747 LYS A N 1
ATOM 6041 C CA . LYS A 1 747 ? -4.037 -23.768 24.700 1.00 37.19 747 LYS A CA 1
ATOM 6042 C C . LYS A 1 747 ? -4.890 -24.779 25.459 1.00 37.19 747 LYS A C 1
ATOM 6044 O O . LYS A 1 747 ? -6.009 -24.456 25.826 1.00 37.19 747 LYS A O 1
ATOM 6049 N N . LYS A 1 748 ? -4.341 -25.953 25.781 1.00 44.12 748 LYS A N 1
ATOM 6050 C CA . LYS A 1 748 ? -5.025 -26.979 26.575 1.00 44.12 748 LYS A CA 1
ATOM 6051 C C . LYS A 1 748 ? -5.300 -26.511 28.008 1.00 44.12 748 LYS A C 1
ATOM 6053 O O . LYS A 1 748 ? -6.393 -26.731 28.505 1.00 44.12 748 LYS A O 1
ATOM 6058 N N . ALA A 1 749 ? -4.359 -25.817 28.647 1.00 40.66 749 ALA A N 1
ATOM 6059 C CA . ALA A 1 749 ? -4.538 -25.241 29.979 1.00 40.66 749 ALA A CA 1
ATOM 6060 C C . ALA A 1 749 ? -5.536 -24.072 29.977 1.00 40.66 749 ALA A C 1
ATOM 6062 O O . ALA A 1 749 ? -6.301 -23.926 30.925 1.00 40.66 749 ALA A O 1
ATOM 6063 N N . ALA A 1 750 ? -5.570 -23.262 28.915 1.00 35.88 750 ALA A N 1
ATOM 6064 C CA . ALA A 1 750 ? -6.573 -22.221 28.717 1.00 35.88 750 ALA A CA 1
ATOM 6065 C C . ALA A 1 750 ? -7.960 -22.829 28.455 1.00 35.88 750 ALA A C 1
ATOM 6067 O O . ALA A 1 750 ? -8.931 -22.401 29.066 1.00 35.88 750 ALA A O 1
ATOM 6068 N N . GLU A 1 751 ? -8.057 -23.874 27.630 1.00 42.78 751 GLU A N 1
ATOM 6069 C CA . GLU A 1 751 ? -9.286 -24.646 27.397 1.00 42.78 751 GLU A CA 1
ATOM 6070 C C . GLU A 1 751 ? -9.775 -25.333 28.687 1.00 42.78 751 GLU A C 1
ATOM 6072 O O . GLU A 1 751 ? -10.968 -25.294 28.989 1.00 42.78 751 GLU A O 1
ATOM 6077 N N . GLU A 1 752 ? -8.871 -25.891 29.499 1.00 46.66 752 GLU A N 1
ATOM 6078 C CA . GLU A 1 752 ? -9.168 -26.464 30.819 1.00 46.66 752 GLU A CA 1
ATOM 6079 C C . GLU A 1 752 ? -9.585 -25.381 31.828 1.00 46.66 752 GLU A C 1
ATOM 6081 O O . GLU A 1 752 ? -10.573 -25.559 32.535 1.00 46.66 752 GLU A O 1
ATOM 6086 N N . ALA A 1 753 ? -8.919 -24.224 31.864 1.00 39.78 753 ALA A N 1
ATOM 6087 C CA . ALA A 1 753 ? -9.284 -23.102 32.732 1.00 39.78 753 ALA A CA 1
ATOM 6088 C C . ALA A 1 753 ? -10.638 -22.483 32.342 1.00 39.78 753 ALA A C 1
ATOM 6090 O O . ALA A 1 753 ? -11.446 -22.159 33.215 1.00 39.78 753 ALA A O 1
ATOM 6091 N N . VAL A 1 754 ? -10.921 -22.379 31.040 1.00 40.66 754 VAL A N 1
ATOM 6092 C CA . VAL A 1 754 ? -12.223 -21.966 30.497 1.00 40.66 754 VAL A CA 1
ATOM 6093 C C . VAL A 1 754 ? -13.290 -23.009 30.828 1.00 40.66 754 VAL A C 1
ATOM 6095 O O . VAL A 1 754 ? -14.379 -22.626 31.249 1.00 40.66 754 VAL A O 1
ATOM 6098 N N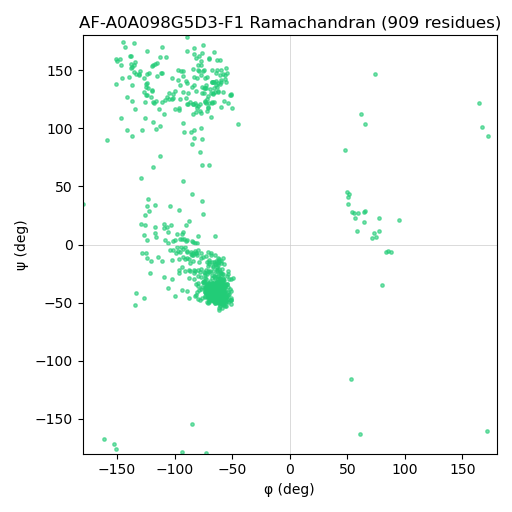 . SER A 1 755 ? -12.985 -24.306 30.733 1.00 47.38 755 SER A N 1
ATOM 6099 C CA . SER A 1 755 ? -13.881 -25.400 31.138 1.00 47.38 755 SER A CA 1
ATOM 6100 C C . SER A 1 755 ? -14.188 -25.371 32.642 1.00 47.38 755 SER A C 1
ATOM 6102 O O . SER A 1 755 ? -15.349 -25.458 33.037 1.00 47.38 755 SER A O 1
ATOM 6104 N N . ILE A 1 756 ? -13.187 -25.125 33.493 1.00 51.19 756 ILE A N 1
ATOM 6105 C CA . ILE A 1 756 ? -13.347 -24.988 34.951 1.00 51.19 756 ILE A CA 1
ATOM 6106 C C . ILE A 1 756 ? -14.157 -23.729 35.303 1.00 51.19 756 ILE A C 1
ATOM 6108 O O . ILE A 1 756 ? -15.050 -23.777 36.153 1.00 51.19 756 ILE A O 1
ATOM 6112 N N . ALA A 1 757 ? -13.900 -22.601 34.633 1.00 42.69 757 ALA A N 1
ATOM 6113 C CA . ALA A 1 757 ? -14.669 -21.369 34.811 1.00 42.69 757 ALA A CA 1
ATOM 6114 C C . ALA A 1 757 ? -16.123 -21.519 34.327 1.00 42.69 757 ALA A C 1
ATOM 6116 O O . ALA A 1 757 ? -17.043 -21.007 34.972 1.00 42.69 757 ALA A O 1
ATOM 6117 N N . ARG A 1 758 ? -16.337 -22.259 33.231 1.00 49.97 758 ARG A N 1
ATOM 6118 C CA . ARG A 1 758 ? -17.655 -22.625 32.697 1.00 49.97 758 ARG A CA 1
ATOM 6119 C C . ARG A 1 758 ? -18.391 -23.538 33.674 1.00 49.97 758 ARG A C 1
ATOM 6121 O O . ARG A 1 758 ? -19.503 -23.203 34.057 1.00 49.97 758 ARG A O 1
ATOM 6128 N N . ALA A 1 759 ? -17.746 -24.582 34.193 1.00 52.88 759 ALA A N 1
ATOM 6129 C CA . ALA A 1 759 ? -18.309 -25.483 35.202 1.00 52.88 759 ALA A CA 1
ATOM 6130 C C . ALA A 1 759 ? -18.714 -24.749 36.494 1.00 52.88 759 ALA A C 1
ATOM 6132 O O . ALA A 1 759 ? -19.809 -24.968 37.012 1.00 52.88 759 ALA A O 1
ATOM 6133 N N . LYS A 1 760 ? -17.886 -23.812 36.979 1.00 53.16 760 LYS A N 1
ATOM 6134 C CA . LYS A 1 760 ? -18.183 -23.013 38.181 1.00 53.16 760 LYS A CA 1
ATOM 6135 C C . LYS A 1 760 ? -19.359 -22.044 37.981 1.00 53.16 760 LYS A C 1
ATOM 6137 O O . LYS A 1 760 ? -20.135 -21.836 38.908 1.00 53.16 760 LYS A O 1
ATOM 6142 N N . ARG A 1 761 ? -19.519 -21.472 36.778 1.00 54.53 761 ARG A N 1
ATOM 6143 C CA . ARG A 1 761 ? -20.672 -20.619 36.417 1.00 54.53 761 ARG A CA 1
ATOM 6144 C C . ARG A 1 761 ? -21.949 -21.429 36.200 1.00 54.53 761 ARG A C 1
ATOM 6146 O O . ARG A 1 761 ? -23.004 -21.009 36.665 1.00 54.53 761 ARG A O 1
ATOM 6153 N N . THR A 1 762 ? -21.855 -22.585 35.545 1.00 60.31 762 THR A N 1
ATOM 6154 C CA . THR A 1 762 ? -22.993 -23.490 35.342 1.00 60.31 762 THR A CA 1
ATOM 6155 C C . THR A 1 762 ? -23.491 -24.065 36.676 1.00 60.31 762 THR A C 1
ATOM 6157 O O . THR A 1 762 ? -24.698 -24.195 36.854 1.00 60.31 762 THR A O 1
ATOM 6160 N N . GLY A 1 763 ? -22.604 -24.309 37.651 1.00 59.69 763 GLY A N 1
ATOM 6161 C CA . GLY A 1 763 ? -22.975 -24.759 39.001 1.00 59.69 763 GLY A CA 1
ATOM 6162 C C . GLY A 1 763 ? -23.963 -23.826 39.714 1.00 59.69 763 GLY A C 1
ATOM 6163 O O . GLY A 1 763 ? -25.053 -24.256 40.074 1.00 59.69 763 GLY A O 1
ATOM 6164 N N . ALA A 1 764 ? -23.659 -22.526 39.802 1.00 61.50 764 ALA A N 1
ATOM 6165 C CA . ALA A 1 764 ? -24.538 -21.530 40.441 1.00 61.50 764 ALA A CA 1
ATOM 6166 C C . ALA A 1 764 ? -25.903 -21.347 39.736 1.00 61.50 764 ALA A C 1
ATOM 6168 O O . ALA A 1 764 ? -26.851 -20.786 40.288 1.00 61.50 764 ALA A O 1
ATOM 6169 N N . ILE A 1 765 ? -25.995 -21.771 38.477 1.00 64.31 765 ILE A N 1
ATOM 6170 C CA . ILE A 1 765 ? -27.198 -21.687 37.647 1.00 64.31 765 ILE A CA 1
ATOM 6171 C C . ILE A 1 765 ? -28.073 -22.922 37.849 1.00 64.31 765 ILE A C 1
ATOM 6173 O O . ILE A 1 765 ? -29.285 -22.789 38.025 1.00 64.31 765 ILE A O 1
ATOM 6177 N N . ILE A 1 766 ? -27.458 -24.106 37.839 1.00 76.44 766 ILE A N 1
ATOM 6178 C CA . ILE A 1 766 ? -28.142 -25.359 38.148 1.00 76.44 766 ILE A CA 1
ATOM 6179 C C . ILE A 1 766 ? -28.696 -25.332 39.567 1.00 76.44 766 ILE A C 1
ATOM 6181 O O . ILE A 1 766 ? -29.840 -25.724 39.746 1.00 76.44 766 ILE A O 1
ATOM 6185 N N . GLU A 1 767 ? -27.988 -24.736 40.528 1.00 75.25 767 GLU A N 1
ATOM 6186 C CA . GLU A 1 767 ? -28.501 -24.534 41.890 1.00 75.25 767 GLU A CA 1
ATOM 6187 C C . GLU A 1 767 ? -29.886 -23.858 41.916 1.00 75.25 767 GLU A C 1
ATOM 6189 O O . GLU A 1 767 ? -30.749 -24.255 42.694 1.00 75.25 767 GLU A O 1
ATOM 6194 N N . LYS A 1 768 ? -30.160 -22.885 41.031 1.00 77.38 768 LYS A N 1
ATOM 6195 C CA . LYS A 1 768 ? -31.486 -22.238 40.956 1.00 77.38 768 LYS A CA 1
ATOM 6196 C C . LYS A 1 768 ? -32.568 -23.159 40.399 1.00 77.38 768 LYS A C 1
ATOM 6198 O O . LYS A 1 768 ? -33.712 -23.083 40.839 1.00 77.38 768 LYS A O 1
ATOM 6203 N N . ILE A 1 769 ? -32.225 -23.992 39.418 1.00 81.56 769 ILE A N 1
ATOM 6204 C CA . ILE A 1 769 ? -33.153 -24.985 38.862 1.00 81.56 769 ILE A CA 1
ATOM 6205 C C . ILE A 1 769 ? -33.411 -26.070 39.912 1.00 81.56 769 ILE A C 1
ATOM 6207 O O . ILE A 1 769 ? -34.563 -26.418 40.148 1.00 81.56 769 ILE A O 1
ATOM 6211 N N . ASP A 1 770 ? -32.372 -26.518 40.609 1.00 83.12 770 ASP A N 1
ATOM 6212 C CA . ASP A 1 770 ? -32.455 -27.516 41.673 1.00 83.12 770 ASP A CA 1
ATOM 6213 C C . ASP A 1 770 ? -33.333 -27.034 42.828 1.00 83.12 770 ASP A C 1
ATOM 6215 O O . ASP A 1 770 ? -34.147 -27.802 43.329 1.00 83.12 770 ASP A O 1
ATOM 6219 N N . MET A 1 771 ? -33.264 -25.750 43.194 1.00 83.19 771 MET A N 1
ATOM 6220 C CA . MET A 1 771 ? -34.182 -25.163 44.177 1.00 83.19 771 MET A CA 1
ATOM 6221 C C . MET A 1 771 ? -35.654 -25.259 43.741 1.00 83.19 771 MET A C 1
ATOM 6223 O O . MET A 1 771 ? -36.512 -25.582 44.561 1.00 83.19 771 MET A O 1
ATOM 6227 N N . ILE A 1 772 ? -35.952 -25.007 42.460 1.00 84.75 772 ILE A N 1
ATOM 6228 C CA . ILE A 1 772 ? -37.318 -25.106 41.913 1.00 84.75 772 ILE A CA 1
ATOM 6229 C C . ILE A 1 772 ? -37.789 -26.568 41.905 1.00 84.75 772 ILE A C 1
ATOM 6231 O O . ILE A 1 772 ? -38.937 -26.860 42.247 1.00 84.75 772 ILE A O 1
ATOM 6235 N N . LEU A 1 773 ? -36.911 -27.495 41.517 1.00 86.94 773 LEU A N 1
ATOM 6236 C CA . LEU A 1 773 ? -37.234 -28.921 41.465 1.00 86.94 773 LEU A CA 1
ATOM 6237 C C . LEU A 1 773 ? -37.383 -29.529 42.866 1.00 86.94 773 LEU A C 1
ATOM 6239 O O . LEU A 1 773 ? -38.275 -30.349 43.074 1.00 86.94 773 LEU A O 1
ATOM 6243 N N . GLU A 1 774 ? -36.607 -29.072 43.849 1.00 86.94 774 GLU A N 1
ATOM 6244 C CA . GLU A 1 774 ? -36.758 -29.496 45.243 1.00 86.94 774 GLU A CA 1
ATOM 6245 C C . GLU A 1 774 ? -38.076 -28.981 45.850 1.00 86.94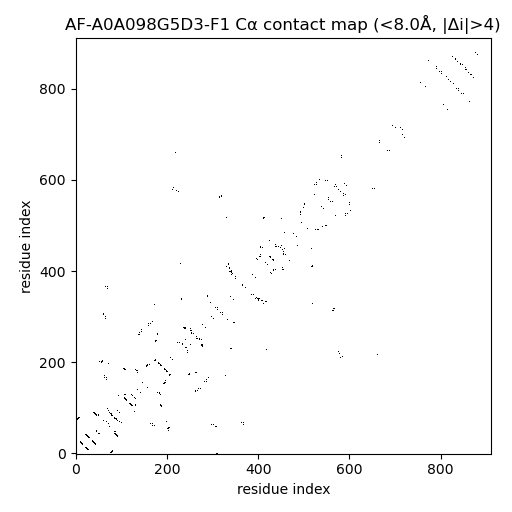 774 GLU A C 1
ATOM 6247 O O . GLU A 1 774 ? -38.738 -29.703 46.597 1.00 86.94 774 GLU A O 1
ATOM 6252 N N . GLU A 1 775 ? -38.530 -27.773 45.493 1.00 88.12 775 GLU A N 1
ATOM 6253 C CA . GLU A 1 775 ? -39.867 -27.294 45.875 1.00 88.12 775 GLU A CA 1
ATOM 6254 C C . GLU A 1 775 ? -40.973 -28.192 45.295 1.00 88.12 775 GLU A C 1
ATOM 6256 O O . GLU A 1 775 ? -41.902 -28.578 46.014 1.00 88.12 775 GLU A O 1
ATOM 6261 N N . LEU A 1 776 ? -40.850 -28.577 44.019 1.00 87.94 776 LEU A N 1
ATOM 6262 C CA . LEU A 1 776 ? -41.771 -29.519 43.384 1.00 87.94 776 LEU A CA 1
ATOM 6263 C C . LEU A 1 776 ? -41.772 -30.865 44.118 1.00 87.94 776 LEU A C 1
ATOM 6265 O O . LEU A 1 776 ? -42.843 -31.348 44.485 1.00 87.94 776 LEU A O 1
ATOM 6269 N N . LYS A 1 777 ? -40.598 -31.440 44.390 1.00 90.25 777 LYS A N 1
ATOM 6270 C CA . LYS A 1 777 ? -40.443 -32.711 45.111 1.00 90.25 777 LYS A CA 1
ATOM 6271 C C . LYS A 1 777 ? -41.123 -32.700 46.475 1.00 90.25 777 LYS A C 1
ATOM 6273 O O . LYS A 1 777 ? -41.927 -33.586 46.756 1.00 90.25 777 LYS A O 1
ATOM 6278 N N . ASN A 1 778 ? -40.884 -31.662 47.276 1.00 87.56 778 ASN A N 1
ATOM 6279 C CA . ASN A 1 778 ? -41.522 -31.506 48.585 1.00 87.56 778 ASN A CA 1
ATOM 6280 C C . ASN A 1 778 ? -43.054 -31.512 48.477 1.00 87.56 778 ASN A C 1
ATOM 6282 O O . ASN A 1 778 ? -43.752 -32.090 49.313 1.00 87.56 778 ASN A O 1
ATOM 6286 N N . LYS A 1 779 ? -43.591 -30.907 47.414 1.00 86.81 779 LYS A N 1
ATOM 6287 C CA . LYS A 1 779 ? -45.030 -30.893 47.157 1.00 86.81 779 LYS A CA 1
ATOM 6288 C C . LYS A 1 779 ? -45.561 -32.246 46.683 1.00 86.81 779 LYS A C 1
ATOM 6290 O O . LYS A 1 779 ? -46.664 -32.621 47.075 1.00 86.81 779 LYS A O 1
ATOM 6295 N N . VAL A 1 780 ? -44.787 -32.982 45.881 1.00 87.38 780 VAL A N 1
ATOM 6296 C CA . VAL A 1 780 ? -45.102 -34.362 45.463 1.00 87.38 780 VAL A CA 1
ATOM 6297 C C . VAL A 1 780 ? -45.143 -35.304 46.669 1.00 87.38 780 VAL A C 1
ATOM 6299 O O . VAL A 1 780 ? -46.066 -36.114 46.799 1.00 87.38 780 VAL A O 1
ATOM 6302 N N . ASP A 1 781 ? -44.185 -35.176 47.584 1.00 83.44 781 ASP A N 1
ATOM 6303 C CA . ASP A 1 781 ? -44.112 -36.003 48.790 1.00 83.44 781 ASP A CA 1
ATOM 6304 C C . ASP A 1 781 ? -45.293 -35.743 49.738 1.00 83.44 781 ASP A C 1
ATOM 6306 O O . ASP A 1 781 ? -45.807 -36.681 50.359 1.00 83.44 781 ASP A O 1
ATOM 6310 N N . GLY A 1 782 ? -45.795 -34.502 49.760 1.00 83.00 782 GLY A N 1
ATOM 6311 C CA . GLY A 1 782 ? -46.984 -34.079 50.504 1.00 83.00 782 GLY A CA 1
ATOM 6312 C C . GLY A 1 782 ? -48.329 -34.596 49.971 1.00 83.00 782 GLY A C 1
ATOM 6313 O O . GLY A 1 782 ? -49.352 -34.392 50.629 1.00 83.00 782 GLY A O 1
ATOM 6314 N N . ILE A 1 783 ? -48.372 -35.278 48.818 1.00 86.06 783 ILE A N 1
ATOM 6315 C CA . ILE A 1 783 ? -49.615 -35.861 48.285 1.00 86.06 783 ILE A CA 1
ATOM 6316 C C . ILE A 1 783 ? -50.029 -37.061 49.155 1.00 86.06 783 ILE A C 1
ATOM 6318 O O . ILE A 1 783 ? -49.311 -38.065 49.252 1.00 86.06 783 ILE A O 1
ATOM 6322 N N . GLY A 1 784 ? -51.202 -36.959 49.789 1.00 72.75 784 GLY A N 1
ATOM 6323 C CA . GLY A 1 784 ? -51.780 -38.011 50.630 1.00 72.75 784 GLY A CA 1
ATOM 6324 C C . GLY A 1 784 ? -52.159 -39.280 49.853 1.00 72.75 784 GLY A C 1
ATOM 6325 O O . GLY A 1 784 ? -52.261 -39.278 48.628 1.00 72.75 784 GLY A O 1
ATOM 6326 N N . SER A 1 785 ? -52.418 -40.380 50.565 1.00 71.75 785 SER A N 1
ATOM 6327 C CA . SER A 1 785 ? -52.732 -41.699 49.978 1.00 71.75 785 SER A CA 1
ATOM 6328 C C . SER A 1 785 ? -54.015 -41.751 49.135 1.00 71.75 785 SER A C 1
ATOM 6330 O O . SER A 1 785 ? -54.236 -42.733 48.437 1.00 71.75 785 SER A O 1
ATOM 6332 N N . ASN A 1 786 ? -54.851 -40.710 49.185 1.00 75.12 786 ASN A N 1
ATOM 6333 C CA . ASN A 1 786 ? -56.153 -40.656 48.511 1.00 75.12 786 ASN A CA 1
ATOM 6334 C C . ASN A 1 786 ? -56.064 -40.289 47.016 1.00 75.12 786 ASN A C 1
ATOM 6336 O O . ASN A 1 786 ? -57.070 -40.366 46.321 1.00 75.12 786 ASN A O 1
ATOM 6340 N N . HIS A 1 787 ? -54.878 -39.913 46.521 1.00 77.31 787 HIS A N 1
ATOM 6341 C CA . HIS A 1 787 ? -54.632 -39.536 45.124 1.00 77.31 787 HIS A CA 1
ATOM 6342 C C . HIS A 1 787 ? -53.430 -40.308 44.551 1.00 77.31 787 HIS A C 1
ATOM 6344 O O . HIS A 1 787 ? -52.438 -39.709 44.139 1.00 77.31 787 HIS A O 1
ATOM 6350 N N . SER A 1 788 ? -53.474 -41.646 44.579 1.00 79.94 788 SER A N 1
ATOM 6351 C CA . SER A 1 788 ? -52.343 -42.497 44.166 1.00 79.94 788 SER A CA 1
ATOM 6352 C C . SER A 1 788 ? -51.924 -42.281 42.708 1.00 79.94 788 SER A C 1
ATOM 6354 O O . SER A 1 788 ? -50.737 -42.149 42.436 1.00 79.94 788 SER A O 1
ATOM 6356 N N . GLU A 1 789 ? -52.889 -42.155 41.793 1.00 83.62 789 GLU A N 1
ATOM 6357 C CA . GLU A 1 789 ? -52.633 -41.901 40.368 1.00 83.62 789 GLU A CA 1
ATOM 6358 C C . GLU A 1 789 ? -51.954 -40.539 40.148 1.00 83.62 789 GLU A C 1
ATOM 6360 O O . GLU A 1 789 ? -50.898 -40.459 39.521 1.00 83.62 789 GLU A O 1
ATOM 6365 N N . ALA A 1 790 ? -52.486 -39.471 40.752 1.00 84.88 790 ALA A N 1
ATOM 6366 C CA . ALA A 1 790 ? -51.876 -38.145 40.686 1.00 84.88 790 ALA A CA 1
ATOM 6367 C C . ALA A 1 790 ? -50.486 -38.105 41.347 1.00 84.88 790 ALA A C 1
ATOM 6369 O O . ALA A 1 790 ? -49.594 -37.405 40.869 1.00 84.88 790 ALA A O 1
ATOM 6370 N N . LYS A 1 791 ? -50.266 -38.882 42.417 1.00 87.31 791 LYS A N 1
ATOM 6371 C CA . LYS A 1 791 ? -48.956 -38.999 43.070 1.00 87.31 791 LYS A CA 1
ATOM 6372 C C . LYS A 1 791 ? -47.915 -39.637 42.152 1.00 87.31 791 LYS A C 1
ATOM 6374 O O . LYS A 1 791 ? -46.788 -39.147 42.095 1.00 87.31 791 LYS A O 1
ATOM 6379 N N . ASP A 1 792 ? -48.282 -40.682 41.418 1.00 85.12 792 ASP A N 1
ATOM 6380 C CA . ASP A 1 792 ? -47.379 -41.342 40.471 1.00 85.12 792 ASP A CA 1
ATOM 6381 C C . ASP A 1 792 ? -47.080 -40.447 39.259 1.00 85.12 792 ASP A C 1
ATOM 6383 O O . ASP A 1 792 ? -45.921 -40.316 38.857 1.00 85.12 792 ASP A O 1
ATOM 6387 N N . VAL A 1 793 ? -48.085 -39.733 38.739 1.00 88.31 793 VAL A N 1
ATOM 6388 C CA . VAL A 1 793 ? -47.890 -38.736 37.670 1.00 88.31 793 VAL A CA 1
ATOM 6389 C C . VAL A 1 793 ? -46.986 -37.587 38.131 1.00 88.31 793 VAL A C 1
ATOM 6391 O O . VAL A 1 793 ? -46.090 -37.179 37.393 1.00 88.31 793 VAL A O 1
ATOM 6394 N N . ALA A 1 794 ? -47.154 -37.096 39.361 1.00 86.44 794 ALA A N 1
ATOM 6395 C CA . ALA A 1 794 ? -46.317 -36.035 39.918 1.00 86.44 794 ALA A CA 1
ATOM 6396 C C . ALA A 1 794 ? -44.859 -36.487 40.136 1.00 86.44 794 ALA A C 1
ATOM 6398 O O . ALA A 1 794 ? -43.929 -35.729 39.850 1.00 86.44 794 ALA A O 1
ATOM 6399 N N . LYS A 1 795 ? -44.640 -37.737 40.574 1.00 88.06 795 LYS A N 1
ATOM 6400 C CA . LYS A 1 795 ? -43.297 -38.335 40.666 1.00 88.06 795 LYS A CA 1
ATOM 6401 C C . LYS A 1 795 ? -42.629 -38.459 39.299 1.00 88.06 795 LYS A C 1
ATOM 6403 O O . LYS A 1 795 ? -41.459 -38.102 39.169 1.00 88.06 795 LYS A O 1
ATOM 6408 N N . ASN A 1 796 ? -43.371 -38.916 38.290 1.00 88.88 796 ASN A N 1
ATOM 6409 C CA . ASN A 1 796 ? -42.864 -39.025 36.923 1.00 88.88 796 ASN A CA 1
ATOM 6410 C C . ASN A 1 796 ? -42.517 -37.651 36.340 1.00 88.88 796 ASN A C 1
ATOM 6412 O O . ASN A 1 796 ? -41.447 -37.495 35.758 1.00 88.88 796 ASN A O 1
ATOM 6416 N N . LEU A 1 797 ? -43.361 -36.638 36.561 1.00 90.00 797 LEU A N 1
ATOM 6417 C CA . LEU A 1 797 ? -43.068 -35.261 36.165 1.00 90.00 797 LEU A CA 1
ATOM 6418 C C . LEU A 1 797 ? -41.754 -34.765 36.784 1.00 90.00 797 LEU A C 1
ATOM 6420 O O . LEU A 1 797 ? -40.896 -34.245 36.074 1.00 90.00 797 LEU A O 1
ATOM 6424 N N . HIS A 1 798 ? -41.585 -34.938 38.097 1.00 89.81 798 HIS A N 1
ATOM 6425 C CA . HIS A 1 798 ? -40.363 -34.533 38.789 1.00 89.81 798 HIS A CA 1
ATOM 6426 C C . HIS A 1 798 ? -39.122 -35.256 38.233 1.00 89.81 798 HIS A C 1
ATOM 6428 O O . HIS A 1 798 ? -38.109 -34.609 37.969 1.00 89.81 798 HIS A O 1
ATOM 6434 N N . ALA A 1 799 ? -39.215 -36.565 37.973 1.00 82.25 799 ALA A N 1
ATOM 6435 C CA . ALA A 1 799 ? -38.128 -37.339 37.371 1.00 82.25 799 ALA A CA 1
ATOM 6436 C C . ALA A 1 799 ? -37.755 -36.836 35.963 1.00 82.25 799 ALA A C 1
ATOM 6438 O O . ALA A 1 799 ? -36.578 -36.620 35.683 1.00 82.25 799 ALA A O 1
ATOM 6439 N N . MET A 1 800 ? -38.745 -36.569 35.104 1.00 84.06 800 MET A N 1
ATOM 6440 C CA . MET A 1 800 ? -38.513 -36.049 33.749 1.00 84.06 800 MET A CA 1
ATOM 6441 C C . MET A 1 800 ? -37.885 -34.649 33.753 1.00 84.06 800 MET A C 1
ATOM 6443 O O . MET A 1 800 ? -37.078 -34.323 32.882 1.00 84.06 800 MET A O 1
ATOM 6447 N N . LEU A 1 801 ? -38.252 -33.803 34.719 1.00 83.94 801 LEU A N 1
ATOM 6448 C CA . LEU A 1 801 ? -37.667 -32.470 34.860 1.00 83.94 801 LEU A CA 1
ATOM 6449 C C . LEU A 1 801 ? -36.222 -32.521 35.376 1.00 83.94 801 LEU A C 1
ATOM 6451 O O . LEU A 1 801 ? -35.398 -31.733 34.911 1.00 83.94 801 LEU A O 1
ATOM 6455 N N . LEU A 1 802 ? -35.903 -33.456 36.279 1.00 83.69 802 LEU A N 1
ATOM 6456 C CA . LEU A 1 802 ? -34.528 -33.706 36.724 1.00 83.69 802 LEU A CA 1
ATOM 6457 C C . LEU A 1 802 ? -33.639 -34.207 35.582 1.00 83.69 802 LEU A C 1
ATOM 6459 O O . LEU A 1 802 ? -32.548 -33.677 35.395 1.00 83.69 802 LEU A O 1
ATOM 6463 N N . GLU A 1 803 ? -34.124 -35.157 34.782 1.00 83.69 803 GLU A N 1
ATOM 6464 C CA . GLU A 1 803 ? -33.393 -35.668 33.616 1.00 83.69 803 GLU A CA 1
ATOM 6465 C C . GLU A 1 803 ? -33.133 -34.555 32.590 1.00 83.69 803 GLU A C 1
ATOM 6467 O O . GLU A 1 803 ? -32.009 -34.365 32.128 1.00 83.69 803 GLU A O 1
ATOM 6472 N N . ALA A 1 804 ? -34.151 -33.740 32.288 1.00 83.19 804 ALA A N 1
ATOM 6473 C CA . ALA A 1 804 ? -33.989 -32.595 31.398 1.00 83.19 804 ALA A CA 1
ATOM 6474 C C . ALA A 1 804 ? -32.951 -31.587 31.931 1.00 83.19 804 ALA A C 1
ATOM 6476 O O . ALA A 1 804 ? -32.211 -30.997 31.141 1.00 83.19 804 ALA A O 1
ATOM 6477 N N . ARG A 1 805 ? -32.890 -31.392 33.255 1.00 86.88 805 ARG A N 1
ATOM 6478 C CA . ARG A 1 805 ? -31.911 -30.525 33.926 1.00 86.88 805 ARG A CA 1
ATOM 6479 C C . ARG A 1 805 ? -30.499 -31.094 33.817 1.00 86.88 805 ARG A C 1
ATOM 6481 O O . ARG A 1 805 ? -29.579 -30.331 33.526 1.00 86.88 805 ARG A O 1
ATOM 6488 N N . ASP A 1 806 ? -30.329 -32.397 34.024 1.00 79.69 806 ASP A N 1
ATOM 6489 C CA . ASP A 1 806 ? -29.030 -33.076 33.928 1.00 79.69 806 ASP A CA 1
ATOM 6490 C C . ASP A 1 806 ? -28.466 -32.987 32.506 1.00 79.69 806 ASP A C 1
ATOM 6492 O O . ASP A 1 806 ? -27.322 -32.568 32.313 1.00 79.69 806 ASP A O 1
ATOM 6496 N N . ASP A 1 807 ? -29.297 -33.263 31.501 1.00 80.06 807 ASP A N 1
ATOM 6497 C CA . ASP A 1 807 ? -28.914 -33.132 30.093 1.00 80.06 807 ASP A CA 1
ATOM 6498 C C . ASP A 1 807 ? -28.528 -31.688 29.748 1.00 80.06 807 ASP A C 1
ATOM 6500 O O . ASP A 1 807 ? -27.532 -31.435 29.066 1.00 80.06 807 ASP A O 1
ATOM 6504 N N . TYR A 1 808 ? -29.281 -30.717 30.267 1.00 82.81 808 TYR A N 1
ATOM 6505 C CA . TYR A 1 808 ? -28.982 -29.303 30.081 1.00 82.81 808 TYR A CA 1
ATOM 6506 C C . TYR A 1 808 ? -27.653 -28.896 30.736 1.00 82.81 808 TYR A C 1
ATOM 6508 O O . TYR A 1 808 ? -26.861 -28.176 30.123 1.00 82.81 808 TYR A O 1
ATOM 6516 N N . PHE A 1 809 ? -27.358 -29.391 31.942 1.00 76.88 809 PHE A N 1
ATOM 6517 C CA . PHE A 1 809 ? -26.068 -29.179 32.603 1.00 76.88 809 PHE A CA 1
ATOM 6518 C C . PHE A 1 809 ? -24.912 -29.724 31.761 1.00 76.88 809 PHE A C 1
ATOM 6520 O O . PHE A 1 809 ? -23.939 -29.010 31.509 1.00 76.88 809 PHE A O 1
ATOM 6527 N N . VAL A 1 810 ? -25.044 -30.959 31.274 1.00 69.75 810 VAL A N 1
ATOM 6528 C CA . VAL A 1 810 ? -24.039 -31.610 30.425 1.00 69.75 810 VAL A CA 1
ATOM 6529 C C . VAL A 1 810 ? -23.808 -30.808 29.141 1.00 69.75 810 VAL A C 1
ATOM 6531 O O . VAL A 1 810 ? -22.657 -30.540 28.792 1.00 69.75 810 VAL A O 1
ATOM 6534 N N . GLN A 1 811 ? -24.875 -30.349 28.479 1.00 76.69 811 GLN A N 1
ATOM 6535 C CA . GLN A 1 811 ? -24.785 -29.511 27.277 1.00 76.69 811 GLN A CA 1
ATOM 6536 C C . GLN A 1 811 ? -24.084 -28.169 27.556 1.00 76.69 811 GLN A C 1
ATOM 6538 O O . GLN A 1 811 ? -23.242 -27.733 26.766 1.00 76.69 811 GLN A O 1
ATOM 6543 N N . LEU A 1 812 ? -24.367 -27.531 28.697 1.00 68.81 812 LEU A N 1
ATOM 6544 C CA . LEU A 1 812 ? -23.743 -26.261 29.083 1.00 68.81 812 LEU A CA 1
ATOM 6545 C C . LEU A 1 812 ? -22.266 -26.397 29.472 1.00 68.81 812 LEU A C 1
ATOM 6547 O O . LEU A 1 812 ? -21.489 -25.483 29.184 1.00 68.81 812 LEU A O 1
ATOM 6551 N N . VAL A 1 813 ? -21.877 -27.494 30.130 1.00 60.78 813 VAL A N 1
ATOM 6552 C CA . VAL A 1 813 ? -20.492 -27.742 30.570 1.00 60.78 813 VAL A CA 1
ATOM 6553 C C . VAL A 1 813 ? -19.621 -28.201 29.406 1.00 60.78 813 VAL A C 1
ATOM 6555 O O . VAL A 1 813 ? -18.546 -27.641 29.194 1.00 60.78 813 VAL A O 1
ATOM 6558 N N . ASN A 1 814 ? -20.094 -29.166 28.618 1.00 65.19 814 ASN A N 1
ATOM 6559 C CA . ASN A 1 814 ? -19.284 -29.778 27.567 1.00 65.19 814 ASN A CA 1
ATOM 6560 C C . ASN A 1 814 ? -19.283 -28.963 26.268 1.00 65.19 814 ASN A C 1
ATOM 6562 O O . ASN A 1 814 ? -18.374 -29.125 25.453 1.00 65.19 814 ASN A O 1
ATOM 6566 N N . GLY A 1 815 ? -20.294 -28.110 26.043 1.00 62.09 815 GLY A N 1
ATOM 6567 C CA . GLY A 1 815 ? -20.447 -27.325 24.809 1.00 62.09 815 GLY A CA 1
ATOM 6568 C C . GLY A 1 815 ? -20.527 -28.179 23.539 1.00 62.09 815 GLY A C 1
ATOM 6569 O O . GLY A 1 815 ? -20.389 -27.660 22.431 1.00 62.09 815 GLY A O 1
ATOM 6570 N N . ARG A 1 816 ? -20.700 -29.493 23.702 1.00 60.12 816 ARG A N 1
ATOM 6571 C CA . ARG A 1 816 ? -20.733 -30.500 22.651 1.00 60.12 816 ARG A CA 1
ATOM 6572 C C . ARG A 1 816 ? -21.711 -31.598 23.027 1.00 60.12 816 ARG A C 1
ATOM 6574 O O . ARG A 1 816 ? -21.775 -32.001 24.187 1.00 60.12 816 ARG A O 1
ATOM 6581 N N . GLU A 1 817 ? -22.406 -32.115 22.029 1.00 58.47 817 GLU A N 1
ATOM 6582 C CA . GLU A 1 817 ? -23.279 -33.280 22.140 1.00 58.47 817 GLU A CA 1
ATOM 6583 C C . GLU A 1 817 ? -23.105 -34.107 20.861 1.00 58.47 817 GLU A C 1
ATOM 6585 O O . GLU A 1 817 ? -23.148 -33.561 19.763 1.00 58.47 817 GLU A O 1
ATOM 6590 N N . ASN A 1 818 ? -22.813 -35.406 20.985 1.00 57.47 818 ASN A N 1
ATOM 6591 C CA . ASN A 1 818 ? -22.532 -36.300 19.848 1.00 57.47 818 ASN A CA 1
ATOM 6592 C C . ASN A 1 818 ? -21.422 -35.817 18.886 1.00 57.47 818 ASN A C 1
ATOM 6594 O O . ASN A 1 818 ? -21.418 -36.161 17.709 1.00 57.47 818 ASN A O 1
ATOM 6598 N N . GLY A 1 819 ? -20.462 -35.033 19.387 1.00 54.47 819 GLY A N 1
ATOM 6599 C CA . GLY A 1 819 ? -19.357 -34.489 18.589 1.00 54.47 819 GLY A CA 1
ATOM 6600 C C . GLY A 1 819 ? -19.653 -33.153 17.899 1.00 54.47 819 GLY A C 1
ATOM 6601 O O . GLY A 1 819 ? -18.721 -32.537 17.388 1.00 54.47 819 GLY A O 1
ATOM 6602 N N . GLU A 1 820 ? -20.892 -32.660 17.950 1.00 51.31 820 GLU A N 1
ATOM 6603 C CA . GLU A 1 820 ? -21.284 -31.359 17.399 1.00 51.31 820 GLU A CA 1
ATOM 6604 C C . GLU A 1 820 ? -21.294 -30.275 18.480 1.00 51.31 820 GLU A C 1
ATOM 6606 O O . GLU A 1 820 ? -21.695 -30.516 19.620 1.00 51.31 820 GLU A O 1
ATOM 6611 N N . THR A 1 821 ? -20.858 -29.064 18.129 1.00 60.62 821 THR A N 1
ATOM 6612 C CA . THR A 1 821 ? -20.864 -27.905 19.032 1.00 60.62 821 THR A CA 1
ATOM 6613 C C . THR A 1 821 ? -22.297 -27.414 19.255 1.00 60.62 821 THR A C 1
ATOM 6615 O O . THR A 1 821 ? -22.992 -27.083 18.293 1.00 60.62 821 THR A O 1
ATOM 6618 N N . ILE A 1 822 ? -22.735 -27.317 20.514 1.00 70.19 822 ILE A N 1
ATOM 6619 C CA . ILE A 1 822 ? -24.054 -26.781 20.883 1.00 70.19 822 ILE A CA 1
ATOM 6620 C C . ILE A 1 822 ? -23.892 -25.434 21.598 1.00 70.19 822 ILE A C 1
ATOM 6622 O O . ILE A 1 822 ? -23.185 -25.322 22.601 1.00 70.19 822 ILE A O 1
ATOM 6626 N N . ASP A 1 823 ? -24.525 -24.391 21.059 1.00 71.44 823 ASP A N 1
ATOM 6627 C CA . ASP A 1 823 ? -24.577 -23.075 21.698 1.00 71.44 823 ASP A CA 1
ATOM 6628 C C . ASP A 1 823 ? -25.604 -23.048 22.851 1.00 71.44 823 ASP A C 1
ATOM 6630 O O . ASP A 1 823 ? -26.512 -23.883 22.938 1.00 71.44 823 ASP A O 1
ATOM 6634 N N . ALA A 1 824 ? -25.437 -22.101 23.781 1.00 67.12 824 ALA A N 1
ATOM 6635 C CA . ALA A 1 824 ? -26.255 -22.014 24.993 1.00 67.12 824 ALA A CA 1
ATOM 6636 C C . ALA A 1 824 ? -27.735 -21.707 24.698 1.00 67.12 824 ALA A C 1
ATOM 6638 O O . ALA A 1 824 ? -28.608 -22.144 25.450 1.00 67.12 824 ALA A O 1
ATOM 6639 N N . ASP A 1 825 ? -28.024 -21.019 23.589 1.00 69.69 825 ASP A N 1
ATOM 6640 C CA . ASP A 1 825 ? -29.390 -20.722 23.157 1.00 69.69 825 ASP A CA 1
ATOM 6641 C C . ASP A 1 825 ? -30.104 -21.993 22.711 1.00 69.69 825 ASP A C 1
ATOM 6643 O O . ASP A 1 825 ? -31.212 -22.278 23.171 1.00 69.69 825 ASP A O 1
ATOM 6647 N N . LYS A 1 826 ? -29.457 -22.818 21.885 1.00 78.62 826 LYS A N 1
ATOM 6648 C CA . LYS A 1 826 ? -29.992 -24.113 21.449 1.00 78.62 826 LYS A CA 1
ATOM 6649 C C . LYS A 1 826 ? -30.168 -25.075 22.616 1.00 78.62 826 LYS A C 1
ATOM 6651 O O . LYS A 1 826 ? -31.222 -25.709 22.702 1.00 78.62 826 LYS A O 1
ATOM 6656 N N . ALA A 1 827 ? -29.194 -25.160 23.525 1.00 79.56 827 ALA A N 1
ATOM 6657 C CA . ALA A 1 827 ? -29.318 -25.963 24.743 1.00 79.56 827 ALA A CA 1
ATOM 6658 C C . ALA A 1 827 ? -30.504 -25.481 25.605 1.00 79.56 827 ALA A C 1
ATOM 6660 O O . ALA A 1 827 ? -31.355 -26.275 26.013 1.00 79.56 827 ALA A O 1
ATOM 6661 N N . GLY A 1 828 ? -30.633 -24.162 25.792 1.00 79.44 828 GLY A N 1
ATOM 6662 C CA . GLY A 1 828 ? -31.726 -23.549 26.546 1.00 79.44 828 GLY A CA 1
ATOM 6663 C C . GLY A 1 828 ? -33.099 -23.773 25.906 1.00 79.44 828 GLY A C 1
ATOM 6664 O O . GLY A 1 828 ? -34.060 -24.093 26.606 1.00 79.44 828 GLY A O 1
ATOM 6665 N N . GLN A 1 829 ? -33.210 -23.666 24.580 1.00 78.56 829 GLN A N 1
ATOM 6666 C CA . GLN A 1 829 ? -34.455 -23.939 23.850 1.00 78.56 829 GLN A CA 1
ATOM 6667 C C . GLN A 1 829 ? -34.866 -25.411 23.951 1.00 78.56 829 GLN A C 1
ATOM 6669 O O . GLN A 1 829 ? -36.044 -25.714 24.158 1.00 78.56 829 GLN A O 1
ATOM 6674 N N . ARG A 1 830 ? -33.904 -26.338 23.864 1.00 82.38 830 ARG A N 1
ATOM 6675 C CA . ARG A 1 830 ? -34.162 -27.776 24.038 1.00 82.38 830 ARG A CA 1
ATOM 6676 C C . ARG A 1 830 ? -34.650 -28.094 25.444 1.00 82.38 830 ARG A C 1
ATOM 6678 O O . ARG A 1 830 ? -35.659 -28.786 25.587 1.00 82.38 830 ARG A O 1
ATOM 6685 N N . PHE A 1 831 ? -33.987 -27.551 26.460 1.00 86.81 831 PHE A N 1
ATOM 6686 C CA . PHE A 1 831 ? -34.392 -27.729 27.849 1.00 86.81 831 PHE A CA 1
ATOM 6687 C C . PHE A 1 831 ? -35.802 -27.172 28.103 1.00 86.81 831 PHE A C 1
ATOM 6689 O O . PHE A 1 831 ? -36.672 -27.908 28.569 1.00 86.81 831 PHE A O 1
ATOM 6696 N N 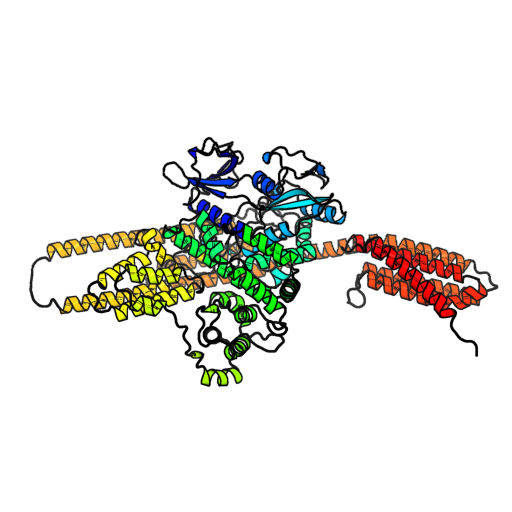. LYS A 1 832 ? -36.091 -25.934 27.666 1.00 83.25 832 LYS A N 1
ATOM 6697 C CA . LYS A 1 832 ? -37.441 -25.336 27.743 1.00 83.25 832 LYS A CA 1
ATOM 6698 C C . LYS A 1 832 ? -38.502 -26.218 27.085 1.00 83.25 832 LYS A C 1
ATOM 6700 O O . LYS A 1 832 ? -39.574 -26.420 27.655 1.00 83.25 832 LYS A O 1
ATOM 6705 N N . LYS A 1 833 ? -38.204 -26.754 25.897 1.00 83.88 833 LYS A N 1
ATOM 6706 C CA . LYS A 1 833 ? -39.116 -27.639 25.163 1.00 83.88 833 LYS A CA 1
ATOM 6707 C C . LYS A 1 833 ? -39.394 -28.929 25.938 1.00 83.88 833 LYS A C 1
ATOM 6709 O O . LYS A 1 833 ? -40.555 -29.317 26.037 1.00 83.88 833 LYS A O 1
ATOM 6714 N N . ARG A 1 834 ? -38.370 -29.568 26.516 1.00 85.81 834 ARG A N 1
ATOM 6715 C CA . ARG A 1 834 ? -38.543 -30.791 27.324 1.00 85.81 834 ARG A CA 1
ATOM 6716 C C . ARG A 1 834 ? -39.348 -30.526 28.594 1.00 85.81 834 ARG A C 1
ATOM 6718 O O . ARG A 1 834 ? -40.279 -31.278 28.865 1.00 85.81 834 ARG A O 1
ATOM 6725 N N . CYS A 1 835 ? -39.074 -29.433 29.310 1.00 87.06 835 CYS A N 1
ATOM 6726 C CA . CYS A 1 835 ? -39.855 -29.060 30.492 1.00 87.06 835 CYS A CA 1
ATOM 6727 C C . CYS A 1 835 ? -41.326 -28.797 30.159 1.00 87.06 835 CYS A C 1
ATOM 6729 O O . CYS A 1 835 ? -42.204 -29.259 30.882 1.00 87.06 835 CYS A O 1
ATOM 6731 N N . ARG A 1 836 ? -41.600 -28.095 29.051 1.00 86.81 836 ARG A N 1
ATOM 6732 C CA . ARG A 1 836 ? -42.970 -27.838 28.590 1.00 86.81 836 ARG A CA 1
ATOM 6733 C C . ARG A 1 836 ? -43.703 -29.139 28.267 1.00 86.81 836 ARG A C 1
ATOM 6735 O O . ARG A 1 836 ? -44.778 -29.355 28.801 1.00 86.81 836 ARG A O 1
ATOM 6742 N N . LEU A 1 837 ? -43.089 -30.032 27.488 1.00 83.81 837 LEU A N 1
ATOM 6743 C CA . LEU A 1 837 ? -43.688 -31.328 27.146 1.00 83.81 837 LEU A CA 1
ATOM 6744 C C . LEU A 1 837 ? -43.989 -32.183 28.386 1.00 83.81 837 LEU A C 1
ATOM 6746 O O . LEU A 1 837 ? -45.056 -32.784 28.462 1.00 83.81 837 LEU A O 1
ATOM 6750 N N . ALA A 1 838 ? -43.074 -32.219 29.360 1.00 86.12 838 ALA A N 1
ATOM 6751 C CA . ALA A 1 838 ? -43.284 -32.954 30.605 1.00 86.12 838 ALA A CA 1
ATOM 6752 C C . ALA A 1 838 ? -44.456 -32.371 31.415 1.00 86.12 838 ALA A C 1
ATOM 6754 O O . ALA A 1 838 ? -45.321 -33.111 31.883 1.00 86.12 838 ALA A O 1
ATOM 6755 N N . ILE A 1 839 ? -44.513 -31.041 31.540 1.00 87.12 839 ILE A N 1
ATOM 6756 C CA . ILE A 1 839 ? -45.577 -30.341 32.268 1.00 87.12 839 ILE A CA 1
ATOM 6757 C C . ILE A 1 839 ? -46.930 -30.502 31.568 1.00 87.12 839 ILE A C 1
ATOM 6759 O O . ILE A 1 839 ? -47.909 -30.819 32.240 1.00 87.12 839 ILE A O 1
ATOM 6763 N N . ASP A 1 840 ? -46.989 -30.355 30.246 1.00 84.12 840 ASP A N 1
ATOM 6764 C CA . ASP A 1 840 ? -48.221 -30.497 29.464 1.00 84.12 840 ASP A CA 1
ATOM 6765 C C . ASP A 1 840 ? -48.773 -31.928 29.528 1.00 84.12 840 ASP A C 1
ATOM 6767 O O . ASP A 1 840 ? -49.985 -32.115 29.600 1.00 84.12 840 ASP A O 1
ATOM 6771 N N . ALA A 1 841 ? -47.897 -32.939 29.570 1.00 85.25 841 ALA A N 1
ATOM 6772 C CA . ALA A 1 841 ? -48.300 -34.335 29.736 1.00 85.25 841 ALA A CA 1
ATOM 6773 C C . ALA A 1 841 ? -48.884 -34.621 31.132 1.00 85.25 841 ALA A C 1
ATOM 6775 O O . ALA A 1 841 ? -49.831 -35.397 31.258 1.00 85.25 841 ALA A O 1
ATOM 6776 N N . ALA A 1 842 ? -48.347 -33.989 32.179 1.00 87.38 842 ALA A N 1
ATOM 6777 C CA . ALA A 1 842 ? -48.809 -34.172 33.556 1.00 87.38 842 ALA A CA 1
ATOM 6778 C C . ALA A 1 842 ? -50.034 -33.300 33.912 1.00 87.38 842 ALA A C 1
ATOM 6780 O O . ALA A 1 842 ? -50.811 -33.651 34.804 1.00 87.38 842 ALA A O 1
ATOM 6781 N N . MET A 1 843 ? -50.223 -32.178 33.209 1.00 86.31 843 MET A N 1
ATOM 6782 C CA . MET A 1 843 ? -51.247 -31.161 33.475 1.00 86.31 843 MET A CA 1
ATOM 6783 C C . MET A 1 843 ? -52.673 -31.719 33.621 1.00 86.31 843 MET A C 1
ATOM 6785 O O . MET A 1 843 ? -53.326 -31.361 34.600 1.00 86.31 843 MET A O 1
ATOM 6789 N N . PRO A 1 844 ? -53.188 -32.593 32.728 1.00 87.44 844 PRO A N 1
ATOM 6790 C CA . PRO A 1 844 ? -54.596 -32.992 32.766 1.00 87.44 844 PRO A CA 1
ATOM 6791 C C . PRO A 1 844 ? -54.964 -33.769 34.033 1.00 87.44 844 PRO A C 1
ATOM 6793 O O . PRO A 1 844 ? -56.060 -33.598 34.560 1.00 87.44 844 PRO A O 1
ATOM 6796 N N . VAL A 1 845 ? -54.045 -34.601 34.532 1.00 87.38 845 VAL A N 1
ATOM 6797 C CA . VAL A 1 845 ? -54.257 -35.411 35.741 1.00 87.38 845 VAL A CA 1
ATOM 6798 C C . VAL A 1 845 ? -54.053 -34.558 36.992 1.00 87.38 845 VAL A C 1
ATOM 6800 O O . VAL A 1 845 ? -54.894 -34.554 37.886 1.00 87.38 845 VAL A O 1
ATOM 6803 N N . LEU A 1 846 ? -52.969 -33.779 37.043 1.00 88.06 846 LEU A N 1
ATOM 6804 C CA . LEU A 1 846 ? -52.625 -32.993 38.230 1.00 88.06 846 LEU A CA 1
ATOM 6805 C C . LEU A 1 846 ? -53.550 -31.784 38.441 1.00 88.06 846 LEU A C 1
ATOM 6807 O O . LEU A 1 846 ? -53.786 -31.390 39.582 1.00 88.06 846 LEU A O 1
ATOM 6811 N N . GLU A 1 847 ? -54.107 -31.202 37.379 1.00 88.50 847 GLU A N 1
ATOM 6812 C CA . GLU A 1 847 ? -55.145 -30.174 37.511 1.00 88.50 847 GLU A CA 1
ATOM 6813 C C . GLU A 1 847 ? -56.458 -30.775 38.014 1.00 88.50 847 GLU A C 1
ATOM 6815 O O . GLU A 1 847 ? -57.038 -30.274 38.973 1.00 88.50 847 GLU A O 1
ATOM 6820 N N . LYS A 1 848 ? -56.900 -31.880 37.408 1.00 87.31 848 LYS A N 1
ATOM 6821 C CA . LYS A 1 848 ? -58.159 -32.538 37.766 1.00 87.31 848 LYS A CA 1
ATOM 6822 C C . LYS A 1 848 ? -58.168 -33.018 39.219 1.00 87.31 848 LYS A C 1
ATOM 6824 O O . LYS A 1 848 ? -59.160 -32.816 39.917 1.00 87.31 848 LYS A O 1
ATOM 6829 N N . ASP A 1 849 ? -57.081 -33.647 39.659 1.00 85.69 849 ASP A N 1
ATOM 6830 C CA . ASP A 1 849 ? -57.060 -34.354 40.940 1.00 85.69 849 ASP A CA 1
ATOM 6831 C C . ASP A 1 849 ? -56.481 -33.509 42.084 1.00 85.69 849 ASP A C 1
ATOM 6833 O O . ASP A 1 849 ? -56.808 -33.766 43.242 1.00 85.69 849 ASP A O 1
ATOM 6837 N N . LEU A 1 850 ? -55.639 -32.507 41.785 1.00 87.12 850 LEU A N 1
ATOM 6838 C CA . LEU A 1 850 ? -54.941 -31.695 42.795 1.00 87.12 850 LEU A CA 1
ATOM 6839 C C . LEU A 1 850 ? -55.104 -30.174 42.610 1.00 87.12 850 LEU A C 1
ATOM 6841 O O . LEU A 1 850 ? -54.650 -29.418 43.472 1.00 87.12 850 LEU A O 1
ATOM 6845 N N . GLY A 1 851 ? -55.707 -29.697 41.513 1.00 84.88 851 GLY A N 1
ATOM 6846 C CA . GLY A 1 851 ? -55.813 -28.263 41.198 1.00 84.88 851 GLY A CA 1
ATOM 6847 C C . GLY A 1 851 ? -54.459 -27.590 40.935 1.00 84.88 851 GLY A C 1
ATOM 6848 O O . GLY A 1 851 ? -54.255 -26.420 41.270 1.00 84.88 851 GLY A O 1
ATOM 6849 N N . TRP A 1 852 ? -53.473 -28.343 40.436 1.00 89.56 852 TRP A N 1
ATOM 6850 C CA . TRP A 1 852 ? -52.090 -27.871 40.286 1.00 89.56 852 TRP A CA 1
ATOM 6851 C C . TRP A 1 852 ? -51.805 -27.084 39.004 1.00 89.56 852 TRP A C 1
ATOM 6853 O O . TRP A 1 852 ? -50.674 -26.656 38.802 1.00 89.56 852 TRP A O 1
ATOM 6863 N N . GLY A 1 853 ? -52.775 -26.830 38.143 1.00 76.50 853 GLY A N 1
ATOM 6864 C CA . GLY A 1 853 ? -52.563 -26.227 36.832 1.00 76.50 853 GLY A CA 1
ATOM 6865 C C . GLY A 1 853 ? -51.943 -24.835 36.899 1.00 76.50 853 GLY A C 1
ATOM 6866 O O . GLY A 1 853 ? -50.968 -24.549 36.202 1.00 76.50 853 GLY A O 1
ATOM 6867 N N . GLY A 1 854 ? -52.415 -23.985 37.816 1.00 73.12 854 GLY A N 1
ATOM 6868 C CA . GLY A 1 854 ? -51.780 -22.689 38.085 1.00 73.12 854 GLY A CA 1
ATOM 6869 C C . GLY A 1 854 ? -50.359 -22.825 38.652 1.00 73.12 854 GLY A C 1
ATOM 6870 O O . GLY A 1 854 ? -49.460 -22.066 38.292 1.00 73.12 854 GLY A O 1
ATOM 6871 N N . TYR A 1 855 ? -50.132 -23.832 39.494 1.00 83.19 855 TYR A N 1
ATOM 6872 C CA . TYR A 1 855 ? -48.829 -24.108 40.099 1.00 83.19 855 TYR A CA 1
ATOM 6873 C C . TYR A 1 855 ? -47.800 -24.614 39.074 1.00 83.19 855 TYR A C 1
ATOM 6875 O O . TYR A 1 855 ? -46.679 -24.109 39.031 1.00 83.19 855 TYR A O 1
ATOM 6883 N N . LEU A 1 856 ? -48.189 -25.537 38.194 1.00 79.19 856 LEU A N 1
ATOM 6884 C CA . LEU A 1 856 ? -47.340 -26.075 37.129 1.00 79.19 856 LEU A CA 1
ATOM 6885 C C . LEU A 1 856 ? -46.962 -25.002 36.100 1.00 79.19 856 LEU A C 1
ATOM 6887 O O . LEU A 1 856 ? -45.806 -24.929 35.678 1.00 79.19 856 LEU A O 1
ATOM 6891 N N . LYS A 1 857 ? -47.898 -24.104 35.760 1.00 78.19 857 LYS A N 1
ATOM 6892 C CA . LYS A 1 857 ? -47.606 -22.918 34.936 1.00 78.19 857 LYS A CA 1
ATOM 6893 C C . LYS A 1 857 ? -46.556 -22.014 35.595 1.00 78.19 857 LYS A C 1
ATOM 6895 O O . LYS A 1 857 ? -45.676 -21.502 34.904 1.00 78.19 857 LYS A O 1
ATOM 6900 N N . ASN A 1 858 ? -46.605 -21.843 36.917 1.00 77.25 858 ASN A N 1
ATOM 6901 C CA . ASN A 1 858 ? -45.619 -21.045 37.652 1.00 77.25 858 ASN A CA 1
ATOM 6902 C C . ASN A 1 858 ? -44.244 -21.721 37.730 1.00 77.25 858 ASN A C 1
ATOM 6904 O O . ASN A 1 858 ? -43.238 -21.031 37.571 1.00 77.25 858 ASN A O 1
ATOM 6908 N N . ILE A 1 859 ? -44.184 -23.048 37.886 1.00 81.81 859 ILE A N 1
ATOM 6909 C CA . ILE A 1 859 ? -42.924 -23.803 37.779 1.00 81.81 859 ILE A CA 1
ATOM 6910 C C . ILE A 1 859 ? -42.301 -23.601 36.398 1.00 81.81 859 ILE A C 1
ATOM 6912 O O . ILE A 1 859 ? -41.121 -23.266 36.305 1.00 81.81 859 ILE A O 1
ATOM 6916 N N . LEU A 1 860 ? -43.087 -23.740 35.323 1.00 76.38 860 LEU A N 1
ATOM 6917 C CA . LEU A 1 860 ? -42.579 -23.528 33.968 1.00 76.38 860 LEU A CA 1
ATOM 6918 C C . LEU A 1 860 ? -42.035 -22.104 33.797 1.00 76.38 860 LEU A C 1
ATOM 6920 O O . LEU A 1 860 ? -40.950 -21.934 33.247 1.00 76.38 860 LEU A O 1
ATOM 6924 N N . LYS A 1 861 ? -42.737 -21.087 34.316 1.00 74.56 861 LYS A N 1
ATOM 6925 C CA . LYS A 1 861 ? -42.257 -19.694 34.320 1.00 74.56 861 LYS A CA 1
ATOM 6926 C C . LYS A 1 861 ? -40.947 -19.540 35.095 1.00 74.56 861 LYS A C 1
ATOM 6928 O O . LYS A 1 861 ? -40.030 -18.893 34.598 1.00 74.56 861 LYS A O 1
ATOM 6933 N N . ALA A 1 862 ? -40.827 -20.146 36.275 1.00 74.44 862 ALA A N 1
ATOM 6934 C CA . ALA A 1 862 ? -39.617 -20.079 37.091 1.00 74.44 862 ALA A CA 1
ATOM 6935 C C . ALA A 1 862 ? -38.414 -20.741 36.394 1.00 74.44 862 ALA A C 1
ATOM 6937 O O . ALA A 1 862 ? -37.338 -20.145 36.333 1.00 74.44 862 ALA A O 1
ATOM 6938 N N . ILE A 1 863 ? -38.615 -21.917 35.787 1.00 76.38 863 ILE A N 1
ATOM 6939 C CA . ILE A 1 863 ? -37.593 -22.616 34.993 1.00 76.38 863 ILE A CA 1
ATOM 6940 C C . ILE A 1 863 ? -37.207 -21.778 33.770 1.00 76.38 863 ILE A C 1
ATOM 6942 O O . ILE A 1 863 ? -36.025 -21.548 33.524 1.00 76.38 863 ILE A O 1
ATOM 6946 N N . VAL A 1 864 ? -38.184 -21.263 33.018 1.00 74.62 864 VAL A N 1
ATOM 6947 C CA . VAL A 1 864 ? -37.934 -20.418 31.841 1.00 74.62 864 VAL A CA 1
ATOM 6948 C C . VAL A 1 864 ? -37.165 -19.156 32.225 1.00 74.62 864 VAL A C 1
ATOM 6950 O O . VAL A 1 864 ? -36.226 -18.806 31.518 1.00 74.62 864 VAL A O 1
ATOM 6953 N N . ASN A 1 865 ? -37.486 -18.520 33.352 1.00 71.62 865 ASN A N 1
ATOM 6954 C CA . ASN A 1 865 ? -36.762 -17.352 33.856 1.00 71.62 865 ASN A CA 1
ATOM 6955 C C . ASN A 1 865 ? -35.328 -17.695 34.271 1.00 71.62 865 ASN A C 1
ATOM 6957 O O . ASN A 1 865 ? -34.407 -16.946 33.945 1.00 71.62 865 ASN A O 1
ATOM 6961 N N . ALA A 1 866 ? -35.114 -18.841 34.926 1.00 69.25 866 ALA A N 1
ATOM 6962 C CA . ALA A 1 866 ? -33.775 -19.328 35.244 1.00 69.25 866 ALA A CA 1
ATOM 6963 C C . ALA A 1 866 ? -32.949 -19.562 33.967 1.00 69.25 866 ALA A C 1
ATOM 6965 O O . ALA A 1 866 ? -31.788 -19.170 33.916 1.00 69.25 866 ALA A O 1
ATOM 6966 N N . VAL A 1 867 ? -33.558 -20.101 32.905 1.00 68.94 867 VAL A N 1
ATOM 6967 C CA . VAL A 1 867 ? -32.917 -20.340 31.597 1.00 68.94 867 VAL A CA 1
ATOM 6968 C C . VAL A 1 867 ? -32.701 -19.052 30.803 1.00 68.94 867 VAL A C 1
ATOM 6970 O O . VAL A 1 867 ? -31.664 -18.889 30.171 1.00 68.94 867 VAL A O 1
ATOM 6973 N N . ILE A 1 868 ? -33.644 -18.108 30.831 1.00 61.56 868 ILE A N 1
ATOM 6974 C CA . ILE A 1 868 ? -33.472 -16.781 30.220 1.00 61.56 868 ILE A CA 1
ATOM 6975 C C . ILE A 1 868 ? -32.325 -16.048 30.909 1.00 61.56 868 ILE A C 1
ATOM 6977 O O . ILE A 1 868 ? -31.535 -15.411 30.222 1.00 61.56 868 ILE A O 1
ATOM 6981 N N . TYR A 1 869 ? -32.167 -16.197 32.226 1.00 57.69 869 TYR A N 1
ATOM 6982 C CA . TYR A 1 869 ? -30.986 -15.717 32.940 1.00 57.69 869 TYR A CA 1
ATOM 6983 C C . TYR A 1 869 ? -29.690 -16.382 32.429 1.00 57.69 869 TYR A C 1
ATOM 6985 O O . TYR A 1 869 ? -28.683 -15.697 32.295 1.00 57.69 869 TYR A O 1
ATOM 6993 N N . VAL A 1 870 ? -29.709 -17.672 32.053 1.00 54.47 870 VAL A N 1
ATOM 6994 C CA . VAL A 1 870 ? -28.561 -18.354 31.404 1.00 54.47 870 VAL A CA 1
ATOM 6995 C C . VAL A 1 870 ? -28.214 -17.748 30.053 1.00 54.47 870 VAL A C 1
ATOM 6997 O O . VAL A 1 870 ? -27.047 -17.480 29.792 1.00 54.47 870 VAL A O 1
ATOM 7000 N N . VAL A 1 871 ? -29.215 -17.519 29.207 1.00 50.44 871 VAL A N 1
ATOM 7001 C CA . VAL A 1 871 ? -29.034 -16.931 27.873 1.00 50.44 871 VAL A CA 1
ATOM 7002 C C . VAL A 1 871 ? -28.562 -15.485 27.984 1.00 50.44 871 VAL A C 1
ATOM 7004 O O . VAL A 1 871 ? -27.603 -15.087 27.335 1.00 50.44 871 VAL A O 1
ATOM 7007 N N . THR A 1 872 ? -29.179 -14.704 28.868 1.00 44.88 872 THR A N 1
ATOM 7008 C CA . THR A 1 872 ? -28.846 -13.288 29.041 1.00 44.88 872 THR A CA 1
ATOM 7009 C C . THR A 1 872 ? -27.488 -13.097 29.702 1.00 44.88 872 THR A C 1
ATOM 7011 O O . THR A 1 872 ? -26.703 -12.330 29.170 1.00 44.88 872 THR A O 1
ATOM 7014 N N . VAL A 1 873 ? -27.139 -13.821 30.773 1.00 41.91 873 VAL A N 1
ATOM 7015 C CA . VAL A 1 873 ? -25.821 -13.706 31.438 1.00 41.91 873 VAL A CA 1
ATOM 7016 C C . VAL A 1 873 ? -24.715 -14.472 30.697 1.00 41.91 873 VAL A C 1
ATOM 7018 O O . VAL A 1 873 ? -23.557 -14.057 30.730 1.00 41.91 873 VAL A O 1
ATOM 7021 N N . GLY A 1 874 ? -25.051 -15.538 29.964 1.00 38.25 874 GLY A N 1
ATOM 7022 C CA . GLY A 1 874 ? -24.157 -16.195 29.004 1.00 38.25 874 GLY A CA 1
ATOM 7023 C C . GLY A 1 874 ? -23.789 -15.282 27.828 1.00 38.25 874 GLY A C 1
ATOM 7024 O O . GLY A 1 874 ? -22.627 -15.256 27.427 1.00 38.25 874 GLY A O 1
ATOM 7025 N N . HIS A 1 875 ? -24.731 -14.447 27.371 1.00 35.41 875 HIS A N 1
ATOM 7026 C CA . HIS A 1 875 ? -24.498 -13.387 26.378 1.00 35.41 875 HIS A CA 1
ATOM 7027 C C . HIS A 1 875 ? -23.960 -12.075 26.957 1.00 35.41 875 HIS A C 1
ATOM 7029 O O . HIS A 1 875 ? -23.462 -11.248 26.202 1.00 35.41 875 HIS A O 1
ATOM 7035 N N . VAL A 1 876 ? -23.904 -11.882 28.282 1.00 32.47 876 VAL A N 1
ATOM 7036 C CA . VAL A 1 876 ? -23.173 -10.727 28.853 1.00 32.47 876 VAL A CA 1
ATOM 7037 C C . VAL A 1 876 ? -21.685 -10.764 28.451 1.00 32.47 876 VAL A C 1
ATOM 7039 O O . VAL A 1 876 ? -21.024 -9.729 28.472 1.00 32.47 876 VAL A O 1
ATOM 7042 N N . ASN A 1 877 ? -21.153 -11.899 27.966 1.00 31.73 877 ASN A N 1
ATOM 7043 C CA . ASN A 1 877 ? -19.814 -11.987 27.366 1.00 31.73 877 ASN A CA 1
ATOM 7044 C C . ASN A 1 877 ? -19.749 -12.401 25.883 1.00 31.73 877 ASN A C 1
ATOM 7046 O O . ASN A 1 877 ? -18.660 -12.673 25.386 1.00 31.73 877 ASN A O 1
ATOM 7050 N N . SER A 1 878 ? -20.858 -12.361 25.139 1.00 27.39 878 SER A N 1
ATOM 7051 C CA . SER A 1 878 ? -20.866 -12.442 23.669 1.00 27.39 878 SER A CA 1
ATOM 7052 C C . SER A 1 878 ? -21.800 -11.366 23.112 1.00 27.39 878 SER A C 1
ATOM 7054 O O . SER A 1 878 ? -22.977 -11.296 23.430 1.00 27.39 878 SER A O 1
ATOM 7056 N N . PHE A 1 879 ? -21.207 -10.448 22.360 1.00 28.30 879 PHE A N 1
ATOM 7057 C CA . PHE A 1 879 ? -21.649 -9.079 22.100 1.00 28.30 879 PHE A CA 1
ATOM 7058 C C . PHE A 1 879 ? -22.900 -8.923 21.209 1.00 28.30 879 PHE A C 1
ATOM 7060 O O . PHE A 1 879 ? -22.818 -8.359 20.128 1.00 28.30 879 PHE A O 1
ATOM 7067 N N . PHE A 1 880 ? -24.078 -9.320 21.687 1.00 23.75 880 PHE A N 1
ATOM 7068 C CA . PHE A 1 880 ? -25.336 -8.684 21.281 1.00 23.75 880 PHE A CA 1
ATOM 7069 C C . PHE A 1 880 ? -26.267 -8.583 22.488 1.00 23.75 880 PHE A C 1
ATOM 7071 O O . PHE A 1 880 ? -26.962 -9.526 22.864 1.00 23.75 880 PHE A O 1
ATOM 7078 N N . THR A 1 881 ? -26.302 -7.406 23.105 1.00 26.52 881 THR A N 1
ATOM 7079 C CA . THR A 1 881 ? -27.423 -7.012 23.953 1.00 26.52 881 THR A CA 1
ATOM 7080 C C . THR A 1 881 ? -28.624 -6.808 23.042 1.00 26.52 881 THR A C 1
ATOM 7082 O O . THR A 1 881 ? -28.696 -5.829 22.303 1.00 26.52 881 THR A O 1
ATOM 7085 N N . TYR A 1 882 ? -29.608 -7.704 23.124 1.00 30.44 882 TYR A N 1
ATOM 7086 C CA . TYR A 1 882 ? -30.969 -7.307 22.784 1.00 30.44 882 TYR A CA 1
ATOM 7087 C C . TYR A 1 882 ? -31.287 -6.053 23.597 1.00 30.44 882 TYR A C 1
ATOM 7089 O O . TYR A 1 882 ? -31.057 -6.020 24.814 1.00 30.44 882 TYR A O 1
ATOM 7097 N N . SER A 1 883 ? -31.757 -4.998 22.928 1.00 30.89 883 SER A N 1
ATOM 7098 C CA . SER A 1 883 ? -32.088 -3.761 23.624 1.00 30.89 883 SER A CA 1
ATOM 7099 C C . SER A 1 883 ? -33.094 -4.078 24.735 1.00 30.89 883 SER A C 1
ATOM 7101 O O . SER A 1 883 ? -33.897 -5.007 24.627 1.00 30.89 883 SER A O 1
ATOM 7103 N N . LYS A 1 884 ? -33.105 -3.300 25.820 1.00 32.09 884 LYS A N 1
ATOM 7104 C CA . LYS A 1 884 ? -34.144 -3.413 26.862 1.00 32.09 884 LYS A CA 1
ATOM 7105 C C . LYS A 1 884 ? -35.563 -3.313 26.259 1.00 32.09 884 LYS A C 1
ATOM 7107 O O . LYS A 1 884 ? -36.508 -3.843 26.831 1.00 32.09 884 LYS A O 1
ATOM 7112 N N . SER A 1 885 ? -35.679 -2.693 25.077 1.00 36.16 885 SER A N 1
ATOM 7113 C CA . SER A 1 885 ? -36.873 -2.677 24.229 1.00 36.16 885 SER A CA 1
ATOM 7114 C C . SER A 1 885 ? -37.197 -4.053 23.644 1.00 36.16 885 SER A C 1
ATOM 7116 O O . SER A 1 885 ? -38.353 -4.438 23.648 1.00 36.16 885 SER A O 1
ATOM 7118 N N . ASP A 1 886 ? -36.211 -4.829 23.200 1.00 35.41 886 ASP A N 1
ATOM 7119 C CA . ASP A 1 886 ? -36.426 -6.104 22.515 1.00 35.41 886 ASP A CA 1
ATOM 7120 C C . ASP A 1 886 ? -36.551 -7.296 23.468 1.00 35.41 886 ASP A C 1
ATOM 7122 O O . ASP A 1 886 ? -37.293 -8.222 23.174 1.00 35.41 886 ASP A O 1
ATOM 7126 N N . ALA A 1 887 ? -35.918 -7.256 24.645 1.00 35.00 887 ALA A N 1
ATOM 7127 C CA . ALA A 1 887 ? -36.228 -8.194 25.731 1.00 35.00 887 ALA A CA 1
ATOM 7128 C C . ALA A 1 887 ? -37.639 -7.945 26.295 1.00 35.00 887 ALA A C 1
ATOM 7130 O O . ALA A 1 887 ? -38.354 -8.894 26.617 1.00 35.00 887 ALA A O 1
ATOM 7131 N N . SER A 1 888 ? -38.064 -6.674 26.349 1.00 36.66 888 SER A N 1
ATOM 7132 C CA . SER A 1 888 ? -39.455 -6.324 26.630 1.00 36.66 888 SER A CA 1
ATOM 7133 C C . SER A 1 888 ? -40.364 -6.799 25.498 1.00 36.66 888 SER A C 1
ATOM 7135 O O . SER A 1 888 ? -41.328 -7.474 25.804 1.00 36.66 888 SER A O 1
ATOM 7137 N N . LYS A 1 889 ? -40.035 -6.571 24.216 1.00 39.03 889 LYS A N 1
ATOM 7138 C CA . LYS A 1 889 ? -40.814 -7.090 23.075 1.00 39.03 889 LYS A CA 1
ATOM 7139 C C . LYS A 1 889 ? -40.856 -8.610 23.043 1.00 39.03 889 LYS A C 1
ATOM 7141 O O . LYS A 1 889 ? -41.897 -9.133 22.721 1.00 39.03 889 LYS A O 1
ATOM 7146 N N . ALA A 1 890 ? -39.794 -9.335 23.385 1.00 37.59 890 ALA A N 1
ATOM 7147 C CA . ALA A 1 890 ? -39.803 -10.799 23.416 1.00 37.59 890 ALA A CA 1
ATOM 7148 C C . ALA A 1 890 ? -40.647 -11.341 24.581 1.00 37.59 890 ALA A C 1
ATOM 7150 O O . ALA A 1 890 ? -41.317 -12.358 24.427 1.00 37.59 890 ALA A O 1
ATOM 7151 N N . ALA A 1 891 ? -40.656 -10.651 25.727 1.00 37.97 891 ALA A N 1
ATOM 7152 C CA . ALA A 1 891 ? -41.570 -10.947 26.828 1.00 37.97 891 ALA A CA 1
ATOM 7153 C C . ALA A 1 891 ? -43.024 -10.586 26.475 1.00 37.97 891 ALA A C 1
ATOM 7155 O O . ALA A 1 891 ? -43.920 -11.361 26.781 1.00 37.97 891 ALA A O 1
ATOM 7156 N N . THR A 1 892 ? -43.252 -9.468 25.776 1.00 40.31 892 THR A N 1
ATOM 7157 C CA . THR A 1 892 ? -44.571 -9.052 25.279 1.00 40.31 892 THR A CA 1
ATOM 7158 C C . THR A 1 892 ? -45.065 -9.966 24.161 1.00 40.31 892 THR A C 1
ATOM 7160 O O . THR A 1 892 ? -46.217 -10.342 24.199 1.00 40.31 892 THR A O 1
ATOM 7163 N N . VAL A 1 893 ? -44.206 -10.416 23.243 1.00 41.72 893 VAL A N 1
ATOM 7164 C CA . VAL A 1 893 ? -44.515 -11.401 22.191 1.00 41.72 893 VAL A CA 1
ATOM 7165 C C . VAL A 1 893 ? -44.805 -12.764 22.811 1.00 41.72 893 VAL A C 1
ATOM 7167 O O . VAL A 1 893 ? -45.743 -13.424 22.395 1.00 41.72 893 VAL A O 1
ATOM 7170 N N . ALA A 1 894 ? -44.076 -13.177 23.852 1.00 38.31 894 ALA A N 1
ATOM 7171 C CA . ALA A 1 894 ? -44.394 -14.405 24.581 1.00 38.31 894 ALA A CA 1
ATOM 7172 C C . ALA A 1 894 ? -45.719 -14.302 25.366 1.00 38.31 894 ALA A C 1
ATOM 7174 O O . ALA A 1 894 ? -46.462 -15.282 25.410 1.00 38.31 894 ALA A O 1
ATOM 7175 N N . ASP A 1 895 ? -46.033 -13.141 25.957 1.00 40.03 895 ASP A N 1
ATOM 7176 C CA . ASP A 1 895 ? -47.333 -12.867 26.594 1.00 40.03 895 ASP A CA 1
ATOM 7177 C C . ASP A 1 895 ? -48.471 -12.751 25.555 1.00 40.03 895 ASP A C 1
ATOM 7179 O O . ASP A 1 895 ? -49.568 -13.248 25.799 1.00 40.03 895 ASP A O 1
ATOM 7183 N N . GLU A 1 896 ? -48.215 -12.170 24.379 1.00 42.06 896 GLU A N 1
ATOM 7184 C CA . GLU A 1 896 ? -49.148 -12.060 23.249 1.00 42.06 896 GLU A CA 1
ATOM 7185 C C . GLU A 1 896 ? -49.402 -13.425 22.598 1.00 42.06 896 GLU A C 1
ATOM 7187 O O . GLU A 1 896 ? -50.548 -13.732 22.293 1.00 42.06 896 GLU A O 1
ATOM 7192 N N . GLU A 1 897 ? -48.388 -14.283 22.449 1.00 41.69 897 GLU A N 1
ATOM 7193 C CA . GLU A 1 897 ? -48.521 -15.668 21.969 1.00 41.69 897 GLU A CA 1
ATOM 7194 C C . GLU A 1 897 ? -49.263 -16.555 22.984 1.00 41.69 897 GLU A C 1
ATOM 7196 O O . GLU A 1 897 ? -50.062 -17.411 22.595 1.00 41.69 897 GLU A O 1
ATOM 7201 N N . LEU A 1 898 ? -49.062 -16.322 24.288 1.00 38.06 898 LEU A N 1
ATOM 7202 C CA . LEU A 1 898 ? -49.844 -16.953 25.357 1.00 38.06 898 LEU A CA 1
ATOM 7203 C C . LEU A 1 898 ? -51.309 -16.487 25.341 1.00 38.06 898 LEU A C 1
ATOM 7205 O O . LEU A 1 898 ? -52.205 -17.320 25.481 1.00 38.06 898 LEU A O 1
ATOM 7209 N N . GLN A 1 899 ? -51.572 -15.199 25.095 1.00 41.00 899 GLN A N 1
ATOM 7210 C CA . GLN A 1 899 ? -52.931 -14.667 24.929 1.00 41.00 899 GLN A CA 1
ATOM 7211 C C . GLN A 1 899 ? -53.593 -15.122 23.616 1.00 41.00 899 GLN A C 1
ATOM 7213 O O . GLN A 1 899 ? -54.794 -15.399 23.603 1.00 41.00 899 GLN A O 1
ATOM 7218 N N . TYR A 1 900 ? -52.836 -15.270 22.524 1.00 38.53 900 TYR A N 1
ATOM 7219 C CA . TYR A 1 900 ? -53.333 -15.794 21.245 1.00 38.53 900 TYR A CA 1
ATOM 7220 C C . TYR A 1 900 ? -53.715 -17.275 21.351 1.00 38.53 900 TYR A C 1
ATOM 7222 O O . TYR A 1 900 ? -54.730 -17.691 20.790 1.00 38.53 900 TYR A O 1
ATOM 7230 N N . ALA A 1 901 ? -52.955 -18.068 22.114 1.00 36.66 901 ALA A N 1
ATOM 7231 C CA . ALA A 1 901 ? -53.298 -19.456 22.420 1.00 36.66 901 ALA A CA 1
ATOM 7232 C C . ALA A 1 901 ? -54.558 -19.569 23.306 1.00 36.66 901 ALA A C 1
ATOM 7234 O O . ALA A 1 901 ? -55.353 -20.495 23.128 1.00 36.66 901 ALA A O 1
ATOM 7235 N N . GLU A 1 902 ? -54.793 -18.606 24.206 1.00 38.19 902 GLU A N 1
ATOM 7236 C CA . GLU A 1 902 ? -56.033 -18.515 24.992 1.00 38.19 902 GLU A CA 1
ATOM 7237 C C . GLU A 1 902 ? -57.240 -18.096 24.128 1.00 38.19 902 GLU A C 1
ATOM 7239 O O . GLU A 1 902 ? -58.316 -18.681 24.268 1.00 38.19 902 GLU A O 1
ATOM 7244 N N . GLN A 1 903 ? -57.079 -17.181 23.163 1.00 36.78 903 GLN A N 1
ATOM 7245 C CA . GLN A 1 903 ? -58.155 -16.766 22.243 1.00 36.78 903 GLN A CA 1
ATOM 7246 C C . GLN A 1 903 ? -58.477 -17.810 21.159 1.00 36.78 903 GLN A C 1
ATOM 7248 O O . GLN A 1 903 ? -59.646 -17.988 20.805 1.00 36.78 903 GLN A O 1
ATOM 7253 N N . ALA A 1 904 ? -57.482 -18.569 20.687 1.00 34.69 904 ALA A N 1
ATOM 7254 C CA . ALA A 1 904 ? -57.683 -19.683 19.755 1.00 34.69 904 ALA A CA 1
ATOM 7255 C C . ALA A 1 904 ? -58.472 -20.856 20.376 1.00 34.69 904 ALA A C 1
ATOM 7257 O O . ALA A 1 904 ? -59.059 -21.656 19.650 1.00 34.69 904 ALA A O 1
ATOM 7258 N N . SER A 1 905 ? -58.558 -20.929 21.711 1.00 35.78 905 SER A N 1
ATOM 7259 C CA . SER A 1 905 ? -59.379 -21.917 22.428 1.00 35.78 905 SER A CA 1
ATOM 7260 C C . SER A 1 905 ? -60.878 -21.563 22.509 1.00 35.78 905 SER A C 1
ATOM 7262 O O . SER A 1 905 ? -61.685 -22.419 22.872 1.00 35.78 905 SER A O 1
ATOM 7264 N N . PHE A 1 906 ? -61.276 -20.342 22.113 1.00 38.25 906 PHE A N 1
ATOM 7265 C CA . PHE A 1 906 ? -62.668 -19.859 22.164 1.00 38.25 906 PHE A CA 1
ATOM 7266 C C . PHE A 1 906 ? -63.423 -19.880 20.822 1.00 38.25 906 PHE A C 1
ATOM 7268 O O . PHE A 1 906 ? -64.630 -19.638 20.809 1.00 38.25 906 PHE A O 1
ATOM 7275 N N . PHE A 1 907 ? -62.774 -20.233 19.707 1.00 35.50 907 PHE A N 1
ATOM 7276 C CA . PHE A 1 907 ? -63.434 -20.422 18.407 1.00 35.50 907 PHE A CA 1
ATOM 7277 C C . PHE A 1 907 ? -63.398 -21.889 17.967 1.00 35.50 907 PHE A C 1
ATOM 7279 O O . PHE A 1 907 ? -62.671 -22.289 17.063 1.00 35.50 907 PHE A O 1
ATOM 7286 N N . THR A 1 908 ? -64.256 -22.696 18.585 1.00 35.19 908 THR A N 1
ATOM 7287 C CA . THR A 1 908 ? -64.837 -23.873 17.927 1.00 35.19 908 THR A CA 1
ATOM 7288 C C . THR A 1 908 ? -66.353 -23.672 17.876 1.00 35.19 908 THR A C 1
ATOM 7290 O O . THR A 1 908 ? -66.967 -23.463 18.925 1.00 35.19 908 THR A O 1
ATOM 7293 N N . PRO A 1 909 ? -66.999 -23.680 16.694 1.00 36.03 909 PRO A N 1
ATOM 7294 C CA . PRO A 1 909 ? -68.452 -23.713 16.645 1.00 36.03 909 PRO A CA 1
ATOM 7295 C C . PRO A 1 909 ? -68.900 -25.080 17.175 1.00 36.03 909 PRO A C 1
ATOM 7297 O O . PRO A 1 909 ? -68.463 -26.123 16.686 1.00 36.03 909 PRO A O 1
ATOM 7300 N N . LYS A 1 910 ? -69.732 -25.077 18.221 1.00 35.88 910 LYS A N 1
ATOM 7301 C CA . LYS A 1 910 ? -70.468 -26.276 18.642 1.00 35.88 910 LYS A CA 1
ATOM 7302 C C . LYS A 1 910 ? -71.433 -26.704 17.516 1.00 35.88 910 LYS A C 1
ATOM 7304 O O . LYS A 1 910 ? -71.849 -25.829 16.759 1.00 35.88 910 LYS A O 1
ATOM 7309 N N . PRO A 1 911 ? -71.719 -28.016 17.406 1.00 40.91 911 PRO A N 1
ATOM 7310 C CA . PRO A 1 911 ? -72.328 -28.651 16.232 1.00 40.91 911 PRO A CA 1
ATOM 7311 C C . PRO A 1 911 ? -73.664 -28.057 15.791 1.00 40.91 911 PRO A C 1
ATOM 7313 O O . PRO A 1 911 ? -74.427 -27.594 16.672 1.00 40.91 911 PRO A O 1
#

Sequence (911 aa):
MVWQYNIGDIKLGKPTYLGHEAYIDAVYSPADQNARPSKVIFKKNKYGKARNSRFEVAFSQLARLFLADGTTSHQKLVVNNSGRVVGVATEHLCYVIGRKEGLNGTFLTLDDPTKNCDCSVKQVLQAEDIPYYFFDQLPHGFFANLLQAEKDNQLDIDYASLASILASSYTLEEDDLHKGNFGFYIVKKNGKPRVVFFKIDHDLMLADSIMSFKTLRPFHIFHGADAFDITAEDLLTFPNLASSFNVYWPTRLSFIYKPWDNKAYLDSQETEAFSLLAERPEFKKAKWLAFYKHILLSKEIMDEALGECLDNLVPHDRARIALLTDATVARQARLKAVLFSIKEFRDCIASLTPEEHTSLQYELLVSTSELEIPTQIIESMFSYQELCQSPHAFDDGDTPLHAAIKLGDYRYEETMQMFGHFINVKNNAGKTPLDVAMDMAATAKKHPVDIRADVRFTMQHLLANGAEKNERFEWFNQEEHIESYKFHTLYISSSVRARTYQELKSVLQDIGEDHRFCLKFKKNLAIECINHFIKANRNHPDMQPILQQLKKDMNGESSKDECAPLLYIRQLRSRLWIIRLIRGLYGSTSTQSEINELVDNELERINSKESNSFSSFHTANDADENERKIKEAKVAKELAAEEQAIREQITKEAMNEVDELLCQIGQSKHVQEPNFSDFRDIAKGLHKTLTKIRNEYEIYLKTDESSGRTTGPEEAWILFCTQWQSAIEAYKVTHANLVQRLQQPLKKAAEEAVSIARAKRTGAIIEKIDMILEELKNKVDGIGSNHSEAKDVAKNLHAMLLEARDDYFVQLVNGRENGETIDADKAGQRFKKRCRLAIDAAMPVLEKDLGWGGYLKNILKAIVNAVIYVVTVGHVNSFFTYSKSDASKAATVADEELQYAEQASFFTPKP

Solvent-accessible surface area (backbone atoms only — not comparable to full-atom values): 49202 Å² total; per-residue (Å²): 130,59,60,66,43,52,50,91,37,43,50,76,43,68,82,43,79,77,95,42,59,26,17,71,65,15,34,39,42,58,91,52,87,88,52,76,67,42,61,23,32,38,35,45,23,56,94,74,34,47,65,53,30,53,46,25,37,41,39,42,37,52,46,53,59,50,29,53,84,55,27,54,53,57,61,31,46,23,20,44,99,84,69,46,60,52,18,33,36,31,44,42,54,36,56,33,45,29,68,66,61,37,67,87,48,52,33,30,34,62,75,46,66,82,79,57,88,52,67,43,83,44,86,47,90,51,40,86,57,57,56,69,47,41,50,35,80,40,52,84,37,49,66,31,54,53,56,49,37,35,73,71,67,67,36,43,74,40,35,52,41,46,23,13,52,56,47,34,38,62,68,43,36,35,35,64,55,31,29,70,32,34,32,37,35,36,36,54,52,97,91,37,44,30,41,41,38,35,43,49,87,40,74,45,41,35,27,78,82,53,35,37,33,77,54,86,59,88,65,53,69,68,48,59,72,58,29,76,51,86,46,60,64,30,63,66,40,35,68,34,63,82,62,44,68,48,76,29,41,66,52,42,76,38,82,82,67,62,86,82,46,58,39,48,46,77,39,66,62,23,21,48,43,46,35,52,42,40,74,34,70,66,34,52,51,23,36,49,53,36,52,49,52,51,60,52,64,50,68,67,52,51,51,52,45,34,38,48,74,30,46,69,89,40,46,50,37,32,44,47,46,40,53,54,50,43,51,50,51,56,45,32,46,52,47,44,13,32,45,65,35,35,63,71,50,30,53,51,52,48,64,61,48,75,67,55,51,51,51,52,49,51,56,55,29,73,52,42,97,54,96,62,67,61,65,70,45,57,52,48,54,51,51,52,30,50,43,44,62,39,87,78,62,62,60,64,66,32,46,38,50,38,30,18,55,75,70,35,54,39,39,60,68,65,43,42,76,71,36,44,92,44,43,74,48,55,21,73,84,69,40,28,40,59,53,51,34,51,62,49,50,76,77,51,75,96,76,59,93,52,66,28,53,27,39,56,48,47,44,30,51,42,47,77,72,68,38,78,83,48,76,70,50,56,60,52,38,74,78,65,43,32,87,76,54,73,84,85,64,68,61,50,60,50,21,45,66,38,87,47,53,67,51,39,47,49,51,47,25,54,44,60,61,38,74,74,49,38,74,68,54,37,39,53,50,46,47,52,24,49,55,43,26,49,68,66,41,73,84,44,90,62,42,62,65,34,48,53,51,50,50,34,25,62,72,56,75,43,55,68,54,69,15,22,51,42,44,66,50,25,43,64,83,73,62,46,47,68,58,23,55,56,47,30,52,60,39,92,35,71,59,47,52,53,45,48,50,58,46,49,59,51,49,54,55,51,53,58,52,53,63,69,72,58,82,79,78,85,89,89,55,75,66,63,54,47,51,47,51,51,50,50,53,49,51,50,50,50,49,50,49,49,50,47,48,48,50,51,46,44,52,47,51,39,47,48,50,49,49,50,43,49,44,48,63,76,54,50,84,80,70,95,58,90,89,52,59,67,64,51,53,52,46,51,52,48,47,55,50,53,53,48,52,52,50,54,49,55,53,48,67,64,46,61,83,76,60,86,66,95,66,54,78,66,55,57,46,51,49,47,51,52,53,50,52,52,54,38,53,55,46,50,56,54,49,51,54,50,50,51,62,62,44,46,60,54,50,50,50,49,51,47,50,50,42,52,53,43,42,58,56,50,49,70,50,49,52,58,51,48,54,54,51,50,55,50,49,58,55,46,69,67,53,57,88,91,43,58,70,47,39,53,44,43,48,51,38,54,52,53,47,51,51,42,48,51,54,38,49,48,36,66,55,62,37,40,56,99,88,43,81,47,55,66,60,61,46,43,52,52,36,51,51,50,46,48,55,43,48,63,70,37,35,69,52,34,28,74,75,68,65,36,48,70,56,53,54,48,51,52,50,53,51,48,50,56,42,49,49,48,47,52,62,60,33,74,79,44,99,64,80,68,47,78,65,48,54,47,46,51,52,48,49,51,52,48,52,53,49,49,57,57,54,61,69,72,73,69,85,76,134

Secondary structure (DSSP, 8-state):
---EEEGGGEE---EEEESEEEEEEEEE--SSTTSPPEEEEEEEPGGG-HHHHHHHHHHHHHHHHHSPTTSS--EEEEE-TTS-EEEEEEE-HHHHHHHHH-TTS-EEEES-TTT---EEEE--SSGGG---EEGGGS-TTHHHHHHHHHHTTS-EE-HHHHHHHHHHHHHTT-SB--TTSEEEEEEEETTEEEEEEEE---TT-STTTTGGGT---TTGGGS-TTTT---HHHHHSTTS-SS---SB-TTS---SS-TT-TTS---HHHHHHHHHGGG-HHHHHHHHHHHHHHHH--HHHHHHHHHTTS-TTSHHHHHHHHHHHHHHHHHHHHHHHHHHH-HHHHHHHHT--HHHHHHHHHHHHHTSSSSS--HHHHHHHHHHHHHHH-TTTS-TT--HHHHHHHTT---THHHHHHHGGGTT---TTS--HHHHHHHHHTTS-S--SSGGG-HHHHHHHHHHTTPPP-HHHHHHHHHH-GGG-----HHHHHHHH--SHHHHHHHHHHHHT-TTS-HHHHHHHHHHHHHHHHHHTTT-TTHHHHHHHHHHHHHT-S-HHHHGGGHHHHB-----HHHHHHH-SB---HHHHHHHHHHHHHHHHHHHHHHHH--S---S-HHHHHHHHHHHHHHHHHHHHHHHHHHHHHHHHHHHHHHHHHHHHHH----SSTT-HHHHHHHHHHHHHHHHHHHHHHHHHHHHHHH--S--HHHHHHHHHHHHHHHHHHHHHHHHHHHHHHHHHHHHHHHHHHHHHHHHHHHHHHHHHHHHHHHHHHHHHT--TT-HHHHHHHHHHHHHHHHHHHHHHHHHHHSEETTEE--HHHHHHHHHHHHHHHHHHHHHHHHHHH--HHHHHHHHHHHHHHHHHHHHHHHTTSS----HHHHHHHHHHHHHHHHHHHHHTS-----

Radius of gyration: 35.78 Å; Cα contacts (8 Å, |Δi|>4): 1144; chains: 1; bounding box: 127×81×98 Å

Organism: NCBI:txid1212491

Mean predicted aligned error: 16.03 Å